Protein AF-G0NET5-F1 (afdb_monomer_lite)

Sequence (930 aa):
MNVPQTSREEDGLPDDEEYNIPIRFRRPGNSDSEREPPSPVGDLRLNLDMDLNKYRNMKEADFNNLADVVARKKIIGMIKEHECLWASKRVCVPLEIWETFAIEHFLRTGNMSHDTHIRKVWGSAKKELLEMLTQSIQSKDTKKETEEQLRSWDLYRHMSFYRAVTYEYEVELRKKVKNLPYDKIIVEDLSAFTDLVTSVQEVKEDDGTVHHKLVREPPLVLDETDTGTTRKIRAPLRKPGLSMTLQEYRALRKEQFEERMDVEILKLIISVIEEFPILWDREKVRAPRLEYERMAIELYLRTEVLLSVEHVWTVFNETKERLRMELQMCKLRNLSLHDTDLHLDHWELYQQIKFFREAMMEFDIDVNQKGVFEDELLPEEDEGAPGFFNPVQQQSGPLVLDSQRVNRNPQNDGAHPQADNNPPLFPKIPVPDIIDGLTMTLDDYKKVKNFVKKNDLESTKKIIAILETHKELWEQKGVAMPLEKWQILAVDVYLRTSYRLKVPFIREMWKKAKDQLRCKVRPTLMAKDEKAYKAAMNRLHNWELYEQTKFFREVMKEYEEETKKKHQGFAYNVELVDAQDPFEDIIYEGEYTSNPQMKEYLLQYPLAATVEMKPDIGQSENEEEEEIPEELQKIRIPGPRPGVQMTVDEYRAMGIEEFEDRTDAQAKKWVLCLIEKVPALWYRRNIKTTVEQWEELAVEFYLRTGSSMSVPHIRSIWKNLKEAMRKRLSKPLESAKIEEELSKWEFYLQMQFYRKVMKEVEDARRKKYDGVAHNEEILNDATAFEDVFVTKIVHGTGLLPINVKQEFNARDEDRVETKPLHYHLQDPVEQQEDNQWNLLEDYQDEEMMESPAPQDAAQLDPVTEEAAFVLGRLFDIGQEGNGVVQNLVTAFVEVIDRPGLEDTPMDQIWRSMREVMGNEQEGGKENRPA

Foldseek 3Di:
DDDDDDDDDDPDDDDPPPPPPDPDPDDDDDDDDDDDDPDPQPQQQDPDDDDLVNLVPDDPVLADQQPDPVSLLVLLLLVVVVCQNAVALEREAEPVVLSVSQVVCCRRPVGRHDSLNSLQSVLAVLVVLLVLLLVCLLVVHDPVVSVVSLVVDSNSVSCVVNVVNCVLLSVQSNCVSVVHDHDPCSPVPPVSNFYWYWYWDFDADPVGDTDTDTDIDDRRHNPPPPVPQLDQDAQADFDPPDDDDLVNLVVDDPVLADLDDPLVVLSNLLNLVLVPCLCQPPVDPHRDLVSLSVSQRVSCRGPVHRHDSVSSVVSVVVVVVVLVVLVVVCVVVVHDPVSSVVSQSVPRNCSSNVVNVVSVVVVVCVVVVVVPVPPPDDDDDDPDDDDDDDDDDDDDDDDDDDDDDDDDDDDDDDDDDDDPPDDQPDDQDAQFDFDPPDDDDLVNLVVDPDFDDDDDPVLLSNLLNLVLVLCVQQLAWPAADEPSSLSVSQRSSCRRPVGNHDSVNSLVSVVVLVVVLCVLVLQCLLDPDPVSNVVSVVSQSPDNCNSSCVVNCVVCVLLSVQSNCVNVVHDHDCCSPVPPDRRRHHYDYCPVVVDVVVVVVSVVDDDDDDDDDDDDDDDDDDDDPDPPPPVVVQDDQADFDPPDADDLVNLVVDDPVQADLPPDPVLLSNLLLLVLVPCLQAVFWQRADEPVVLSVSQRVSCRRPVGGHDSVSSLVSVVVVVVVLVVLLPPPDDVVVSVVSLVPDPCSSSCVSNVVHCVLLSVQVVCVVVVHDHPCCSVPVPRRRPHNYDHDDDPDDDDDDDDDDDDDDDDDDDDDDDDDDDDDDDDDDDDDDDDDDDDDDDDDDDDDDDDDDDDDDDDDDPVVVVLVVVLVVLVVVPPVVDVVSVLLNVLLVVLVPDPPCVVPDVVVSVVSSVVSSVVVVVPPDDDDDD

Structure (mmCIF, N/CA/C/O backbone):
data_AF-G0NET5-F1
#
_entry.id   AF-G0NET5-F1
#
loop_
_atom_site.group_PDB
_atom_site.id
_atom_site.type_symbol
_atom_site.label_atom_id
_atom_site.label_alt_id
_atom_site.label_comp_id
_atom_site.label_asym_id
_atom_site.label_entity_id
_atom_site.label_seq_id
_atom_site.pdbx_PDB_ins_code
_atom_site.Cartn_x
_atom_site.Cartn_y
_atom_site.Cartn_z
_atom_site.occupancy
_atom_site.B_iso_or_equiv
_atom_site.auth_seq_id
_atom_site.auth_comp_id
_atom_site.auth_asym_id
_atom_site.auth_atom_id
_atom_site.pdbx_PDB_model_num
ATOM 1 N N . MET A 1 1 ? 86.307 -6.302 12.106 1.00 35.53 1 MET A N 1
ATOM 2 C CA . MET A 1 1 ? 85.567 -7.263 12.952 1.00 35.53 1 MET A CA 1
ATOM 3 C C . MET A 1 1 ? 84.102 -6.898 12.858 1.00 35.53 1 MET A C 1
ATOM 5 O O . MET A 1 1 ? 83.797 -5.791 13.274 1.00 35.53 1 MET A O 1
ATOM 9 N N . ASN A 1 2 ? 83.257 -7.805 12.351 1.00 35.19 2 ASN A N 1
ATOM 10 C CA . ASN A 1 2 ? 81.784 -7.716 12.309 1.00 35.19 2 ASN A CA 1
ATOM 11 C C . ASN A 1 2 ? 81.253 -6.502 11.491 1.00 35.19 2 ASN A C 1
ATOM 13 O O . ASN A 1 2 ? 81.978 -5.543 11.259 1.00 35.19 2 ASN A O 1
ATOM 17 N N . VAL A 1 3 ? 80.045 -6.485 10.925 1.00 34.47 3 VAL A N 1
ATOM 18 C CA . VAL A 1 3 ? 78.841 -7.334 11.048 1.00 34.47 3 VAL A CA 1
ATOM 19 C C . VAL A 1 3 ? 78.463 -7.871 9.645 1.00 34.47 3 VAL A C 1
ATOM 21 O O . VAL A 1 3 ? 78.719 -7.167 8.668 1.00 34.47 3 VAL A O 1
ATOM 24 N N . PRO A 1 4 ? 77.910 -9.094 9.496 1.00 46.44 4 PRO A N 1
ATOM 25 C CA . PRO A 1 4 ? 77.538 -9.641 8.185 1.00 46.44 4 PRO A CA 1
ATOM 26 C C . PRO A 1 4 ? 76.296 -8.971 7.576 1.00 46.44 4 PRO A C 1
ATOM 28 O O . PRO A 1 4 ? 75.436 -8.457 8.288 1.00 46.44 4 PRO A O 1
ATOM 31 N N . GLN A 1 5 ? 76.183 -9.037 6.248 1.00 39.06 5 GLN A N 1
ATOM 32 C CA . GLN A 1 5 ? 74.958 -8.699 5.520 1.00 39.06 5 GLN A CA 1
ATOM 33 C C . GLN A 1 5 ? 73.926 -9.817 5.719 1.00 39.06 5 GLN A C 1
ATOM 35 O O . GLN A 1 5 ? 74.235 -10.980 5.466 1.00 39.06 5 GLN A O 1
ATOM 40 N N . THR A 1 6 ? 72.703 -9.478 6.125 1.00 36.12 6 THR A N 1
ATOM 41 C CA . THR A 1 6 ? 71.564 -10.399 6.033 1.00 36.12 6 THR A CA 1
ATOM 42 C C . THR A 1 6 ? 71.061 -10.443 4.594 1.00 36.12 6 THR A C 1
ATOM 44 O O . THR A 1 6 ? 70.737 -9.411 4.004 1.00 36.12 6 THR A O 1
ATOM 47 N N . SER A 1 7 ? 71.010 -11.646 4.026 1.00 33.16 7 SER A N 1
ATOM 48 C CA . SER A 1 7 ? 70.346 -11.916 2.754 1.00 33.16 7 SER A CA 1
ATOM 49 C C . SER A 1 7 ? 68.862 -11.572 2.847 1.00 33.16 7 SER A C 1
ATOM 51 O O . SER A 1 7 ? 68.210 -11.856 3.850 1.00 33.16 7 SER A O 1
ATOM 53 N N . ARG A 1 8 ? 68.328 -10.973 1.783 1.00 31.56 8 ARG A N 1
ATOM 54 C CA . ARG A 1 8 ? 66.887 -10.855 1.574 1.00 31.56 8 ARG A CA 1
ATOM 55 C C . ARG A 1 8 ? 66.412 -12.199 1.038 1.00 31.56 8 ARG A C 1
ATOM 57 O O . ARG A 1 8 ? 66.746 -12.538 -0.092 1.00 31.56 8 ARG A O 1
ATOM 64 N N . GLU A 1 9 ? 65.707 -12.962 1.860 1.00 33.69 9 GLU A N 1
ATOM 65 C CA . GLU A 1 9 ? 65.026 -14.169 1.400 1.00 33.69 9 GLU A CA 1
ATOM 66 C C . GLU A 1 9 ? 63.880 -13.742 0.472 1.00 33.69 9 GLU A C 1
ATOM 68 O O . GLU A 1 9 ? 63.061 -12.887 0.818 1.00 33.69 9 GLU A O 1
ATOM 73 N N . GLU A 1 10 ? 63.889 -14.268 -0.750 1.00 31.33 10 GLU A N 1
ATOM 74 C CA . GLU A 1 10 ? 62.745 -14.206 -1.651 1.00 31.33 10 GLU A CA 1
ATOM 75 C C . GLU A 1 10 ? 61.914 -15.459 -1.378 1.00 31.33 10 GLU A C 1
ATOM 77 O O . GLU A 1 10 ? 62.306 -16.558 -1.772 1.00 31.33 10 GLU A O 1
ATOM 82 N N . ASP A 1 11 ? 60.794 -15.297 -0.667 1.00 35.56 11 ASP A N 1
ATOM 83 C CA . ASP A 1 11 ? 59.796 -16.356 -0.502 1.00 35.56 11 ASP A CA 1
ATOM 84 C C . ASP A 1 11 ? 59.212 -16.699 -1.880 1.00 35.56 11 ASP A C 1
ATOM 86 O O . ASP A 1 11 ? 58.290 -16.044 -2.376 1.00 35.56 11 ASP A O 1
ATOM 90 N N . GLY A 1 12 ? 59.780 -17.721 -2.520 1.00 31.42 12 GLY A N 1
ATOM 91 C CA . GLY A 1 12 ? 59.198 -18.331 -3.707 1.00 31.42 12 GLY A CA 1
ATOM 92 C C . GLY A 1 12 ? 57.820 -18.902 -3.376 1.00 31.42 12 GLY A C 1
ATOM 93 O O . GLY A 1 12 ? 57.624 -19.484 -2.306 1.00 31.42 12 GLY A O 1
ATOM 94 N N . LEU A 1 13 ? 56.858 -18.747 -4.290 1.00 35.31 13 LEU A N 1
ATOM 95 C CA . LEU A 1 13 ? 55.574 -19.426 -4.143 1.00 35.31 13 LEU A CA 1
ATOM 96 C C . LEU A 1 13 ? 55.823 -20.947 -4.123 1.00 35.31 13 LEU A C 1
ATOM 98 O O . LEU A 1 13 ? 56.546 -21.432 -4.994 1.00 35.31 13 LEU A O 1
ATOM 102 N N . PRO A 1 14 ? 55.250 -21.701 -3.168 1.00 38.47 14 PRO A N 1
ATOM 103 C CA . PRO A 1 14 ? 55.300 -23.157 -3.211 1.00 38.47 14 PRO A CA 1
ATOM 104 C C . PRO A 1 14 ? 54.464 -23.669 -4.392 1.00 38.47 14 PRO A C 1
ATOM 106 O O . PRO A 1 14 ? 53.358 -23.179 -4.616 1.00 38.47 14 PRO A O 1
ATOM 109 N N . ASP A 1 15 ? 54.991 -24.650 -5.125 1.00 35.41 15 ASP A N 1
ATOM 110 C CA . ASP A 1 15 ? 54.364 -25.197 -6.332 1.00 35.41 15 ASP A CA 1
ATOM 111 C C . ASP A 1 15 ? 52.966 -25.798 -6.080 1.00 35.41 15 ASP A C 1
ATOM 113 O O . ASP A 1 15 ? 52.769 -26.619 -5.182 1.00 35.41 15 ASP A O 1
ATOM 117 N N . ASP A 1 16 ? 52.004 -25.462 -6.945 1.00 42.62 16 ASP A N 1
ATOM 118 C CA . ASP A 1 16 ? 50.622 -25.978 -6.928 1.00 42.62 16 ASP A CA 1
ATOM 119 C C . ASP A 1 16 ? 50.488 -27.417 -7.511 1.00 42.62 16 ASP A C 1
ATOM 121 O O . ASP A 1 16 ? 49.399 -27.847 -7.898 1.00 42.62 16 ASP A O 1
ATOM 125 N N . GLU A 1 17 ? 51.572 -28.202 -7.596 1.00 36.03 17 GLU A N 1
ATOM 126 C CA . GLU A 1 17 ? 51.571 -29.497 -8.310 1.00 36.03 17 GLU A CA 1
ATOM 127 C C . GLU A 1 17 ? 50.754 -30.620 -7.632 1.00 36.03 17 GLU A C 1
ATOM 129 O O . GLU A 1 17 ? 50.290 -31.538 -8.319 1.00 36.03 17 GLU A O 1
ATOM 134 N N . GLU A 1 18 ? 50.528 -30.564 -6.312 1.00 35.78 18 GLU A N 1
ATOM 135 C CA . GLU A 1 18 ? 50.012 -31.704 -5.524 1.00 35.78 18 GLU A CA 1
ATOM 136 C C . GLU A 1 18 ? 48.486 -31.951 -5.634 1.00 35.78 18 GLU A C 1
ATOM 138 O O . GLU A 1 18 ? 47.950 -32.829 -4.962 1.00 35.78 18 GLU A O 1
ATOM 143 N N . TYR A 1 19 ? 47.763 -31.222 -6.498 1.00 42.25 19 TYR A N 1
ATOM 144 C CA . TYR A 1 19 ? 46.329 -31.453 -6.777 1.00 42.25 19 TYR A CA 1
ATOM 145 C C . TYR A 1 19 ? 46.003 -31.752 -8.252 1.00 42.25 19 TYR A C 1
ATOM 147 O O . TYR A 1 19 ? 44.875 -31.559 -8.708 1.00 42.25 19 TYR A O 1
ATOM 155 N N . ASN A 1 20 ? 46.952 -32.340 -8.987 1.00 30.02 20 ASN A N 1
ATOM 156 C CA . ASN A 1 20 ? 46.670 -33.018 -10.257 1.00 30.02 20 ASN A CA 1
ATOM 157 C C . ASN A 1 20 ? 45.866 -34.322 -10.050 1.00 30.02 20 ASN A C 1
ATOM 159 O O . ASN A 1 20 ? 46.380 -35.421 -10.250 1.00 30.02 20 ASN A O 1
ATOM 163 N N . ILE A 1 21 ? 44.580 -34.209 -9.693 1.00 34.88 21 ILE A N 1
ATOM 164 C CA . ILE A 1 21 ? 43.588 -35.281 -9.872 1.00 34.88 21 ILE A CA 1
ATOM 165 C C . ILE A 1 21 ? 43.100 -35.194 -11.327 1.00 34.88 21 ILE A C 1
ATOM 167 O O . ILE A 1 21 ? 42.332 -34.284 -11.650 1.00 34.88 21 ILE A O 1
ATOM 171 N N . PRO A 1 22 ? 43.518 -36.084 -12.248 1.00 28.08 22 PRO A N 1
ATOM 172 C CA . PRO A 1 22 ? 43.203 -35.902 -13.657 1.00 28.08 22 PRO A CA 1
ATOM 173 C C . PRO A 1 22 ? 41.763 -36.347 -13.916 1.00 28.08 22 PRO A C 1
ATOM 175 O O . PRO A 1 22 ? 41.484 -37.547 -13.963 1.00 28.08 22 PRO A O 1
ATOM 178 N N . ILE A 1 23 ? 40.851 -35.396 -14.142 1.00 37.38 23 ILE A N 1
ATOM 179 C CA . ILE A 1 23 ? 39.480 -35.686 -14.590 1.00 37.38 23 ILE A CA 1
ATOM 180 C C . ILE A 1 23 ? 39.524 -36.152 -16.056 1.00 37.38 23 ILE A C 1
ATOM 182 O O . ILE A 1 23 ? 39.238 -35.423 -17.003 1.00 37.38 23 ILE A O 1
ATOM 186 N N . ARG A 1 24 ? 39.935 -37.408 -16.247 1.00 32.16 24 ARG A N 1
ATOM 187 C CA . ARG A 1 24 ? 39.838 -38.157 -17.501 1.00 32.16 24 ARG A CA 1
ATOM 188 C C . ARG A 1 24 ? 38.960 -39.377 -17.269 1.00 32.16 24 ARG A C 1
ATOM 190 O O . ARG A 1 24 ? 39.459 -40.447 -16.924 1.00 32.16 24 ARG A O 1
ATOM 197 N N . PHE A 1 25 ? 37.664 -39.221 -17.528 1.00 37.47 25 PHE A N 1
ATOM 198 C CA . PHE A 1 25 ? 36.702 -40.322 -17.579 1.00 37.47 25 PHE A CA 1
ATOM 199 C C . PHE A 1 25 ? 37.054 -41.307 -18.710 1.00 37.47 25 PHE A C 1
ATOM 201 O O . PHE A 1 25 ? 36.539 -41.241 -19.827 1.00 37.47 25 PHE A O 1
ATOM 208 N N . ARG A 1 26 ? 37.959 -42.250 -18.429 1.00 31.77 26 ARG A N 1
ATOM 209 C CA . ARG A 1 26 ? 38.124 -43.468 -19.227 1.00 31.77 26 ARG A CA 1
ATOM 210 C C . ARG A 1 26 ? 36.934 -44.381 -18.938 1.00 31.77 26 ARG A C 1
ATOM 212 O O . ARG A 1 26 ? 36.702 -44.721 -17.783 1.00 31.77 26 ARG A O 1
ATOM 219 N N . ARG A 1 27 ? 36.239 -44.852 -19.981 1.00 38.81 27 A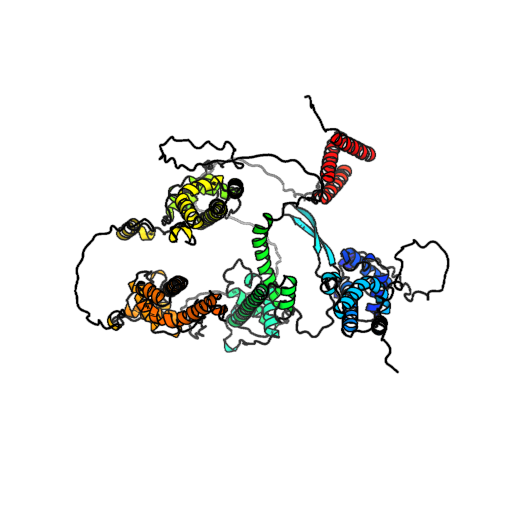RG A N 1
ATOM 220 C CA . ARG A 1 27 ? 35.337 -46.008 -19.837 1.00 38.81 27 ARG A CA 1
ATOM 221 C C . ARG A 1 27 ? 36.135 -47.188 -19.251 1.00 38.81 27 ARG A C 1
ATOM 223 O O . ARG A 1 27 ? 37.215 -47.470 -19.781 1.00 38.81 27 ARG A O 1
ATOM 230 N N . PRO A 1 28 ? 35.647 -47.874 -18.202 1.00 37.62 28 PRO A N 1
ATOM 231 C CA . PRO A 1 28 ? 36.350 -49.012 -17.623 1.00 37.62 28 PRO A CA 1
ATOM 232 C C . PRO A 1 28 ? 36.361 -50.184 -18.610 1.00 37.62 28 PRO A C 1
ATOM 234 O O . PRO A 1 28 ? 35.315 -50.640 -19.069 1.00 37.62 28 PRO A O 1
ATOM 237 N N . GLY A 1 29 ? 37.559 -50.662 -18.944 1.00 37.19 29 GLY A N 1
ATOM 238 C CA . GLY A 1 29 ? 37.784 -51.744 -19.900 1.00 37.19 29 GLY A CA 1
ATOM 239 C C . GLY A 1 29 ? 38.869 -52.703 -19.420 1.00 37.19 29 GLY A C 1
ATOM 240 O O . GLY A 1 29 ? 39.980 -52.652 -19.935 1.00 37.19 29 GLY A O 1
ATOM 241 N N . ASN A 1 30 ? 38.490 -53.585 -18.486 1.00 45.81 30 ASN A N 1
ATOM 242 C CA . ASN A 1 30 ? 39.245 -54.719 -17.923 1.00 45.81 30 ASN A CA 1
ATOM 243 C C . ASN A 1 30 ? 40.549 -54.425 -17.148 1.00 45.81 30 ASN A C 1
ATOM 245 O O . ASN A 1 30 ? 41.285 -53.493 -17.455 1.00 45.81 30 ASN A O 1
ATOM 249 N N . SER A 1 31 ? 40.858 -55.344 -16.214 1.00 40.75 31 SER A N 1
ATOM 250 C CA . SER A 1 31 ? 42.079 -55.461 -15.375 1.00 40.75 31 SER A CA 1
ATOM 251 C C . SER A 1 31 ? 42.378 -54.271 -14.433 1.00 40.75 31 SER A C 1
ATOM 253 O O . SER A 1 31 ? 42.350 -53.121 -14.851 1.00 40.75 31 SER A O 1
ATOM 255 N N . ASP A 1 32 ? 42.682 -54.452 -13.143 1.00 35.00 32 ASP A N 1
ATOM 256 C CA . ASP A 1 32 ? 42.746 -55.673 -12.318 1.00 35.00 32 ASP A CA 1
ATOM 257 C C . ASP A 1 32 ? 42.170 -55.422 -10.915 1.00 35.00 32 ASP A C 1
ATOM 259 O O . ASP A 1 32 ? 42.108 -54.290 -10.438 1.00 35.00 32 ASP A O 1
ATOM 263 N N . SER A 1 33 ? 41.712 -56.488 -10.255 1.00 41.16 33 SER A N 1
ATOM 264 C CA . SER A 1 33 ? 40.948 -56.395 -9.007 1.00 41.16 33 SER A CA 1
ATOM 265 C C . SER A 1 33 ? 41.823 -56.371 -7.748 1.00 41.16 33 SER A C 1
ATOM 267 O O . SER A 1 33 ? 42.160 -57.428 -7.199 1.00 41.16 33 SER A O 1
ATOM 269 N N . GLU A 1 34 ? 42.080 -55.181 -7.206 1.00 38.59 34 GLU A N 1
ATOM 270 C CA . GLU A 1 34 ? 42.207 -55.062 -5.750 1.00 38.59 34 GLU A CA 1
ATOM 271 C C . GLU A 1 34 ? 40.830 -55.277 -5.099 1.00 38.59 34 GLU A C 1
ATOM 273 O O . GLU A 1 34 ? 39.786 -54.973 -5.679 1.00 38.59 34 GLU A O 1
ATOM 278 N N . ARG A 1 35 ? 40.806 -55.883 -3.907 1.00 40.69 35 ARG A N 1
ATOM 279 C CA . ARG A 1 35 ? 39.549 -56.253 -3.242 1.00 40.69 35 ARG A CA 1
ATOM 280 C C . ARG A 1 35 ? 38.948 -55.068 -2.497 1.00 40.69 35 ARG A C 1
ATOM 282 O O . ARG A 1 35 ? 39.256 -54.864 -1.322 1.00 40.69 35 ARG A O 1
ATOM 289 N N . GLU A 1 36 ? 38.017 -54.368 -3.137 1.00 37.12 36 GLU A N 1
ATOM 290 C CA . GLU A 1 36 ? 37.008 -53.619 -2.387 1.00 37.12 36 GLU A CA 1
ATOM 291 C C . GLU A 1 36 ? 36.278 -54.559 -1.401 1.00 37.12 36 GLU A C 1
ATOM 293 O O . GLU A 1 36 ? 36.043 -55.735 -1.717 1.00 37.12 36 GLU A O 1
ATOM 298 N N . PRO A 1 37 ? 35.920 -54.088 -0.192 1.00 38.59 37 PRO A N 1
ATOM 299 C CA . PRO A 1 37 ? 35.039 -54.845 0.686 1.00 38.59 37 PRO A CA 1
ATOM 300 C C . PRO A 1 37 ? 33.666 -55.011 0.010 1.00 38.59 37 PRO A C 1
ATOM 302 O O . PRO A 1 37 ? 33.208 -54.082 -0.657 1.00 38.59 37 PRO A O 1
ATOM 305 N N . PRO A 1 38 ? 32.978 -56.158 0.180 1.00 39.94 38 PRO A N 1
ATOM 306 C CA . PRO A 1 38 ? 31.662 -56.361 -0.420 1.00 39.94 38 PRO A CA 1
ATOM 307 C C . PRO A 1 38 ? 30.695 -55.261 0.031 1.00 39.94 38 PRO A C 1
ATOM 309 O O . PRO A 1 38 ? 30.679 -54.902 1.212 1.00 39.94 38 PRO A O 1
ATOM 312 N N . SER A 1 39 ? 29.901 -54.735 -0.910 1.00 41.59 39 SER A N 1
ATOM 313 C CA . SER A 1 39 ? 28.956 -53.645 -0.639 1.00 41.59 39 SER A CA 1
ATOM 314 C C . SER A 1 39 ? 28.080 -53.980 0.579 1.00 41.59 39 SER A C 1
ATOM 316 O O . SER A 1 39 ? 27.467 -55.051 0.594 1.00 41.59 39 SER A O 1
ATOM 318 N N . PRO A 1 40 ? 27.987 -53.106 1.604 1.00 43.59 40 PRO A N 1
ATOM 319 C CA . PRO A 1 40 ? 27.213 -53.398 2.814 1.00 43.59 40 PRO A CA 1
ATOM 320 C C . PRO A 1 40 ? 25.701 -53.505 2.581 1.00 43.59 40 PRO A C 1
ATOM 322 O O . PRO A 1 40 ? 24.970 -53.938 3.472 1.00 43.59 40 PRO A O 1
ATOM 325 N N . VAL A 1 41 ? 25.215 -53.078 1.412 1.00 50.75 41 VAL A N 1
ATOM 326 C CA . VAL A 1 41 ? 23.803 -53.167 1.046 1.00 50.75 41 VAL A CA 1
ATOM 327 C C . VAL A 1 41 ? 23.518 -54.571 0.521 1.00 50.75 41 VAL A C 1
ATOM 329 O O . VAL A 1 41 ? 23.722 -54.874 -0.651 1.00 50.75 41 VAL A O 1
ATOM 332 N N . GLY A 1 42 ? 23.016 -55.433 1.407 1.00 49.88 42 GLY A N 1
ATOM 333 C CA . GLY A 1 42 ? 22.295 -56.626 0.981 1.00 49.88 42 GLY A CA 1
ATOM 334 C C . GLY A 1 42 ? 21.057 -56.197 0.197 1.00 49.88 42 GLY A C 1
ATOM 335 O O . GLY A 1 42 ? 20.149 -55.597 0.772 1.00 49.88 42 GLY A O 1
ATOM 336 N N . ASP A 1 43 ? 21.057 -56.480 -1.105 1.00 50.84 43 ASP A N 1
ATOM 337 C CA . ASP A 1 43 ? 20.034 -56.079 -2.075 1.00 50.84 43 ASP A CA 1
ATOM 338 C C . ASP A 1 43 ? 18.694 -56.788 -1.775 1.00 50.84 43 ASP A C 1
ATOM 340 O O . ASP A 1 43 ? 18.339 -57.805 -2.374 1.00 50.84 43 ASP A O 1
ATOM 344 N N . LEU A 1 44 ? 17.938 -56.255 -0.808 1.00 56.44 44 LEU A N 1
ATOM 345 C CA . LEU A 1 44 ? 16.549 -56.627 -0.528 1.00 56.44 44 LEU A CA 1
ATOM 346 C C . LEU A 1 44 ? 15.648 -56.109 -1.653 1.00 56.44 44 LEU A C 1
ATOM 348 O O . LEU A 1 44 ? 14.823 -55.229 -1.433 1.00 56.44 44 LEU A O 1
ATOM 352 N N . ARG A 1 45 ? 15.811 -56.664 -2.860 1.00 58.91 45 ARG A N 1
ATOM 353 C CA . ARG A 1 45 ? 14.949 -56.391 -4.013 1.00 58.91 45 ARG A CA 1
ATOM 354 C C . ARG A 1 45 ? 13.543 -56.881 -3.707 1.00 58.91 45 ARG A C 1
ATOM 356 O O . ARG A 1 45 ? 13.203 -58.045 -3.920 1.00 58.91 45 ARG A O 1
ATOM 363 N N . LEU A 1 46 ? 12.736 -55.980 -3.164 1.00 70.31 46 LEU A N 1
ATOM 364 C CA . LEU A 1 46 ? 11.316 -56.198 -2.984 1.00 70.31 46 LEU A CA 1
ATOM 365 C C . LEU A 1 46 ? 10.691 -56.303 -4.377 1.00 70.31 46 LEU A C 1
ATOM 367 O O . LEU A 1 46 ? 10.686 -55.331 -5.126 1.00 70.31 46 LEU A O 1
ATOM 371 N N . ASN A 1 47 ? 10.145 -57.474 -4.715 1.00 68.25 47 ASN A N 1
ATOM 372 C CA . ASN A 1 47 ? 9.340 -57.680 -5.925 1.00 68.25 47 ASN A CA 1
ATOM 373 C C . ASN A 1 47 ? 7.952 -57.032 -5.748 1.00 68.25 47 ASN A C 1
ATOM 375 O O . ASN A 1 47 ? 6.920 -57.702 -5.774 1.00 68.25 47 ASN A O 1
ATOM 379 N N . LEU A 1 48 ? 7.953 -55.728 -5.484 1.00 73.88 48 LEU A N 1
ATOM 380 C CA . LEU A 1 48 ? 6.796 -54.869 -5.305 1.00 73.88 48 LEU A CA 1
ATOM 381 C C . LEU A 1 48 ? 6.723 -53.946 -6.512 1.00 73.88 48 LEU A C 1
ATOM 383 O O . LEU A 1 48 ? 7.562 -53.067 -6.676 1.00 73.88 48 LEU A O 1
ATOM 387 N N . ASP A 1 49 ? 5.706 -54.156 -7.340 1.00 80.19 49 ASP A N 1
ATOM 388 C CA . ASP A 1 49 ? 5.435 -53.290 -8.480 1.00 80.19 49 ASP A CA 1
ATOM 389 C C . ASP A 1 49 ? 5.041 -51.894 -7.967 1.00 80.19 49 ASP A C 1
ATOM 391 O O . ASP A 1 49 ? 4.021 -51.736 -7.282 1.00 80.19 49 ASP A O 1
ATOM 395 N N . MET A 1 50 ? 5.906 -50.907 -8.193 1.00 85.38 50 MET A N 1
ATOM 396 C CA . MET A 1 50 ? 5.772 -49.532 -7.712 1.00 85.38 50 MET A CA 1
ATOM 397 C C . MET A 1 50 ? 6.162 -48.572 -8.831 1.00 85.38 50 MET A C 1
ATOM 399 O O . MET A 1 50 ? 7.324 -48.207 -8.981 1.00 85.38 50 MET A O 1
ATOM 403 N N . ASP A 1 51 ? 5.165 -48.179 -9.617 1.00 88.12 51 ASP A N 1
ATOM 404 C CA . ASP A 1 51 ? 5.301 -47.143 -10.633 1.00 88.12 51 ASP A CA 1
ATOM 405 C C . ASP A 1 51 ? 5.186 -45.718 -10.047 1.00 88.12 51 ASP A C 1
ATOM 407 O O . ASP A 1 51 ? 4.810 -45.507 -8.885 1.00 88.12 51 ASP A O 1
ATOM 411 N N . LEU A 1 52 ? 5.503 -44.727 -10.887 1.00 87.38 52 LEU A N 1
ATOM 412 C CA . LEU A 1 52 ? 5.484 -43.302 -10.548 1.00 87.38 52 LEU A CA 1
ATOM 413 C C . LEU A 1 52 ? 4.084 -42.805 -10.139 1.00 87.38 52 LEU A C 1
ATOM 415 O O . LEU A 1 52 ? 3.957 -41.980 -9.237 1.00 87.38 52 LEU A O 1
ATOM 419 N N . ASN A 1 53 ? 3.020 -43.325 -10.758 1.00 87.88 53 ASN A N 1
ATOM 420 C CA . ASN A 1 53 ? 1.644 -42.915 -10.470 1.00 87.88 53 ASN A CA 1
ATOM 421 C C . ASN A 1 53 ? 1.200 -43.437 -9.102 1.00 87.88 53 ASN A C 1
ATOM 423 O O . ASN A 1 53 ? 0.586 -42.712 -8.320 1.00 87.88 53 ASN A O 1
ATOM 427 N N . LYS A 1 54 ? 1.538 -44.686 -8.783 1.00 89.12 54 LYS A N 1
ATOM 428 C CA . LYS A 1 54 ? 1.274 -45.312 -7.488 1.00 89.12 54 LYS A CA 1
ATOM 429 C C . LYS A 1 54 ? 2.017 -44.606 -6.357 1.00 89.12 54 LYS A C 1
ATOM 431 O O . LYS A 1 54 ? 1.434 -44.434 -5.292 1.00 89.12 54 LYS A O 1
ATOM 436 N N . TYR A 1 55 ? 3.251 -44.162 -6.602 1.00 89.75 55 TYR A N 1
ATOM 437 C CA . TYR A 1 55 ? 4.023 -43.323 -5.681 1.00 89.75 55 TYR A CA 1
ATOM 438 C C . TYR A 1 55 ? 3.362 -41.948 -5.462 1.00 89.75 55 TYR A C 1
ATOM 440 O O . TYR A 1 55 ? 3.069 -41.586 -4.323 1.00 89.75 55 TYR A O 1
ATOM 448 N N . ARG A 1 56 ? 3.020 -41.231 -6.545 1.00 89.44 56 ARG A N 1
ATOM 449 C CA . ARG A 1 56 ? 2.332 -39.919 -6.514 1.00 89.44 56 ARG A CA 1
ATOM 450 C C . ARG A 1 56 ? 0.968 -39.935 -5.802 1.00 89.44 56 ARG A C 1
ATOM 452 O O . ARG A 1 56 ? 0.511 -38.893 -5.347 1.00 89.44 56 ARG A O 1
ATOM 459 N N . ASN A 1 57 ? 0.316 -41.096 -5.696 1.00 88.44 57 ASN A N 1
ATOM 460 C CA . ASN A 1 57 ? -0.979 -41.269 -5.020 1.00 88.44 57 ASN A CA 1
ATOM 461 C C . ASN A 1 57 ? -0.880 -41.690 -3.534 1.00 88.44 57 ASN A C 1
ATOM 463 O O . ASN A 1 57 ? -1.911 -41.943 -2.903 1.00 88.44 57 ASN A O 1
ATOM 467 N N . MET A 1 58 ? 0.324 -41.786 -2.959 1.00 86.62 58 MET A N 1
ATOM 468 C CA . MET A 1 58 ? 0.509 -42.086 -1.531 1.00 86.62 58 MET A CA 1
ATOM 469 C C . MET A 1 58 ? 0.230 -40.869 -0.643 1.00 86.62 58 MET A C 1
ATOM 471 O O . MET A 1 58 ? 0.337 -39.720 -1.069 1.00 86.62 58 MET A O 1
ATOM 475 N N . LYS A 1 59 ? -0.134 -41.110 0.618 1.00 86.19 59 LYS A N 1
ATOM 476 C CA . LYS A 1 59 ? -0.406 -40.055 1.601 1.00 86.19 59 LYS A CA 1
ATOM 477 C C . LYS A 1 59 ? 0.848 -39.751 2.409 1.00 86.19 59 LYS A C 1
ATOM 479 O O . LYS A 1 59 ? 1.688 -40.616 2.619 1.00 86.19 59 LYS A O 1
ATOM 484 N N . GLU A 1 60 ? 0.926 -38.543 2.967 1.00 79.38 60 GLU A N 1
ATOM 485 C CA . GLU A 1 60 ? 2.051 -38.112 3.815 1.00 79.38 60 GLU A CA 1
ATOM 486 C C . GLU A 1 60 ? 2.346 -39.095 4.972 1.00 79.38 60 GLU A C 1
ATOM 488 O O . GLU A 1 60 ? 3.502 -39.331 5.314 1.00 79.38 60 GLU A O 1
ATOM 493 N N . ALA A 1 61 ? 1.304 -39.737 5.516 1.00 82.38 61 ALA A N 1
ATOM 494 C CA . ALA A 1 61 ? 1.397 -40.742 6.579 1.00 82.38 61 ALA A CA 1
ATOM 495 C C . ALA A 1 61 ? 1.955 -42.116 6.142 1.00 82.38 61 ALA A C 1
ATOM 497 O O . ALA A 1 61 ? 2.266 -42.932 7.008 1.00 82.38 61 ALA A O 1
ATOM 498 N N . ASP A 1 62 ? 2.083 -42.378 4.837 1.00 80.19 62 ASP A N 1
ATOM 499 C CA . ASP A 1 62 ? 2.654 -43.620 4.296 1.00 80.19 62 ASP A CA 1
ATOM 500 C C . ASP A 1 62 ? 4.197 -43.548 4.185 1.00 80.19 62 ASP A C 1
ATOM 502 O O . ASP A 1 62 ? 4.851 -44.554 3.898 1.00 80.19 62 ASP A O 1
ATOM 506 N N . PHE A 1 63 ? 4.799 -42.371 4.421 1.00 83.50 63 PHE A N 1
ATOM 507 C CA . PHE A 1 63 ? 6.243 -42.136 4.332 1.00 83.50 63 PHE A CA 1
ATOM 508 C C . PHE A 1 63 ? 6.935 -42.122 5.702 1.00 83.50 63 PHE A C 1
ATOM 510 O O . PHE A 1 63 ? 6.457 -41.529 6.669 1.00 83.50 63 PHE A O 1
ATOM 517 N N . ASN A 1 64 ? 8.133 -42.707 5.773 1.00 82.38 64 ASN A N 1
ATOM 518 C CA . ASN A 1 64 ? 8.952 -42.686 6.982 1.00 82.38 64 ASN A CA 1
ATOM 519 C C . ASN A 1 64 ? 9.630 -41.318 7.185 1.00 82.38 64 ASN A C 1
ATOM 521 O O . ASN A 1 64 ? 10.079 -40.669 6.235 1.00 82.38 64 ASN A O 1
ATOM 525 N N . ASN A 1 65 ? 9.773 -40.909 8.449 1.00 75.06 65 ASN A N 1
ATOM 526 C CA . ASN A 1 65 ? 10.586 -39.755 8.831 1.00 75.06 65 ASN A CA 1
ATOM 527 C C . ASN A 1 65 ? 12.085 -40.114 8.749 1.00 75.06 65 ASN A C 1
ATOM 529 O O . ASN A 1 65 ? 12.527 -41.100 9.337 1.00 75.06 65 ASN A O 1
ATOM 533 N N . LEU A 1 66 ? 12.862 -39.299 8.031 1.00 76.00 66 LEU A N 1
ATOM 534 C CA . LEU A 1 66 ? 14.282 -39.518 7.734 1.00 76.00 66 LEU A CA 1
ATOM 535 C C . LEU A 1 66 ? 15.255 -38.809 8.698 1.00 76.00 66 LEU A C 1
ATOM 537 O O . LEU A 1 66 ? 16.431 -38.650 8.379 1.00 76.00 66 LEU A O 1
ATOM 541 N N . ALA A 1 67 ? 14.794 -38.408 9.886 1.00 76.56 67 ALA A N 1
ATOM 542 C CA . ALA A 1 67 ? 15.634 -37.800 10.924 1.00 76.56 67 ALA A CA 1
ATOM 543 C C . ALA A 1 67 ? 16.763 -38.716 11.459 1.00 76.56 67 ALA A C 1
ATOM 545 O O . ALA A 1 67 ? 17.715 -38.229 12.065 1.00 76.56 67 ALA A O 1
ATOM 546 N N . ASP A 1 68 ? 16.682 -40.034 11.245 1.00 84.88 68 ASP A N 1
ATOM 547 C CA . ASP A 1 68 ? 17.725 -40.985 11.641 1.00 84.88 68 ASP A CA 1
ATOM 548 C C . ASP A 1 68 ? 19.010 -40.832 10.801 1.00 84.88 68 ASP A C 1
ATOM 550 O O . ASP A 1 68 ? 19.002 -40.913 9.571 1.00 84.88 68 ASP A O 1
ATOM 554 N N . VAL A 1 69 ? 20.148 -40.698 11.486 1.00 87.75 69 VAL A N 1
ATOM 555 C CA . VAL A 1 69 ? 21.489 -40.620 10.889 1.00 87.75 69 VAL A CA 1
ATOM 556 C C . VAL A 1 69 ? 21.810 -41.850 10.029 1.00 87.75 69 VAL A C 1
ATOM 558 O O . VAL A 1 69 ? 22.494 -41.708 9.014 1.00 87.75 69 VAL A O 1
ATOM 561 N N . VAL A 1 70 ? 21.318 -43.051 10.363 1.00 90.44 70 VAL A N 1
ATOM 562 C CA . VAL A 1 70 ? 21.544 -44.253 9.533 1.00 90.44 70 VAL A CA 1
ATOM 563 C C . VAL A 1 70 ? 20.768 -44.161 8.214 1.00 90.44 70 VAL A C 1
ATOM 565 O O . VAL A 1 70 ? 21.329 -44.456 7.154 1.00 90.44 70 VAL A O 1
ATOM 568 N N . ALA A 1 71 ? 19.526 -43.671 8.246 1.00 88.88 71 ALA A N 1
ATOM 569 C CA . ALA A 1 71 ? 18.754 -43.370 7.042 1.00 88.88 71 ALA A CA 1
ATOM 570 C C . ALA A 1 71 ? 19.416 -42.267 6.189 1.00 88.88 71 ALA A C 1
ATOM 572 O O . ALA A 1 71 ? 19.618 -42.467 4.988 1.00 88.88 71 ALA A O 1
ATOM 573 N N . ARG A 1 72 ? 19.869 -41.161 6.807 1.00 93.12 72 ARG A N 1
ATOM 574 C CA . ARG A 1 72 ? 20.633 -40.090 6.129 1.00 93.12 72 ARG A CA 1
ATOM 575 C C . ARG A 1 72 ? 21.884 -40.637 5.428 1.00 93.12 72 ARG A C 1
ATOM 577 O O . ARG A 1 72 ? 22.093 -40.370 4.245 1.00 93.12 72 ARG A O 1
ATOM 584 N N . LYS A 1 73 ? 22.679 -41.470 6.114 1.00 95.38 73 LYS A N 1
ATOM 585 C CA . LYS A 1 73 ? 23.869 -42.146 5.553 1.00 95.38 73 LYS A CA 1
ATOM 586 C C . LYS A 1 73 ? 23.535 -43.033 4.350 1.00 95.38 73 LYS A C 1
ATOM 588 O O . LYS A 1 73 ? 24.302 -43.047 3.384 1.00 95.38 73 LYS A O 1
ATOM 593 N N . LYS A 1 74 ? 22.415 -43.767 4.385 1.00 94.62 74 LYS A N 1
ATOM 594 C CA . LYS A 1 74 ? 22.009 -44.644 3.273 1.00 94.62 74 LYS A CA 1
ATOM 595 C C . LYS A 1 74 ? 21.534 -43.846 2.054 1.00 94.62 74 LYS A C 1
ATOM 597 O O . LYS A 1 74 ? 21.944 -44.176 0.946 1.00 94.62 74 LYS A O 1
ATOM 602 N N . ILE A 1 75 ? 20.782 -42.761 2.255 1.00 95.31 75 ILE A N 1
ATOM 603 C CA . ILE A 1 75 ? 20.360 -41.849 1.178 1.00 95.31 75 ILE A CA 1
ATOM 604 C C . ILE A 1 75 ? 21.562 -41.189 0.505 1.00 95.31 75 ILE A C 1
ATOM 606 O O . ILE A 1 75 ? 21.702 -41.296 -0.707 1.00 95.31 75 ILE A O 1
ATOM 610 N N . ILE A 1 76 ? 22.472 -40.577 1.269 1.00 96.12 76 ILE A N 1
ATOM 611 C CA . ILE A 1 76 ? 23.680 -39.939 0.712 1.00 96.12 76 ILE A CA 1
ATOM 612 C C . ILE A 1 76 ? 24.561 -40.978 -0.006 1.00 96.12 76 ILE A C 1
ATOM 614 O O . ILE A 1 76 ? 25.122 -40.698 -1.064 1.00 96.12 76 ILE A O 1
ATOM 618 N N . GLY A 1 77 ? 24.640 -42.198 0.540 1.00 95.81 77 GLY A N 1
ATOM 619 C CA . GLY A 1 77 ? 25.312 -43.328 -0.100 1.00 95.81 77 GLY A CA 1
ATOM 620 C C . GLY A 1 77 ? 24.723 -43.699 -1.463 1.00 95.81 77 GLY A C 1
ATOM 621 O O . GLY A 1 77 ? 25.493 -43.991 -2.370 1.00 95.81 77 GLY A O 1
ATOM 622 N N . MET A 1 78 ? 23.397 -43.631 -1.622 1.00 96.19 78 MET A N 1
ATOM 623 C CA . MET A 1 78 ? 22.729 -43.828 -2.911 1.00 96.19 78 MET A CA 1
ATOM 624 C C . MET A 1 78 ? 22.875 -42.612 -3.835 1.00 96.19 78 MET A C 1
ATOM 626 O O . MET A 1 78 ? 23.159 -42.804 -5.009 1.00 96.19 78 MET A O 1
ATOM 630 N N . ILE A 1 79 ? 22.765 -41.369 -3.341 1.00 95.81 79 ILE A N 1
ATOM 631 C CA . ILE A 1 79 ? 22.937 -40.151 -4.166 1.00 95.81 79 ILE A CA 1
ATOM 632 C C . ILE A 1 79 ? 24.293 -40.167 -4.883 1.00 95.81 79 ILE A C 1
ATOM 634 O O . ILE A 1 79 ? 24.359 -39.812 -6.057 1.00 95.81 79 ILE A O 1
ATOM 638 N N . LYS A 1 80 ? 25.352 -40.672 -4.231 1.00 95.81 80 LYS A N 1
ATOM 639 C CA . LYS A 1 80 ? 26.672 -40.886 -4.848 1.00 95.81 80 LYS A CA 1
ATOM 640 C C . LYS A 1 80 ? 26.604 -41.633 -6.189 1.00 95.81 80 LYS A C 1
ATOM 642 O O . LYS A 1 80 ? 27.369 -41.307 -7.091 1.00 95.81 80 LYS A O 1
ATOM 647 N N . GLU A 1 81 ? 25.723 -42.624 -6.317 1.00 95.56 81 GLU A N 1
ATOM 648 C CA . GLU A 1 81 ? 25.579 -43.459 -7.519 1.00 95.56 81 GLU A CA 1
ATOM 649 C C . GLU A 1 81 ? 24.897 -42.715 -8.686 1.00 95.56 81 GLU A C 1
ATOM 651 O O . GLU A 1 81 ? 25.051 -43.113 -9.839 1.00 95.56 81 GLU A O 1
ATOM 656 N N . HIS A 1 82 ? 24.191 -41.612 -8.411 1.00 94.88 82 HIS A N 1
ATOM 657 C CA . HIS A 1 82 ? 23.454 -40.816 -9.394 1.00 94.88 82 HIS A CA 1
ATOM 658 C C . HIS A 1 82 ? 24.132 -39.453 -9.594 1.00 94.88 82 HIS A C 1
ATOM 660 O O . HIS A 1 82 ? 23.714 -38.447 -9.024 1.00 94.88 82 HIS A O 1
ATOM 666 N N . GLU A 1 83 ? 25.174 -39.404 -10.433 1.00 93.50 83 GLU A N 1
ATOM 667 C CA . GLU A 1 83 ? 25.934 -38.173 -10.739 1.00 93.50 83 GLU A CA 1
ATOM 668 C C . GLU A 1 83 ? 25.035 -36.988 -11.150 1.00 93.50 83 GLU A C 1
ATOM 670 O O . GLU A 1 83 ? 25.314 -35.843 -10.795 1.00 93.50 83 GLU A O 1
ATOM 675 N N . CYS A 1 84 ? 23.900 -37.251 -11.808 1.00 90.56 84 CYS A N 1
ATOM 676 C CA . CYS A 1 84 ? 22.905 -36.241 -12.184 1.00 90.56 84 CYS A CA 1
ATOM 677 C C . CYS A 1 84 ? 22.243 -35.494 -11.007 1.00 90.56 84 CYS A C 1
ATOM 679 O O . CYS A 1 84 ? 21.613 -34.469 -11.246 1.00 90.56 84 CYS A O 1
ATOM 681 N N . LEU A 1 85 ? 22.388 -35.967 -9.762 1.00 91.75 85 LEU A N 1
ATOM 682 C CA . LEU A 1 85 ? 21.887 -35.301 -8.552 1.00 91.75 85 LEU A CA 1
ATOM 683 C C . LEU A 1 85 ? 22.927 -34.395 -7.870 1.00 91.75 85 LEU A C 1
ATOM 685 O O . LEU A 1 85 ? 22.574 -33.665 -6.943 1.00 91.75 85 LEU A O 1
ATOM 689 N N . TRP A 1 86 ? 24.207 -34.457 -8.266 1.00 92.94 86 TRP A N 1
ATOM 690 C CA . TRP A 1 86 ? 25.286 -33.821 -7.495 1.00 92.94 86 TRP A CA 1
ATOM 691 C C . TRP A 1 86 ? 26.509 -33.320 -8.275 1.00 92.94 86 TRP A C 1
ATOM 693 O O . TRP A 1 86 ? 27.271 -32.534 -7.720 1.00 92.94 86 TRP A O 1
ATOM 703 N N . ALA A 1 87 ? 26.741 -33.730 -9.525 1.00 87.56 87 ALA A N 1
ATOM 704 C CA . ALA A 1 87 ? 27.994 -33.477 -10.256 1.00 87.56 87 ALA A CA 1
ATOM 705 C C . ALA A 1 87 ? 28.184 -32.027 -10.767 1.00 87.56 87 ALA A C 1
ATOM 707 O O . ALA A 1 87 ? 28.919 -31.772 -11.719 1.00 87.56 87 ALA A O 1
ATOM 708 N N . SER A 1 88 ? 27.512 -31.049 -10.162 1.00 81.62 88 SER A N 1
ATOM 709 C CA . SER A 1 88 ? 27.626 -29.618 -10.462 1.00 81.62 88 SER A CA 1
ATOM 710 C C . SER A 1 88 ? 27.348 -28.804 -9.200 1.00 81.62 88 SER A C 1
ATOM 712 O O . SER A 1 88 ? 26.637 -29.273 -8.314 1.00 81.62 88 SER A O 1
ATOM 714 N N . LYS A 1 89 ? 27.899 -27.582 -9.102 1.00 76.62 89 LYS A N 1
ATOM 715 C CA . LYS A 1 89 ? 27.671 -26.694 -7.941 1.00 76.62 89 LYS A CA 1
ATOM 716 C C . LYS A 1 89 ? 26.171 -26.460 -7.737 1.00 76.62 89 LYS A C 1
ATOM 718 O O . LYS A 1 89 ? 25.622 -26.812 -6.696 1.00 76.62 89 LYS A O 1
ATOM 723 N N . ARG A 1 90 ? 25.525 -25.971 -8.799 1.00 78.31 90 ARG A N 1
ATOM 724 C CA . ARG A 1 90 ? 24.081 -25.776 -8.913 1.00 78.31 90 ARG A CA 1
ATOM 725 C C . ARG A 1 90 ? 23.509 -26.866 -9.807 1.00 78.31 90 ARG A C 1
ATOM 727 O O . ARG A 1 90 ? 23.673 -26.801 -11.024 1.00 78.31 90 ARG A O 1
ATOM 734 N N . VAL A 1 91 ? 22.857 -27.862 -9.221 1.00 80.50 91 VAL A N 1
ATOM 735 C CA . VAL A 1 91 ? 22.149 -28.886 -9.994 1.00 80.50 91 VAL A CA 1
ATOM 736 C C . VAL A 1 91 ? 20.712 -28.415 -10.227 1.00 80.50 91 VAL A C 1
ATOM 738 O O . VAL A 1 91 ? 20.069 -27.906 -9.310 1.00 80.50 91 VAL A O 1
ATOM 741 N N . CYS A 1 92 ? 20.220 -28.547 -11.458 1.00 83.94 92 CYS A N 1
ATOM 742 C CA . CYS A 1 92 ? 18.820 -28.315 -11.806 1.00 83.94 92 CYS A CA 1
ATOM 743 C C . CYS A 1 92 ? 18.210 -29.671 -12.170 1.00 83.94 92 CYS A C 1
ATOM 745 O O . CYS A 1 92 ? 18.554 -30.235 -13.209 1.00 83.94 92 CYS A O 1
ATOM 747 N N . VAL A 1 93 ? 17.386 -30.227 -11.283 1.00 87.56 93 VAL A N 1
ATOM 748 C CA . VAL A 1 93 ? 16.907 -31.614 -11.379 1.00 87.56 93 VAL A CA 1
ATOM 749 C C . VAL A 1 93 ? 15.384 -31.625 -11.566 1.00 87.56 93 VAL A C 1
ATOM 751 O O . VAL A 1 93 ? 14.675 -31.132 -10.686 1.00 87.56 93 VAL A O 1
ATOM 754 N N . PRO A 1 94 ? 14.859 -32.201 -12.664 1.00 89.44 94 PRO A N 1
ATOM 755 C CA . PRO A 1 94 ? 13.435 -32.487 -12.814 1.00 89.44 94 PRO A CA 1
ATOM 756 C C . PRO A 1 94 ? 12.871 -33.310 -11.651 1.00 89.44 94 PRO A C 1
ATOM 758 O O . PRO A 1 94 ? 13.525 -34.245 -11.177 1.00 89.44 94 PRO A O 1
ATOM 761 N N . LEU A 1 95 ? 11.658 -32.981 -11.202 1.00 89.88 95 LEU A N 1
ATOM 762 C CA . LEU A 1 95 ? 10.990 -33.650 -10.078 1.00 89.88 95 LEU A CA 1
ATOM 763 C C . LEU A 1 95 ? 10.933 -35.177 -10.269 1.00 89.88 95 LEU A C 1
ATOM 765 O O . LEU A 1 95 ? 11.207 -35.934 -9.339 1.00 89.88 95 LEU A O 1
ATOM 769 N N . GLU A 1 96 ? 10.702 -35.618 -11.504 1.00 91.12 96 GLU A N 1
ATOM 770 C CA . GLU A 1 96 ? 10.603 -37.017 -11.926 1.00 91.12 96 GLU A CA 1
ATOM 771 C C . GLU A 1 96 ? 11.863 -37.833 -11.588 1.00 91.12 96 GLU A C 1
ATOM 773 O O . GLU A 1 96 ? 11.774 -39.026 -11.292 1.00 91.12 96 GLU A O 1
ATOM 778 N N . ILE A 1 97 ? 13.048 -37.210 -11.598 1.00 93.19 97 ILE A N 1
ATOM 779 C CA . ILE A 1 97 ? 14.309 -37.881 -11.246 1.00 93.19 97 ILE A CA 1
ATOM 780 C C . ILE A 1 97 ? 14.391 -38.091 -9.728 1.00 93.19 97 ILE A C 1
ATOM 782 O O . ILE A 1 97 ? 14.821 -39.157 -9.281 1.00 93.19 97 ILE A O 1
ATOM 786 N N . TRP A 1 98 ? 13.926 -37.126 -8.927 1.00 94.94 98 TRP A N 1
ATOM 787 C CA . TRP A 1 98 ? 13.842 -37.276 -7.472 1.00 94.94 98 TRP A CA 1
ATOM 788 C C . TRP A 1 98 ? 12.779 -38.301 -7.054 1.00 94.94 98 TRP A C 1
ATOM 790 O O . TRP A 1 98 ? 13.026 -39.078 -6.133 1.00 94.94 98 TRP A O 1
ATOM 800 N N . GLU A 1 99 ? 11.642 -38.368 -7.749 1.00 94.06 99 GLU A N 1
ATOM 801 C CA . GLU A 1 99 ? 10.624 -39.410 -7.549 1.00 94.06 99 GLU A CA 1
ATOM 802 C C . GLU A 1 99 ? 11.146 -40.802 -7.936 1.00 94.06 99 GLU A C 1
ATOM 804 O O . GLU A 1 99 ? 11.004 -41.750 -7.165 1.00 94.06 99 GLU A O 1
ATOM 809 N N . THR A 1 100 ? 11.823 -40.926 -9.085 1.00 94.06 100 THR A N 1
ATOM 810 C CA . THR A 1 100 ? 12.472 -42.180 -9.514 1.00 94.06 100 THR A CA 1
ATOM 811 C C . THR A 1 100 ? 13.488 -42.646 -8.467 1.00 94.06 100 THR A C 1
ATOM 813 O O . THR A 1 100 ? 13.471 -43.807 -8.056 1.00 94.06 100 THR A O 1
ATOM 816 N N . PHE A 1 101 ? 14.328 -41.734 -7.966 1.00 95.88 101 PHE A N 1
ATOM 817 C CA . PHE A 1 101 ? 15.281 -42.023 -6.895 1.00 95.88 101 PHE A CA 1
ATOM 818 C C . PHE A 1 101 ? 14.585 -42.402 -5.574 1.00 95.88 101 PHE A C 1
ATOM 820 O O . PHE A 1 101 ? 15.077 -43.258 -4.839 1.00 95.88 101 PHE A O 1
ATOM 827 N N . ALA A 1 102 ? 13.427 -41.815 -5.261 1.00 94.75 102 ALA A N 1
ATOM 828 C CA . ALA A 1 102 ? 12.654 -42.152 -4.067 1.00 94.75 102 ALA A CA 1
ATOM 829 C C . ALA A 1 102 ? 12.009 -43.548 -4.144 1.00 94.75 102 ALA A C 1
ATOM 831 O O . ALA A 1 102 ? 12.004 -44.281 -3.149 1.00 94.75 102 ALA A O 1
ATOM 832 N N . ILE A 1 103 ? 11.533 -43.949 -5.326 1.00 93.56 103 ILE A N 1
ATOM 833 C CA . ILE A 1 103 ? 11.069 -45.315 -5.604 1.00 93.56 103 ILE A CA 1
ATOM 834 C C . ILE A 1 103 ? 12.243 -46.294 -5.515 1.00 93.56 103 ILE A C 1
ATOM 836 O O . ILE A 1 103 ? 12.129 -47.328 -4.859 1.00 93.56 103 ILE A O 1
ATOM 840 N N . GLU A 1 104 ? 13.403 -45.964 -6.089 1.00 94.75 104 GLU A N 1
ATOM 841 C CA . GLU A 1 104 ? 14.598 -46.802 -5.962 1.00 94.75 104 GLU A CA 1
ATOM 842 C C . GLU A 1 104 ? 15.064 -46.921 -4.502 1.00 94.75 104 GLU A C 1
ATOM 844 O O . GLU A 1 104 ? 15.406 -48.016 -4.048 1.00 94.75 104 GLU A O 1
ATOM 849 N N . HIS A 1 105 ? 15.004 -45.836 -3.724 1.00 94.19 105 HIS A N 1
ATOM 850 C CA . HIS A 1 105 ? 15.247 -45.879 -2.285 1.00 94.19 105 HIS A CA 1
ATOM 851 C C . HIS A 1 105 ? 14.277 -46.845 -1.598 1.00 94.19 105 HIS A C 1
ATOM 853 O O . HIS A 1 105 ? 14.730 -47.716 -0.856 1.00 94.19 105 HIS A O 1
ATOM 859 N N . PHE A 1 106 ? 12.970 -46.785 -1.873 1.00 92.25 106 PHE A N 1
ATOM 860 C CA . PHE A 1 106 ? 12.032 -47.779 -1.344 1.00 92.25 106 PHE A CA 1
ATOM 861 C C . PHE A 1 106 ? 12.431 -49.212 -1.748 1.00 92.25 106 PHE A C 1
ATOM 863 O O . PHE A 1 106 ? 12.577 -50.073 -0.879 1.00 92.25 106 PHE A O 1
ATOM 870 N N . LEU A 1 107 ? 12.700 -49.465 -3.032 1.00 90.25 107 LEU A N 1
ATOM 871 C CA . LEU A 1 107 ? 13.037 -50.795 -3.555 1.00 90.25 107 LEU A CA 1
ATOM 872 C C . LEU A 1 107 ? 14.356 -51.368 -2.999 1.00 90.25 107 LEU A C 1
ATOM 874 O O . LEU A 1 107 ? 14.458 -52.583 -2.841 1.00 90.25 107 LEU A O 1
ATOM 878 N N . ARG A 1 108 ? 15.348 -50.525 -2.668 1.00 91.75 108 ARG A N 1
ATOM 879 C CA . ARG A 1 108 ? 16.633 -50.926 -2.051 1.00 91.75 108 ARG A CA 1
ATOM 880 C C . ARG A 1 108 ? 16.628 -50.926 -0.513 1.00 91.75 108 ARG A C 1
ATOM 882 O O . ARG A 1 108 ? 17.634 -51.296 0.110 1.00 91.75 108 ARG A O 1
ATOM 889 N N . THR A 1 109 ? 15.576 -50.430 0.146 1.00 89.50 109 THR A N 1
ATOM 890 C CA . THR A 1 109 ? 15.580 -50.225 1.613 1.00 89.50 109 THR A CA 1
ATOM 891 C C . THR A 1 109 ? 14.367 -50.765 2.364 1.00 89.50 109 THR A C 1
ATOM 893 O O . THR A 1 109 ? 14.498 -51.023 3.558 1.00 89.50 109 THR A O 1
ATOM 896 N N . GLY A 1 110 ? 13.210 -50.906 1.714 1.00 89.56 110 GLY A N 1
ATOM 897 C CA . GLY A 1 110 ? 11.908 -51.085 2.364 1.00 89.56 110 GLY A CA 1
ATOM 898 C C . GLY A 1 110 ? 11.370 -49.832 3.073 1.00 89.56 110 GLY A C 1
ATOM 899 O O . GLY A 1 110 ? 10.236 -49.844 3.544 1.00 89.56 110 GLY A O 1
ATOM 900 N N . ASN A 1 111 ? 12.145 -48.743 3.137 1.00 88.69 111 ASN A N 1
ATOM 901 C CA . ASN A 1 111 ? 11.750 -47.486 3.759 1.00 88.69 111 ASN A CA 1
ATOM 902 C C . ASN A 1 111 ? 11.157 -46.549 2.708 1.00 88.69 111 ASN A C 1
ATOM 904 O O . ASN A 1 111 ? 11.869 -45.999 1.865 1.00 88.69 111 ASN A O 1
ATOM 908 N N . MET A 1 112 ? 9.847 -46.332 2.796 1.00 88.38 112 MET A N 1
ATOM 909 C CA . MET A 1 112 ? 9.155 -45.363 1.953 1.00 88.38 112 MET A CA 1
ATOM 910 C C . MET A 1 112 ? 9.617 -43.956 2.330 1.00 88.38 112 MET A C 1
ATOM 912 O O . MET A 1 112 ? 9.717 -43.621 3.511 1.00 88.38 112 MET A O 1
ATOM 916 N N . SER A 1 113 ? 9.948 -43.128 1.348 1.00 90.88 113 SER A N 1
ATOM 917 C CA . SER A 1 113 ? 10.455 -41.774 1.579 1.00 90.88 113 SER A CA 1
ATOM 918 C C . SER A 1 113 ? 9.884 -40.835 0.535 1.00 90.88 113 SER A C 1
ATOM 920 O O . SER A 1 113 ? 9.910 -41.154 -0.652 1.00 90.88 113 SER A O 1
ATOM 922 N N . HIS A 1 114 ? 9.362 -39.692 0.976 1.00 91.94 114 HIS A N 1
ATOM 923 C CA . HIS A 1 114 ? 8.946 -38.633 0.064 1.00 91.94 114 HIS A CA 1
ATOM 924 C C . HIS A 1 114 ? 10.203 -38.046 -0.587 1.00 91.94 114 HIS A C 1
ATOM 926 O O . HIS A 1 114 ? 11.202 -37.819 0.103 1.00 91.94 114 HIS A O 1
ATOM 932 N N . ASP A 1 115 ? 10.163 -37.770 -1.886 1.00 92.62 115 ASP A N 1
ATOM 933 C CA . ASP A 1 115 ? 11.232 -37.085 -2.613 1.00 92.62 115 ASP A CA 1
ATOM 934 C C . ASP A 1 115 ? 11.633 -35.785 -1.879 1.00 92.62 115 ASP A C 1
ATOM 936 O O . ASP A 1 115 ? 12.812 -35.539 -1.648 1.00 92.62 115 ASP A O 1
ATOM 940 N N . THR A 1 116 ? 10.657 -35.024 -1.366 1.00 88.06 116 THR A N 1
ATOM 941 C CA . THR A 1 116 ? 10.861 -33.808 -0.571 1.00 88.06 116 THR A CA 1
ATOM 942 C C . THR A 1 116 ? 11.679 -34.055 0.699 1.00 88.06 116 THR A C 1
ATOM 944 O O . THR A 1 116 ? 12.434 -33.180 1.119 1.00 88.06 116 THR A O 1
ATOM 947 N N . HIS A 1 117 ? 11.581 -35.237 1.318 1.00 88.81 117 HIS A N 1
ATOM 948 C CA . HIS A 1 117 ? 12.396 -35.620 2.475 1.00 88.81 117 HIS A CA 1
ATOM 949 C C . HIS A 1 117 ? 13.815 -36.028 2.062 1.00 88.81 117 HIS A C 1
ATOM 951 O O . HIS A 1 117 ? 14.768 -35.690 2.762 1.00 88.81 117 HIS A O 1
ATOM 957 N N . ILE A 1 118 ? 13.980 -36.680 0.909 1.00 93.31 118 ILE A N 1
ATOM 958 C CA . ILE A 1 118 ? 15.296 -36.990 0.330 1.00 93.31 118 ILE A CA 1
ATOM 959 C C . ILE A 1 118 ? 16.029 -35.694 -0.052 1.00 93.31 118 ILE A C 1
ATOM 961 O O . ILE A 1 118 ? 17.176 -35.494 0.353 1.00 93.31 118 ILE A O 1
ATOM 965 N N . ARG A 1 119 ? 15.339 -34.777 -0.744 1.00 92.69 119 ARG A N 1
ATOM 966 C CA . ARG A 1 119 ? 15.819 -33.432 -1.095 1.00 92.69 119 ARG A CA 1
ATOM 967 C C . ARG A 1 119 ? 16.256 -32.649 0.145 1.00 92.69 119 ARG A C 1
ATOM 969 O O . ARG A 1 119 ? 17.366 -32.125 0.164 1.00 92.69 119 ARG A O 1
ATOM 976 N N . LYS A 1 120 ? 15.446 -32.660 1.213 1.00 88.38 120 LYS A N 1
ATOM 977 C CA . LYS A 1 120 ? 15.804 -32.080 2.523 1.00 88.38 120 LYS A CA 1
ATOM 978 C C . LYS A 1 120 ? 17.075 -32.698 3.112 1.00 88.38 120 LYS A C 1
ATOM 980 O O . LYS A 1 120 ? 17.971 -31.959 3.501 1.00 88.38 120 LYS A O 1
ATOM 985 N N . VAL A 1 121 ? 17.184 -34.029 3.164 1.00 92.75 121 VAL A N 1
ATOM 986 C CA . VAL A 1 121 ? 18.370 -34.728 3.705 1.00 92.75 121 VAL A CA 1
ATOM 987 C C . VAL A 1 121 ? 19.647 -34.363 2.939 1.00 92.75 121 VAL A C 1
ATOM 989 O O . VAL A 1 121 ? 20.687 -34.131 3.560 1.00 92.75 121 VAL A O 1
ATOM 992 N N . TRP A 1 122 ? 19.569 -34.273 1.610 1.00 94.62 122 TRP A N 1
ATOM 993 C CA . TRP A 1 122 ? 20.680 -33.850 0.755 1.00 94.62 122 TRP A CA 1
ATOM 994 C C . TRP A 1 122 ? 21.046 -32.373 0.961 1.00 94.62 122 TRP A C 1
ATOM 996 O O . TRP A 1 122 ? 22.216 -32.051 1.176 1.00 94.62 122 TRP A O 1
ATOM 1006 N N . GLY A 1 123 ? 20.047 -31.484 0.984 1.00 90.62 123 GLY A N 1
ATOM 1007 C CA . GLY A 1 123 ? 20.225 -30.057 1.259 1.00 90.62 123 GLY A CA 1
ATOM 1008 C C . GLY A 1 123 ? 20.859 -29.787 2.627 1.00 90.62 123 GLY A C 1
ATOM 1009 O O . GLY A 1 123 ? 21.781 -28.979 2.713 1.00 90.62 123 GLY A O 1
ATOM 1010 N N . SER A 1 124 ? 20.433 -30.517 3.666 1.00 89.69 124 SER A N 1
ATOM 1011 C CA . SER A 1 124 ? 21.033 -30.480 5.009 1.00 89.69 124 SER A CA 1
ATOM 1012 C C . SER A 1 124 ? 22.518 -30.818 4.956 1.00 89.69 124 SER A C 1
ATOM 1014 O O . SER A 1 124 ? 23.358 -29.997 5.310 1.00 89.69 124 SER A O 1
ATOM 1016 N N . ALA A 1 125 ? 22.863 -31.986 4.405 1.00 93.81 125 ALA A N 1
ATOM 1017 C CA . ALA A 1 125 ? 24.244 -32.451 4.386 1.00 93.81 125 ALA A CA 1
ATOM 1018 C C . ALA A 1 125 ? 25.164 -31.532 3.559 1.00 93.81 125 ALA A C 1
ATOM 1020 O O . ALA A 1 125 ? 26.334 -31.363 3.899 1.00 93.81 125 ALA A O 1
ATOM 1021 N N . LYS A 1 126 ? 24.656 -30.884 2.502 1.00 93.94 126 LYS A N 1
ATOM 1022 C CA . LYS A 1 126 ? 25.409 -29.837 1.796 1.00 93.94 126 LYS A CA 1
ATOM 1023 C C . LYS A 1 126 ? 25.591 -28.568 2.635 1.00 93.94 126 LYS A C 1
ATOM 1025 O O . LYS A 1 126 ? 26.706 -28.049 2.666 1.00 93.94 126 LYS A O 1
ATOM 1030 N N . LYS A 1 127 ? 24.549 -28.096 3.332 1.00 90.00 127 LYS A N 1
ATOM 1031 C CA . LYS A 1 127 ? 24.616 -26.946 4.255 1.00 90.00 127 LYS A CA 1
ATOM 1032 C C . LYS A 1 127 ? 25.631 -27.203 5.375 1.00 90.00 127 LYS A C 1
ATOM 1034 O O . LYS A 1 127 ? 26.584 -26.443 5.497 1.00 90.00 127 LYS A O 1
ATOM 1039 N N . GLU A 1 128 ? 25.509 -28.322 6.089 1.00 93.44 128 GLU A N 1
ATOM 1040 C CA . GLU A 1 128 ? 26.448 -28.765 7.134 1.00 93.44 128 GLU A CA 1
ATOM 1041 C C . GLU A 1 128 ? 27.901 -28.809 6.633 1.00 93.44 128 GLU A C 1
ATOM 1043 O O . GLU A 1 128 ? 28.801 -28.278 7.283 1.00 93.44 128 GLU A O 1
ATOM 1048 N N . LEU A 1 129 ? 28.145 -29.387 5.449 1.00 95.19 129 LEU A N 1
ATOM 1049 C CA . LEU A 1 129 ? 29.488 -29.458 4.870 1.00 95.19 129 LEU A CA 1
ATOM 1050 C C . LEU A 1 129 ? 30.071 -28.066 4.566 1.00 95.19 129 LEU A C 1
ATOM 1052 O O . LEU A 1 129 ? 31.241 -27.813 4.860 1.00 95.19 129 LEU A O 1
ATOM 1056 N N . LEU A 1 130 ? 29.278 -27.168 3.977 1.00 93.56 130 LEU A N 1
ATOM 1057 C CA . LEU A 1 130 ? 29.708 -25.803 3.660 1.00 93.56 130 LEU A CA 1
ATOM 1058 C C . LEU A 1 130 ? 29.916 -24.964 4.928 1.00 93.56 130 LEU A C 1
ATOM 1060 O O . LEU A 1 130 ? 30.876 -24.195 4.995 1.00 93.56 130 LEU A O 1
ATOM 1064 N N . GLU A 1 131 ? 29.089 -25.150 5.957 1.00 92.50 131 GLU A N 1
ATOM 1065 C CA . GLU A 1 131 ? 29.255 -24.510 7.263 1.00 92.50 131 GLU A CA 1
ATOM 1066 C C . GLU A 1 131 ? 30.522 -24.999 7.979 1.00 92.50 131 GLU A C 1
ATOM 1068 O O . GLU A 1 131 ? 31.305 -24.168 8.441 1.00 92.50 131 GLU A O 1
ATOM 1073 N N . MET A 1 132 ? 30.801 -26.309 8.000 1.00 95.19 132 MET A N 1
ATOM 1074 C CA . MET A 1 132 ? 32.046 -26.854 8.565 1.00 95.19 132 MET A CA 1
ATOM 1075 C C . MET A 1 132 ? 33.291 -26.337 7.833 1.00 95.19 132 MET A C 1
ATOM 1077 O O . MET A 1 132 ? 34.245 -25.893 8.475 1.00 95.19 132 MET A O 1
ATOM 1081 N N . LEU A 1 133 ? 33.278 -26.338 6.493 1.00 95.25 133 LEU A N 1
ATOM 1082 C CA . LEU A 1 133 ? 34.346 -25.737 5.686 1.00 95.25 133 LEU A CA 1
ATOM 1083 C C . LEU A 1 133 ? 34.534 -24.256 6.042 1.00 95.25 133 LEU A C 1
ATOM 1085 O O . LEU A 1 133 ? 35.663 -23.799 6.224 1.00 95.25 133 LEU A O 1
ATOM 1089 N N . THR A 1 134 ? 33.433 -23.522 6.202 1.00 92.62 134 THR A N 1
ATOM 1090 C CA . THR A 1 134 ? 33.452 -22.092 6.521 1.00 92.62 134 THR A CA 1
ATOM 1091 C C . THR A 1 134 ? 34.034 -21.807 7.900 1.00 92.62 134 THR A C 1
ATOM 1093 O O . THR A 1 134 ? 34.935 -20.976 8.017 1.00 92.62 134 THR A O 1
ATOM 1096 N N . GLN A 1 135 ? 33.582 -22.519 8.932 1.00 93.94 135 GLN A N 1
ATOM 1097 C CA . GLN A 1 135 ? 34.065 -22.369 10.307 1.00 93.94 135 GLN A CA 1
ATOM 1098 C C . GLN A 1 135 ? 35.554 -22.723 10.425 1.00 93.94 135 GLN A C 1
ATOM 1100 O O . GLN A 1 135 ? 36.321 -21.976 11.039 1.00 93.94 135 GLN A O 1
ATOM 1105 N N . SER A 1 136 ? 35.986 -23.806 9.774 1.00 96.12 136 SER A N 1
ATOM 1106 C CA . SER A 1 136 ? 37.387 -24.237 9.761 1.00 96.12 136 SER A CA 1
ATOM 1107 C C . SER A 1 136 ? 38.297 -23.209 9.069 1.00 96.12 136 SER A C 1
ATOM 1109 O O . SER A 1 136 ? 39.346 -22.811 9.582 1.00 96.12 136 SER A O 1
ATOM 1111 N N . ILE A 1 137 ? 37.861 -22.677 7.922 1.00 93.75 137 ILE A N 1
ATOM 1112 C CA . ILE A 1 137 ? 38.638 -21.691 7.158 1.00 93.75 137 ILE A CA 1
ATOM 1113 C C . ILE A 1 137 ? 38.678 -20.331 7.860 1.00 93.75 137 ILE A C 1
ATOM 1115 O O . ILE A 1 137 ? 39.736 -19.700 7.881 1.00 93.75 137 ILE A O 1
ATOM 1119 N N . GLN A 1 138 ? 37.588 -19.898 8.499 1.00 90.56 138 GLN A N 1
ATOM 1120 C CA . GLN A 1 138 ? 37.578 -18.704 9.355 1.00 90.56 138 GLN A CA 1
ATOM 1121 C C . GLN A 1 138 ? 38.487 -18.862 10.587 1.00 90.56 138 GLN A C 1
ATOM 1123 O O . GLN A 1 138 ? 39.164 -17.904 10.967 1.00 90.56 138 GLN A O 1
ATOM 1128 N N . SER A 1 139 ? 38.581 -20.075 11.147 1.00 94.00 139 SER A N 1
ATOM 1129 C CA . SER A 1 139 ? 39.528 -20.430 12.222 1.00 94.00 139 SER A CA 1
ATOM 1130 C C . SER A 1 139 ? 40.997 -20.456 11.770 1.00 94.00 139 SER A C 1
ATOM 1132 O O . SER A 1 139 ? 41.894 -20.448 12.610 1.00 94.00 139 SER A O 1
ATOM 1134 N N . LYS A 1 140 ? 41.247 -20.367 10.452 1.00 95.19 140 LYS A N 1
ATOM 1135 C CA . LYS A 1 140 ? 42.559 -20.416 9.774 1.00 95.19 140 LYS A CA 1
ATOM 1136 C C . LYS A 1 140 ? 43.241 -21.785 9.795 1.00 95.19 140 LYS A C 1
ATOM 1138 O O . LYS A 1 140 ? 44.452 -21.862 9.585 1.00 95.19 140 LYS A O 1
ATOM 1143 N N . ASP A 1 141 ? 42.462 -22.847 9.962 1.00 95.62 141 ASP A N 1
ATOM 1144 C CA . ASP A 1 141 ? 42.938 -24.227 9.918 1.00 95.62 141 ASP A CA 1
ATOM 1145 C C . ASP A 1 141 ? 43.641 -24.544 8.589 1.00 95.62 141 ASP A C 1
ATOM 1147 O O . ASP A 1 141 ? 43.224 -24.105 7.507 1.00 95.62 141 ASP A O 1
ATOM 1151 N N . THR A 1 142 ? 44.698 -25.354 8.637 1.00 95.94 142 THR A N 1
ATOM 1152 C CA . THR A 1 142 ? 45.338 -25.879 7.423 1.00 95.94 142 THR A CA 1
ATOM 1153 C C . THR A 1 142 ? 44.399 -26.825 6.664 1.00 95.94 142 THR A C 1
ATOM 1155 O O . THR A 1 142 ? 43.475 -27.400 7.237 1.00 95.94 142 THR A O 1
ATOM 1158 N N . LYS A 1 143 ? 44.671 -27.074 5.369 1.00 93.88 143 LYS A N 1
ATOM 1159 C CA . LYS A 1 143 ? 43.937 -28.083 4.569 1.00 93.88 143 LYS A CA 1
ATOM 1160 C C . LYS A 1 143 ? 43.836 -29.444 5.287 1.00 93.88 143 LYS A C 1
ATOM 1162 O O . LYS A 1 143 ? 42.826 -30.126 5.156 1.00 93.88 143 LYS A O 1
ATOM 1167 N N . LYS A 1 144 ? 44.866 -29.822 6.058 1.00 95.94 144 LYS A N 1
ATOM 1168 C CA . LYS A 1 144 ? 44.902 -31.067 6.834 1.00 95.94 144 LYS A CA 1
ATOM 1169 C C . LYS A 1 144 ? 43.964 -31.028 8.044 1.00 95.94 144 LYS A C 1
ATOM 1171 O O . LYS A 1 144 ? 43.238 -31.989 8.258 1.00 95.94 144 LYS A O 1
ATOM 1176 N N . GLU A 1 145 ? 43.972 -29.946 8.818 1.00 96.81 145 GLU A N 1
ATOM 1177 C CA . GLU A 1 145 ? 43.115 -29.802 10.005 1.00 96.81 145 GLU A CA 1
ATOM 1178 C C . GLU A 1 145 ? 41.633 -29.707 9.617 1.00 96.81 145 GLU A C 1
ATOM 1180 O O . GLU A 1 145 ? 40.810 -30.379 10.232 1.00 96.81 145 GLU A O 1
ATOM 1185 N N . THR A 1 146 ? 41.301 -28.996 8.531 1.00 96.12 146 THR A N 1
ATOM 1186 C CA . THR A 1 146 ? 39.949 -29.007 7.942 1.00 96.12 146 THR A CA 1
ATOM 1187 C C . THR A 1 146 ? 39.509 -30.423 7.553 1.00 96.12 146 THR A C 1
ATOM 1189 O O . THR A 1 146 ? 38.406 -30.848 7.881 1.00 96.12 146 THR A O 1
ATOM 1192 N N . GLU A 1 147 ? 40.373 -31.190 6.884 1.00 96.00 147 GLU A N 1
ATOM 1193 C CA . GLU A 1 147 ? 40.089 -32.579 6.497 1.00 96.00 147 GLU A CA 1
ATOM 1194 C C . GLU A 1 147 ? 39.968 -33.523 7.715 1.00 96.00 147 GLU A C 1
ATOM 1196 O O . GLU A 1 147 ? 39.172 -34.460 7.694 1.00 96.00 147 GLU A O 1
ATOM 1201 N N . GLU A 1 148 ? 40.708 -33.273 8.798 1.00 96.00 148 GLU A N 1
ATOM 1202 C CA . GLU A 1 148 ? 40.632 -34.038 10.050 1.00 96.00 148 GLU A CA 1
ATOM 1203 C C . GLU A 1 148 ? 39.356 -33.714 10.853 1.00 96.00 148 GLU A C 1
ATOM 1205 O O . GLU A 1 148 ? 38.699 -34.632 11.347 1.00 96.00 148 GLU A O 1
ATOM 1210 N N . GLN A 1 149 ? 38.925 -32.446 10.883 1.00 96.00 149 GLN A N 1
ATOM 1211 C CA . GLN A 1 149 ? 37.618 -32.041 11.417 1.00 96.00 149 GLN A CA 1
ATOM 1212 C C . GLN A 1 149 ? 36.466 -32.657 10.620 1.00 96.00 149 GLN A C 1
ATOM 1214 O O . GLN A 1 149 ? 35.571 -33.264 11.207 1.00 96.00 149 GLN A O 1
ATOM 1219 N N . LEU A 1 150 ? 36.499 -32.571 9.288 1.00 95.69 150 LEU A N 1
ATOM 1220 C CA . LEU A 1 150 ? 35.481 -33.180 8.432 1.00 95.69 150 LEU A CA 1
ATOM 1221 C C . LEU A 1 150 ? 35.389 -34.698 8.652 1.00 95.69 150 LEU A C 1
ATOM 1223 O O . LEU A 1 150 ? 34.291 -35.226 8.781 1.00 95.69 150 LEU A O 1
ATOM 1227 N N . ARG A 1 151 ? 36.514 -35.406 8.826 1.00 95.75 151 ARG A N 1
ATOM 1228 C CA . ARG A 1 151 ? 36.528 -36.846 9.170 1.00 95.75 151 ARG A CA 1
ATOM 1229 C C . ARG A 1 151 ? 35.882 -37.200 10.513 1.00 95.75 151 ARG A C 1
ATOM 1231 O O . ARG A 1 151 ? 35.591 -38.377 10.720 1.00 95.75 151 ARG A O 1
ATOM 1238 N N . SER A 1 152 ? 35.644 -36.229 11.395 1.00 95.50 152 SER A N 1
ATOM 1239 C CA . SER A 1 152 ? 34.881 -36.426 12.636 1.00 95.50 152 SER A CA 1
ATOM 1240 C C . SER A 1 152 ? 33.359 -36.316 12.449 1.00 95.50 152 SER A C 1
ATOM 1242 O O . SER A 1 152 ? 32.611 -36.844 13.270 1.00 95.50 152 SER A O 1
ATOM 1244 N N . TRP A 1 153 ? 32.887 -35.689 11.363 1.00 96.31 153 TRP A N 1
ATOM 1245 C CA . TRP A 1 153 ? 31.462 -35.582 11.050 1.00 96.31 153 TRP A CA 1
ATOM 1246 C C . TRP A 1 153 ? 30.940 -36.881 10.440 1.00 96.31 153 TRP A C 1
ATOM 1248 O O . TRP A 1 153 ? 31.461 -37.419 9.460 1.00 96.31 153 TRP A O 1
ATOM 1258 N N . ASP A 1 154 ? 29.864 -37.380 11.035 1.00 95.12 154 ASP A N 1
ATOM 1259 C CA . ASP A 1 154 ? 29.375 -38.744 10.851 1.00 95.12 154 ASP A CA 1
ATOM 1260 C C . ASP A 1 154 ? 28.915 -39.038 9.404 1.00 95.12 154 ASP A C 1
ATOM 1262 O O . ASP A 1 154 ? 28.961 -40.179 8.937 1.00 95.12 154 ASP A O 1
ATOM 1266 N N . LEU A 1 155 ? 28.506 -38.002 8.661 1.00 95.19 155 LEU A N 1
ATOM 1267 C CA . LEU A 1 155 ? 28.107 -38.106 7.254 1.00 95.19 155 LEU A CA 1
ATOM 1268 C C . LEU A 1 155 ? 29.280 -37.940 6.276 1.00 95.19 155 LEU A C 1
ATOM 1270 O O . LEU A 1 155 ? 29.138 -38.315 5.110 1.00 95.19 155 LEU A O 1
ATOM 1274 N N . TYR A 1 156 ? 30.448 -37.445 6.707 1.00 96.56 156 TYR A N 1
ATOM 1275 C CA . TYR A 1 156 ? 31.525 -37.047 5.792 1.00 96.56 156 TYR A CA 1
ATOM 1276 C C . TYR A 1 156 ? 32.034 -38.184 4.914 1.00 96.56 156 TYR A C 1
ATOM 1278 O O . TYR A 1 156 ? 32.243 -38.009 3.715 1.00 96.56 156 TYR A O 1
ATOM 1286 N N . ARG A 1 157 ? 32.166 -39.391 5.478 1.00 95.31 157 ARG A N 1
ATOM 1287 C CA . ARG A 1 157 ? 32.570 -40.579 4.713 1.00 95.31 157 ARG A CA 1
ATOM 1288 C C . ARG A 1 157 ? 31.649 -40.823 3.512 1.00 95.31 157 ARG A C 1
ATOM 1290 O O . ARG A 1 157 ? 32.132 -41.226 2.455 1.00 95.31 157 ARG A O 1
ATOM 1297 N N . HIS A 1 158 ? 30.356 -40.546 3.668 1.00 95.75 158 HIS A N 1
ATOM 1298 C CA . HIS A 1 158 ? 29.357 -40.663 2.611 1.00 95.75 158 HIS A CA 1
ATOM 1299 C C . HIS A 1 158 ? 29.373 -39.434 1.689 1.00 95.75 158 HIS A C 1
ATOM 1301 O O . HIS A 1 158 ? 29.393 -39.618 0.482 1.00 95.75 158 HIS A O 1
ATOM 1307 N N . MET A 1 159 ? 29.475 -38.212 2.227 1.00 95.81 159 MET A N 1
ATOM 1308 C CA . MET A 1 159 ? 29.548 -36.948 1.465 1.00 95.81 159 MET A CA 1
ATOM 1309 C C . MET A 1 159 ? 30.864 -36.717 0.702 1.00 95.81 159 MET A C 1
ATOM 1311 O O . MET A 1 159 ? 30.948 -35.803 -0.115 1.00 95.81 159 MET A O 1
ATOM 1315 N N . SER A 1 160 ? 31.900 -37.519 0.958 1.00 94.44 160 SER A N 1
ATOM 1316 C CA . SER A 1 160 ? 33.271 -37.315 0.463 1.00 94.44 160 SER A CA 1
ATOM 1317 C C . SER A 1 160 ? 33.401 -37.151 -1.059 1.00 94.44 160 SER A C 1
ATOM 1319 O O . SER A 1 160 ? 34.306 -36.455 -1.512 1.00 94.44 160 SER A O 1
ATOM 1321 N N . PHE A 1 161 ? 32.484 -37.710 -1.857 1.00 95.00 161 PHE A N 1
ATOM 1322 C CA . PHE A 1 161 ? 32.452 -37.508 -3.313 1.00 95.00 161 PHE A CA 1
ATOM 1323 C C . PHE A 1 161 ? 32.159 -36.048 -3.706 1.00 95.00 161 PHE A C 1
ATOM 1325 O O . PHE A 1 161 ? 32.760 -35.522 -4.641 1.00 95.00 161 PHE A O 1
ATOM 1332 N N . TYR A 1 162 ? 31.293 -35.360 -2.954 1.00 95.00 162 TYR A N 1
ATOM 1333 C CA . TYR A 1 162 ? 30.875 -33.986 -3.237 1.00 95.00 162 TYR A CA 1
ATOM 1334 C C . TYR A 1 162 ? 31.984 -32.964 -2.938 1.00 95.00 162 TYR A C 1
ATOM 1336 O O . TYR A 1 162 ? 31.920 -31.817 -3.378 1.00 95.00 162 TYR A O 1
ATOM 1344 N N . ARG A 1 163 ? 33.063 -33.373 -2.251 1.00 92.75 163 ARG A N 1
ATOM 1345 C CA . ARG A 1 163 ? 34.195 -32.484 -1.950 1.00 92.75 163 ARG A CA 1
ATOM 1346 C C . ARG A 1 163 ? 34.859 -31.910 -3.194 1.00 92.75 163 ARG A C 1
ATOM 1348 O O . ARG A 1 163 ? 35.252 -30.746 -3.155 1.00 92.75 163 ARG A O 1
ATOM 1355 N N . ALA A 1 164 ? 34.893 -32.665 -4.294 1.00 89.69 164 ALA A N 1
ATOM 1356 C CA . ALA A 1 164 ? 35.365 -32.178 -5.590 1.00 89.69 164 ALA A CA 1
ATOM 1357 C C . ALA A 1 164 ? 34.569 -30.949 -6.071 1.00 89.69 164 ALA A C 1
ATOM 1359 O O . ALA A 1 164 ? 35.161 -29.974 -6.523 1.00 89.69 164 ALA A O 1
ATOM 1360 N N . VAL A 1 165 ? 33.244 -30.948 -5.882 1.00 91.00 165 VAL A N 1
ATOM 1361 C CA . VAL A 1 165 ? 32.353 -29.829 -6.240 1.00 91.00 165 VAL A CA 1
ATOM 1362 C C . VAL A 1 165 ? 32.574 -28.620 -5.319 1.00 91.00 165 VAL A C 1
ATOM 1364 O O . VAL A 1 165 ? 32.553 -27.477 -5.772 1.00 91.00 165 VAL A O 1
ATOM 1367 N N . THR A 1 166 ? 32.854 -28.859 -4.032 1.00 91.94 166 THR A N 1
ATOM 1368 C CA . THR A 1 166 ? 33.168 -27.793 -3.056 1.00 91.94 166 THR A CA 1
ATOM 1369 C C . THR A 1 166 ? 34.591 -27.226 -3.162 1.00 91.94 166 THR A C 1
ATOM 1371 O O . THR A 1 166 ? 34.896 -26.255 -2.474 1.00 91.94 166 THR A O 1
ATOM 1374 N N . TYR A 1 167 ? 35.486 -27.811 -3.968 1.00 92.25 167 TYR A N 1
ATOM 1375 C CA . TYR A 1 167 ? 36.913 -27.461 -3.931 1.00 92.25 167 TYR A CA 1
ATOM 1376 C C . TYR A 1 167 ? 37.175 -25.996 -4.305 1.00 92.25 167 TYR A C 1
ATOM 1378 O O . TYR A 1 167 ? 37.921 -25.304 -3.617 1.00 92.25 167 TYR A O 1
ATOM 1386 N N . GLU A 1 168 ? 36.509 -25.490 -5.344 1.00 88.31 168 GLU A N 1
ATOM 1387 C CA . GLU A 1 168 ? 36.635 -24.087 -5.759 1.00 88.31 168 GLU A CA 1
ATOM 1388 C C . GLU A 1 168 ? 36.111 -23.117 -4.688 1.00 88.31 168 GLU A C 1
ATOM 1390 O O . GLU A 1 168 ? 36.743 -22.096 -4.426 1.00 88.31 168 GLU A O 1
ATOM 1395 N N . TYR A 1 169 ? 35.017 -23.464 -3.998 1.00 90.19 169 TYR A N 1
ATOM 1396 C CA . TYR A 1 169 ? 34.524 -22.693 -2.848 1.00 90.19 169 TYR A CA 1
ATOM 1397 C C . TYR A 1 169 ? 35.566 -22.638 -1.724 1.00 90.19 169 TYR A C 1
ATOM 1399 O O . TYR A 1 169 ? 35.844 -21.570 -1.180 1.00 90.19 169 TYR A O 1
ATOM 1407 N N . GLU A 1 170 ? 36.203 -23.773 -1.420 1.00 93.75 170 GLU A N 1
ATOM 1408 C CA . GLU A 1 170 ? 37.274 -23.846 -0.424 1.00 93.75 170 GLU A CA 1
ATOM 1409 C C . GLU A 1 170 ? 38.468 -22.945 -0.789 1.00 93.75 170 GLU A C 1
ATOM 1411 O O . GLU A 1 170 ? 39.022 -22.256 0.071 1.00 93.75 170 GLU A O 1
ATOM 1416 N N . VAL A 1 171 ? 38.858 -22.924 -2.068 1.00 93.06 171 VAL A N 1
ATOM 1417 C CA . VAL A 1 171 ? 39.963 -22.097 -2.577 1.00 93.06 171 VAL A CA 1
ATOM 1418 C C . VAL A 1 171 ? 39.640 -20.605 -2.464 1.00 93.06 171 VAL A C 1
ATOM 1420 O O . VAL A 1 171 ? 40.445 -19.858 -1.899 1.00 93.06 171 VAL A O 1
ATOM 1423 N N . GLU A 1 172 ? 38.470 -20.161 -2.928 1.00 92.31 172 GLU A N 1
ATOM 1424 C CA . GLU A 1 172 ? 38.090 -18.744 -2.861 1.00 92.31 172 GLU A CA 1
ATOM 1425 C C . GLU A 1 172 ? 37.854 -18.266 -1.420 1.00 92.31 172 GLU A C 1
ATOM 1427 O O . GLU A 1 172 ? 38.288 -17.171 -1.049 1.00 92.31 172 GLU A O 1
ATOM 1432 N N . LEU A 1 173 ? 37.285 -19.105 -0.549 1.00 90.06 173 LEU A N 1
ATOM 1433 C CA . LEU A 1 173 ? 37.118 -18.764 0.864 1.00 90.06 173 LEU A CA 1
ATOM 1434 C C . LEU A 1 173 ? 38.473 -18.654 1.592 1.00 90.06 173 LEU A C 1
ATOM 1436 O O . LEU A 1 173 ? 38.679 -17.739 2.397 1.00 90.06 173 LEU A O 1
ATOM 1440 N N . ARG A 1 174 ? 39.448 -19.517 1.264 1.00 93.94 174 ARG A N 1
ATOM 1441 C CA . ARG A 1 174 ? 40.827 -19.404 1.779 1.00 93.94 174 ARG A CA 1
ATOM 1442 C C . ARG A 1 174 ? 41.564 -18.177 1.230 1.00 93.94 174 ARG A C 1
ATOM 1444 O O . ARG A 1 174 ? 42.373 -17.605 1.962 1.00 93.94 174 ARG A O 1
ATOM 1451 N N . LYS A 1 175 ? 41.285 -17.728 -0.002 1.00 94.19 175 LYS A N 1
ATOM 1452 C CA . LYS A 1 175 ? 41.777 -16.435 -0.521 1.00 94.19 175 LYS A CA 1
ATOM 1453 C C . LYS A 1 175 ? 41.187 -15.263 0.278 1.00 94.19 175 LYS A C 1
ATOM 1455 O O . LYS A 1 175 ? 41.961 -14.441 0.773 1.00 94.19 175 LYS A O 1
ATOM 1460 N N . LYS A 1 176 ? 39.864 -15.250 0.512 1.00 92.19 176 LYS A N 1
ATOM 1461 C CA . LYS A 1 176 ? 39.163 -14.235 1.329 1.00 92.19 176 LYS A CA 1
ATOM 1462 C C . LYS A 1 176 ? 39.776 -14.089 2.725 1.00 92.19 176 LYS A C 1
ATOM 1464 O O . LYS A 1 176 ? 40.140 -12.983 3.112 1.00 92.19 176 LYS A O 1
ATOM 1469 N N . VAL A 1 177 ? 39.984 -15.190 3.457 1.00 92.31 177 VAL A N 1
ATOM 1470 C CA . VAL A 1 177 ? 40.578 -15.151 4.814 1.00 92.31 177 VAL A CA 1
ATOM 1471 C C . VAL A 1 177 ? 42.054 -14.713 4.821 1.00 92.31 177 VAL A C 1
ATOM 1473 O O . VAL A 1 177 ? 42.527 -14.145 5.809 1.00 92.31 177 VAL A O 1
ATOM 1476 N N . LYS A 1 178 ? 42.788 -14.909 3.718 1.00 93.19 178 LYS A N 1
ATOM 1477 C CA . LYS A 1 178 ? 44.156 -14.387 3.537 1.00 93.19 178 LYS A CA 1
ATOM 1478 C C . LYS A 1 178 ? 44.209 -12.921 3.071 1.00 93.19 178 LYS A C 1
ATOM 1480 O O . LYS A 1 178 ? 45.308 -12.392 2.930 1.00 93.19 178 LYS A O 1
ATOM 1485 N N . ASN A 1 179 ? 43.067 -12.261 2.849 1.00 91.56 179 ASN A N 1
ATOM 1486 C CA . ASN A 1 179 ? 42.954 -10.950 2.187 1.00 91.56 179 ASN A CA 1
ATOM 1487 C C . ASN A 1 179 ? 43.576 -10.914 0.773 1.00 91.56 179 ASN A C 1
ATOM 1489 O O . ASN A 1 179 ? 44.045 -9.871 0.318 1.00 91.56 179 ASN A O 1
ATOM 1493 N N . LEU A 1 180 ? 43.592 -12.054 0.079 1.00 86.56 180 LEU A N 1
ATOM 1494 C CA . LEU A 1 180 ? 43.958 -12.134 -1.336 1.00 86.56 180 LEU A CA 1
ATOM 1495 C C . LEU A 1 180 ? 42.731 -11.816 -2.208 1.00 86.56 180 LEU A C 1
ATOM 1497 O O . LEU A 1 180 ? 41.607 -12.041 -1.754 1.00 86.56 180 LEU A O 1
ATOM 1501 N N . PRO A 1 181 ? 42.908 -11.351 -3.461 1.00 73.12 181 PRO A N 1
ATOM 1502 C CA . PRO A 1 181 ? 41.813 -11.273 -4.425 1.00 73.12 181 PRO A CA 1
ATOM 1503 C C . PRO A 1 181 ? 41.122 -12.634 -4.577 1.00 73.12 181 PRO A C 1
ATOM 1505 O O . PRO A 1 181 ? 41.793 -13.656 -4.738 1.00 73.12 181 PRO A O 1
ATOM 1508 N N . TYR A 1 182 ? 39.792 -12.638 -4.510 1.00 90.62 182 TYR A N 1
ATOM 1509 C CA . TYR A 1 182 ? 38.944 -13.829 -4.561 1.00 90.62 182 TYR A CA 1
ATOM 1510 C C . TYR A 1 182 ? 37.682 -13.544 -5.376 1.00 90.62 182 TYR A C 1
ATOM 1512 O O . TYR A 1 182 ? 37.259 -12.389 -5.478 1.00 90.62 182 TYR A O 1
ATOM 1520 N N . ASP A 1 183 ? 37.067 -14.586 -5.932 1.00 81.06 183 ASP A N 1
ATOM 1521 C CA . ASP A 1 183 ? 35.758 -14.457 -6.569 1.00 81.06 183 ASP A CA 1
ATOM 1522 C C . ASP A 1 183 ? 34.670 -14.244 -5.504 1.00 81.06 183 ASP A C 1
ATOM 1524 O O . ASP A 1 183 ? 34.310 -15.142 -4.734 1.00 81.06 183 ASP A O 1
ATOM 1528 N N . LYS A 1 184 ? 34.146 -13.016 -5.461 1.00 80.62 184 LYS A N 1
ATOM 1529 C CA . LYS A 1 184 ? 33.091 -12.617 -4.531 1.00 80.62 184 LYS A CA 1
ATOM 1530 C C . LYS A 1 184 ? 31.784 -13.382 -4.773 1.00 80.62 184 LYS A C 1
ATOM 1532 O O . LYS A 1 184 ? 31.092 -13.675 -3.802 1.00 80.62 184 LYS A O 1
ATOM 1537 N N . ILE A 1 185 ? 31.470 -13.733 -6.022 1.00 75.19 185 ILE A N 1
ATOM 1538 C CA . ILE A 1 185 ? 30.252 -14.466 -6.383 1.00 75.19 185 ILE A CA 1
ATOM 1539 C C . ILE A 1 185 ? 30.329 -15.874 -5.794 1.00 75.19 185 ILE A C 1
ATOM 1541 O O . ILE A 1 185 ? 29.443 -16.261 -5.042 1.00 75.19 185 ILE A O 1
ATOM 1545 N N . ILE A 1 186 ? 31.427 -16.602 -6.035 1.00 78.31 186 ILE A N 1
ATOM 1546 C CA . ILE A 1 186 ? 31.611 -17.973 -5.521 1.00 78.31 186 ILE A CA 1
ATOM 1547 C C . ILE A 1 186 ? 31.524 -18.035 -3.989 1.00 78.31 186 ILE A C 1
ATOM 1549 O O . ILE A 1 186 ? 31.040 -19.028 -3.451 1.00 78.31 186 ILE A O 1
ATOM 1553 N N . VAL A 1 187 ? 31.997 -17.005 -3.280 1.00 79.75 187 VAL A N 1
ATOM 1554 C CA . VAL A 1 187 ? 32.081 -17.021 -1.810 1.00 79.75 187 VAL A CA 1
ATOM 1555 C C . VAL A 1 187 ? 30.824 -16.503 -1.109 1.00 79.75 187 VAL A C 1
ATOM 1557 O O . VAL A 1 187 ? 30.549 -16.932 0.012 1.00 79.75 187 VAL A O 1
ATOM 1560 N N . GLU A 1 188 ? 30.084 -15.575 -1.716 1.00 79.06 188 GLU A N 1
ATOM 1561 C CA . GLU A 1 188 ? 28.900 -14.965 -1.091 1.00 79.06 188 GLU A CA 1
ATOM 1562 C C . GLU A 1 188 ? 27.580 -15.551 -1.617 1.00 79.06 188 GLU A C 1
ATOM 1564 O O . GLU A 1 188 ? 26.609 -15.597 -0.864 1.00 79.06 188 GLU A O 1
ATOM 1569 N N . ASP A 1 189 ? 27.545 -16.110 -2.834 1.00 74.56 189 ASP A N 1
ATOM 1570 C CA . ASP A 1 189 ? 26.391 -16.867 -3.331 1.00 74.56 189 ASP A CA 1
ATOM 1571 C C . ASP A 1 189 ? 26.403 -18.325 -2.834 1.00 74.56 189 ASP A C 1
ATOM 1573 O O . ASP A 1 189 ? 26.659 -19.277 -3.573 1.00 74.56 189 ASP A O 1
ATOM 1577 N N . LEU A 1 190 ? 26.053 -18.524 -1.559 1.00 66.31 190 LEU A N 1
ATOM 1578 C CA . LEU A 1 190 ? 25.742 -19.860 -1.029 1.00 66.31 190 LEU A CA 1
ATOM 1579 C C . LEU A 1 190 ? 24.523 -20.505 -1.730 1.00 66.31 190 LEU A C 1
ATOM 1581 O O . LEU A 1 190 ? 24.375 -21.731 -1.701 1.00 66.31 190 LEU A O 1
ATOM 1585 N N . SER A 1 191 ? 23.675 -19.727 -2.419 1.00 64.94 191 SER A N 1
ATOM 1586 C CA . SER A 1 191 ? 22.576 -20.274 -3.227 1.00 64.94 191 SER A CA 1
ATOM 1587 C C . SER A 1 191 ? 23.077 -20.986 -4.495 1.00 64.94 191 SER A C 1
ATOM 1589 O O . SER A 1 191 ? 22.400 -21.887 -4.992 1.00 64.94 191 SER A O 1
ATOM 1591 N N . ALA A 1 192 ? 24.304 -20.707 -4.953 1.00 66.19 192 ALA A N 1
ATOM 1592 C CA . ALA A 1 192 ? 24.956 -21.437 -6.042 1.00 66.19 192 ALA A CA 1
ATOM 1593 C C . ALA A 1 192 ? 25.239 -22.918 -5.719 1.00 66.19 192 ALA A C 1
ATOM 1595 O O . ALA A 1 192 ? 25.482 -23.694 -6.641 1.00 66.19 192 ALA A O 1
ATOM 1596 N N . PHE A 1 193 ? 25.189 -23.320 -4.443 1.00 72.19 193 PHE A N 1
ATOM 1597 C CA . PHE A 1 193 ? 25.287 -24.720 -3.993 1.00 72.19 193 PHE A CA 1
ATOM 1598 C C . PHE A 1 193 ? 23.928 -25.334 -3.621 1.00 72.19 193 PHE A C 1
ATOM 1600 O O . PHE A 1 193 ? 23.844 -26.483 -3.174 1.00 72.19 193 PHE A O 1
ATOM 1607 N N . THR A 1 194 ? 22.850 -24.575 -3.801 1.00 73.75 194 THR A N 1
ATOM 1608 C CA . THR A 1 194 ? 21.481 -24.994 -3.509 1.00 73.75 194 THR A CA 1
ATOM 1609 C C . THR A 1 194 ? 20.845 -25.558 -4.782 1.00 73.75 194 THR A C 1
ATOM 1611 O O . THR A 1 194 ? 20.886 -24.913 -5.832 1.00 73.75 194 THR A O 1
ATOM 1614 N N . ASP A 1 195 ? 20.276 -26.767 -4.719 1.00 76.19 195 ASP A N 1
ATOM 1615 C CA . ASP A 1 195 ? 19.681 -27.391 -5.909 1.00 76.19 195 ASP A CA 1
ATOM 1616 C C . ASP A 1 195 ? 18.385 -26.684 -6.296 1.00 76.19 195 ASP A C 1
ATOM 1618 O O . ASP A 1 195 ? 17.548 -26.373 -5.444 1.00 76.19 195 ASP A O 1
ATOM 1622 N N . LEU A 1 196 ? 18.202 -26.481 -7.597 1.00 77.75 196 LEU A N 1
ATOM 1623 C CA . LEU A 1 196 ? 16.908 -26.130 -8.156 1.00 77.75 196 LEU A CA 1
ATOM 1624 C C . LEU A 1 196 ? 16.172 -27.416 -8.515 1.00 77.75 196 LEU A C 1
ATOM 1626 O O . LEU A 1 196 ? 16.743 -28.324 -9.123 1.00 77.75 196 LEU A O 1
ATOM 1630 N N . VAL A 1 197 ? 14.886 -27.464 -8.183 1.00 81.88 197 VAL A N 1
ATOM 1631 C CA . VAL A 1 197 ? 13.976 -28.467 -8.732 1.00 81.88 197 VAL A CA 1
ATOM 1632 C C . VAL A 1 197 ? 13.024 -27.787 -9.685 1.00 81.88 197 VAL A C 1
ATOM 1634 O O . VAL A 1 197 ? 12.558 -26.675 -9.437 1.00 81.88 197 VAL A O 1
ATOM 1637 N N . THR A 1 198 ? 12.770 -28.462 -10.794 1.00 82.12 198 THR A N 1
ATOM 1638 C CA . THR A 1 198 ? 11.814 -28.028 -11.800 1.00 82.12 198 THR A CA 1
ATOM 1639 C C . THR A 1 198 ? 10.730 -29.077 -11.950 1.00 82.12 198 THR A C 1
ATOM 1641 O O . THR A 1 198 ? 11.037 -30.224 -12.270 1.00 82.12 198 THR A O 1
ATOM 1644 N N . SER A 1 199 ? 9.479 -28.683 -11.754 1.00 84.06 199 SER A N 1
ATOM 1645 C CA . SER A 1 199 ? 8.305 -29.477 -12.114 1.00 84.06 199 SER A CA 1
ATOM 1646 C C . SER A 1 199 ? 7.641 -28.878 -13.353 1.00 84.06 199 SER A C 1
ATOM 1648 O O . SER A 1 199 ? 7.779 -27.687 -13.651 1.00 84.06 199 SER A O 1
ATOM 1650 N N . VAL A 1 200 ? 6.954 -29.717 -14.126 1.00 82.06 200 VAL A N 1
ATOM 1651 C CA . VAL A 1 200 ? 6.208 -29.281 -15.310 1.00 82.06 200 VAL A CA 1
ATOM 1652 C C . VAL A 1 200 ? 4.764 -29.024 -14.895 1.00 82.06 200 VAL A C 1
ATOM 1654 O O . VAL A 1 200 ? 4.066 -29.942 -14.473 1.00 82.06 200 VAL A O 1
ATOM 1657 N N . GLN A 1 201 ? 4.314 -27.775 -15.003 1.00 84.38 201 GLN A N 1
ATOM 1658 C CA . GLN A 1 201 ? 2.924 -27.404 -14.771 1.00 84.38 201 GLN A CA 1
ATOM 1659 C C . GLN A 1 201 ? 2.173 -27.373 -16.104 1.00 84.38 201 GLN A C 1
ATOM 1661 O O . GLN A 1 201 ? 2.498 -26.574 -16.982 1.00 84.38 201 GLN A O 1
ATOM 1666 N N . GLU A 1 202 ? 1.134 -28.198 -16.231 1.00 85.19 202 GLU A N 1
ATOM 1667 C CA . GLU A 1 202 ? 0.110 -28.014 -17.260 1.00 85.19 202 GLU A CA 1
ATOM 1668 C C . GLU A 1 202 ? -0.640 -26.701 -16.995 1.00 85.19 202 GLU A C 1
ATOM 1670 O O . GLU A 1 202 ? -1.394 -26.577 -16.025 1.00 85.19 202 GLU A O 1
ATOM 1675 N N . VAL A 1 203 ? -0.428 -25.712 -17.858 1.00 78.56 203 VAL A N 1
ATOM 1676 C CA . VAL A 1 203 ? -1.218 -24.483 -17.922 1.00 78.56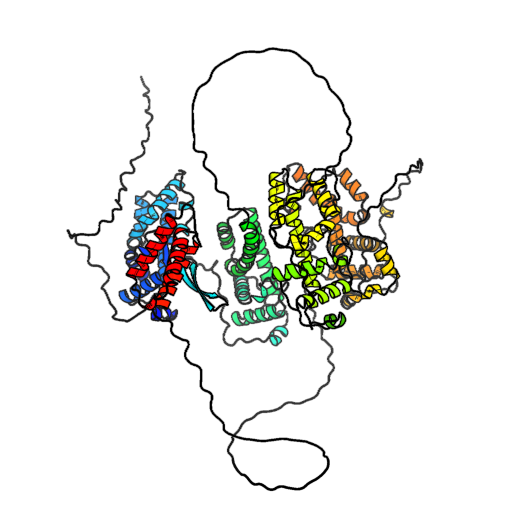 203 VAL A CA 1
ATOM 1677 C C . VAL A 1 203 ? -2.247 -24.667 -19.027 1.00 78.56 203 VAL A C 1
ATOM 1679 O O . VAL A 1 203 ? -1.884 -24.942 -20.169 1.00 78.56 203 VAL A O 1
ATOM 1682 N N . LYS A 1 204 ? -3.529 -24.531 -18.681 1.00 80.44 204 LYS A N 1
ATOM 1683 C CA . LYS A 1 204 ? -4.626 -24.506 -19.651 1.00 80.44 204 LYS A CA 1
ATOM 1684 C C . LYS A 1 204 ? -5.007 -23.067 -19.940 1.00 80.44 204 LYS A C 1
ATOM 1686 O O . LYS A 1 204 ? -5.298 -22.330 -18.998 1.00 80.44 204 LYS A O 1
ATOM 1691 N N . GLU A 1 205 ? -4.977 -22.684 -21.209 1.00 84.62 205 GLU A N 1
ATOM 1692 C CA . GLU A 1 205 ? -5.443 -21.368 -21.653 1.00 84.62 205 GLU A CA 1
ATOM 1693 C C . GLU A 1 205 ? -6.954 -21.392 -21.937 1.00 84.62 205 GLU A C 1
ATOM 1695 O O . GLU A 1 205 ? -7.576 -22.458 -21.994 1.00 84.62 205 GLU A O 1
ATOM 1700 N N . ASP A 1 206 ? -7.567 -20.213 -22.079 1.00 70.12 206 ASP A N 1
ATOM 1701 C CA . ASP A 1 206 ? -9.025 -20.059 -22.229 1.00 70.12 206 ASP A CA 1
ATOM 1702 C C . ASP A 1 206 ? -9.585 -20.693 -23.525 1.00 70.12 206 ASP A C 1
ATOM 1704 O O . ASP A 1 206 ? -10.797 -20.885 -23.643 1.00 70.12 206 ASP A O 1
ATOM 1708 N N . ASP A 1 207 ? -8.725 -21.040 -24.490 1.00 80.69 207 ASP A N 1
ATOM 1709 C CA . ASP A 1 207 ? -9.082 -21.772 -25.713 1.00 80.69 207 ASP A CA 1
ATOM 1710 C C . ASP A 1 207 ? -9.047 -23.309 -25.555 1.00 80.69 207 ASP A C 1
ATOM 1712 O O . ASP A 1 207 ? -9.518 -24.034 -26.433 1.00 80.69 207 ASP A O 1
ATOM 1716 N N . GLY A 1 208 ? -8.539 -23.811 -24.424 1.00 82.56 208 GLY A N 1
ATOM 1717 C CA . GLY A 1 208 ? -8.403 -25.234 -24.114 1.00 82.56 208 GLY A CA 1
ATOM 1718 C C . GLY A 1 208 ? -7.048 -25.863 -24.460 1.00 82.56 208 GLY A C 1
ATOM 1719 O O . GLY A 1 208 ? -6.871 -27.057 -24.200 1.00 82.56 208 GLY A O 1
ATOM 1720 N N . THR A 1 209 ? -6.087 -25.107 -25.002 1.00 80.88 209 THR A N 1
ATOM 1721 C CA . THR A 1 209 ? -4.709 -25.587 -25.220 1.00 80.88 209 THR A CA 1
ATOM 1722 C C . THR A 1 209 ? -3.997 -25.912 -23.900 1.00 80.88 209 THR A C 1
ATOM 1724 O O . THR A 1 209 ? -4.333 -25.377 -22.843 1.00 80.88 209 THR A O 1
ATOM 1727 N N . VAL A 1 210 ? -3.021 -26.834 -23.940 1.00 82.06 210 VAL A N 1
ATOM 1728 C CA . VAL A 1 210 ? -2.261 -27.295 -22.760 1.00 82.06 210 VAL A CA 1
ATOM 1729 C C . VAL A 1 210 ? -0.773 -27.003 -22.941 1.00 82.06 210 VAL A C 1
ATOM 1731 O O . VAL A 1 210 ? -0.041 -27.772 -23.568 1.00 82.06 210 VAL A O 1
ATOM 1734 N N . HIS A 1 211 ? -0.304 -25.908 -22.350 1.00 73.19 211 HIS A N 1
ATOM 1735 C CA . HIS A 1 211 ? 1.103 -25.524 -22.373 1.00 73.19 211 HIS A CA 1
ATOM 1736 C C . HIS A 1 211 ? 1.854 -26.058 -21.148 1.00 73.19 211 HIS A C 1
ATOM 1738 O O . HIS A 1 211 ? 1.422 -25.922 -20.004 1.00 73.19 211 HIS A O 1
ATOM 1744 N N . HIS A 1 212 ? 3.010 -26.674 -21.391 1.00 74.56 212 HIS A N 1
ATOM 1745 C CA . HIS A 1 212 ? 3.823 -27.336 -20.372 1.00 74.56 212 HIS A CA 1
ATOM 1746 C C . HIS A 1 212 ? 4.863 -26.360 -19.806 1.00 74.56 212 HIS A C 1
ATOM 1748 O O . HIS A 1 212 ? 6.001 -26.287 -20.271 1.00 74.56 212 HIS A O 1
ATOM 1754 N N . LYS A 1 213 ? 4.468 -25.570 -18.804 1.00 79.06 213 LYS A N 1
ATOM 1755 C CA . LYS A 1 213 ? 5.315 -24.525 -18.220 1.00 79.06 213 LYS A CA 1
ATOM 1756 C C . LYS A 1 213 ? 6.292 -25.118 -17.207 1.00 79.06 213 LYS A C 1
ATOM 1758 O O . LYS A 1 213 ? 5.882 -25.723 -16.220 1.00 79.06 213 LYS A O 1
ATOM 1763 N N . LEU A 1 214 ? 7.590 -24.896 -17.409 1.00 71.56 214 LEU A N 1
ATOM 1764 C CA . LEU A 1 214 ? 8.617 -25.296 -16.445 1.00 71.56 214 LEU A CA 1
ATOM 1765 C C . LEU A 1 214 ? 8.583 -24.364 -15.221 1.00 71.56 214 LEU A C 1
ATOM 1767 O O . LEU A 1 214 ? 8.977 -23.198 -15.301 1.00 71.56 214 LEU A O 1
ATOM 1771 N N . VAL A 1 215 ? 8.119 -24.873 -14.082 1.00 78.44 215 VAL A N 1
ATOM 1772 C CA . VAL A 1 215 ? 8.036 -24.140 -12.813 1.00 78.44 215 VAL A CA 1
ATOM 1773 C C . VAL A 1 215 ? 9.229 -24.509 -11.939 1.00 78.44 215 VAL A C 1
ATOM 1775 O O . VAL A 1 215 ? 9.564 -25.681 -11.791 1.00 78.44 215 VAL A O 1
ATOM 1778 N N . ARG A 1 216 ? 9.887 -23.506 -11.347 1.00 79.69 216 ARG A N 1
ATOM 1779 C CA . ARG A 1 216 ? 10.952 -23.724 -10.357 1.00 79.69 216 ARG A CA 1
ATOM 1780 C C . ARG A 1 216 ? 10.337 -23.847 -8.969 1.00 79.69 216 ARG A C 1
ATOM 1782 O O . ARG A 1 216 ? 9.721 -22.899 -8.486 1.00 79.69 216 ARG A O 1
ATOM 1789 N N . GLU A 1 217 ? 10.542 -24.984 -8.321 1.00 76.38 217 GLU A N 1
ATOM 1790 C CA . GLU A 1 217 ? 10.193 -25.165 -6.914 1.00 76.38 217 GLU A CA 1
ATOM 1791 C C . GLU A 1 217 ? 11.199 -24.431 -6.013 1.00 76.38 217 GLU A C 1
ATOM 1793 O O . GLU A 1 217 ? 12.399 -24.407 -6.318 1.00 76.38 217 GLU A O 1
ATOM 1798 N N . PRO A 1 218 ? 10.752 -23.843 -4.888 1.00 67.50 218 PRO A N 1
ATOM 1799 C CA . PRO A 1 218 ? 11.660 -23.267 -3.907 1.00 67.50 218 PRO A CA 1
ATOM 1800 C C . PRO A 1 218 ? 12.530 -24.371 -3.275 1.00 67.50 218 PRO A C 1
ATOM 1802 O O . PRO A 1 218 ? 12.038 -25.470 -3.000 1.00 67.50 218 PRO A O 1
ATOM 1805 N N . PRO A 1 219 ? 13.823 -24.107 -3.020 1.00 63.62 219 PRO A N 1
ATOM 1806 C CA . PRO A 1 219 ? 14.741 -25.128 -2.537 1.00 63.62 219 PRO A CA 1
ATOM 1807 C C . PRO A 1 219 ? 14.414 -25.589 -1.113 1.00 63.62 219 PRO A C 1
ATOM 1809 O O . PRO A 1 219 ? 14.177 -24.792 -0.206 1.00 63.62 219 PRO A O 1
ATOM 1812 N N . LEU A 1 220 ? 14.452 -26.905 -0.908 1.00 65.00 220 LEU A N 1
ATOM 1813 C CA . LEU A 1 220 ? 14.063 -27.547 0.346 1.00 65.00 220 LEU A CA 1
ATOM 1814 C C . LEU A 1 220 ? 15.263 -27.721 1.287 1.00 65.00 220 LEU A C 1
ATOM 1816 O O . LEU A 1 220 ? 15.817 -28.812 1.412 1.00 65.00 220 LEU A O 1
ATOM 1820 N N . VAL A 1 221 ? 15.655 -26.647 1.971 1.00 54.97 221 VAL A N 1
ATOM 1821 C CA . VAL A 1 221 ? 16.667 -26.711 3.037 1.00 54.97 221 VAL A CA 1
ATOM 1822 C C . VAL A 1 221 ? 16.057 -27.329 4.300 1.00 54.97 221 VAL A C 1
ATOM 1824 O O . VAL A 1 221 ? 14.965 -26.955 4.730 1.00 54.97 221 VAL A O 1
ATOM 1827 N N . LEU A 1 222 ? 16.770 -28.277 4.911 1.00 43.69 222 LEU A N 1
ATOM 1828 C CA . LEU A 1 222 ? 16.461 -28.761 6.254 1.00 43.69 222 LEU A CA 1
ATOM 1829 C C . LEU A 1 222 ? 17.030 -27.747 7.251 1.00 43.69 222 LEU A C 1
ATOM 1831 O O . LEU A 1 222 ? 18.245 -27.609 7.387 1.00 43.69 222 LEU A O 1
ATOM 1835 N N . ASP A 1 223 ? 16.156 -26.983 7.899 1.00 42.75 223 ASP A N 1
ATOM 1836 C CA . ASP A 1 223 ? 16.594 -25.981 8.865 1.00 42.75 223 ASP A CA 1
ATOM 1837 C C . ASP A 1 223 ? 16.726 -26.621 10.253 1.00 42.75 223 ASP A C 1
ATOM 1839 O O . ASP A 1 223 ? 15.765 -26.691 11.025 1.00 42.75 223 ASP A O 1
ATOM 1843 N N . GLU A 1 224 ? 17.926 -27.153 10.527 1.00 42.28 224 GLU A N 1
ATOM 1844 C CA . GLU A 1 224 ? 18.271 -27.857 11.776 1.00 42.28 224 GLU A CA 1
ATOM 1845 C C . GLU A 1 224 ? 18.186 -26.953 13.025 1.00 42.28 224 GLU A C 1
ATOM 1847 O O . GLU A 1 224 ? 18.101 -27.445 14.151 1.00 42.28 224 GLU A O 1
ATOM 1852 N N . THR A 1 225 ? 18.092 -25.632 12.840 1.00 40.72 225 THR A N 1
ATOM 1853 C CA . THR A 1 225 ? 17.632 -24.664 13.844 1.00 40.72 225 THR A CA 1
ATOM 1854 C C . THR A 1 225 ? 16.124 -24.776 14.107 1.00 40.72 225 THR A C 1
ATOM 1856 O O . THR A 1 225 ? 15.356 -23.833 13.921 1.00 40.72 225 THR A O 1
ATOM 1859 N N . ASP A 1 226 ? 15.685 -25.921 14.642 1.00 40.88 226 ASP A N 1
ATOM 1860 C CA . ASP A 1 226 ? 14.340 -26.103 15.213 1.00 40.88 226 ASP A CA 1
ATOM 1861 C C . ASP A 1 226 ? 14.209 -25.437 16.602 1.00 40.88 226 ASP A C 1
ATOM 1863 O O . ASP A 1 226 ? 13.788 -26.029 17.594 1.00 40.88 226 ASP A O 1
ATOM 1867 N N . THR A 1 227 ? 14.634 -24.174 16.685 1.00 40.31 227 THR A N 1
ATOM 1868 C CA . THR A 1 227 ? 14.541 -23.307 17.870 1.00 40.31 227 THR A CA 1
ATOM 1869 C C . THR A 1 227 ? 13.285 -22.427 17.853 1.00 40.31 227 THR A C 1
ATOM 1871 O O . THR A 1 227 ? 13.059 -21.644 18.772 1.00 40.31 227 THR A O 1
ATOM 1874 N N . GLY A 1 228 ? 12.434 -22.580 16.831 1.00 40.94 228 GLY A N 1
ATOM 1875 C CA . GLY A 1 228 ? 11.050 -22.097 16.787 1.00 40.94 228 GLY A CA 1
ATOM 1876 C C . GLY A 1 228 ? 10.833 -20.614 16.461 1.00 40.94 228 GLY A C 1
ATOM 1877 O O . GLY A 1 228 ? 9.763 -20.272 15.960 1.00 40.94 228 GLY A O 1
ATOM 1878 N N . THR A 1 229 ? 11.811 -19.732 16.684 1.00 43.47 229 THR A N 1
ATOM 1879 C CA . THR A 1 229 ? 11.585 -18.271 16.697 1.00 43.47 229 THR A CA 1
ATOM 1880 C C . THR A 1 229 ? 11.127 -17.680 15.358 1.00 43.47 229 THR A C 1
ATOM 1882 O O . THR A 1 229 ? 10.267 -16.800 15.344 1.00 43.47 229 THR A O 1
ATOM 1885 N N . THR A 1 230 ? 11.669 -18.155 14.233 1.00 47.28 230 THR A N 1
ATOM 1886 C CA . THR A 1 230 ? 11.463 -17.577 12.886 1.00 47.28 230 THR A CA 1
ATOM 1887 C C . THR A 1 230 ? 10.509 -18.368 11.991 1.00 47.28 230 THR A C 1
ATOM 1889 O O . THR A 1 230 ? 10.212 -17.927 10.882 1.00 47.28 230 THR A O 1
ATOM 1892 N N . ARG A 1 231 ? 10.005 -19.534 12.420 1.00 63.69 231 ARG A N 1
ATOM 1893 C CA . ARG A 1 231 ? 9.139 -20.355 11.558 1.00 63.69 231 ARG A CA 1
ATOM 1894 C C . ARG A 1 231 ? 7.791 -19.675 11.304 1.00 63.69 231 ARG A C 1
ATOM 1896 O O . ARG A 1 231 ? 7.144 -19.170 12.226 1.00 63.69 231 ARG A O 1
ATOM 1903 N N . LYS A 1 232 ? 7.323 -19.758 10.053 1.00 81.62 232 LYS A N 1
ATOM 1904 C CA . LYS A 1 232 ? 5.943 -19.428 9.683 1.00 81.62 232 LYS A CA 1
ATOM 1905 C C . LYS A 1 232 ? 4.992 -20.373 10.419 1.00 81.62 232 LYS A C 1
ATOM 1907 O O . LYS A 1 232 ? 4.858 -21.543 10.064 1.00 81.62 232 LYS A O 1
ATOM 1912 N N . ILE A 1 233 ? 4.347 -19.872 11.468 1.00 85.56 233 ILE A N 1
ATOM 1913 C CA . ILE A 1 233 ? 3.33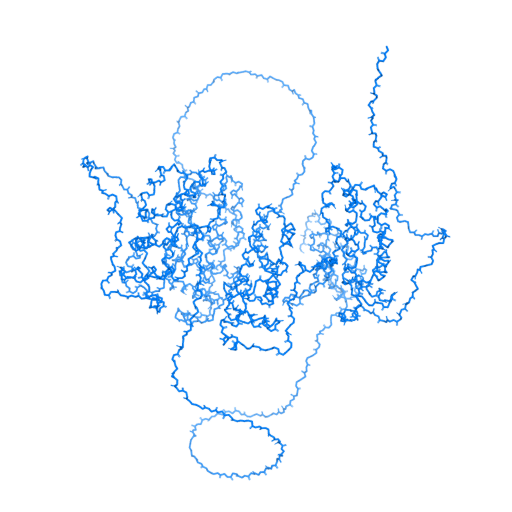7 -20.615 12.224 1.00 85.56 233 ILE A CA 1
ATOM 1914 C C . ILE A 1 233 ? 2.143 -20.825 11.295 1.00 85.56 233 ILE A C 1
ATOM 1916 O O . ILE A 1 233 ? 1.467 -19.864 10.938 1.00 85.56 233 ILE A O 1
ATOM 1920 N N . ARG A 1 234 ? 1.863 -22.071 10.903 1.00 85.69 234 ARG A N 1
ATOM 1921 C CA . ARG A 1 234 ? 0.605 -22.402 10.224 1.00 85.69 234 ARG A CA 1
ATOM 1922 C C . ARG A 1 234 ? -0.547 -22.113 11.186 1.00 85.69 234 ARG A C 1
ATOM 1924 O O . ARG A 1 234 ? -0.472 -22.507 12.351 1.00 85.69 234 ARG A O 1
ATOM 1931 N N . ALA A 1 235 ? -1.596 -21.440 10.717 1.00 87.06 235 ALA A N 1
ATOM 1932 C CA . ALA A 1 235 ? -2.767 -21.188 11.547 1.00 87.06 235 ALA A CA 1
ATOM 1933 C C . ALA A 1 235 ? -3.322 -22.522 12.104 1.00 87.06 235 ALA A C 1
ATOM 1935 O O . ALA A 1 235 ? -3.439 -23.489 11.343 1.00 87.06 235 ALA A O 1
ATOM 1936 N N . PRO A 1 236 ? -3.644 -22.617 13.410 1.00 88.12 236 PRO A N 1
ATOM 1937 C CA . PRO A 1 236 ? -4.140 -23.850 14.007 1.00 88.12 236 PRO A CA 1
ATOM 1938 C C . PRO A 1 236 ? -5.432 -24.328 13.345 1.00 88.12 236 PRO A C 1
ATOM 1940 O O . PRO A 1 236 ? -6.211 -23.535 12.816 1.00 88.12 236 PRO A O 1
ATOM 1943 N N . LEU A 1 237 ? -5.691 -25.632 13.428 1.00 91.31 237 LEU A N 1
ATOM 1944 C CA . LEU A 1 237 ? -7.002 -26.180 13.091 1.00 91.31 237 LEU A CA 1
ATOM 1945 C C . LEU A 1 237 ? -8.049 -25.679 14.098 1.00 91.31 237 LEU A C 1
ATOM 1947 O O . LEU A 1 237 ? -7.738 -25.463 15.272 1.00 91.31 237 LEU A O 1
ATOM 1951 N N . ARG A 1 238 ? -9.303 -25.531 13.655 1.00 95.25 238 ARG A N 1
ATOM 1952 C CA . ARG A 1 238 ? -10.425 -25.235 14.559 1.00 95.25 238 ARG A CA 1
ATOM 1953 C C . ARG A 1 238 ? -10.525 -26.321 15.635 1.00 95.25 238 ARG A C 1
ATOM 1955 O O . ARG A 1 238 ? -10.525 -27.510 15.310 1.00 95.25 238 ARG A O 1
ATOM 1962 N N . LYS A 1 239 ? -10.641 -25.927 16.904 1.00 92.06 239 LYS A N 1
ATOM 1963 C CA . LYS A 1 239 ? -10.789 -26.863 18.024 1.00 92.06 239 LYS A CA 1
ATOM 1964 C C . LYS A 1 239 ? -12.190 -27.499 17.970 1.00 92.06 239 LYS A C 1
ATOM 1966 O O . LYS A 1 239 ? -13.183 -26.770 17.887 1.00 92.06 239 LYS A O 1
ATOM 1971 N N . PRO A 1 240 ? -12.311 -28.839 17.988 1.00 91.75 240 PRO A N 1
ATOM 1972 C CA . PRO A 1 240 ? -13.603 -29.505 17.859 1.00 91.75 240 PRO A CA 1
ATOM 1973 C C . PRO A 1 240 ? -14.495 -29.205 19.068 1.00 91.75 240 PRO A C 1
ATOM 1975 O O . PRO A 1 240 ? -14.061 -29.315 20.211 1.00 91.75 240 PRO A O 1
ATOM 1978 N N . GLY A 1 241 ? -15.753 -28.847 18.806 1.00 93.56 241 GLY A N 1
ATOM 1979 C CA . GLY A 1 241 ? -16.726 -28.464 19.834 1.00 93.56 241 GLY A CA 1
ATOM 1980 C C . GLY A 1 241 ? -16.860 -26.955 20.065 1.00 93.56 241 GLY A C 1
ATOM 1981 O O . GLY A 1 241 ? -17.811 -26.550 20.726 1.00 93.56 241 GLY A O 1
ATOM 1982 N N . LEU A 1 242 ? -15.987 -26.118 19.489 1.00 96.06 242 LEU A N 1
ATOM 1983 C CA . LEU A 1 242 ? -16.220 -24.672 19.442 1.00 96.06 242 LEU A CA 1
ATOM 1984 C C . LEU A 1 242 ? -17.142 -24.295 18.279 1.00 96.06 242 LEU A C 1
ATOM 1986 O O . LEU A 1 242 ? -16.968 -24.740 17.143 1.00 96.06 242 LEU A O 1
ATOM 1990 N N . SER A 1 243 ? -18.085 -23.405 18.565 1.00 95.81 243 SER A N 1
ATOM 1991 C CA . SER A 1 243 ? -18.955 -22.748 17.592 1.00 95.81 243 SER A CA 1
ATOM 1992 C C . SER A 1 243 ? -19.302 -21.356 18.104 1.00 95.81 243 SER A C 1
ATOM 1994 O O . SER A 1 243 ? -19.629 -21.205 19.278 1.00 95.81 243 SER A O 1
ATOM 1996 N N . MET A 1 244 ? -19.261 -20.352 17.232 1.00 97.69 244 MET A N 1
ATOM 1997 C CA . MET A 1 244 ? -19.713 -18.998 17.542 1.00 97.69 244 MET A CA 1
ATOM 1998 C C . MET A 1 244 ? -20.280 -18.370 16.273 1.00 97.69 244 MET A C 1
ATOM 2000 O O . MET A 1 244 ? -19.603 -18.287 15.249 1.00 97.69 244 MET A O 1
ATOM 2004 N N . THR A 1 245 ? -21.537 -17.948 16.328 1.00 97.50 245 THR A N 1
ATOM 2005 C CA . THR A 1 245 ? -22.189 -17.210 15.247 1.00 97.50 245 THR A CA 1
ATOM 2006 C C . THR A 1 245 ? -21.822 -15.728 15.290 1.00 97.50 245 THR A C 1
ATOM 2008 O O . THR A 1 245 ? -21.422 -15.176 16.316 1.00 97.50 245 THR A O 1
ATOM 2011 N N . LEU A 1 246 ? -22.042 -15.040 14.168 1.00 97.06 246 LEU A N 1
ATOM 2012 C CA . LEU A 1 246 ? -21.885 -13.587 14.074 1.00 97.06 246 LEU A CA 1
ATOM 2013 C C . LEU A 1 246 ? -22.794 -12.822 15.055 1.00 97.06 246 LEU A C 1
ATOM 2015 O O . LEU A 1 246 ? -22.432 -11.741 15.514 1.00 97.06 246 LEU A O 1
ATOM 2019 N N . GLN A 1 247 ? -23.967 -13.372 15.382 1.00 96.25 247 GLN A N 1
ATOM 2020 C CA . GLN A 1 247 ? -24.898 -12.757 16.326 1.00 96.25 247 GLN A CA 1
ATOM 2021 C C . GLN A 1 247 ? -24.428 -12.920 17.776 1.00 96.25 247 GLN A C 1
ATOM 2023 O O . GLN A 1 247 ? -24.510 -11.962 18.540 1.00 96.25 247 GLN A O 1
ATOM 2028 N N . GLU A 1 248 ? -23.892 -14.087 18.142 1.00 97.88 248 GLU A N 1
ATOM 2029 C CA . GLU A 1 248 ? -23.295 -14.314 19.464 1.00 97.88 248 GLU A CA 1
ATOM 2030 C C . GLU A 1 248 ? -22.047 -13.451 19.662 1.00 97.88 248 GLU A C 1
ATOM 2032 O O . GLU A 1 248 ? -21.948 -12.763 20.674 1.00 97.88 248 GLU A O 1
ATOM 2037 N N . TYR A 1 249 ? -21.151 -13.389 18.667 1.00 97.88 249 TYR A N 1
ATOM 2038 C CA . TYR A 1 249 ? -19.959 -12.535 18.716 1.00 97.88 249 TYR A CA 1
ATOM 2039 C C . TYR A 1 249 ? -20.312 -11.051 18.928 1.00 97.88 249 TYR A C 1
ATOM 2041 O O . TYR A 1 249 ? -19.722 -10.384 19.773 1.00 97.88 249 TYR A O 1
ATOM 2049 N N . ARG A 1 250 ? -21.333 -10.541 18.223 1.00 96.88 250 ARG A N 1
ATOM 2050 C CA . ARG A 1 250 ? -21.847 -9.167 18.397 1.00 96.88 250 ARG A CA 1
ATOM 2051 C C . ARG A 1 250 ? -22.600 -8.933 19.713 1.00 96.88 250 ARG A C 1
ATOM 2053 O O . ARG A 1 250 ? -22.850 -7.779 20.052 1.00 96.88 250 ARG A O 1
ATOM 2060 N N . ALA A 1 251 ? -22.979 -9.988 20.432 1.00 96.88 251 ALA A N 1
ATOM 2061 C CA . ALA A 1 251 ? -23.609 -9.900 21.749 1.00 96.88 251 ALA A CA 1
ATOM 2062 C C . ALA A 1 251 ? -22.593 -9.944 22.910 1.00 96.88 251 ALA A C 1
ATOM 2064 O O . ALA A 1 251 ? -22.974 -9.697 24.058 1.00 96.88 251 ALA A O 1
ATOM 2065 N N . LEU A 1 252 ? -21.316 -10.234 22.628 1.00 96.44 252 LEU A N 1
ATOM 2066 C CA . LEU A 1 252 ? -20.234 -10.172 23.610 1.00 96.44 252 LEU A CA 1
ATOM 2067 C C . LEU A 1 252 ? -20.009 -8.733 24.088 1.00 96.44 252 LEU A C 1
ATOM 2069 O O . LEU A 1 252 ? -20.060 -7.774 23.315 1.00 96.44 252 LEU A O 1
ATOM 2073 N N . ARG A 1 253 ? -19.720 -8.581 25.380 1.00 94.81 253 ARG A N 1
ATOM 2074 C CA . ARG A 1 253 ? -19.373 -7.287 25.980 1.00 94.81 253 ARG A CA 1
ATOM 2075 C C . ARG A 1 253 ? -17.877 -7.004 25.869 1.00 94.81 253 ARG A C 1
ATOM 2077 O O . ARG A 1 253 ? -17.073 -7.919 25.708 1.00 94.81 253 ARG A O 1
ATOM 2084 N N . LYS A 1 254 ? -17.488 -5.733 26.012 1.00 92.25 254 LYS A N 1
ATOM 2085 C CA . LYS A 1 254 ? -16.099 -5.295 25.800 1.00 92.25 254 LYS A CA 1
ATOM 2086 C C . LYS A 1 254 ? -15.110 -5.924 26.789 1.00 92.25 254 LYS A C 1
ATOM 2088 O O . LYS A 1 254 ? -13.942 -6.075 26.455 1.00 92.25 254 LYS A O 1
ATOM 2093 N N . GLU A 1 255 ? -15.579 -6.334 27.965 1.00 94.56 255 GLU A N 1
ATOM 2094 C CA . GLU A 1 255 ? -14.794 -7.015 29.002 1.00 94.56 255 GLU A CA 1
ATOM 2095 C C . GLU A 1 255 ? -14.540 -8.506 28.707 1.00 94.56 255 GLU A C 1
ATOM 2097 O O . GLU A 1 255 ? -13.813 -9.154 29.454 1.00 94.56 255 GLU A O 1
ATOM 2102 N N . GLN A 1 256 ? -15.147 -9.067 27.652 1.00 95.94 256 GLN A N 1
ATOM 2103 C CA . GLN A 1 256 ? -14.960 -10.465 27.240 1.00 95.94 256 GLN A CA 1
ATOM 2104 C C . GLN A 1 256 ? -13.868 -10.643 26.175 1.00 95.94 256 GLN A C 1
ATOM 2106 O O . GLN A 1 256 ? -13.549 -11.780 25.837 1.00 95.94 256 GLN A O 1
ATOM 2111 N N . PHE A 1 257 ? -13.313 -9.551 25.639 1.00 96.31 257 PHE A N 1
ATOM 2112 C CA . PHE A 1 257 ? -12.215 -9.594 24.674 1.00 96.31 257 PHE A CA 1
ATOM 2113 C C . PHE A 1 257 ? -10.863 -9.427 25.372 1.00 96.31 257 PHE A C 1
ATOM 2115 O O . PHE A 1 257 ? -10.702 -8.565 26.236 1.00 96.31 257 PHE A O 1
ATOM 2122 N N . GLU A 1 258 ? -9.876 -10.217 24.961 1.00 93.94 258 GLU A N 1
ATOM 2123 C CA . GLU A 1 258 ? -8.507 -10.149 25.465 1.00 93.94 258 GLU A CA 1
ATOM 2124 C C . GLU A 1 258 ? -7.621 -9.289 24.548 1.00 93.94 258 GLU A C 1
ATOM 2126 O O . GLU A 1 258 ? -7.433 -9.595 23.374 1.00 93.94 258 GLU A O 1
ATOM 2131 N N . GLU A 1 259 ? -7.022 -8.225 25.085 1.00 90.44 259 GLU A N 1
ATOM 2132 C CA . GLU A 1 259 ? -6.106 -7.333 24.350 1.00 90.44 259 GLU A CA 1
ATOM 2133 C C . GLU A 1 259 ? -4.650 -7.835 24.461 1.00 90.44 259 GLU A C 1
ATOM 2135 O O . GLU A 1 259 ? -3.778 -7.174 25.026 1.00 90.44 259 GLU A O 1
ATOM 2140 N N . ARG A 1 260 ? -4.386 -9.057 23.971 1.00 88.50 260 ARG A N 1
ATOM 2141 C CA . ARG A 1 260 ? -3.050 -9.687 24.024 1.00 88.50 260 ARG A CA 1
ATOM 2142 C C . ARG A 1 260 ? -2.139 -9.256 22.873 1.00 88.50 260 ARG A C 1
ATOM 2144 O O . ARG A 1 260 ? -2.557 -9.230 21.719 1.00 88.50 260 ARG A O 1
ATOM 2151 N N . MET A 1 261 ? -0.882 -8.964 23.206 1.00 87.81 261 MET A N 1
ATOM 2152 C CA . MET A 1 261 ? 0.157 -8.457 22.293 1.00 87.81 261 MET A CA 1
ATOM 2153 C C . MET A 1 261 ? 1.461 -9.279 22.355 1.00 87.81 261 MET A C 1
ATOM 2155 O O . MET A 1 261 ? 2.521 -8.784 21.975 1.00 87.81 261 MET A O 1
ATOM 2159 N N . ASP A 1 262 ? 1.413 -10.516 22.861 1.00 91.75 262 ASP A N 1
ATOM 2160 C CA . ASP A 1 262 ? 2.530 -11.462 22.743 1.00 91.75 262 ASP A CA 1
ATOM 2161 C C . ASP A 1 262 ? 2.781 -11.847 21.276 1.00 91.75 262 ASP A C 1
ATOM 2163 O O . ASP A 1 262 ? 1.862 -11.874 20.454 1.00 91.75 262 ASP A O 1
ATOM 2167 N N . VAL A 1 263 ? 4.046 -12.098 20.927 1.00 91.69 263 VAL A N 1
ATOM 2168 C CA . VAL A 1 263 ? 4.467 -12.252 19.524 1.00 91.69 263 VAL A CA 1
ATOM 2169 C C . VAL A 1 263 ? 3.855 -13.508 18.906 1.00 91.69 263 VAL A C 1
ATOM 2171 O O . VAL A 1 263 ? 3.528 -13.519 17.723 1.00 91.69 263 VAL A O 1
ATOM 2174 N N . GLU A 1 264 ? 3.617 -14.535 19.712 1.00 91.94 264 GLU A N 1
ATOM 2175 C CA . GLU A 1 264 ? 2.906 -15.756 19.362 1.00 91.94 264 GLU A CA 1
ATOM 2176 C C . GLU A 1 264 ? 1.472 -15.459 18.899 1.00 91.94 264 GLU A C 1
ATOM 2178 O O . GLU A 1 264 ? 1.086 -15.911 17.819 1.00 91.94 264 GLU A O 1
ATOM 2183 N N . ILE A 1 265 ? 0.702 -14.650 19.641 1.00 91.38 265 ILE A N 1
ATOM 2184 C CA . ILE A 1 265 ? -0.632 -14.203 19.214 1.00 91.38 265 ILE A CA 1
ATOM 2185 C C . ILE A 1 265 ? -0.572 -13.237 18.025 1.00 91.38 265 ILE A C 1
ATOM 2187 O O . ILE A 1 265 ? -1.421 -13.341 17.142 1.00 91.38 265 ILE A O 1
ATOM 2191 N N . LEU A 1 266 ? 0.435 -12.363 17.918 1.00 95.12 266 LEU A N 1
ATOM 2192 C CA . LEU A 1 266 ? 0.607 -11.515 16.727 1.00 95.12 266 LEU A CA 1
ATOM 2193 C C . LEU A 1 266 ? 0.854 -12.364 15.466 1.00 95.12 266 LEU A C 1
ATOM 2195 O O . LEU A 1 266 ? 0.148 -12.203 14.470 1.00 95.12 266 LEU A O 1
ATOM 2199 N N . LYS A 1 267 ? 1.792 -13.320 15.524 1.00 95.25 267 LYS A N 1
ATOM 2200 C CA . LYS A 1 267 ? 2.064 -14.306 14.462 1.00 95.25 267 LYS A CA 1
ATOM 2201 C C . LYS A 1 267 ? 0.787 -15.052 14.073 1.00 95.25 267 LYS A C 1
ATOM 2203 O O . LYS A 1 267 ? 0.451 -15.120 12.899 1.00 95.25 267 LYS A O 1
ATOM 2208 N N . LEU A 1 268 ? 0.064 -15.566 15.063 1.00 93.94 268 LEU A N 1
ATOM 2209 C CA . LEU A 1 268 ? -1.178 -16.329 14.923 1.00 93.94 268 LEU A CA 1
ATOM 2210 C C . LEU A 1 268 ? -2.326 -15.520 14.296 1.00 93.94 268 LEU A C 1
ATOM 2212 O O . LEU A 1 268 ? -3.031 -16.043 13.436 1.00 93.94 268 LEU A O 1
ATOM 2216 N N . ILE A 1 269 ? -2.476 -14.245 14.668 1.00 95.75 269 ILE A N 1
ATOM 2217 C CA . ILE A 1 269 ? -3.396 -13.298 14.025 1.00 95.75 269 ILE A CA 1
ATOM 2218 C C . ILE A 1 269 ? -3.056 -13.160 12.537 1.00 95.75 269 ILE A C 1
ATOM 2220 O O . ILE A 1 269 ? -3.933 -13.329 11.690 1.00 95.75 269 ILE A O 1
ATOM 2224 N N . ILE A 1 270 ? -1.787 -12.907 12.210 1.00 96.56 270 ILE A N 1
ATOM 2225 C CA . ILE A 1 270 ? -1.326 -12.712 10.828 1.00 96.56 270 ILE A CA 1
ATOM 2226 C C . ILE A 1 270 ? -1.497 -13.993 9.994 1.00 96.56 270 ILE A C 1
ATOM 2228 O O . ILE A 1 270 ? -1.980 -13.920 8.866 1.00 96.56 270 ILE A O 1
ATOM 2232 N N . SER A 1 271 ? -1.202 -15.165 10.560 1.00 95.44 271 SER A N 1
ATOM 2233 C CA . SER A 1 271 ? -1.409 -16.456 9.895 1.00 95.44 271 SER A CA 1
ATOM 2234 C C . SER A 1 271 ? -2.879 -16.779 9.620 1.00 95.44 271 SER A C 1
ATOM 2236 O O . SER A 1 271 ? -3.160 -17.508 8.674 1.00 95.44 271 SER A O 1
ATOM 2238 N N . VAL A 1 272 ? -3.829 -16.264 10.413 1.00 95.69 272 VAL A N 1
ATOM 2239 C CA . VAL A 1 272 ? -5.259 -16.360 10.065 1.00 95.69 272 VAL A CA 1
ATOM 2240 C C . VAL A 1 272 ? -5.631 -15.310 9.016 1.00 95.69 272 VAL A C 1
ATOM 2242 O O . VAL A 1 272 ? -6.367 -15.646 8.098 1.00 95.69 272 VAL A O 1
ATOM 2245 N N . ILE A 1 273 ? -5.100 -14.079 9.078 1.00 95.19 273 ILE A N 1
ATOM 2246 C CA . ILE A 1 273 ? -5.336 -13.036 8.053 1.00 95.19 273 ILE A CA 1
ATOM 2247 C C . ILE A 1 273 ? -4.946 -13.519 6.648 1.00 95.19 273 ILE A C 1
ATOM 2249 O O . ILE A 1 273 ? -5.648 -13.203 5.686 1.00 95.19 273 ILE A O 1
ATOM 2253 N N . GLU A 1 274 ? -3.871 -14.303 6.523 1.00 95.56 274 GLU A N 1
ATOM 2254 C CA . GLU A 1 274 ? -3.450 -14.921 5.259 1.00 95.56 274 GLU A CA 1
ATOM 2255 C C . GLU A 1 274 ? -4.599 -15.686 4.572 1.00 95.56 274 GLU A C 1
ATOM 2257 O O . GLU A 1 274 ? -4.831 -15.505 3.378 1.00 95.56 274 GLU A O 1
ATOM 2262 N N . GLU A 1 275 ? -5.392 -16.448 5.335 1.00 94.75 275 GLU A N 1
ATOM 2263 C CA . GLU A 1 275 ? -6.530 -17.234 4.830 1.00 94.75 275 GLU A CA 1
ATOM 2264 C C . GLU A 1 275 ? -7.750 -16.384 4.405 1.00 94.75 275 GLU A C 1
ATOM 2266 O O . GLU A 1 275 ? -8.707 -16.921 3.844 1.00 94.75 275 GLU A O 1
ATOM 2271 N N . PHE A 1 276 ? -7.731 -15.060 4.613 1.00 94.00 276 PHE A N 1
ATOM 2272 C CA . PHE A 1 276 ? -8.803 -14.136 4.218 1.00 94.00 276 PHE A CA 1
ATOM 2273 C C . PHE A 1 276 ? -8.313 -13.061 3.221 1.00 94.00 276 PHE A C 1
ATOM 2275 O O . PHE A 1 276 ? -8.232 -11.883 3.589 1.00 94.00 276 PHE A O 1
ATOM 2282 N N . PRO A 1 277 ? -8.077 -13.404 1.932 1.00 92.06 277 PRO A N 1
ATOM 2283 C CA . PRO A 1 277 ? -7.651 -12.458 0.892 1.00 92.06 277 PRO A CA 1
ATOM 2284 C C . PRO A 1 277 ? -8.431 -11.143 0.844 1.00 92.06 277 PRO A C 1
ATOM 2286 O O . PRO A 1 277 ? -7.844 -10.083 0.671 1.00 92.06 277 PRO A O 1
ATOM 2289 N N . ILE A 1 278 ? -9.743 -11.169 1.101 1.00 90.50 278 ILE A N 1
ATOM 2290 C CA . ILE A 1 278 ? -10.614 -9.980 1.127 1.00 90.50 278 ILE A CA 1
ATOM 2291 C C . ILE A 1 278 ? -10.194 -8.880 2.128 1.00 90.50 278 ILE A C 1
ATOM 2293 O O . ILE A 1 278 ? -10.665 -7.749 2.017 1.00 90.50 278 ILE A O 1
ATOM 2297 N N . LEU A 1 279 ? -9.322 -9.183 3.096 1.00 90.19 279 LEU A N 1
ATOM 2298 C CA . LEU A 1 279 ? -8.779 -8.218 4.059 1.00 90.19 279 LEU A CA 1
ATOM 2299 C C . LEU A 1 279 ? -7.523 -7.487 3.563 1.00 90.19 279 LEU A C 1
ATOM 2301 O O . LEU A 1 279 ? -7.173 -6.442 4.123 1.00 90.19 279 LEU A O 1
ATOM 2305 N N . TRP A 1 280 ? -6.830 -8.048 2.569 1.00 91.81 280 TRP A N 1
ATOM 2306 C CA . TRP A 1 280 ? -5.490 -7.630 2.146 1.00 91.81 280 TRP A CA 1
ATOM 2307 C C . TRP A 1 280 ? -5.316 -7.434 0.629 1.00 91.81 280 TRP A C 1
ATOM 2309 O O . TRP A 1 280 ? -4.377 -6.756 0.215 1.00 91.81 280 TRP A O 1
ATOM 2319 N N . ASP A 1 281 ? -6.262 -7.936 -0.164 1.00 86.69 281 ASP A N 1
ATOM 2320 C CA . ASP A 1 281 ? -6.536 -7.595 -1.563 1.00 86.69 281 ASP A CA 1
ATOM 2321 C C . ASP A 1 281 ? -6.623 -6.068 -1.775 1.00 86.69 281 ASP A C 1
ATOM 2323 O O . ASP A 1 281 ? -7.305 -5.341 -1.044 1.00 86.69 281 ASP A O 1
ATOM 2327 N N . ARG A 1 282 ? -5.916 -5.586 -2.803 1.00 67.75 282 ARG A N 1
ATOM 2328 C CA . ARG A 1 282 ? -5.768 -4.164 -3.137 1.00 67.75 282 ARG A CA 1
ATOM 2329 C C . ARG A 1 282 ? -6.967 -3.562 -3.876 1.00 67.75 282 ARG A C 1
ATOM 2331 O O . ARG A 1 282 ? -7.090 -2.338 -3.859 1.00 67.75 282 ARG A O 1
ATOM 2338 N N . GLU A 1 283 ? -7.870 -4.349 -4.470 1.00 70.12 283 GLU A N 1
ATOM 2339 C CA . GLU A 1 283 ? -9.055 -3.795 -5.157 1.00 70.12 283 GLU A CA 1
ATOM 2340 C C . GLU A 1 283 ? -10.014 -3.060 -4.201 1.00 70.12 283 GLU A C 1
ATOM 2342 O O . GLU A 1 283 ? -10.807 -2.209 -4.616 1.00 70.12 283 GLU A O 1
ATOM 2347 N N . LYS A 1 284 ? -9.962 -3.377 -2.902 1.00 62.84 284 LYS A N 1
ATOM 2348 C CA . LYS A 1 284 ? -10.924 -2.906 -1.900 1.00 62.84 284 LYS A CA 1
ATOM 2349 C C . LYS A 1 284 ? -10.279 -1.885 -0.969 1.00 62.84 284 LYS A C 1
ATOM 2351 O O . LYS A 1 284 ? -9.730 -2.228 0.072 1.00 62.84 284 LYS A O 1
ATOM 2356 N N . VAL A 1 285 ? -10.451 -0.602 -1.311 1.00 59.03 285 VAL A N 1
ATOM 2357 C CA . VAL A 1 285 ? -9.946 0.581 -0.568 1.00 59.03 285 VAL A CA 1
ATOM 2358 C C . VAL A 1 285 ? -10.167 0.489 0.953 1.00 59.03 285 VAL A C 1
ATOM 2360 O O . VAL A 1 285 ? -9.348 0.989 1.724 1.00 59.03 285 VAL A O 1
ATOM 2363 N N . ARG A 1 286 ? -11.253 -0.162 1.399 1.00 76.75 286 ARG A N 1
ATOM 2364 C CA . ARG A 1 286 ? -11.419 -0.671 2.771 1.00 76.75 286 ARG A CA 1
ATOM 2365 C C . ARG A 1 286 ? -12.157 -2.010 2.748 1.00 76.75 286 ARG A C 1
ATOM 2367 O O . ARG A 1 286 ? -13.240 -2.094 2.173 1.00 76.75 286 ARG A O 1
ATOM 2374 N N . ALA A 1 287 ? -11.625 -3.018 3.435 1.00 84.31 287 ALA A N 1
ATOM 2375 C CA . ALA A 1 287 ? -12.357 -4.254 3.703 1.00 84.31 287 ALA A CA 1
ATOM 2376 C C . ALA A 1 287 ? -13.516 -4.003 4.705 1.00 84.31 287 ALA A C 1
ATOM 2378 O O . ALA A 1 287 ? -13.331 -3.236 5.659 1.00 84.31 287 ALA A O 1
ATOM 2379 N N . PRO A 1 288 ? -14.710 -4.606 4.524 1.00 88.38 288 PRO A N 1
ATOM 2380 C CA . PRO A 1 288 ? -15.853 -4.395 5.418 1.00 88.38 288 PRO A CA 1
ATOM 2381 C C . PRO A 1 288 ? -15.602 -4.877 6.854 1.00 88.38 288 PRO A C 1
ATOM 2383 O O . PRO A 1 288 ? -14.957 -5.903 7.063 1.00 88.38 288 PRO A O 1
ATOM 2386 N N . ARG A 1 289 ? -16.218 -4.217 7.852 1.00 91.94 289 ARG A N 1
ATOM 2387 C CA . ARG A 1 289 ? -16.173 -4.655 9.269 1.00 91.94 289 ARG A CA 1
ATOM 2388 C C . ARG A 1 289 ? -16.604 -6.120 9.440 1.00 91.94 289 ARG A C 1
ATOM 2390 O O . ARG A 1 289 ? -16.017 -6.829 10.247 1.00 91.94 289 ARG A O 1
ATOM 2397 N N . LEU A 1 290 ? -17.560 -6.568 8.621 1.00 93.81 290 LEU A N 1
ATOM 2398 C CA . LEU A 1 290 ? -18.066 -7.942 8.569 1.00 93.81 290 LEU A CA 1
ATOM 2399 C C . LEU A 1 290 ? -16.969 -8.999 8.371 1.00 93.81 290 LEU A C 1
ATOM 2401 O O . LEU A 1 290 ? -17.050 -10.080 8.950 1.00 93.81 290 LEU A O 1
ATOM 2405 N N . GLU A 1 291 ? -15.941 -8.697 7.578 1.00 95.38 291 GLU A N 1
ATOM 2406 C CA . GLU A 1 291 ? -14.855 -9.645 7.315 1.00 95.38 291 GLU A CA 1
ATOM 2407 C C . GLU A 1 291 ? -13.880 -9.718 8.500 1.00 95.38 291 GLU A C 1
ATOM 2409 O O . GLU A 1 291 ? -13.410 -10.799 8.847 1.00 95.38 291 GLU A O 1
ATOM 2414 N N . TYR A 1 292 ? -13.662 -8.601 9.207 1.00 95.81 292 TYR A N 1
ATOM 2415 C CA . TYR A 1 292 ? -12.924 -8.605 10.476 1.00 95.81 292 TYR A CA 1
ATOM 2416 C C . TYR A 1 292 ? -13.697 -9.320 11.598 1.00 95.81 292 TYR A C 1
ATOM 2418 O O . TYR A 1 292 ? -13.081 -10.017 12.398 1.00 95.81 292 TYR A O 1
ATOM 2426 N N . GLU A 1 293 ? -15.032 -9.215 11.643 1.00 97.19 293 GLU A N 1
ATOM 2427 C CA . GLU A 1 293 ? -15.873 -9.995 12.570 1.00 97.19 293 GLU A CA 1
ATOM 2428 C C . GLU A 1 293 ? -15.772 -11.505 12.283 1.00 97.19 293 GLU A C 1
ATOM 2430 O O . GLU A 1 293 ? -15.563 -12.295 13.202 1.00 97.19 293 GLU A O 1
ATOM 2435 N N . ARG A 1 294 ? -15.853 -11.915 11.007 1.00 96.56 294 ARG A N 1
ATOM 2436 C CA . ARG A 1 294 ? -15.661 -13.316 10.577 1.00 96.56 294 ARG A CA 1
ATOM 2437 C C . ARG A 1 294 ? -14.282 -13.856 10.951 1.00 96.56 294 ARG A C 1
ATOM 2439 O O . ARG A 1 294 ? -14.184 -14.965 11.465 1.00 96.56 294 ARG A O 1
ATOM 2446 N N . MET A 1 295 ? -13.232 -13.071 10.737 1.00 96.19 295 MET A N 1
ATOM 2447 C CA . MET A 1 295 ? -11.871 -13.434 11.123 1.00 96.19 295 MET A CA 1
ATOM 2448 C C . MET A 1 295 ? -11.691 -13.514 12.647 1.00 96.19 295 MET A C 1
ATOM 2450 O O . MET A 1 295 ? -11.017 -14.420 13.128 1.00 96.19 295 MET A O 1
ATOM 2454 N N . ALA A 1 296 ? -12.287 -12.606 13.425 1.00 96.94 296 ALA A N 1
ATOM 2455 C CA . ALA A 1 296 ? -12.220 -12.662 14.887 1.00 96.94 296 ALA A CA 1
ATOM 2456 C C . ALA A 1 296 ? -12.946 -13.902 15.448 1.00 96.94 296 ALA A C 1
ATOM 2458 O O . ALA A 1 296 ? -12.466 -14.526 16.396 1.00 96.94 296 ALA A O 1
ATOM 2459 N N . ILE A 1 297 ? -14.049 -14.313 14.811 1.00 97.62 297 ILE A N 1
ATOM 2460 C CA . ILE A 1 297 ? -14.696 -15.609 15.058 1.00 97.62 297 ILE A CA 1
ATOM 2461 C C . ILE A 1 297 ? -13.743 -16.759 14.707 1.00 97.62 297 ILE A C 1
ATOM 2463 O O . ILE A 1 297 ? -13.555 -17.654 15.525 1.00 97.62 297 ILE A O 1
ATOM 2467 N N . GLU A 1 298 ? -13.097 -16.734 13.539 1.00 97.25 298 GLU A N 1
ATOM 2468 C CA . GLU A 1 298 ? -12.162 -17.788 13.119 1.00 97.25 298 GLU A CA 1
ATOM 2469 C C . GLU A 1 298 ? -10.961 -17.932 14.071 1.00 97.25 298 GLU A C 1
ATOM 2471 O O . GLU A 1 298 ? -10.579 -19.048 14.428 1.00 97.25 298 GLU A O 1
ATOM 2476 N N . LEU A 1 299 ? -10.416 -16.808 14.547 1.00 96.12 299 LEU A N 1
ATOM 2477 C CA . LEU A 1 299 ? -9.384 -16.766 15.582 1.00 96.12 299 LEU A CA 1
ATOM 2478 C C . LEU A 1 299 ? -9.879 -17.412 16.879 1.00 96.12 299 LEU A C 1
ATOM 2480 O O . LEU A 1 299 ? -9.195 -18.285 17.412 1.00 96.12 299 LEU A O 1
ATOM 2484 N N . TYR A 1 300 ? -11.082 -17.085 17.357 1.00 97.19 300 TYR A N 1
ATOM 2485 C CA . TYR A 1 300 ? -11.653 -17.750 18.531 1.00 97.19 300 TYR A CA 1
ATOM 2486 C C . TYR A 1 300 ? -11.805 -19.268 18.327 1.00 97.19 300 TYR A C 1
ATOM 2488 O O . TYR A 1 300 ? -11.346 -20.044 19.166 1.00 97.19 300 TYR A O 1
ATOM 2496 N N . LEU A 1 301 ? -12.357 -19.708 17.189 1.00 96.19 301 LEU A N 1
ATOM 2497 C CA . LEU A 1 301 ? -12.565 -21.131 16.877 1.00 96.19 301 LEU A CA 1
ATOM 2498 C C . LEU A 1 301 ? -11.258 -21.942 16.813 1.00 96.19 301 LEU A C 1
ATOM 2500 O O . LEU A 1 301 ? -11.285 -23.160 16.987 1.00 96.19 301 LEU A O 1
ATOM 2504 N N . ARG A 1 302 ? -10.116 -21.296 16.563 1.00 94.38 302 ARG A N 1
ATOM 2505 C CA . ARG A 1 302 ? -8.783 -21.926 16.517 1.00 94.38 302 ARG A CA 1
ATOM 2506 C C . ARG A 1 302 ? -8.025 -21.833 17.839 1.00 94.38 302 ARG A C 1
ATOM 2508 O O . ARG A 1 302 ? -7.201 -22.696 18.135 1.00 94.38 302 ARG A O 1
ATOM 2515 N N . THR A 1 303 ? -8.289 -20.805 18.644 1.00 93.12 303 THR A N 1
ATOM 2516 C CA . THR A 1 303 ? -7.415 -20.428 19.769 1.00 93.12 303 THR A CA 1
ATOM 2517 C C . THR A 1 303 ? -8.074 -20.496 21.144 1.00 93.12 303 THR A C 1
ATOM 2519 O O . THR A 1 303 ? -7.358 -20.722 22.113 1.00 93.12 303 THR A O 1
ATOM 2522 N N . GLU A 1 304 ? -9.406 -20.402 21.236 1.00 95.31 304 GLU A N 1
ATOM 2523 C CA . GLU A 1 304 ? -10.206 -20.071 22.442 1.00 95.31 304 GLU A CA 1
ATOM 2524 C C . GLU A 1 304 ? -10.044 -18.628 22.955 1.00 95.31 304 GLU A C 1
ATOM 2526 O O . GLU A 1 304 ? -10.752 -18.234 23.879 1.00 95.31 304 GLU A O 1
ATOM 2531 N N . VAL A 1 305 ? -9.192 -17.806 22.331 1.00 94.94 305 VAL A N 1
ATOM 2532 C CA . VAL A 1 305 ? -9.016 -16.395 22.695 1.00 94.94 305 VAL A CA 1
ATOM 2533 C C . VAL A 1 305 ? -10.049 -15.546 21.953 1.00 94.94 305 VAL A C 1
ATOM 2535 O O . VAL A 1 305 ? -10.085 -15.514 20.722 1.00 94.94 305 VAL A O 1
ATOM 2538 N N . LEU A 1 306 ? -10.898 -14.841 22.700 1.00 97.19 306 LEU A N 1
ATOM 2539 C CA . LEU A 1 306 ? -11.822 -13.855 22.142 1.00 97.19 306 LEU A CA 1
ATOM 2540 C C . LEU A 1 306 ? -11.070 -12.549 21.872 1.00 97.19 306 LEU A C 1
ATOM 2542 O O . LEU A 1 306 ? -10.693 -11.845 22.803 1.00 97.19 306 LEU A O 1
ATOM 2546 N N . LEU A 1 307 ? -10.881 -12.204 20.600 1.00 96.75 307 LEU A N 1
ATOM 2547 C CA . LEU A 1 307 ? -10.268 -10.941 20.178 1.00 96.75 307 LEU A CA 1
ATOM 2548 C C . LEU A 1 307 ? -11.340 -9.985 19.637 1.00 96.75 307 LEU A C 1
ATOM 2550 O O . LEU A 1 307 ? -12.292 -10.414 18.976 1.00 96.75 307 LEU A O 1
ATOM 2554 N N . SER A 1 308 ? -11.198 -8.685 19.904 1.00 97.62 308 SER A N 1
ATOM 2555 C CA . SER A 1 308 ? -12.087 -7.663 19.338 1.00 97.62 308 SER A CA 1
ATOM 2556 C C . SER A 1 308 ? -11.714 -7.352 17.884 1.00 97.62 308 SER A C 1
ATOM 2558 O O . SER A 1 308 ? -10.547 -7.438 17.493 1.00 97.62 308 SER A O 1
ATOM 2560 N N . VAL A 1 309 ? -12.702 -6.942 17.083 1.00 96.94 309 VAL A N 1
ATOM 2561 C CA . VAL A 1 309 ? -12.510 -6.466 15.698 1.00 96.94 309 VAL A CA 1
ATOM 2562 C C . VAL A 1 309 ? -11.431 -5.388 15.640 1.00 96.94 309 VAL A C 1
ATOM 2564 O O . VAL A 1 309 ? -10.571 -5.393 14.763 1.00 96.94 309 VAL A O 1
ATOM 2567 N N . GLU A 1 310 ? -11.475 -4.481 16.610 1.00 95.94 310 GLU A N 1
ATOM 2568 C CA . GLU A 1 310 ? -10.591 -3.337 16.758 1.00 95.94 310 GLU A CA 1
ATOM 2569 C C . GLU A 1 310 ? -9.146 -3.770 17.045 1.00 95.94 310 GLU A C 1
ATOM 2571 O O . GLU A 1 310 ? -8.216 -3.194 16.478 1.00 95.94 310 GLU A O 1
ATOM 2576 N N . HIS A 1 311 ? -8.946 -4.815 17.858 1.00 95.38 311 HIS A N 1
ATOM 2577 C CA . HIS A 1 311 ? -7.622 -5.373 18.155 1.00 95.38 311 HIS A CA 1
ATOM 2578 C C . HIS A 1 311 ? -7.003 -6.030 16.921 1.00 95.38 311 HIS A C 1
ATOM 2580 O O . HIS A 1 311 ? -5.898 -5.672 16.521 1.00 95.38 311 HIS A O 1
ATOM 2586 N N . VAL A 1 312 ? -7.741 -6.927 16.254 1.00 96.50 312 VAL A N 1
ATOM 2587 C CA . VAL A 1 312 ? -7.236 -7.644 15.067 1.00 96.50 312 VAL A CA 1
ATOM 2588 C C . VAL A 1 312 ? -6.971 -6.676 13.900 1.00 96.50 312 VAL A C 1
ATOM 2590 O O . VAL A 1 312 ? -5.963 -6.799 13.202 1.00 96.50 312 VAL A O 1
ATOM 2593 N N . TRP A 1 313 ? -7.820 -5.656 13.727 1.00 95.38 313 TRP A N 1
ATOM 2594 C CA . TRP A 1 313 ? -7.599 -4.562 12.774 1.00 95.38 313 TRP A CA 1
ATOM 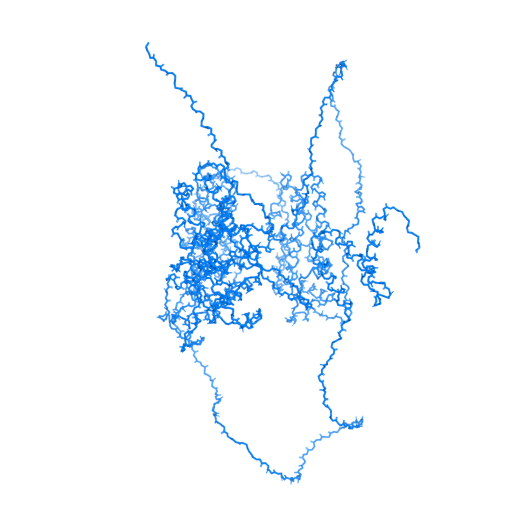2595 C C . TRP A 1 313 ? -6.343 -3.741 13.103 1.00 95.38 313 TRP A C 1
ATOM 2597 O O . TRP A 1 313 ? -5.565 -3.429 12.199 1.00 95.38 313 TRP A O 1
ATOM 2607 N N . THR A 1 314 ? -6.113 -3.419 14.380 1.00 95.12 314 THR A N 1
ATOM 2608 C CA . THR A 1 314 ? -4.931 -2.658 14.820 1.00 95.12 314 THR A CA 1
ATOM 2609 C C . THR A 1 314 ? -3.652 -3.453 14.571 1.00 95.12 314 THR A C 1
ATOM 2611 O O . THR A 1 314 ? -2.781 -2.972 13.848 1.00 95.12 314 THR A O 1
ATOM 2614 N N . VAL A 1 315 ? -3.587 -4.702 15.050 1.00 95.69 315 VAL A N 1
ATOM 2615 C CA . VAL A 1 315 ? -2.451 -5.619 14.843 1.00 95.69 315 VAL A CA 1
ATOM 2616 C C . VAL A 1 315 ? -2.088 -5.739 13.363 1.00 95.69 315 VAL A C 1
ATOM 2618 O O . VAL A 1 315 ? -0.914 -5.621 13.002 1.00 95.69 315 VAL A O 1
ATOM 2621 N N . PHE A 1 316 ? -3.077 -5.919 12.480 1.00 95.88 316 PHE A N 1
ATOM 2622 C CA . PHE A 1 316 ? -2.785 -6.048 11.055 1.00 95.88 316 PHE A CA 1
ATOM 2623 C C . PHE A 1 316 ? -2.235 -4.754 10.446 1.00 95.88 316 PHE A C 1
ATOM 2625 O O . PHE A 1 316 ? -1.285 -4.794 9.663 1.00 95.88 316 PHE A O 1
ATOM 2632 N N . ASN A 1 317 ? -2.808 -3.598 10.785 1.00 93.25 317 ASN A N 1
ATOM 2633 C CA . ASN A 1 317 ? -2.354 -2.327 10.225 1.00 93.25 317 ASN A CA 1
ATOM 2634 C C . ASN A 1 317 ? -0.976 -1.918 10.758 1.00 93.25 317 ASN A C 1
ATOM 2636 O O . ASN A 1 317 ? -0.129 -1.543 9.954 1.00 93.25 317 ASN A O 1
ATOM 2640 N N . GLU A 1 318 ? -0.699 -2.077 12.054 1.00 95.38 318 GLU A N 1
ATOM 2641 C CA . GLU A 1 318 ? 0.631 -1.805 12.618 1.00 95.38 318 GLU A CA 1
ATOM 2642 C C . GLU A 1 318 ? 1.709 -2.707 11.996 1.00 95.38 318 GLU A C 1
ATOM 2644 O O . GLU A 1 318 ? 2.790 -2.229 11.643 1.00 95.38 318 GLU A O 1
ATOM 2649 N N . THR A 1 319 ? 1.397 -3.986 11.758 1.00 96.19 319 THR A N 1
ATOM 2650 C CA . THR A 1 319 ? 2.317 -4.906 11.067 1.00 96.19 319 THR A CA 1
ATOM 2651 C C . THR A 1 319 ? 2.538 -4.489 9.603 1.00 96.19 319 THR A C 1
ATOM 2653 O O . THR A 1 319 ? 3.673 -4.505 9.128 1.00 96.19 319 THR A O 1
ATOM 2656 N N . LYS A 1 320 ? 1.496 -4.036 8.886 1.00 95.19 320 LYS A N 1
ATOM 2657 C CA . LYS A 1 320 ? 1.635 -3.504 7.515 1.00 95.19 320 LYS A CA 1
ATOM 2658 C C . LYS A 1 320 ? 2.468 -2.226 7.452 1.00 95.19 320 LYS A C 1
ATOM 2660 O O . LYS A 1 320 ? 3.324 -2.128 6.575 1.00 95.19 320 LYS A O 1
ATOM 2665 N N . GLU A 1 321 ? 2.254 -1.263 8.350 1.00 93.25 321 GLU A N 1
ATOM 2666 C CA . GLU A 1 321 ? 3.079 -0.048 8.371 1.00 93.25 321 GLU A CA 1
ATOM 2667 C C . GLU A 1 321 ? 4.538 -0.382 8.699 1.00 93.25 321 GLU A C 1
ATOM 2669 O O . GLU A 1 321 ? 5.442 0.116 8.028 1.00 93.25 321 GLU A O 1
ATOM 2674 N N . ARG A 1 322 ? 4.786 -1.302 9.643 1.00 95.69 322 ARG A N 1
ATOM 2675 C CA . ARG A 1 322 ? 6.146 -1.763 9.949 1.00 95.69 322 ARG A CA 1
ATOM 2676 C C . ARG A 1 322 ? 6.830 -2.410 8.742 1.00 95.69 322 ARG A C 1
ATOM 2678 O O . ARG A 1 322 ? 7.967 -2.053 8.450 1.00 95.69 322 ARG A O 1
ATOM 2685 N N . LEU A 1 323 ? 6.139 -3.276 7.994 1.00 96.19 323 LEU A N 1
ATOM 2686 C CA . LEU A 1 323 ? 6.668 -3.848 6.748 1.00 96.19 323 LEU A CA 1
ATOM 2687 C C . LEU A 1 323 ? 7.048 -2.753 5.736 1.00 96.19 323 LEU A C 1
ATOM 2689 O O . LEU A 1 323 ? 8.109 -2.835 5.120 1.00 96.19 323 LEU A O 1
ATOM 2693 N N . ARG A 1 324 ? 6.217 -1.711 5.572 1.00 93.88 324 ARG A N 1
ATOM 2694 C CA . ARG A 1 324 ? 6.534 -0.583 4.676 1.00 93.88 324 ARG A CA 1
ATOM 2695 C C . ARG A 1 324 ? 7.751 0.209 5.149 1.00 93.88 324 ARG A C 1
ATOM 2697 O O . ARG A 1 324 ? 8.579 0.565 4.316 1.00 93.88 324 ARG A O 1
ATOM 2704 N N . MET A 1 325 ? 7.892 0.446 6.454 1.00 92.94 325 MET A N 1
ATOM 2705 C CA . MET A 1 325 ? 9.066 1.124 7.016 1.00 92.94 325 MET A CA 1
ATOM 2706 C C . MET A 1 325 ? 10.351 0.311 6.806 1.00 92.94 325 MET A C 1
ATOM 2708 O O . MET A 1 325 ? 11.348 0.873 6.360 1.00 92.94 325 MET A O 1
ATOM 2712 N N . GLU A 1 326 ? 10.335 -1.003 7.049 1.00 95.50 326 GLU A N 1
ATOM 2713 C CA . GLU A 1 326 ? 11.502 -1.867 6.804 1.00 95.50 326 GLU A CA 1
ATOM 2714 C C . GLU A 1 326 ? 11.860 -1.924 5.306 1.00 95.50 326 GLU A C 1
ATOM 2716 O O . GLU A 1 326 ? 13.024 -1.753 4.946 1.00 95.50 326 GLU A O 1
ATOM 2721 N N . LEU A 1 327 ? 10.872 -2.053 4.407 1.00 94.25 327 LEU A N 1
ATOM 2722 C CA . LEU A 1 327 ? 11.085 -1.980 2.951 1.00 94.25 327 LEU A CA 1
ATOM 2723 C C . LEU A 1 327 ? 11.660 -0.620 2.512 1.00 94.25 327 LEU A C 1
ATOM 2725 O O . LEU A 1 327 ? 12.569 -0.567 1.681 1.00 94.25 327 LEU A O 1
ATOM 2729 N N . GLN A 1 328 ? 11.182 0.485 3.089 1.00 91.38 328 GLN A N 1
ATOM 2730 C CA . GLN A 1 328 ? 11.723 1.821 2.835 1.00 91.38 328 GLN A CA 1
ATOM 2731 C C . GLN A 1 328 ? 13.168 1.952 3.340 1.00 91.38 328 GLN A C 1
ATOM 2733 O O . GLN A 1 328 ? 13.997 2.544 2.649 1.00 91.38 328 GLN A O 1
ATOM 2738 N N . MET A 1 329 ? 13.506 1.356 4.487 1.00 89.94 329 MET A N 1
ATOM 2739 C CA . MET A 1 329 ? 14.881 1.299 4.998 1.00 89.94 329 MET A CA 1
ATOM 2740 C C . MET A 1 329 ? 15.801 0.442 4.118 1.00 89.94 329 MET A C 1
ATOM 2742 O O . MET A 1 329 ? 16.946 0.833 3.888 1.00 89.94 329 MET A O 1
ATOM 2746 N N . CYS A 1 330 ? 15.312 -0.673 3.566 1.00 93.75 330 CYS A N 1
ATOM 2747 C CA . CYS A 1 330 ? 16.045 -1.476 2.579 1.00 93.75 330 CYS A CA 1
ATOM 2748 C C . CYS A 1 330 ? 16.330 -0.663 1.306 1.00 93.75 330 CYS A C 1
ATOM 2750 O O . CYS A 1 330 ? 17.469 -0.616 0.838 1.00 93.75 330 CYS A O 1
ATOM 2752 N N . LYS A 1 331 ? 15.321 0.066 0.805 1.00 91.19 331 LYS A N 1
ATOM 2753 C CA . LYS A 1 331 ? 15.445 0.952 -0.362 1.00 91.19 331 LYS A CA 1
ATOM 2754 C C . LYS A 1 331 ? 16.421 2.109 -0.124 1.00 91.19 331 LYS A C 1
ATOM 2756 O O . LYS A 1 331 ? 17.256 2.373 -0.980 1.00 91.19 331 LYS A O 1
ATOM 2761 N N . LEU A 1 332 ? 16.379 2.759 1.043 1.00 89.25 332 LEU A N 1
ATOM 2762 C CA . LEU A 1 332 ? 17.325 3.824 1.422 1.00 89.25 332 LEU A CA 1
ATOM 2763 C C . LEU A 1 332 ? 18.776 3.328 1.553 1.00 89.25 332 LEU A C 1
ATOM 2765 O O . LEU A 1 332 ? 19.710 4.107 1.381 1.00 89.25 332 LEU A O 1
ATOM 2769 N N . ARG A 1 333 ? 18.971 2.037 1.842 1.00 94.19 333 ARG A N 1
ATOM 2770 C CA . ARG A 1 333 ? 20.282 1.369 1.883 1.00 94.19 333 ARG A CA 1
ATOM 2771 C C . ARG A 1 333 ? 20.745 0.832 0.521 1.00 94.19 333 ARG A C 1
ATOM 2773 O O . ARG A 1 333 ? 21.868 0.348 0.441 1.00 94.19 333 ARG A O 1
ATOM 2780 N N . ASN A 1 334 ? 19.916 0.920 -0.524 1.00 92.75 334 ASN A N 1
ATOM 2781 C CA . ASN A 1 334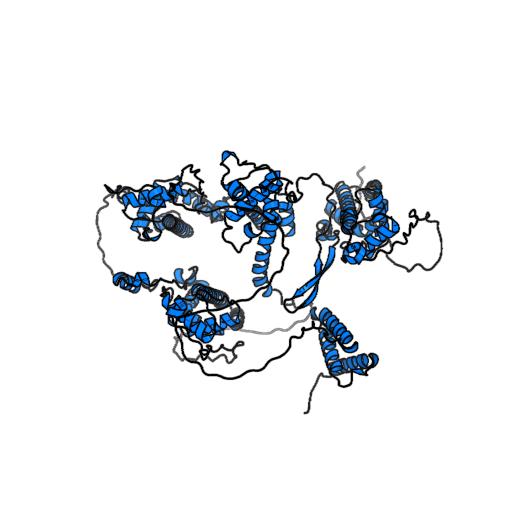 ? 20.125 0.281 -1.831 1.00 92.75 334 ASN A CA 1
ATOM 2782 C C . ASN A 1 334 ? 20.402 -1.235 -1.732 1.00 92.75 334 ASN A C 1
ATOM 2784 O O . ASN A 1 334 ? 21.248 -1.762 -2.452 1.00 92.75 334 ASN A O 1
ATOM 2788 N N . LEU A 1 335 ? 19.709 -1.932 -0.824 1.00 93.25 335 LEU A N 1
ATOM 2789 C CA . LEU A 1 335 ? 19.780 -3.394 -0.728 1.00 93.25 335 LEU A CA 1
ATOM 2790 C C . LEU A 1 335 ? 19.230 -4.045 -2.007 1.00 93.25 335 LEU A C 1
ATOM 2792 O O . LEU A 1 335 ? 18.241 -3.566 -2.567 1.00 93.25 335 LEU A O 1
ATOM 2796 N N . SER A 1 336 ? 19.829 -5.156 -2.451 1.00 91.75 336 SER A N 1
ATOM 2797 C CA . SER A 1 336 ? 19.244 -5.962 -3.530 1.00 91.75 336 SER A CA 1
ATOM 2798 C C . SER A 1 336 ? 17.925 -6.607 -3.081 1.00 91.75 336 SER A C 1
ATOM 2800 O O . SER A 1 336 ? 17.568 -6.576 -1.900 1.00 91.75 336 SER A O 1
ATOM 2802 N N . LEU A 1 337 ? 17.192 -7.238 -4.005 1.00 88.56 337 LEU A N 1
ATOM 2803 C CA . LEU A 1 337 ? 15.990 -8.000 -3.647 1.00 88.56 337 LEU A CA 1
ATOM 2804 C C . LEU A 1 337 ? 16.312 -9.122 -2.640 1.00 88.56 337 LEU A C 1
ATOM 2806 O O . LEU A 1 337 ? 15.560 -9.319 -1.689 1.00 88.56 337 LEU A O 1
ATOM 2810 N N . HIS A 1 338 ? 17.456 -9.793 -2.811 1.00 89.50 338 HIS A N 1
ATOM 2811 C CA . HIS A 1 338 ? 17.920 -10.857 -1.921 1.00 89.50 338 HIS A CA 1
ATOM 2812 C C . HIS A 1 338 ? 18.354 -10.318 -0.552 1.00 89.50 338 HIS A C 1
ATOM 2814 O O . HIS A 1 338 ? 17.912 -10.833 0.470 1.00 89.50 338 HIS A O 1
ATOM 2820 N N . ASP A 1 339 ? 19.130 -9.229 -0.517 1.00 89.75 339 ASP A N 1
ATOM 2821 C CA . ASP A 1 339 ? 19.527 -8.572 0.739 1.00 89.75 339 ASP A CA 1
ATOM 2822 C C . ASP A 1 339 ? 18.316 -7.990 1.491 1.00 89.75 339 ASP A C 1
ATOM 2824 O O . ASP A 1 339 ? 18.316 -7.915 2.718 1.00 89.75 339 ASP A O 1
ATOM 2828 N N . THR A 1 340 ? 17.275 -7.579 0.760 1.00 93.75 340 THR A N 1
ATOM 2829 C CA . THR A 1 340 ? 16.000 -7.113 1.322 1.00 93.75 340 THR A CA 1
ATOM 2830 C C . THR A 1 340 ? 15.239 -8.262 1.979 1.00 93.75 340 THR A C 1
ATOM 2832 O O . THR A 1 340 ? 14.773 -8.096 3.102 1.00 93.75 340 THR A O 1
ATOM 2835 N N . ASP A 1 341 ? 15.134 -9.428 1.330 1.00 91.69 341 ASP A N 1
ATOM 2836 C CA . ASP A 1 341 ? 14.569 -10.628 1.963 1.00 91.69 341 ASP A CA 1
ATOM 2837 C C . ASP A 1 341 ? 15.396 -11.062 3.183 1.00 91.69 341 ASP A C 1
ATOM 2839 O O . ASP A 1 341 ? 14.822 -11.257 4.248 1.00 91.69 341 ASP A O 1
ATOM 2843 N N . LEU A 1 342 ? 16.731 -11.095 3.089 1.00 90.75 342 LEU A N 1
ATOM 2844 C CA . LEU A 1 342 ? 17.605 -11.412 4.227 1.00 90.75 342 LEU A CA 1
ATOM 2845 C C . LEU A 1 342 ? 17.458 -10.416 5.390 1.00 90.75 342 LEU A C 1
ATOM 2847 O O . LEU A 1 342 ? 17.407 -10.837 6.544 1.00 90.75 342 LEU A O 1
ATOM 2851 N N . HIS A 1 343 ? 17.370 -9.104 5.133 1.00 93.00 343 HIS A N 1
ATOM 2852 C CA . HIS A 1 343 ? 17.113 -8.101 6.181 1.00 93.00 343 HIS A CA 1
ATOM 2853 C C . HIS A 1 343 ? 15.736 -8.314 6.823 1.00 93.00 343 HIS A C 1
ATOM 2855 O O . HIS A 1 343 ? 15.612 -8.248 8.046 1.00 93.00 343 HIS A O 1
ATOM 2861 N N . LEU A 1 344 ? 14.707 -8.599 6.022 1.00 94.12 344 LEU A N 1
ATOM 2862 C CA . LEU A 1 344 ? 13.346 -8.825 6.511 1.00 94.12 344 LEU A CA 1
ATOM 2863 C C . LEU A 1 344 ? 13.196 -10.155 7.269 1.00 94.12 344 LEU A C 1
ATOM 2865 O O . LEU A 1 344 ? 12.461 -10.191 8.251 1.00 94.12 344 LEU A O 1
ATOM 2869 N N . ASP A 1 345 ? 13.933 -11.208 6.909 1.00 93.44 345 ASP A N 1
ATOM 2870 C CA . ASP A 1 345 ? 13.944 -12.504 7.607 1.00 93.44 345 ASP A CA 1
ATOM 2871 C C . ASP A 1 345 ? 14.427 -12.401 9.071 1.00 93.44 345 ASP A C 1
ATOM 2873 O O . ASP A 1 345 ? 14.085 -13.250 9.896 1.00 93.44 345 ASP A O 1
ATOM 2877 N N . HIS A 1 346 ? 15.148 -11.331 9.435 1.00 90.44 346 HIS A N 1
ATOM 2878 C CA . HIS A 1 346 ? 15.501 -11.025 10.829 1.00 90.44 346 HIS A CA 1
ATOM 2879 C C . HIS A 1 346 ? 14.329 -10.442 11.647 1.00 90.44 346 HIS A C 1
ATOM 2881 O O . HIS A 1 346 ? 14.420 -10.351 12.875 1.00 90.44 346 HIS A O 1
ATOM 2887 N N . TRP A 1 347 ? 13.229 -10.023 11.011 1.00 94.81 347 TRP A N 1
ATOM 2888 C CA . TRP A 1 347 ? 12.039 -9.528 11.701 1.00 94.81 347 TRP A CA 1
ATOM 2889 C C . TRP A 1 347 ? 11.059 -10.669 11.988 1.00 94.81 347 TRP A C 1
ATOM 2891 O O . TRP A 1 347 ? 10.483 -11.281 11.095 1.00 94.81 347 TRP A O 1
ATOM 2901 N N . GLU A 1 348 ? 10.800 -10.896 13.274 1.00 94.44 348 GLU A N 1
ATOM 2902 C CA . GLU A 1 348 ? 10.055 -12.046 13.806 1.00 94.44 348 GLU A CA 1
ATOM 2903 C C . GLU A 1 348 ? 8.606 -12.237 13.301 1.00 94.44 348 GLU A C 1
ATOM 2905 O O . GLU A 1 348 ? 8.023 -13.298 13.515 1.00 94.44 348 GLU A O 1
ATOM 2910 N N . LEU A 1 349 ? 8.005 -11.230 12.652 1.00 95.50 349 LEU A N 1
ATOM 2911 C CA . LEU A 1 349 ? 6.670 -11.322 12.037 1.00 95.50 349 LEU A CA 1
ATOM 2912 C C . LEU A 1 349 ? 6.713 -11.439 10.504 1.00 95.50 349 LEU A C 1
ATOM 2914 O O . LEU A 1 349 ? 5.662 -11.604 9.883 1.00 95.50 349 LEU A O 1
ATOM 2918 N N . TYR A 1 350 ? 7.891 -11.337 9.876 1.00 96.19 350 TYR A N 1
ATOM 2919 C CA . TYR A 1 350 ? 8.003 -11.235 8.422 1.00 96.19 350 TYR A CA 1
ATOM 2920 C C . TYR A 1 350 ? 7.493 -12.482 7.701 1.00 96.19 350 TYR A C 1
ATOM 2922 O O . TYR A 1 350 ? 6.651 -12.349 6.818 1.00 96.19 350 TYR A O 1
ATOM 2930 N N . GLN A 1 351 ? 7.910 -13.685 8.116 1.00 94.94 351 GLN A N 1
ATOM 2931 C CA . GLN A 1 351 ? 7.468 -14.937 7.481 1.00 94.94 351 GLN A CA 1
ATOM 2932 C C . GLN A 1 351 ? 5.943 -15.131 7.535 1.00 94.94 351 GLN A C 1
ATOM 2934 O O . GLN A 1 351 ? 5.366 -15.801 6.679 1.00 94.94 351 GLN A O 1
ATOM 2939 N N . GLN A 1 352 ? 5.282 -14.515 8.516 1.00 96.25 352 GLN A N 1
ATOM 2940 C CA . GLN A 1 352 ? 3.836 -14.519 8.664 1.00 96.25 352 GLN A CA 1
ATOM 2941 C C . GLN A 1 352 ? 3.187 -13.480 7.739 1.00 96.25 352 GLN A C 1
ATOM 2943 O O . GLN A 1 352 ? 2.239 -13.831 7.051 1.00 96.25 352 GLN A O 1
ATOM 2948 N N . ILE A 1 353 ? 3.694 -12.240 7.646 1.00 96.94 353 ILE A N 1
ATOM 2949 C CA . ILE A 1 353 ? 3.130 -11.202 6.749 1.00 96.94 353 ILE A CA 1
ATOM 2950 C C . ILE A 1 353 ? 3.682 -11.248 5.306 1.00 96.94 353 ILE A C 1
ATOM 2952 O O . ILE A 1 353 ? 3.347 -10.398 4.479 1.00 96.94 353 ILE A O 1
ATOM 2956 N N . LYS A 1 354 ? 4.509 -12.244 4.968 1.00 95.31 354 LYS A N 1
ATOM 2957 C CA . LYS A 1 354 ? 5.188 -12.362 3.667 1.00 95.31 354 LYS A CA 1
ATOM 2958 C C . LYS A 1 354 ? 4.225 -12.351 2.472 1.00 95.31 354 LYS A C 1
ATOM 2960 O O . LYS A 1 354 ? 4.497 -11.636 1.507 1.00 95.31 354 LYS A O 1
ATOM 2965 N N . PHE A 1 355 ? 3.058 -12.992 2.603 1.00 95.00 355 PHE A N 1
ATOM 2966 C CA . PHE A 1 355 ? 1.985 -12.974 1.594 1.00 95.00 355 PHE A CA 1
ATOM 2967 C C . PHE A 1 355 ? 1.585 -11.545 1.187 1.00 95.00 355 PHE A C 1
ATOM 2969 O O . PHE A 1 355 ? 1.308 -11.269 0.023 1.00 95.00 355 PHE A O 1
ATOM 2976 N N . PHE A 1 356 ? 1.601 -10.597 2.132 1.00 94.38 356 PHE A N 1
ATOM 2977 C CA . PHE A 1 356 ? 1.256 -9.209 1.853 1.00 94.38 356 PHE A CA 1
ATOM 2978 C C . PHE A 1 356 ? 2.403 -8.461 1.164 1.00 94.38 356 PHE A C 1
ATOM 2980 O O . PHE A 1 356 ? 2.134 -7.561 0.378 1.00 94.38 356 PHE A O 1
ATOM 2987 N N . ARG A 1 357 ? 3.677 -8.828 1.382 1.00 93.38 357 ARG A N 1
ATOM 2988 C CA . ARG A 1 357 ? 4.777 -8.308 0.545 1.00 93.38 357 ARG A CA 1
ATOM 2989 C C . ARG A 1 357 ? 4.648 -8.824 -0.883 1.00 93.38 357 ARG A C 1
ATOM 2991 O O . ARG A 1 357 ? 4.783 -8.033 -1.809 1.00 93.38 357 ARG A O 1
ATOM 2998 N N . GLU A 1 358 ? 4.365 -10.108 -1.061 1.00 92.00 358 GLU A N 1
ATOM 2999 C CA . GLU A 1 358 ? 4.193 -10.735 -2.377 1.00 92.00 358 GLU A CA 1
ATOM 3000 C C . GLU A 1 358 ? 3.046 -10.050 -3.150 1.00 92.00 358 GLU A C 1
ATOM 3002 O O . GLU A 1 358 ? 3.286 -9.481 -4.217 1.00 92.00 358 GLU A O 1
ATOM 3007 N N . ALA A 1 359 ? 1.874 -9.900 -2.521 1.00 88.50 359 ALA A N 1
ATOM 3008 C CA . ALA A 1 359 ? 0.732 -9.133 -3.039 1.00 88.50 359 ALA A CA 1
ATOM 3009 C C . ALA A 1 359 ? 0.963 -7.605 -3.164 1.00 88.50 359 ALA A C 1
ATOM 3011 O O . ALA A 1 359 ? 0.124 -6.886 -3.715 1.00 88.50 359 ALA A O 1
ATOM 3012 N N . MET A 1 360 ? 2.081 -7.071 -2.656 1.00 85.12 360 MET A N 1
ATOM 3013 C CA . MET A 1 360 ? 2.521 -5.704 -2.953 1.00 85.12 360 MET A CA 1
ATOM 3014 C C . MET A 1 360 ? 3.487 -5.642 -4.144 1.00 85.12 360 MET A C 1
ATOM 3016 O O . MET A 1 360 ? 3.358 -4.718 -4.949 1.00 85.12 360 MET A O 1
ATOM 3020 N N . MET A 1 361 ? 4.415 -6.599 -4.262 1.00 81.12 361 MET A N 1
ATOM 3021 C CA . MET A 1 361 ? 5.468 -6.616 -5.284 1.00 81.12 361 MET A CA 1
ATOM 3022 C C . MET A 1 361 ? 4.973 -7.020 -6.673 1.00 81.12 361 MET A C 1
ATOM 3024 O O . MET A 1 361 ? 5.516 -6.525 -7.654 1.00 81.12 361 MET A O 1
ATOM 3028 N N . GLU A 1 362 ? 3.943 -7.862 -6.780 1.00 67.44 362 GLU A N 1
ATOM 3029 C CA . GLU A 1 362 ? 3.343 -8.257 -8.067 1.00 67.44 362 GLU A CA 1
ATOM 3030 C C . GLU A 1 362 ? 2.954 -7.029 -8.918 1.00 67.44 362 GLU A C 1
ATOM 3032 O O . GLU A 1 362 ? 3.245 -6.951 -10.111 1.00 67.44 362 GLU A O 1
ATOM 3037 N N . PHE A 1 363 ? 2.431 -5.986 -8.268 1.00 54.06 363 PHE A N 1
ATOM 3038 C CA . PHE A 1 363 ? 2.110 -4.704 -8.900 1.00 54.06 363 PHE A CA 1
ATOM 3039 C C . PHE A 1 363 ? 3.332 -3.817 -9.166 1.00 54.06 363 PHE A C 1
ATOM 3041 O O . PHE A 1 363 ? 3.332 -3.081 -10.148 1.00 54.06 363 PHE A O 1
ATOM 3048 N N . ASP A 1 364 ? 4.364 -3.847 -8.316 1.00 52.59 364 ASP A N 1
ATOM 3049 C CA . ASP A 1 364 ? 5.606 -3.109 -8.592 1.00 52.59 364 ASP A CA 1
ATOM 3050 C C . ASP A 1 364 ? 6.320 -3.717 -9.813 1.00 52.59 364 ASP A C 1
ATOM 3052 O O . ASP A 1 364 ? 6.912 -2.989 -10.608 1.00 52.59 364 ASP A O 1
ATOM 3056 N N . ILE A 1 365 ? 6.210 -5.033 -10.022 1.00 49.81 365 ILE A N 1
ATOM 3057 C CA . ILE A 1 365 ? 6.641 -5.701 -11.255 1.00 49.81 365 ILE A CA 1
ATOM 3058 C C . ILE A 1 365 ? 5.783 -5.226 -12.436 1.00 49.81 365 ILE A C 1
ATOM 3060 O O . ILE A 1 365 ? 6.344 -4.792 -13.436 1.00 49.81 365 ILE A O 1
ATOM 3064 N N . ASP A 1 366 ? 4.454 -5.208 -12.316 1.00 41.94 366 ASP A N 1
ATOM 3065 C CA . ASP A 1 366 ? 3.548 -4.797 -13.403 1.00 41.94 366 ASP A CA 1
ATOM 3066 C C . ASP A 1 366 ? 3.670 -3.301 -13.797 1.00 41.94 366 ASP A C 1
ATOM 3068 O O . ASP A 1 366 ? 3.459 -2.918 -14.956 1.00 41.94 366 ASP A O 1
ATOM 3072 N N . VAL A 1 367 ? 4.067 -2.443 -12.848 1.00 41.75 367 VAL A N 1
ATOM 3073 C CA . VAL A 1 367 ? 4.408 -1.026 -13.075 1.00 41.75 367 VAL A CA 1
ATOM 3074 C C . VAL A 1 367 ? 5.781 -0.877 -13.737 1.00 41.75 367 VAL A C 1
ATOM 3076 O O . VAL A 1 367 ? 5.921 -0.065 -14.652 1.00 41.75 367 VAL A O 1
ATOM 3079 N N . ASN A 1 368 ? 6.784 -1.663 -13.331 1.00 39.66 368 ASN A N 1
ATOM 3080 C CA . ASN A 1 368 ? 8.129 -1.587 -13.910 1.00 39.66 368 ASN A CA 1
ATOM 3081 C C . ASN A 1 368 ? 8.239 -2.293 -15.274 1.00 39.66 368 ASN A C 1
ATOM 3083 O O . ASN A 1 368 ? 8.924 -1.780 -16.154 1.00 39.66 368 ASN A O 1
ATOM 3087 N N . GLN A 1 369 ? 7.527 -3.397 -15.526 1.00 42.88 369 GLN A N 1
ATOM 3088 C CA . GLN A 1 369 ? 7.498 -4.050 -16.846 1.00 42.88 369 GLN A CA 1
ATOM 3089 C C . GLN A 1 369 ? 6.921 -3.127 -17.933 1.00 42.88 369 GLN A C 1
ATOM 3091 O O . GLN A 1 369 ? 7.398 -3.144 -19.066 1.00 42.88 369 GLN A O 1
ATOM 3096 N N . LYS A 1 370 ? 5.989 -2.228 -17.579 1.00 41.44 370 LYS A N 1
ATOM 3097 C CA . LYS A 1 370 ? 5.511 -1.148 -18.467 1.00 41.44 370 LYS A CA 1
ATOM 3098 C C . LYS A 1 370 ? 6.544 -0.036 -18.733 1.00 41.44 370 LYS A C 1
ATOM 3100 O O . LYS A 1 370 ? 6.263 0.848 -19.538 1.00 41.44 370 LYS A O 1
ATOM 3105 N N . GLY A 1 371 ? 7.710 -0.066 -18.081 1.00 38.75 371 GLY A N 1
ATOM 3106 C CA . GLY A 1 371 ? 8.847 0.828 -18.336 1.00 38.75 371 GLY A CA 1
ATOM 3107 C C . GLY A 1 371 ? 10.090 0.136 -18.915 1.00 38.75 371 GLY A C 1
ATOM 3108 O O . GLY A 1 371 ? 10.827 0.764 -19.666 1.00 38.75 371 GLY A O 1
ATOM 3109 N N . VAL A 1 372 ? 10.319 -1.145 -18.606 1.00 37.69 372 VAL A N 1
ATOM 3110 C CA . VAL A 1 372 ? 11.563 -1.870 -18.952 1.00 37.69 372 VAL A CA 1
ATOM 3111 C C . VAL A 1 372 ? 11.642 -2.292 -20.431 1.00 37.69 372 VAL A C 1
ATOM 3113 O O . VAL A 1 372 ? 12.736 -2.421 -20.966 1.00 37.69 372 VAL A O 1
ATOM 3116 N N . PHE A 1 373 ? 10.515 -2.416 -21.139 1.00 31.98 373 PHE A N 1
ATOM 3117 C CA . PHE A 1 373 ? 10.493 -2.808 -22.561 1.00 31.98 373 PHE A CA 1
ATOM 3118 C C . PHE A 1 373 ? 11.007 -1.745 -23.570 1.00 31.98 373 PHE A C 1
ATOM 3120 O O . PHE A 1 373 ? 11.030 -2.038 -24.764 1.00 31.98 373 PHE A O 1
ATOM 3127 N N . GLU A 1 374 ? 11.403 -0.527 -23.156 1.00 44.16 374 GLU A N 1
ATOM 3128 C CA . GLU A 1 374 ? 11.882 0.534 -24.081 1.00 44.16 374 GLU A CA 1
ATOM 3129 C C . GLU A 1 374 ? 13.427 0.718 -24.155 1.00 44.16 374 GLU A C 1
ATOM 3131 O O . GLU A 1 374 ? 13.854 1.501 -25.006 1.00 44.16 374 GLU A O 1
ATOM 3136 N N . ASP A 1 375 ? 14.260 0.043 -23.335 1.00 35.84 375 ASP A N 1
ATOM 3137 C CA . ASP A 1 375 ? 15.666 0.483 -23.094 1.00 35.84 375 ASP A CA 1
ATOM 3138 C C . ASP A 1 375 ? 16.810 -0.562 -23.261 1.00 35.84 375 ASP A C 1
ATOM 3140 O O . ASP A 1 375 ? 17.969 -0.195 -23.082 1.00 35.84 375 ASP A O 1
ATOM 3144 N N . GLU A 1 376 ? 16.557 -1.826 -23.647 1.00 40.22 376 GLU A N 1
ATOM 3145 C CA . GLU A 1 376 ? 17.608 -2.875 -23.764 1.00 40.22 376 GLU A CA 1
ATOM 3146 C C . GLU A 1 376 ? 17.730 -3.512 -25.172 1.00 40.22 376 GLU A C 1
ATOM 3148 O O . GLU A 1 376 ? 17.699 -4.728 -25.329 1.00 40.22 376 GLU A O 1
ATOM 3153 N N . LEU A 1 377 ? 17.889 -2.696 -26.227 1.00 38.19 377 LEU A N 1
ATOM 3154 C CA . LEU A 1 377 ? 18.383 -3.155 -27.543 1.00 38.19 377 LEU A CA 1
ATOM 3155 C C . LEU A 1 377 ? 19.188 -2.073 -28.294 1.00 38.19 377 LEU A C 1
ATOM 3157 O O . LEU A 1 377 ? 18.661 -1.365 -29.153 1.00 38.19 377 LEU A O 1
ATOM 3161 N N . LEU A 1 378 ? 20.498 -2.016 -28.039 1.00 35.00 378 LEU A N 1
ATOM 3162 C CA . LEU A 1 378 ? 21.514 -1.590 -29.012 1.00 35.00 378 LEU A CA 1
ATOM 3163 C C . LEU A 1 378 ? 22.777 -2.446 -28.803 1.00 35.00 378 LEU A C 1
ATOM 3165 O O . LEU A 1 378 ? 23.235 -2.536 -27.665 1.00 35.00 378 LEU A O 1
ATOM 3169 N N . PRO A 1 379 ? 23.356 -3.065 -29.849 1.00 39.00 379 PRO A N 1
ATOM 3170 C CA . PRO A 1 379 ? 24.661 -3.707 -29.735 1.00 39.00 379 PRO A CA 1
ATOM 3171 C C . PRO A 1 379 ? 25.772 -2.649 -29.654 1.00 39.00 379 PRO A C 1
ATOM 3173 O O . PRO A 1 379 ? 25.719 -1.631 -30.347 1.00 39.00 379 PRO A O 1
ATOM 3176 N N . GLU A 1 380 ? 26.802 -2.906 -28.848 1.00 37.84 380 GLU A N 1
ATOM 3177 C CA . GLU A 1 380 ? 28.070 -2.176 -28.950 1.00 37.84 380 GLU A CA 1
ATOM 3178 C C . GLU A 1 380 ? 28.844 -2.706 -30.170 1.00 37.84 380 GLU A C 1
ATOM 3180 O O . GLU A 1 380 ? 29.152 -3.896 -30.238 1.00 37.84 380 GLU A O 1
ATOM 3185 N N . GLU A 1 381 ? 29.136 -1.844 -31.150 1.00 38.97 381 GLU A N 1
ATOM 3186 C CA . GLU A 1 381 ? 30.002 -2.201 -32.283 1.00 38.97 381 GLU A CA 1
ATOM 3187 C C . GLU A 1 381 ? 31.489 -2.025 -31.918 1.00 38.97 381 GLU A C 1
ATOM 3189 O O . GLU A 1 381 ? 31.893 -1.045 -31.290 1.00 38.97 381 GLU A O 1
ATOM 3194 N N . ASP A 1 382 ? 32.296 -3.011 -32.312 1.00 38.16 382 ASP A N 1
ATOM 3195 C CA . ASP A 1 382 ? 33.702 -3.202 -31.934 1.00 38.16 382 ASP A CA 1
ATOM 3196 C C . ASP A 1 382 ? 34.674 -2.412 -32.842 1.00 38.16 382 ASP A C 1
ATOM 3198 O O . ASP A 1 382 ? 34.801 -2.715 -34.030 1.00 38.16 382 ASP A O 1
ATOM 3202 N N . GLU A 1 383 ? 35.411 -1.434 -32.292 1.00 37.25 383 GLU A N 1
ATOM 3203 C CA . GLU A 1 383 ? 36.532 -0.754 -32.979 1.00 37.25 383 GLU A CA 1
ATOM 3204 C C . GLU A 1 383 ? 37.920 -1.246 -32.504 1.00 37.25 383 GLU A C 1
ATOM 3206 O O . GLU A 1 383 ? 38.741 -0.518 -31.932 1.00 37.25 383 GLU A O 1
ATOM 3211 N N . GLY A 1 384 ? 38.213 -2.513 -32.800 1.00 36.31 384 GLY A N 1
ATOM 3212 C CA . GLY A 1 384 ? 39.480 -3.194 -32.512 1.00 36.31 384 GLY A CA 1
ATOM 3213 C C . GLY A 1 384 ? 40.681 -2.894 -33.437 1.00 36.31 384 GLY A C 1
ATOM 3214 O O . GLY A 1 384 ? 41.192 -3.797 -34.098 1.00 36.31 384 GLY A O 1
ATOM 3215 N N . ALA A 1 385 ? 41.254 -1.685 -33.354 1.00 37.84 385 ALA A N 1
ATOM 3216 C CA . ALA A 1 385 ? 42.679 -1.392 -33.654 1.00 37.84 385 ALA A CA 1
ATOM 3217 C C . ALA A 1 385 ? 43.163 -1.475 -35.156 1.00 37.84 385 ALA A C 1
ATOM 3219 O O . ALA A 1 385 ? 42.355 -1.314 -36.064 1.00 37.84 385 ALA A O 1
ATOM 3220 N N . PRO A 1 386 ? 44.487 -1.468 -35.482 1.00 54.75 386 PRO A N 1
ATOM 3221 C CA . PRO A 1 386 ? 45.254 -0.211 -35.606 1.00 54.75 386 PRO A CA 1
ATOM 3222 C C . PRO A 1 386 ? 46.115 -0.039 -36.894 1.00 54.75 386 PRO A C 1
ATOM 3224 O O . PRO A 1 386 ? 46.447 -1.001 -37.583 1.00 54.75 386 PRO A O 1
ATOM 3227 N N . GLY A 1 387 ? 46.610 1.186 -37.159 1.00 30.97 387 GLY A N 1
ATOM 3228 C CA . GLY A 1 387 ? 47.558 1.496 -38.255 1.00 30.97 387 GLY A CA 1
ATOM 3229 C C . GLY A 1 387 ? 48.562 2.627 -37.940 1.00 30.97 387 GLY A C 1
ATOM 3230 O O . GLY A 1 387 ? 48.248 3.543 -37.186 1.00 30.97 387 GLY A O 1
ATOM 3231 N N . PHE A 1 388 ? 49.781 2.566 -38.502 1.00 36.38 388 PHE A N 1
ATOM 3232 C CA . PHE A 1 388 ? 50.954 3.389 -38.123 1.00 36.38 388 PHE A CA 1
ATOM 3233 C C . PHE A 1 388 ? 51.662 4.060 -39.329 1.00 36.38 388 PHE A C 1
ATOM 3235 O O . PHE A 1 388 ? 51.838 3.408 -40.354 1.00 36.38 388 PHE A O 1
ATOM 3242 N N . PHE A 1 389 ? 52.221 5.271 -39.119 1.00 31.56 389 PHE A N 1
ATOM 3243 C CA . PHE A 1 389 ? 53.217 5.989 -39.967 1.00 31.56 389 PHE A CA 1
ATOM 3244 C C . PHE A 1 389 ? 52.766 6.416 -41.398 1.00 31.56 389 PHE A C 1
ATOM 3246 O O . PHE A 1 389 ? 51.842 5.842 -41.953 1.00 31.56 389 PHE A O 1
ATOM 3253 N N . ASN A 1 390 ? 53.329 7.430 -42.091 1.00 33.66 390 ASN A N 1
ATOM 3254 C CA . ASN A 1 390 ? 54.463 8.370 -41.874 1.00 33.66 390 ASN A CA 1
ATOM 3255 C C . ASN A 1 390 ? 54.172 9.746 -42.599 1.00 33.66 390 ASN A C 1
ATOM 3257 O O . ASN A 1 390 ? 53.065 9.888 -43.114 1.00 33.66 390 ASN A O 1
ATOM 3261 N N . PRO A 1 391 ? 55.058 10.785 -42.639 1.00 57.56 391 PRO A N 1
ATOM 3262 C CA . PRO A 1 391 ? 54.656 12.203 -42.781 1.00 57.56 391 PRO A CA 1
ATOM 3263 C C . PRO A 1 391 ? 55.355 12.970 -43.949 1.00 57.56 391 PRO A C 1
ATOM 3265 O O . PRO A 1 391 ? 55.849 12.340 -44.880 1.00 57.56 391 PRO A O 1
ATOM 3268 N N . VAL A 1 392 ? 55.496 14.314 -43.830 1.00 32.19 392 VAL A N 1
ATOM 3269 C CA . VAL A 1 392 ? 56.240 15.269 -44.718 1.00 32.19 392 VAL A CA 1
ATOM 3270 C C . VAL A 1 392 ? 55.390 15.720 -45.945 1.00 32.19 392 VAL A C 1
ATOM 3272 O O . VAL A 1 392 ? 54.611 14.929 -46.451 1.00 32.19 392 VAL A O 1
ATOM 3275 N N . GLN A 1 393 ? 55.374 16.975 -46.449 1.00 33.09 393 GLN A N 1
ATOM 3276 C CA . GLN A 1 393 ? 56.345 18.095 -46.412 1.00 33.09 393 GLN A CA 1
ATOM 3277 C C . GLN A 1 393 ? 55.739 19.510 -46.141 1.00 33.09 393 GLN A C 1
ATOM 3279 O O . GLN A 1 393 ? 54.662 19.639 -45.574 1.00 33.09 393 GLN A O 1
ATOM 3284 N N . GLN A 1 394 ? 56.494 20.574 -46.457 1.00 33.81 394 GLN A N 1
ATOM 3285 C CA . GLN A 1 394 ? 56.387 21.966 -45.970 1.00 33.81 394 GLN A CA 1
ATOM 3286 C C . GLN A 1 394 ? 55.946 22.986 -47.057 1.00 33.81 394 GLN A C 1
ATOM 3288 O O . GLN A 1 394 ? 55.857 22.626 -48.225 1.00 33.81 394 GLN A O 1
ATOM 3293 N N . GLN A 1 395 ? 55.901 24.279 -46.666 1.00 31.02 395 GLN A N 1
ATOM 3294 C CA . GLN A 1 395 ? 55.849 25.525 -47.482 1.00 31.02 395 GLN A CA 1
ATOM 3295 C C . GLN A 1 395 ? 54.435 25.985 -47.910 1.00 31.02 395 GLN A C 1
ATOM 3297 O O . GLN A 1 395 ? 53.603 25.162 -48.261 1.00 31.02 395 GLN A O 1
ATOM 3302 N N . SER A 1 396 ? 54.080 27.282 -47.914 1.00 33.06 396 SER A N 1
ATOM 3303 C CA . SER A 1 396 ? 54.700 28.505 -47.342 1.00 33.06 396 SER A CA 1
ATOM 3304 C C . SER A 1 396 ? 53.655 29.646 -47.261 1.00 33.06 396 SER A C 1
ATOM 3306 O O . SER A 1 396 ? 52.683 29.621 -48.008 1.00 33.06 396 SER A O 1
ATOM 3308 N N . GLY A 1 397 ? 53.839 30.649 -46.386 1.00 28.27 397 GLY A N 1
ATOM 3309 C CA . GLY A 1 397 ? 52.967 31.850 -46.306 1.00 28.27 397 GLY A CA 1
ATOM 3310 C C . GLY A 1 397 ? 53.305 32.943 -47.350 1.00 28.27 397 GLY A C 1
ATOM 3311 O O . GLY A 1 397 ? 53.974 32.608 -48.329 1.00 28.27 397 GLY A O 1
ATOM 3312 N N . PRO A 1 398 ? 52.975 34.248 -47.132 1.00 49.53 398 PRO A N 1
ATOM 3313 C CA . PRO A 1 398 ? 52.377 34.831 -45.911 1.00 49.53 398 PRO A CA 1
ATOM 3314 C C . PRO A 1 398 ? 51.370 36.021 -46.081 1.00 49.53 398 PRO A C 1
ATOM 3316 O O . PRO A 1 398 ? 51.257 36.619 -47.143 1.00 49.53 398 PRO A O 1
ATOM 3319 N N . LEU A 1 399 ? 50.821 36.468 -44.934 1.00 31.55 399 LEU A N 1
ATOM 3320 C CA . LEU A 1 399 ? 50.515 37.870 -44.538 1.00 31.55 399 LEU A CA 1
ATOM 3321 C C . LEU A 1 399 ? 49.278 38.665 -45.054 1.00 31.55 399 LEU A C 1
ATOM 3323 O O . LEU A 1 399 ? 48.856 38.585 -46.199 1.00 31.55 399 LEU A O 1
ATOM 3327 N N . VAL A 1 400 ? 48.882 39.594 -44.159 1.00 31.36 400 VAL A N 1
ATOM 3328 C CA . VAL A 1 400 ? 48.043 40.816 -44.281 1.00 31.36 400 VAL A CA 1
ATOM 3329 C C . VAL A 1 400 ? 46.553 40.738 -43.867 1.00 31.36 400 VAL A C 1
ATOM 3331 O O . VAL A 1 400 ? 45.846 39.765 -44.094 1.00 31.36 400 VAL A O 1
ATOM 3334 N N . LEU A 1 401 ? 46.166 41.830 -43.192 1.00 33.91 401 LEU A N 1
ATOM 3335 C CA . LEU A 1 401 ? 44.869 42.367 -42.748 1.00 33.91 401 LEU A CA 1
ATOM 3336 C C . LEU A 1 401 ? 43.734 42.290 -43.814 1.00 33.91 401 LEU A C 1
ATOM 3338 O O . LEU A 1 401 ? 44.004 42.078 -44.990 1.00 33.91 401 LEU A O 1
ATOM 3342 N N . ASP A 1 402 ? 42.447 42.495 -43.494 1.00 28.64 402 ASP A N 1
ATOM 3343 C CA . ASP A 1 402 ? 41.911 43.384 -42.444 1.00 28.64 402 ASP A CA 1
ATOM 3344 C C . ASP A 1 402 ? 40.529 42.982 -41.883 1.00 28.64 402 ASP A C 1
ATOM 3346 O O . ASP A 1 402 ? 39.825 42.139 -42.435 1.00 28.64 402 ASP A O 1
ATOM 3350 N N . SER A 1 403 ? 40.112 43.635 -40.793 1.00 40.28 403 SER A N 1
ATOM 3351 C CA . SER A 1 403 ? 38.767 43.525 -40.214 1.00 40.28 403 SER A CA 1
ATOM 3352 C C . SER A 1 403 ? 37.841 44.637 -40.704 1.00 40.28 403 SER A C 1
ATOM 3354 O O . SER A 1 403 ? 38.125 45.816 -40.493 1.00 40.28 403 SER A O 1
ATOM 3356 N N . GLN A 1 404 ? 36.656 44.299 -41.227 1.00 32.53 404 GLN A N 1
ATOM 3357 C CA . GLN A 1 404 ? 35.587 45.296 -41.346 1.00 32.53 404 GLN A CA 1
ATOM 3358 C C . GLN A 1 404 ? 34.174 44.717 -41.219 1.00 32.53 404 GLN A C 1
ATOM 3360 O O . GLN A 1 404 ? 33.804 43.742 -41.867 1.00 32.53 404 GLN A O 1
ATOM 3365 N N . ARG A 1 405 ? 33.369 45.356 -40.362 1.00 36.09 405 ARG A N 1
ATOM 3366 C CA . ARG A 1 405 ? 31.932 45.094 -40.209 1.00 36.09 405 ARG A CA 1
ATOM 3367 C C . ARG A 1 405 ? 31.184 45.628 -41.431 1.00 36.09 405 ARG A C 1
ATOM 3369 O O . ARG A 1 405 ? 31.363 46.795 -41.769 1.00 36.09 405 ARG A O 1
ATOM 3376 N N . VAL A 1 406 ? 30.236 44.863 -41.970 1.00 31.11 406 VAL A N 1
ATOM 3377 C CA . VAL A 1 406 ? 29.132 45.424 -42.767 1.00 31.11 406 VAL A CA 1
ATOM 3378 C C . VAL A 1 406 ? 27.808 45.020 -42.130 1.00 31.11 406 VAL A C 1
ATOM 3380 O O . VAL A 1 406 ? 27.520 43.845 -41.936 1.00 31.11 406 VAL A O 1
ATOM 3383 N N . ASN A 1 407 ? 27.020 46.032 -41.781 1.00 33.31 407 ASN A N 1
ATOM 3384 C CA . ASN A 1 407 ? 25.686 45.909 -41.210 1.00 33.31 407 ASN A CA 1
ATOM 3385 C C . ASN A 1 407 ? 24.644 45.864 -42.341 1.00 33.31 407 ASN A C 1
ATOM 3387 O O . ASN A 1 407 ? 24.649 46.758 -43.191 1.00 33.31 407 ASN A O 1
ATOM 3391 N N . ARG A 1 408 ? 23.726 44.889 -42.328 1.00 31.23 408 ARG A N 1
ATOM 3392 C CA . ARG A 1 408 ? 22.445 44.982 -43.046 1.00 31.23 408 ARG A CA 1
ATOM 3393 C C . ARG A 1 408 ? 21.304 44.423 -42.200 1.00 31.23 408 ARG A C 1
ATOM 3395 O O . ARG A 1 408 ? 21.388 43.314 -41.687 1.00 31.23 408 ARG A O 1
ATOM 3402 N N . ASN A 1 409 ? 20.249 45.227 -42.095 1.00 31.86 409 ASN A N 1
ATOM 3403 C CA . ASN A 1 409 ? 18.981 44.883 -41.456 1.00 31.86 409 ASN A CA 1
ATOM 3404 C C . ASN A 1 409 ? 18.120 43.993 -42.386 1.00 31.86 409 ASN A C 1
ATOM 3406 O O . ASN A 1 409 ? 18.420 43.907 -43.581 1.00 31.86 409 ASN A O 1
ATOM 3410 N N . PRO A 1 410 ? 17.065 43.338 -41.869 1.00 57.00 410 PRO A N 1
ATOM 3411 C CA . PRO A 1 410 ? 16.315 42.326 -42.605 1.00 57.00 410 PRO A CA 1
ATOM 3412 C C . PRO A 1 410 ? 15.240 42.918 -43.524 1.00 57.00 410 PRO A C 1
ATOM 3414 O O . PRO A 1 410 ? 14.718 44.007 -43.280 1.00 57.00 410 PRO A O 1
ATOM 3417 N N . GLN A 1 411 ? 14.822 42.125 -44.510 1.00 34.16 411 GLN A N 1
ATOM 3418 C CA . GLN A 1 411 ? 13.497 42.233 -45.115 1.00 34.16 411 GLN A CA 1
ATOM 3419 C C . GLN A 1 411 ? 12.999 40.842 -45.534 1.00 34.16 411 GLN A C 1
ATOM 3421 O O . GLN A 1 411 ? 13.803 39.976 -45.872 1.00 34.16 411 GLN A O 1
ATOM 3426 N N . ASN A 1 412 ? 11.683 40.641 -45.423 1.00 42.88 412 ASN A N 1
ATOM 3427 C CA . ASN A 1 412 ? 10.960 39.401 -45.728 1.00 42.88 412 ASN A CA 1
ATOM 3428 C C . ASN A 1 412 ? 11.327 38.785 -47.086 1.00 42.88 412 ASN A C 1
ATOM 3430 O O . ASN A 1 412 ? 11.457 39.512 -48.063 1.00 42.88 412 ASN A O 1
ATOM 3434 N N . ASP A 1 413 ? 11.251 37.455 -47.159 1.00 31.75 413 ASP A N 1
ATOM 3435 C CA . ASP A 1 413 ? 10.221 36.824 -47.993 1.00 31.75 413 ASP A CA 1
ATOM 3436 C C . ASP A 1 413 ? 9.741 35.506 -47.361 1.00 31.75 413 ASP A C 1
ATOM 3438 O O . ASP A 1 413 ? 10.457 34.875 -46.582 1.00 31.75 413 ASP A O 1
ATOM 3442 N N . GLY A 1 414 ? 8.479 35.145 -47.608 1.00 42.97 414 GLY A N 1
ATOM 3443 C CA . GLY A 1 414 ? 7.801 34.050 -46.908 1.00 42.97 414 GLY A CA 1
ATOM 3444 C C . GLY A 1 414 ? 8.013 32.684 -47.562 1.00 42.97 414 GLY A C 1
ATOM 3445 O O . GLY A 1 414 ? 7.704 32.506 -48.737 1.00 42.97 414 GLY A O 1
ATOM 3446 N N . ALA A 1 415 ? 8.455 31.697 -46.781 1.00 32.72 415 ALA A N 1
ATOM 3447 C CA . ALA A 1 415 ? 8.468 30.292 -47.183 1.00 32.72 415 ALA A CA 1
ATOM 3448 C C . ALA A 1 415 ? 7.287 29.541 -46.547 1.00 32.72 415 ALA A C 1
ATOM 3450 O O . ALA A 1 415 ? 7.123 29.552 -45.326 1.00 32.72 415 ALA A O 1
ATOM 3451 N N . HIS A 1 416 ? 6.481 28.859 -47.365 1.00 38.94 416 HIS A N 1
ATOM 3452 C CA . HIS A 1 416 ? 5.547 27.849 -46.861 1.00 38.94 416 HIS A CA 1
ATOM 3453 C C . HIS A 1 416 ? 6.335 26.681 -46.239 1.00 38.94 416 HIS A C 1
ATOM 3455 O O . HIS A 1 416 ? 7.362 26.292 -46.803 1.00 38.94 416 HIS A O 1
ATOM 3461 N N . PRO A 1 417 ? 5.861 26.070 -45.137 1.00 38.59 417 PRO A N 1
ATOM 3462 C CA . PRO A 1 417 ? 6.406 24.794 -44.694 1.00 38.59 417 PRO A CA 1
ATOM 3463 C C . PRO A 1 417 ? 6.156 23.740 -45.780 1.00 38.59 417 PRO A C 1
ATOM 3465 O O . PRO A 1 417 ? 5.038 23.614 -46.285 1.00 38.59 417 PRO A O 1
ATOM 3468 N N . GLN A 1 418 ? 7.191 22.983 -46.146 1.00 36.81 418 GLN A N 1
ATOM 3469 C CA . GLN A 1 418 ? 7.003 21.788 -46.966 1.00 36.81 418 GLN A CA 1
ATOM 3470 C C . GLN A 1 418 ? 6.211 20.761 -46.152 1.00 36.81 418 GLN A C 1
ATOM 3472 O O . GLN A 1 418 ? 6.483 20.568 -44.969 1.00 36.81 418 GLN A O 1
ATOM 3477 N N . ALA A 1 419 ? 5.232 20.109 -46.776 1.00 33.84 419 ALA A N 1
ATOM 3478 C CA . ALA A 1 419 ? 4.541 18.992 -46.149 1.00 33.84 419 ALA A CA 1
ATOM 3479 C C . ALA A 1 419 ? 5.484 17.780 -46.082 1.00 33.84 419 ALA A C 1
ATOM 3481 O O . ALA A 1 419 ? 5.999 17.345 -47.116 1.00 33.84 419 ALA A O 1
ATOM 3482 N N . ASP A 1 420 ? 5.689 17.231 -44.884 1.00 39.34 420 ASP A N 1
ATOM 3483 C CA . ASP A 1 420 ? 6.322 15.924 -44.713 1.00 39.34 420 ASP A CA 1
ATOM 3484 C C . ASP A 1 420 ? 5.419 14.856 -45.343 1.00 39.34 420 ASP A C 1
ATOM 3486 O O . ASP A 1 420 ? 4.357 14.527 -44.821 1.00 39.34 420 ASP A O 1
ATOM 3490 N N . ASN A 1 421 ? 5.840 14.310 -46.486 1.00 41.84 421 ASN A N 1
ATOM 3491 C CA . ASN A 1 421 ? 5.068 13.327 -47.257 1.00 41.84 421 ASN A CA 1
ATOM 3492 C C . ASN A 1 421 ? 5.178 11.890 -46.704 1.00 41.84 421 ASN A C 1
ATOM 3494 O O . ASN A 1 421 ? 4.932 10.928 -47.431 1.00 41.84 421 ASN A O 1
ATOM 3498 N N . ASN A 1 422 ? 5.554 11.729 -45.433 1.00 51.19 422 ASN A N 1
ATOM 3499 C CA . ASN A 1 422 ? 5.553 10.432 -44.763 1.00 51.19 422 ASN A CA 1
ATOM 3500 C C . ASN A 1 422 ? 4.110 10.095 -44.345 1.00 51.19 422 ASN A C 1
ATOM 3502 O O . ASN A 1 422 ? 3.542 10.827 -43.530 1.00 51.19 422 ASN A O 1
ATOM 3506 N N . PRO A 1 423 ? 3.491 9.021 -44.871 1.00 51.62 423 PRO A N 1
ATOM 3507 C CA . PRO A 1 423 ? 2.152 8.630 -44.445 1.00 51.62 423 PRO A CA 1
ATOM 3508 C C . PRO A 1 423 ? 2.167 8.218 -42.961 1.00 51.62 423 PRO A C 1
ATOM 3510 O O . PRO A 1 423 ? 3.128 7.584 -42.518 1.00 51.62 423 PRO A O 1
ATOM 3513 N N . PRO A 1 424 ? 1.125 8.552 -42.175 1.00 58.22 424 PRO A N 1
ATOM 3514 C CA . PRO A 1 424 ? 1.053 8.139 -40.779 1.00 58.22 424 PRO A CA 1
ATOM 3515 C C . PRO A 1 424 ? 0.968 6.610 -40.685 1.00 58.22 424 PRO A C 1
ATOM 3517 O O . PRO A 1 424 ? 0.156 5.983 -41.364 1.00 58.22 424 PRO A O 1
ATOM 3520 N N . LEU A 1 425 ? 1.801 6.016 -39.823 1.00 67.31 425 LEU A N 1
ATOM 3521 C CA . LEU A 1 425 ? 1.904 4.559 -39.643 1.00 67.31 425 LEU A CA 1
ATOM 3522 C C . LEU A 1 425 ? 0.613 3.908 -39.123 1.00 67.31 425 LEU A C 1
ATOM 3524 O O . LEU A 1 425 ? 0.392 2.721 -39.343 1.00 67.31 425 LEU A O 1
ATOM 3528 N N . PHE A 1 426 ? -0.258 4.694 -38.489 1.00 74.94 426 PHE A N 1
ATOM 3529 C CA . PHE A 1 426 ? -1.615 4.298 -38.135 1.00 74.94 426 PHE A CA 1
ATOM 3530 C C . PHE A 1 426 ? -2.610 5.179 -38.902 1.00 74.94 426 PHE A C 1
ATOM 3532 O O . PHE A 1 426 ? -2.492 6.404 -38.845 1.00 74.94 426 PHE A O 1
ATOM 3539 N N . PRO A 1 427 ? -3.602 4.613 -39.611 1.00 80.25 427 PRO A N 1
ATOM 3540 C CA . PRO A 1 427 ? -4.655 5.415 -40.218 1.00 80.25 427 PRO A CA 1
ATOM 3541 C C . PRO A 1 427 ? -5.567 5.998 -39.131 1.00 80.25 427 PRO A C 1
ATOM 3543 O O . PRO A 1 427 ? -5.904 5.322 -38.153 1.00 80.25 427 PRO A O 1
ATOM 3546 N N . LYS A 1 428 ? -6.031 7.239 -39.320 1.00 86.00 428 LYS A N 1
ATOM 3547 C CA . LYS A 1 428 ? -7.086 7.799 -38.472 1.00 86.00 428 LYS A CA 1
ATOM 3548 C C . LYS A 1 428 ? -8.354 6.954 -38.627 1.00 86.00 428 LYS A C 1
ATOM 3550 O O . LYS A 1 428 ? -8.935 6.889 -39.708 1.00 86.00 428 LYS A O 1
ATOM 3555 N N . ILE A 1 429 ? -8.783 6.331 -37.531 1.00 88.06 429 ILE A N 1
ATOM 3556 C CA . ILE A 1 429 ? -10.026 5.556 -37.481 1.00 88.06 429 ILE A CA 1
ATOM 3557 C C . ILE A 1 429 ? -11.211 6.507 -37.731 1.00 88.06 429 ILE A C 1
ATOM 3559 O O . ILE A 1 429 ? -11.285 7.548 -37.071 1.00 88.06 429 ILE A O 1
ATOM 3563 N N . PRO A 1 430 ? -12.118 6.194 -38.677 1.00 91.00 430 PRO A N 1
ATOM 3564 C CA . PRO A 1 430 ? -13.314 6.996 -38.892 1.00 91.00 430 PRO A CA 1
ATOM 3565 C C . PRO A 1 430 ? -14.217 6.936 -37.658 1.00 91.00 430 PRO A C 1
ATOM 3567 O O . PRO A 1 430 ? -14.282 5.918 -36.966 1.00 91.00 430 PRO A O 1
ATOM 3570 N N . VAL A 1 431 ? -14.940 8.026 -37.397 1.00 94.06 431 VAL A N 1
ATOM 3571 C CA . VAL A 1 431 ? -15.999 8.042 -36.380 1.00 94.06 431 VAL A CA 1
ATOM 3572 C C . VAL A 1 431 ? -17.016 6.962 -36.764 1.00 94.06 431 VAL A C 1
ATOM 3574 O O . VAL A 1 431 ? -17.529 7.036 -37.880 1.00 94.06 431 VAL A O 1
ATOM 3577 N N . PRO A 1 432 ? -17.306 5.959 -35.912 1.00 92.88 432 PRO A N 1
ATOM 3578 C CA . PRO A 1 432 ? -18.226 4.897 -36.296 1.00 92.88 432 PRO A CA 1
ATOM 3579 C C . PRO A 1 432 ? -19.621 5.463 -36.571 1.00 92.88 432 PRO A C 1
ATOM 3581 O O . PRO A 1 432 ? -20.087 6.358 -35.855 1.00 92.88 432 PRO A O 1
ATOM 3584 N N . ASP A 1 433 ? -20.280 4.959 -37.610 1.00 95.31 433 ASP A N 1
ATOM 3585 C CA . ASP A 1 433 ? -21.646 5.351 -37.948 1.00 95.31 433 ASP A CA 1
ATOM 3586 C C . ASP A 1 433 ? -22.645 4.930 -36.860 1.00 95.31 433 ASP A C 1
ATOM 3588 O O . ASP A 1 433 ? -22.367 4.078 -36.013 1.00 95.31 433 ASP A O 1
ATOM 3592 N N . ILE A 1 434 ? -23.821 5.559 -36.864 1.00 95.75 434 ILE A N 1
ATOM 3593 C CA . ILE A 1 434 ? -24.920 5.160 -35.979 1.00 95.75 434 ILE A CA 1
ATOM 3594 C C . ILE A 1 434 ? -25.413 3.782 -36.430 1.00 95.75 434 ILE A C 1
ATOM 3596 O O . ILE A 1 434 ? -25.695 3.574 -37.607 1.00 95.75 434 ILE A O 1
ATOM 3600 N N . ILE A 1 435 ? -25.513 2.845 -35.489 1.00 94.75 435 ILE A N 1
ATOM 3601 C CA . ILE A 1 435 ? -25.932 1.470 -35.757 1.00 94.75 435 ILE A CA 1
ATOM 3602 C C . ILE A 1 435 ? -27.433 1.466 -36.072 1.00 94.75 435 ILE A C 1
ATOM 3604 O O . ILE A 1 435 ? -28.249 1.842 -35.228 1.00 94.75 435 ILE A O 1
ATOM 3608 N N . ASP A 1 436 ? -27.804 1.021 -37.274 1.00 92.88 436 ASP A N 1
ATOM 3609 C CA . ASP A 1 436 ? -29.202 0.963 -37.709 1.00 92.88 436 ASP A CA 1
ATOM 3610 C C . ASP A 1 436 ? -30.083 0.166 -36.732 1.00 92.88 436 ASP A C 1
ATOM 3612 O O . ASP A 1 436 ? -29.724 -0.907 -36.243 1.00 92.88 436 ASP A O 1
ATOM 3616 N N . GLY A 1 437 ? -31.260 0.718 -36.426 1.00 92.06 437 GLY A N 1
ATOM 3617 C CA . GLY A 1 437 ? -32.197 0.163 -35.445 1.00 92.06 437 GLY A CA 1
ATOM 3618 C C . GLY A 1 437 ? -31.806 0.372 -33.974 1.00 92.06 437 GLY A C 1
ATOM 3619 O O . GLY A 1 437 ? -32.628 0.110 -33.095 1.00 92.06 437 GLY A O 1
ATOM 3620 N N . LEU A 1 438 ? -30.604 0.877 -33.670 1.00 93.75 438 LEU A N 1
ATOM 3621 C CA . LEU A 1 438 ? -30.195 1.175 -32.301 1.00 93.75 438 LEU A CA 1
ATOM 3622 C C . LEU A 1 438 ? -30.689 2.565 -31.882 1.00 93.75 438 LEU A C 1
ATOM 3624 O O . LEU A 1 438 ? -30.256 3.585 -32.408 1.00 93.75 438 LEU A O 1
ATOM 3628 N N . THR A 1 439 ? -31.580 2.618 -30.891 1.00 93.88 439 THR A N 1
ATOM 3629 C CA . THR A 1 439 ? -32.106 3.877 -30.339 1.00 93.88 439 THR A CA 1
ATOM 3630 C C . THR A 1 439 ? -31.941 3.936 -28.825 1.00 93.88 439 THR A C 1
ATOM 3632 O O . THR A 1 439 ? -32.160 2.941 -28.132 1.00 93.88 439 THR A O 1
ATOM 3635 N N . MET A 1 440 ? -31.610 5.114 -28.297 1.00 96.06 440 MET A N 1
ATOM 3636 C CA . MET A 1 440 ? -31.642 5.428 -26.866 1.00 96.06 440 MET A CA 1
ATOM 3637 C C . MET A 1 440 ? -31.783 6.941 -26.707 1.00 96.06 440 MET A C 1
ATOM 3639 O O . MET A 1 440 ? -30.964 7.684 -27.245 1.00 96.06 440 MET A O 1
ATOM 3643 N N . THR A 1 441 ? -32.801 7.413 -25.984 1.00 96.50 441 THR A N 1
ATOM 3644 C CA . THR A 1 441 ? -32.871 8.837 -25.623 1.00 96.50 441 THR A CA 1
ATOM 3645 C C . THR A 1 441 ? -32.000 9.128 -24.400 1.00 96.50 441 THR A C 1
ATOM 3647 O O . THR A 1 441 ? -31.634 8.227 -23.640 1.00 96.50 441 THR A O 1
ATOM 3650 N N . LEU A 1 442 ? -31.712 10.410 -24.167 1.00 96.06 442 LEU A N 1
ATOM 3651 C CA . LEU A 1 442 ? -31.043 10.878 -22.953 1.00 96.06 442 LEU A CA 1
ATOM 3652 C C . LEU A 1 442 ? -31.774 10.424 -21.674 1.00 96.06 442 LEU A C 1
ATOM 3654 O O . LEU A 1 442 ? -31.135 10.023 -20.702 1.00 96.06 442 LEU A O 1
ATOM 3658 N N . ASP A 1 443 ? -33.107 10.425 -21.683 1.00 96.00 443 ASP A N 1
ATOM 3659 C CA . ASP A 1 443 ? -33.897 10.000 -20.526 1.00 96.00 443 ASP A CA 1
ATOM 3660 C C . ASP A 1 443 ? -33.978 8.479 -20.388 1.00 96.00 443 ASP A C 1
ATOM 3662 O O . ASP A 1 443 ? -34.165 7.983 -19.281 1.00 96.00 443 ASP A O 1
ATOM 3666 N N . ASP A 1 444 ? -33.783 7.713 -21.461 1.00 95.88 444 ASP A N 1
ATOM 3667 C CA . ASP A 1 444 ? -33.619 6.259 -21.357 1.00 95.88 444 ASP A CA 1
ATOM 3668 C C . ASP A 1 444 ? -32.255 5.904 -20.774 1.00 95.88 444 ASP A C 1
ATOM 3670 O O . ASP A 1 444 ? -32.188 5.091 -19.854 1.00 95.88 444 ASP A O 1
ATOM 3674 N N . TYR A 1 445 ? -31.189 6.584 -21.210 1.00 95.12 445 TYR A N 1
ATOM 3675 C CA . TYR A 1 445 ? -29.858 6.458 -20.615 1.00 95.12 445 TYR A CA 1
ATOM 3676 C C . TYR A 1 445 ? -29.879 6.741 -19.100 1.00 95.12 445 TYR A C 1
ATOM 3678 O O . TYR A 1 445 ? -29.335 5.952 -18.328 1.00 95.12 445 TYR A O 1
ATOM 3686 N N . LYS A 1 446 ? -30.585 7.792 -18.646 1.00 92.62 446 LYS A N 1
ATOM 3687 C CA . LYS A 1 446 ? -30.775 8.094 -17.208 1.00 92.62 446 LYS A CA 1
ATOM 3688 C C . LYS A 1 446 ? -31.486 6.971 -16.426 1.00 92.62 446 LYS A C 1
ATOM 3690 O O . LYS A 1 446 ? -31.310 6.884 -15.213 1.00 92.62 446 LYS A O 1
ATOM 3695 N N . LYS A 1 447 ? -32.269 6.105 -17.086 1.00 94.00 447 LYS A N 1
ATOM 3696 C CA . LYS A 1 447 ? -32.961 4.947 -16.473 1.00 94.00 447 LYS A CA 1
ATOM 3697 C C . LYS A 1 447 ? -32.122 3.658 -16.498 1.00 94.00 447 LYS A C 1
ATOM 3699 O O . LYS A 1 447 ? -32.476 2.697 -15.810 1.00 94.00 447 LYS A O 1
ATOM 3704 N N . VAL A 1 448 ? -31.038 3.593 -17.280 1.00 90.38 448 VAL A N 1
ATOM 3705 C CA . VAL A 1 448 ? -30.188 2.394 -17.386 1.00 90.38 448 VAL A CA 1
ATOM 3706 C C . VAL A 1 448 ? -29.489 2.117 -16.053 1.00 90.38 448 VAL A C 1
ATOM 3708 O O . VAL A 1 448 ? -28.823 2.978 -15.488 1.00 90.38 448 VAL A O 1
ATOM 3711 N N . LYS A 1 449 ? -29.596 0.874 -15.566 1.00 83.56 449 LYS A N 1
ATOM 3712 C CA . LYS A 1 449 ? -28.840 0.375 -14.399 1.00 83.56 449 LYS A CA 1
ATOM 3713 C C . LYS A 1 449 ? -27.621 -0.468 -14.789 1.00 83.56 449 LYS A C 1
ATOM 3715 O O . LYS A 1 449 ? -26.622 -0.465 -14.072 1.00 83.56 449 LYS A O 1
ATOM 3720 N N . ASN A 1 450 ? -27.690 -1.151 -15.933 1.00 82.56 450 ASN A N 1
ATOM 3721 C CA . ASN A 1 450 ? -26.679 -2.105 -16.387 1.00 82.56 450 ASN A CA 1
ATOM 3722 C C . ASN A 1 450 ? -25.742 -1.440 -17.403 1.00 82.56 450 ASN A C 1
ATOM 3724 O O . ASN A 1 450 ? -26.140 -1.161 -18.535 1.00 82.56 450 ASN A O 1
ATOM 3728 N N . PHE A 1 451 ? -24.497 -1.216 -16.986 1.00 87.12 451 PHE A N 1
ATOM 3729 C CA . PHE A 1 451 ? -23.437 -0.605 -17.787 1.00 87.12 451 PHE A CA 1
ATOM 3730 C C . PHE A 1 451 ? -22.295 -1.599 -17.982 1.00 87.12 451 PHE A C 1
ATOM 3732 O O . PHE A 1 451 ? -21.958 -2.345 -17.062 1.00 87.12 451 PHE A O 1
ATOM 3739 N N . VAL A 1 452 ? -21.684 -1.583 -19.162 1.00 82.88 452 VAL A N 1
ATOM 3740 C CA . VAL A 1 452 ? -20.552 -2.444 -19.516 1.00 82.88 452 VAL A CA 1
ATOM 3741 C C . VAL A 1 452 ? -19.256 -1.677 -19.256 1.00 82.88 452 VAL A C 1
ATOM 3743 O O . VAL A 1 452 ? -19.148 -0.508 -19.620 1.00 82.88 452 VAL A O 1
ATOM 3746 N N . LYS A 1 453 ? -18.253 -2.326 -18.656 1.00 78.81 453 LYS A N 1
ATOM 3747 C CA . LYS A 1 453 ? -16.866 -1.842 -18.705 1.00 78.81 453 LYS A CA 1
ATOM 3748 C C . LYS A 1 453 ? -16.184 -2.478 -19.917 1.00 78.81 453 LYS A C 1
ATOM 3750 O O . LYS A 1 453 ? -16.079 -3.698 -19.971 1.00 78.81 453 LYS A O 1
ATOM 3755 N N . LYS A 1 454 ? -15.700 -1.666 -20.857 1.00 80.81 454 LYS A N 1
ATOM 3756 C CA . LYS A 1 454 ? -14.743 -2.081 -21.894 1.00 80.81 454 LYS A CA 1
ATOM 3757 C C . LYS A 1 454 ? -13.536 -1.158 -21.838 1.00 80.81 454 LYS A C 1
ATOM 3759 O O . LYS A 1 454 ? -13.698 0.050 -21.949 1.00 80.81 454 LYS A O 1
ATOM 3764 N N . ASN A 1 455 ? -12.357 -1.732 -21.625 1.00 81.56 455 ASN A N 1
ATOM 3765 C CA . ASN A 1 455 ? -11.097 -1.008 -21.421 1.00 81.56 455 ASN A CA 1
ATOM 3766 C C . ASN A 1 455 ? -10.024 -1.450 -22.435 1.00 81.56 455 ASN A C 1
ATOM 3768 O O . ASN A 1 455 ? -8.833 -1.254 -22.214 1.00 81.56 455 ASN A O 1
ATOM 3772 N N . ASP A 1 456 ? -10.447 -2.104 -23.521 1.00 90.50 456 ASP A N 1
ATOM 3773 C CA . ASP A 1 456 ? -9.575 -2.494 -24.621 1.00 90.50 456 ASP A CA 1
ATOM 3774 C C . ASP A 1 456 ? -9.199 -1.281 -25.490 1.00 90.50 456 ASP A C 1
ATOM 3776 O O . ASP A 1 456 ? -9.900 -0.260 -25.544 1.00 90.50 456 ASP A O 1
ATOM 3780 N N . LEU A 1 457 ? -8.063 -1.395 -26.176 1.00 87.81 457 LEU A N 1
ATOM 3781 C CA . LEU A 1 457 ? -7.493 -0.323 -26.987 1.00 87.81 457 LEU A CA 1
ATOM 3782 C C . LEU A 1 457 ? -8.422 0.110 -28.132 1.00 87.81 457 LEU A C 1
ATOM 3784 O O . LEU A 1 457 ? -8.496 1.295 -28.446 1.00 87.81 457 LEU A O 1
ATOM 3788 N N . GLU A 1 458 ? -9.140 -0.823 -28.750 1.00 92.12 458 GLU A N 1
ATOM 3789 C CA . GLU A 1 458 ? -9.956 -0.554 -29.935 1.00 92.12 458 GLU A CA 1
ATOM 3790 C C . GLU A 1 458 ? -11.278 0.142 -29.578 1.00 92.12 458 GLU A C 1
ATOM 3792 O O . GLU A 1 458 ? -11.685 1.106 -30.231 1.00 92.12 458 GLU A O 1
ATOM 3797 N N . SER A 1 459 ? -11.902 -0.252 -28.467 1.00 90.00 459 SER A N 1
ATOM 3798 C CA . SER A 1 459 ? -12.978 0.513 -27.838 1.00 90.00 459 SER A CA 1
ATOM 3799 C C . SER A 1 459 ? -12.496 1.913 -27.448 1.00 90.00 459 SER A C 1
ATOM 3801 O O . SER A 1 459 ? -13.185 2.889 -27.735 1.00 90.00 459 SER A O 1
ATOM 3803 N N . THR A 1 460 ? -11.293 2.038 -26.875 1.00 92.56 460 THR A N 1
ATOM 3804 C CA . THR A 1 460 ? -10.693 3.337 -26.512 1.00 92.56 460 THR A CA 1
ATOM 3805 C C . THR A 1 460 ? -10.518 4.243 -27.736 1.00 92.56 460 THR A C 1
ATOM 3807 O O . THR A 1 460 ? -10.969 5.389 -27.717 1.00 92.56 460 THR A O 1
ATOM 3810 N N . LYS A 1 461 ? -9.948 3.719 -28.831 1.00 94.62 461 LYS A N 1
ATOM 3811 C CA . LYS A 1 461 ? -9.800 4.415 -30.121 1.00 94.62 461 LYS A CA 1
ATOM 3812 C C . LYS A 1 461 ? -11.143 4.942 -30.639 1.00 94.62 461 LYS A C 1
ATOM 3814 O O . LYS A 1 461 ? -11.243 6.116 -30.995 1.00 94.62 461 LYS A O 1
ATOM 3819 N N . LYS A 1 462 ? -12.187 4.104 -30.623 1.00 95.06 462 LYS A N 1
ATOM 3820 C CA . LYS A 1 462 ? -13.544 4.460 -31.076 1.00 95.06 462 LYS A CA 1
ATOM 3821 C C . LYS A 1 462 ? -14.211 5.520 -30.196 1.00 95.06 462 LYS A C 1
ATOM 3823 O O . LYS A 1 462 ? -14.793 6.460 -30.726 1.00 95.06 462 LYS A O 1
ATOM 3828 N N . ILE A 1 463 ? -14.092 5.421 -28.871 1.00 94.56 463 ILE A N 1
ATOM 3829 C CA . ILE A 1 463 ? -14.662 6.404 -27.931 1.00 94.56 463 ILE A CA 1
ATOM 3830 C C . ILE A 1 463 ? -14.001 7.780 -28.106 1.00 94.56 463 ILE A C 1
ATOM 3832 O O . ILE A 1 463 ? -14.702 8.790 -28.119 1.00 94.56 463 ILE A O 1
ATOM 3836 N N . ILE A 1 464 ? -12.678 7.832 -28.300 1.00 94.88 464 ILE A N 1
ATOM 3837 C CA . ILE A 1 464 ? -11.951 9.092 -28.535 1.00 94.88 464 ILE A CA 1
ATOM 3838 C C . ILE A 1 464 ? -12.317 9.700 -29.901 1.00 94.88 464 ILE A C 1
ATOM 3840 O O . ILE A 1 464 ? -12.541 10.905 -29.979 1.00 94.88 464 ILE A O 1
ATOM 3844 N N . ALA A 1 465 ? -12.456 8.885 -30.954 1.00 95.19 465 ALA A N 1
ATOM 3845 C CA . ALA A 1 465 ? -12.913 9.357 -32.266 1.00 95.19 465 ALA A CA 1
ATOM 3846 C C . ALA A 1 465 ? -14.337 9.950 -32.222 1.00 95.19 465 ALA A C 1
ATOM 3848 O O . ALA A 1 465 ? -14.636 10.905 -32.932 1.00 95.19 465 ALA A O 1
ATOM 3849 N N . ILE A 1 466 ? -15.214 9.430 -31.355 1.00 96.38 466 ILE A N 1
ATOM 3850 C CA . ILE A 1 466 ? -16.537 10.023 -31.115 1.00 96.38 466 ILE A CA 1
ATOM 3851 C C . ILE A 1 466 ? -16.394 11.324 -30.315 1.00 96.38 466 ILE A C 1
ATOM 3853 O O . ILE A 1 466 ? -16.949 12.339 -30.729 1.00 96.38 466 ILE A O 1
ATOM 3857 N N . LEU A 1 467 ? -15.594 11.349 -29.241 1.00 94.69 467 LEU A N 1
ATOM 3858 C CA . LEU A 1 467 ? -15.340 12.551 -28.431 1.00 94.69 467 LEU A CA 1
ATOM 3859 C C . LEU A 1 467 ? -14.793 13.730 -29.262 1.00 94.69 467 LEU A C 1
ATOM 3861 O O . LEU A 1 467 ? -15.184 14.869 -29.013 1.00 94.69 467 LEU A O 1
ATOM 3865 N N . GLU A 1 468 ? -13.979 13.477 -30.294 1.00 94.56 468 GLU A N 1
ATOM 3866 C CA . GLU A 1 468 ? -13.509 14.502 -31.243 1.00 94.56 468 GLU A CA 1
ATOM 3867 C C . GLU A 1 468 ? -14.667 15.312 -31.859 1.00 94.56 468 GLU A C 1
ATOM 3869 O O . GLU A 1 468 ? -14.567 16.532 -31.995 1.00 94.56 468 GLU A O 1
ATOM 3874 N N . THR A 1 469 ? -15.793 14.662 -32.178 1.00 95.31 469 THR A N 1
ATOM 3875 C CA . THR A 1 469 ? -16.975 15.330 -32.757 1.00 95.31 469 THR A CA 1
ATOM 3876 C C . THR A 1 469 ? -17.706 16.242 -31.768 1.00 95.31 469 THR A C 1
ATOM 3878 O O . THR A 1 469 ? -18.306 17.238 -32.175 1.00 95.31 469 THR A O 1
ATOM 3881 N N . HIS A 1 470 ? -17.589 15.977 -30.463 1.00 94.00 470 HIS A N 1
ATOM 3882 C CA . HIS A 1 470 ? -18.191 16.776 -29.391 1.00 94.00 470 HIS A CA 1
ATOM 3883 C C . HIS A 1 470 ? -17.218 17.871 -28.934 1.00 94.00 470 HIS A C 1
ATOM 3885 O O . HIS A 1 470 ? -16.818 17.918 -27.773 1.00 94.00 470 HIS A O 1
ATOM 3891 N N . LYS A 1 471 ? -16.843 18.763 -29.863 1.00 91.50 471 LYS A N 1
ATOM 3892 C CA . LYS A 1 471 ? -15.911 19.902 -29.675 1.00 91.50 471 LYS A CA 1
ATOM 3893 C C . LYS A 1 471 ? -16.054 20.642 -28.341 1.00 91.50 471 LYS A C 1
ATOM 3895 O O . LYS A 1 471 ? -15.072 20.931 -27.663 1.00 91.50 471 LYS A O 1
ATOM 3900 N N . GLU A 1 472 ? -17.292 20.883 -27.935 1.00 88.38 472 GLU A N 1
ATOM 3901 C CA . GLU A 1 472 ? -17.664 21.529 -26.674 1.00 88.38 472 GLU A CA 1
ATOM 3902 C C . GLU A 1 472 ? -17.125 20.846 -25.400 1.00 88.38 472 GLU A C 1
ATOM 3904 O O . GLU A 1 472 ? -16.972 21.526 -24.391 1.00 88.38 472 GLU A O 1
ATOM 3909 N N . LEU A 1 473 ? -16.794 19.548 -25.430 1.00 87.00 473 LEU A N 1
ATOM 3910 C CA . LEU A 1 473 ? -16.191 18.810 -24.307 1.00 87.00 473 LEU A CA 1
ATOM 3911 C C . LEU A 1 473 ? -14.664 18.959 -24.205 1.00 87.00 473 LEU A C 1
ATOM 3913 O O . LEU A 1 473 ? -14.088 18.471 -23.233 1.00 87.00 473 LEU A O 1
ATOM 3917 N N . TRP A 1 474 ? -13.996 19.582 -25.182 1.00 86.31 474 TRP A N 1
ATOM 3918 C CA . TRP A 1 474 ? -12.529 19.656 -25.208 1.00 86.31 474 TRP A CA 1
ATOM 3919 C C . TRP A 1 474 ? -11.933 20.999 -25.645 1.00 86.31 474 TRP A C 1
ATOM 3921 O O . TRP A 1 474 ? -10.804 21.290 -25.262 1.00 86.31 474 TRP A O 1
ATOM 3931 N N . GLU A 1 475 ? -12.653 21.847 -26.384 1.00 84.69 475 GLU A N 1
ATOM 3932 C CA . GLU A 1 475 ? -12.155 23.177 -26.785 1.00 84.69 475 GLU A CA 1
ATOM 3933 C C . GLU A 1 475 ? -12.017 24.161 -25.603 1.00 84.69 475 GLU A C 1
ATOM 3935 O O . GLU A 1 475 ? -11.241 25.115 -25.679 1.00 84.69 475 GLU A O 1
ATOM 3940 N N . GLN A 1 476 ? -12.742 23.943 -24.499 1.00 78.62 476 GLN A N 1
ATOM 3941 C CA . GLN A 1 476 ? -12.750 24.837 -23.335 1.00 78.62 476 GLN A CA 1
ATOM 3942 C C . GLN A 1 476 ? -11.773 24.367 -22.244 1.00 78.62 476 GLN A C 1
ATOM 3944 O O . GLN A 1 476 ? -11.964 23.327 -21.617 1.00 78.62 476 GLN A O 1
ATOM 3949 N N . LYS A 1 477 ? -10.724 25.157 -21.983 1.00 69.12 477 LYS A N 1
ATOM 3950 C CA . LYS A 1 477 ? -9.697 24.845 -20.972 1.00 69.12 477 LYS A CA 1
ATOM 3951 C C . LYS A 1 477 ? -10.247 25.001 -19.554 1.00 69.12 477 LYS A C 1
ATOM 3953 O O . LYS A 1 477 ? -10.670 26.091 -19.189 1.00 69.12 477 LYS A O 1
ATOM 3958 N N . GLY A 1 478 ? -10.207 23.934 -18.753 1.00 62.72 478 GLY A N 1
ATOM 3959 C CA . GLY A 1 478 ? -10.526 23.975 -17.316 1.00 62.72 478 GLY A CA 1
ATOM 3960 C C . GLY A 1 478 ? -11.966 24.375 -16.962 1.00 62.72 478 GLY A C 1
ATOM 3961 O O . GLY A 1 478 ? -12.255 24.625 -15.793 1.00 62.72 478 GLY A O 1
ATOM 3962 N N . VAL A 1 479 ? -12.874 24.451 -17.941 1.00 61.81 479 VAL A N 1
ATOM 3963 C CA . VAL A 1 479 ? -14.278 24.807 -17.704 1.00 61.81 479 VAL A CA 1
ATOM 3964 C C . VAL A 1 479 ? -15.043 23.583 -17.209 1.00 61.81 479 VAL A C 1
ATOM 3966 O O . VAL A 1 479 ? -14.932 22.487 -17.758 1.00 61.81 479 VAL A O 1
ATOM 3969 N N . ALA A 1 480 ? -15.852 23.776 -16.170 1.00 69.19 480 ALA A N 1
ATOM 3970 C CA . ALA A 1 480 ? -16.734 22.740 -15.661 1.00 69.19 480 ALA A CA 1
ATOM 3971 C C . ALA A 1 480 ? -17.880 22.463 -16.645 1.00 69.19 480 ALA A C 1
ATOM 3973 O O . ALA A 1 480 ? -18.720 23.327 -16.907 1.00 69.19 480 ALA A O 1
ATOM 3974 N N . MET A 1 481 ? -17.936 21.240 -17.166 1.00 81.25 481 MET A N 1
ATOM 3975 C CA . MET A 1 481 ? -18.957 20.826 -18.122 1.00 81.25 481 MET A CA 1
ATOM 3976 C C . MET A 1 481 ? -20.219 20.325 -17.404 1.00 81.25 481 MET A C 1
ATOM 3978 O O . MET A 1 481 ? -20.117 19.527 -16.466 1.00 81.25 481 MET A O 1
ATOM 3982 N N . PRO A 1 482 ? -21.430 20.719 -17.845 1.00 86.12 482 PRO A N 1
ATOM 3983 C CA . PRO A 1 482 ? -22.668 20.159 -17.315 1.00 86.12 482 PRO A CA 1
ATOM 3984 C C . PRO A 1 482 ? -22.704 18.638 -17.488 1.00 86.12 482 PRO A C 1
ATOM 3986 O O . PRO A 1 482 ? -22.378 18.129 -18.565 1.00 86.12 482 PRO A O 1
ATOM 3989 N N . LEU A 1 483 ? -23.168 17.913 -16.464 1.00 89.81 483 LEU A N 1
ATOM 3990 C CA . LEU A 1 483 ? -23.326 16.452 -16.520 1.00 89.81 483 LEU A CA 1
ATOM 3991 C C . LEU A 1 483 ? -24.086 15.993 -17.782 1.00 89.81 483 LEU A C 1
ATOM 3993 O O . LEU A 1 483 ? -23.712 15.003 -18.405 1.00 89.81 483 LEU A O 1
ATOM 3997 N N . GLU A 1 484 ? -25.107 16.745 -18.195 1.00 92.75 484 GLU A N 1
ATOM 3998 C CA . GLU A 1 484 ? -25.917 16.483 -19.389 1.00 92.75 484 GLU A CA 1
ATOM 3999 C C . GLU A 1 484 ? -25.096 16.382 -20.687 1.00 92.75 484 GLU A C 1
ATOM 4001 O O . GLU A 1 484 ? -25.359 15.502 -21.503 1.00 92.75 484 GLU A O 1
ATOM 4006 N N . LYS A 1 485 ? -24.049 17.199 -20.865 1.00 93.81 485 LYS A N 1
ATOM 4007 C CA . LYS A 1 485 ? -23.184 17.135 -22.057 1.00 93.81 485 LYS A CA 1
ATOM 4008 C C . LYS A 1 485 ? -22.393 15.829 -22.120 1.00 93.81 485 LYS A C 1
ATOM 4010 O O . LYS A 1 485 ? -22.321 15.192 -23.168 1.00 93.81 485 LYS A O 1
ATOM 4015 N N . TRP A 1 486 ? -21.891 15.366 -20.977 1.00 94.38 486 TRP A N 1
ATOM 4016 C CA . TRP A 1 486 ? -21.269 14.046 -20.874 1.00 94.38 486 TRP A CA 1
ATOM 4017 C C . TRP A 1 486 ? -22.274 12.901 -21.076 1.00 94.38 486 TRP A C 1
ATOM 4019 O O . TRP A 1 486 ? -21.912 11.867 -21.636 1.00 94.38 486 TRP A O 1
ATOM 4029 N N . GLN A 1 487 ? -23.532 13.064 -20.651 1.00 95.38 487 GLN A N 1
ATOM 4030 C CA . GLN A 1 487 ? -24.590 12.080 -20.910 1.00 95.38 487 GLN A CA 1
ATOM 4031 C C . GLN A 1 487 ? -24.965 12.019 -22.402 1.00 95.38 487 GLN A C 1
ATOM 4033 O O . GLN A 1 487 ? -25.195 10.927 -22.915 1.00 95.38 487 GLN A O 1
ATOM 4038 N N . ILE A 1 488 ? -24.958 13.149 -23.118 1.00 96.56 488 ILE A N 1
ATOM 4039 C CA . ILE A 1 488 ? -25.146 13.200 -24.578 1.00 96.56 488 ILE A CA 1
ATOM 4040 C C . ILE A 1 488 ? -24.014 12.451 -25.301 1.00 96.56 488 ILE A C 1
ATOM 4042 O O . ILE A 1 488 ? -24.303 11.610 -26.152 1.00 96.56 488 ILE A O 1
ATOM 4046 N N . LEU A 1 489 ? -22.748 12.650 -24.907 1.00 96.56 489 LEU A N 1
ATOM 4047 C CA . LEU A 1 489 ? -21.635 11.839 -25.422 1.00 96.56 489 LEU A CA 1
ATOM 4048 C C . LEU A 1 489 ? -21.819 10.345 -25.097 1.00 96.56 489 LEU A C 1
ATOM 4050 O O . LEU A 1 489 ? -21.579 9.503 -25.955 1.00 96.56 489 LEU A O 1
ATOM 4054 N N . ALA A 1 490 ? -22.276 9.989 -23.892 1.00 96.62 490 ALA A N 1
ATOM 4055 C CA . ALA A 1 490 ? -22.522 8.591 -23.524 1.00 96.62 490 ALA A CA 1
ATOM 4056 C C . ALA A 1 490 ? -23.643 7.933 -24.359 1.00 96.62 490 ALA A C 1
ATOM 4058 O O . ALA A 1 490 ? -23.562 6.743 -24.670 1.00 96.62 490 ALA A O 1
ATOM 4059 N N . VAL A 1 491 ? -24.661 8.705 -24.760 1.00 97.38 491 VAL A N 1
ATOM 4060 C CA . VAL A 1 491 ? -25.696 8.271 -25.711 1.00 97.38 491 VAL A CA 1
ATOM 4061 C C . VAL A 1 491 ? -25.103 8.072 -27.107 1.00 97.38 491 VAL A C 1
ATOM 4063 O O . VAL A 1 491 ? -25.300 7.008 -27.684 1.00 97.38 491 VAL A O 1
ATOM 4066 N N . ASP A 1 492 ? -24.342 9.033 -27.635 1.00 97.62 492 ASP A N 1
ATOM 4067 C CA . ASP A 1 492 ? -23.744 8.941 -28.978 1.00 97.62 492 ASP A CA 1
ATOM 4068 C C . ASP A 1 492 ? -22.710 7.798 -29.077 1.00 97.62 492 ASP A C 1
ATOM 4070 O O . ASP A 1 492 ? -22.714 7.026 -30.036 1.00 97.62 492 ASP A O 1
ATOM 4074 N N . VAL A 1 493 ? -21.910 7.583 -28.023 1.00 96.69 493 VAL A N 1
ATOM 4075 C CA . VAL A 1 493 ? -21.044 6.400 -27.879 1.00 96.69 493 VAL A CA 1
ATOM 4076 C C . VAL A 1 493 ? -21.859 5.110 -27.958 1.00 96.69 493 VAL A C 1
ATOM 4078 O O . VAL A 1 493 ? -21.491 4.217 -28.721 1.00 96.69 493 VAL A O 1
ATOM 4081 N N . TYR A 1 494 ? -22.979 4.997 -27.238 1.00 96.81 494 TYR A N 1
ATOM 4082 C CA . TYR A 1 494 ? -23.839 3.815 -27.335 1.00 96.81 494 TYR A CA 1
ATOM 4083 C C . TYR A 1 494 ? -24.418 3.633 -28.743 1.00 96.81 494 TYR A C 1
ATOM 4085 O O . TYR A 1 494 ? -24.322 2.536 -29.285 1.00 96.81 494 TYR A O 1
ATOM 4093 N N . LEU A 1 495 ? -24.965 4.689 -29.354 1.00 96.50 495 LEU A N 1
ATOM 4094 C CA . LEU A 1 495 ? -25.573 4.637 -30.690 1.00 96.50 495 LEU A CA 1
ATOM 4095 C C . LEU A 1 495 ? -24.586 4.180 -31.780 1.00 96.50 495 LEU A C 1
ATOM 4097 O O . LEU A 1 495 ? -25.001 3.541 -32.741 1.00 96.50 495 LEU A O 1
ATOM 4101 N N . ARG A 1 496 ? -23.290 4.468 -31.614 1.00 96.75 496 ARG A N 1
ATOM 4102 C CA . ARG A 1 496 ? -22.223 4.162 -32.585 1.00 96.75 496 ARG A CA 1
ATOM 4103 C C . ARG A 1 496 ? -21.400 2.907 -32.281 1.00 96.75 496 ARG A C 1
ATOM 4105 O O . ARG A 1 496 ? -20.652 2.436 -33.131 1.00 96.75 496 ARG A O 1
ATOM 4112 N N . THR A 1 497 ? -21.474 2.373 -31.059 1.00 95.06 497 THR A N 1
ATOM 4113 C CA . THR A 1 497 ? -20.622 1.240 -30.624 1.00 95.06 497 THR A CA 1
ATOM 4114 C C . THR A 1 497 ? -21.372 0.118 -29.907 1.00 95.06 497 THR A C 1
ATOM 4116 O O . THR A 1 497 ? -20.778 -0.916 -29.615 1.00 95.06 497 THR A O 1
ATOM 4119 N N . SER A 1 498 ? -22.661 0.301 -29.599 1.00 93.88 498 SER A N 1
ATOM 4120 C CA . SER A 1 498 ? -23.475 -0.480 -28.647 1.00 93.88 498 SER A CA 1
ATOM 4121 C C . SER A 1 498 ? -23.029 -0.421 -27.173 1.00 93.88 498 SER A C 1
ATOM 4123 O O . SER A 1 498 ? -23.666 -1.023 -26.303 1.00 93.88 498 SER A O 1
ATOM 4125 N N . TYR A 1 499 ? -21.969 0.324 -26.833 1.00 94.06 499 TYR A N 1
ATOM 4126 C CA . TYR A 1 499 ? -21.394 0.308 -25.486 1.00 94.06 499 TYR A CA 1
ATOM 4127 C C . TYR A 1 499 ? -22.143 1.221 -24.507 1.00 94.06 499 TYR A C 1
ATOM 4129 O O . TYR A 1 499 ? -22.107 2.446 -24.602 1.00 94.06 499 TYR A O 1
ATOM 4137 N N . ARG A 1 500 ? -22.786 0.621 -23.497 1.00 92.88 500 ARG A N 1
ATOM 4138 C CA . ARG A 1 500 ? -23.423 1.343 -22.381 1.00 92.88 500 ARG A CA 1
ATOM 4139 C C . ARG A 1 500 ? -22.387 1.698 -21.318 1.00 92.88 500 ARG A C 1
ATOM 4141 O O . ARG A 1 500 ? -22.251 0.980 -20.329 1.00 92.88 500 ARG A O 1
ATOM 4148 N N . LEU A 1 501 ? -21.646 2.782 -21.531 1.00 94.38 501 LEU A N 1
ATOM 4149 C CA . LEU A 1 501 ? -20.632 3.281 -20.595 1.00 94.38 501 LEU A CA 1
ATOM 4150 C C . LEU A 1 501 ? -21.231 4.292 -19.605 1.00 94.38 501 LEU A C 1
ATOM 4152 O O . LEU A 1 501 ? -22.157 5.022 -19.948 1.00 94.38 501 LEU A O 1
ATOM 4156 N N . LYS A 1 502 ? -20.691 4.368 -18.382 1.00 94.44 502 LYS A N 1
ATOM 4157 C CA . LYS A 1 502 ? -21.030 5.441 -17.427 1.00 94.44 502 LYS A CA 1
ATOM 4158 C C . LYS A 1 502 ? -20.182 6.686 -17.704 1.00 94.44 502 LYS A C 1
ATOM 4160 O O . LYS A 1 502 ? -18.988 6.558 -17.957 1.00 94.44 502 LYS A O 1
ATOM 4165 N N . VAL A 1 503 ? -20.748 7.880 -17.518 1.00 94.44 503 VAL A N 1
ATOM 4166 C CA . VAL A 1 503 ? -20.029 9.169 -17.649 1.00 94.44 503 VAL A CA 1
ATOM 4167 C C . VAL A 1 503 ? -18.674 9.215 -16.910 1.00 94.44 503 VAL A C 1
ATOM 4169 O O . VAL A 1 503 ? -17.689 9.578 -17.552 1.00 94.44 503 VAL A O 1
ATOM 4172 N N . PRO A 1 504 ? -18.551 8.810 -15.625 1.00 92.06 504 PRO A N 1
ATOM 4173 C CA . PRO A 1 504 ? -17.252 8.763 -14.949 1.00 92.06 504 PRO A CA 1
ATOM 4174 C C . PRO A 1 504 ? -16.202 7.891 -15.648 1.00 92.06 504 PRO A C 1
ATOM 4176 O O . PRO A 1 504 ? -15.035 8.257 -15.650 1.00 92.06 504 PRO A O 1
ATOM 4179 N N . PHE A 1 505 ? -16.607 6.789 -16.286 1.00 91.69 505 PHE A N 1
ATOM 4180 C CA . PHE A 1 505 ? -15.695 5.896 -17.008 1.00 91.69 505 PHE A CA 1
ATOM 4181 C C . PHE A 1 505 ? -15.210 6.528 -18.322 1.00 91.69 505 PHE A C 1
ATOM 4183 O O . PHE A 1 505 ? -14.024 6.472 -18.626 1.00 91.69 505 PHE A O 1
ATOM 4190 N N . ILE A 1 506 ? -16.089 7.222 -19.058 1.00 93.25 506 ILE A N 1
ATOM 4191 C CA . ILE A 1 506 ? -15.690 7.995 -20.250 1.00 93.25 506 ILE A CA 1
ATOM 4192 C C . ILE A 1 506 ? -14.696 9.106 -19.858 1.00 93.25 506 ILE A C 1
ATOM 4194 O O . ILE A 1 506 ? -13.683 9.286 -20.533 1.00 93.25 506 ILE A O 1
ATOM 4198 N N . ARG A 1 507 ? -14.930 9.804 -18.733 1.00 89.69 507 ARG A N 1
ATOM 4199 C CA . ARG A 1 507 ? -13.987 10.796 -18.179 1.00 89.69 507 ARG A CA 1
ATOM 4200 C C . ARG A 1 507 ? -12.655 10.183 -17.750 1.00 89.69 507 ARG A C 1
ATOM 4202 O O . ARG A 1 507 ? -11.618 10.768 -18.031 1.00 89.69 507 ARG A O 1
ATOM 4209 N N . GLU A 1 508 ? -12.662 9.015 -17.111 1.00 88.94 508 GLU A N 1
ATOM 4210 C CA . GLU A 1 508 ? -11.443 8.298 -16.711 1.00 88.94 508 GLU A CA 1
ATOM 4211 C C . GLU A 1 508 ? -10.589 7.917 -17.933 1.00 88.94 508 GLU A C 1
ATOM 4213 O O . GLU A 1 508 ? -9.390 8.202 -17.967 1.00 88.94 508 GLU A O 1
ATOM 4218 N N . MET A 1 509 ? -11.218 7.367 -18.980 1.00 90.19 509 MET A N 1
ATOM 4219 C CA . MET A 1 509 ? -10.557 7.067 -20.255 1.00 90.19 509 MET A CA 1
ATOM 4220 C C . MET A 1 509 ? -10.008 8.333 -20.930 1.00 90.19 509 MET A C 1
ATOM 4222 O O . MET A 1 509 ? -8.870 8.332 -21.399 1.00 90.19 509 MET A O 1
ATOM 4226 N N . TRP A 1 510 ? -10.780 9.426 -20.948 1.00 91.81 510 TRP A N 1
ATOM 4227 C CA . TRP A 1 510 ? -10.351 10.696 -21.539 1.00 91.81 510 TRP A CA 1
ATOM 4228 C C . TRP A 1 510 ? -9.188 11.339 -20.778 1.00 91.81 510 TRP A C 1
ATOM 4230 O O . TRP A 1 510 ? -8.203 11.745 -21.394 1.00 91.81 510 TRP A O 1
ATOM 4240 N N . LYS A 1 511 ? -9.244 11.373 -19.441 1.00 89.75 511 LYS A N 1
ATOM 4241 C CA . LYS A 1 511 ? -8.151 11.875 -18.599 1.00 89.75 511 LYS A CA 1
ATOM 4242 C C . LYS A 1 511 ? -6.869 11.075 -18.834 1.00 89.75 511 LYS A C 1
ATOM 4244 O O . LYS A 1 511 ? -5.841 11.664 -19.155 1.00 89.75 511 LYS A O 1
ATOM 4249 N N . LYS A 1 512 ? -6.959 9.741 -18.823 1.00 88.94 512 LYS A N 1
ATOM 4250 C CA . LYS A 1 512 ? -5.839 8.836 -19.127 1.00 88.94 512 LYS A CA 1
ATOM 4251 C C . LYS A 1 512 ? -5.251 9.069 -20.528 1.00 88.94 512 LYS A C 1
ATOM 4253 O O . LYS A 1 512 ? -4.031 9.054 -20.679 1.00 88.94 512 LYS A O 1
ATOM 4258 N N . ALA A 1 513 ? -6.083 9.332 -21.538 1.00 91.06 513 ALA A N 1
ATOM 4259 C CA . ALA A 1 513 ? -5.621 9.664 -22.888 1.00 91.06 513 ALA A CA 1
ATOM 4260 C C . ALA A 1 513 ? -4.898 11.026 -22.945 1.00 91.06 513 ALA A C 1
ATOM 4262 O O . ALA A 1 513 ? -3.823 11.120 -23.543 1.00 91.06 513 ALA A O 1
ATOM 4263 N N . LYS A 1 514 ? -5.427 12.060 -22.269 1.00 91.06 514 LYS A N 1
ATOM 4264 C CA . LYS A 1 514 ? -4.757 13.366 -22.109 1.00 91.06 514 LYS A CA 1
ATOM 4265 C C . LYS A 1 514 ? -3.416 13.230 -21.379 1.00 91.06 514 LYS A C 1
ATOM 4267 O O . LYS A 1 514 ? -2.427 13.823 -21.806 1.00 91.06 514 LYS A O 1
ATOM 4272 N N . ASP A 1 515 ? -3.351 12.426 -20.319 1.00 88.62 515 ASP A N 1
ATOM 4273 C CA . ASP A 1 515 ? -2.122 12.154 -19.564 1.00 88.62 515 ASP A CA 1
ATOM 4274 C C . ASP A 1 515 ? -1.057 11.466 -20.424 1.00 88.62 515 ASP A C 1
ATOM 4276 O O . ASP A 1 515 ? 0.089 11.916 -20.471 1.00 88.62 515 ASP A O 1
ATOM 4280 N N . GLN A 1 516 ? -1.434 10.420 -21.162 1.00 91.12 516 GLN A N 1
ATOM 4281 C CA . GLN A 1 516 ? -0.519 9.713 -22.058 1.00 91.12 516 GLN A CA 1
ATOM 4282 C C . GLN A 1 516 ? -0.015 10.612 -23.197 1.00 91.12 516 GLN A C 1
ATOM 4284 O O . GLN A 1 516 ? 1.191 10.629 -23.458 1.00 91.12 516 GLN A O 1
ATOM 4289 N N . LEU A 1 517 ? -0.889 11.426 -23.808 1.00 93.12 517 LEU A N 1
ATOM 4290 C CA . LEU A 1 517 ? -0.484 12.399 -24.827 1.00 93.12 517 LEU A CA 1
ATOM 4291 C C . LEU A 1 517 ? 0.487 13.438 -24.243 1.00 93.12 517 LEU A C 1
ATOM 4293 O O . LEU A 1 517 ? 1.537 13.674 -24.837 1.00 93.12 517 LEU A O 1
ATOM 4297 N N . ARG A 1 518 ? 0.212 14.007 -23.057 1.00 89.62 518 ARG A N 1
ATOM 4298 C CA . ARG A 1 518 ? 1.146 14.921 -22.364 1.00 89.62 518 ARG A CA 1
ATOM 4299 C C . ARG A 1 518 ? 2.508 14.270 -22.117 1.00 89.62 518 ARG A C 1
ATOM 4301 O O . ARG A 1 518 ? 3.540 14.895 -22.372 1.00 89.62 518 ARG A O 1
ATOM 4308 N N . CYS A 1 519 ? 2.526 13.019 -21.662 1.00 89.50 519 CYS A N 1
ATOM 4309 C CA . CYS A 1 519 ? 3.754 12.277 -21.385 1.00 89.50 519 CYS A CA 1
ATOM 4310 C C . CYS A 1 519 ? 4.565 11.942 -22.647 1.00 89.50 519 CYS A C 1
ATOM 4312 O O . CYS A 1 519 ? 5.786 12.070 -22.606 1.00 89.50 519 CYS A O 1
ATOM 4314 N N . LYS A 1 520 ? 3.933 11.576 -23.773 1.00 93.31 520 LYS A N 1
ATOM 4315 C CA . LYS A 1 520 ? 4.641 11.325 -25.046 1.00 93.31 520 LYS A CA 1
ATOM 4316 C C . LYS A 1 520 ? 4.991 12.624 -25.804 1.00 93.31 520 LYS A C 1
ATOM 4318 O O . LYS A 1 520 ? 5.991 12.648 -26.514 1.00 93.31 520 LYS A O 1
ATOM 4323 N N . VAL A 1 521 ? 4.260 13.730 -25.605 1.00 92.44 521 VAL A N 1
ATOM 4324 C CA . VAL A 1 521 ? 4.606 15.061 -26.157 1.00 92.44 521 VAL A CA 1
ATOM 4325 C C . VAL A 1 521 ? 5.793 15.698 -25.429 1.00 92.44 521 VAL A C 1
ATOM 4327 O O . VAL A 1 521 ? 6.663 16.263 -26.092 1.00 92.44 521 VAL A O 1
ATOM 4330 N N . ARG A 1 522 ? 5.874 15.603 -24.091 1.00 91.44 522 ARG A N 1
ATOM 4331 C CA . ARG A 1 522 ? 6.905 16.282 -23.276 1.00 91.44 522 ARG A CA 1
ATOM 4332 C C . ARG A 1 522 ? 8.354 16.054 -23.763 1.00 91.44 522 ARG A C 1
ATOM 4334 O O . ARG A 1 522 ? 9.063 17.053 -23.880 1.00 91.44 522 ARG A O 1
ATOM 4341 N N . PRO A 1 523 ? 8.805 14.835 -24.129 1.00 91.88 523 PRO A N 1
ATOM 4342 C CA . PRO A 1 523 ? 10.128 14.620 -24.724 1.00 91.88 523 PRO A CA 1
ATOM 4343 C C . PRO A 1 523 ? 10.401 15.443 -25.992 1.00 91.88 523 PRO A C 1
ATOM 4345 O O . PRO A 1 523 ? 11.520 15.918 -26.171 1.00 91.88 523 PRO A O 1
ATOM 4348 N N . THR A 1 524 ? 9.392 15.692 -26.838 1.00 93.00 524 THR A N 1
ATOM 4349 C CA . THR A 1 524 ? 9.553 16.514 -28.057 1.00 93.00 524 THR A CA 1
ATOM 4350 C C . THR A 1 524 ? 9.814 17.989 -27.726 1.00 93.00 524 THR A C 1
ATOM 4352 O O . THR A 1 524 ? 10.518 18.675 -28.461 1.00 93.00 524 THR A O 1
ATOM 4355 N N . LEU A 1 525 ? 9.315 18.465 -26.580 1.00 90.94 525 LEU A N 1
ATOM 4356 C CA . LEU A 1 525 ? 9.530 19.825 -26.068 1.00 90.94 525 LEU A CA 1
ATOM 4357 C C . LEU A 1 525 ? 10.849 19.974 -25.288 1.00 90.94 525 LEU A C 1
ATOM 4359 O O . LEU A 1 525 ? 11.348 21.088 -25.139 1.00 90.94 525 LEU A O 1
ATOM 4363 N N . MET A 1 526 ? 11.398 18.865 -24.782 1.00 88.94 526 MET A N 1
ATOM 4364 C CA . MET A 1 526 ? 12.641 18.811 -23.996 1.00 88.94 526 MET A CA 1
ATOM 4365 C C . MET A 1 526 ? 13.890 18.472 -24.827 1.00 88.94 526 MET A C 1
ATOM 4367 O O . MET A 1 526 ? 15.006 18.530 -24.304 1.00 88.94 526 MET A O 1
ATOM 4371 N N . ALA A 1 527 ? 13.724 18.111 -26.102 1.00 91.81 527 ALA A N 1
ATOM 4372 C CA . ALA A 1 527 ? 14.821 17.781 -27.002 1.00 91.81 527 ALA A CA 1
ATOM 4373 C C . ALA A 1 527 ? 15.796 18.963 -27.173 1.00 91.81 527 ALA A C 1
ATOM 4375 O O . ALA A 1 527 ? 15.408 20.058 -27.578 1.00 91.81 527 ALA A O 1
ATOM 4376 N N . LYS A 1 528 ? 17.080 18.727 -26.872 1.00 91.06 528 LYS A N 1
ATOM 4377 C CA . LYS A 1 528 ? 18.153 19.736 -26.970 1.00 91.06 528 LYS A CA 1
ATOM 4378 C C . LYS A 1 528 ? 18.729 19.873 -28.381 1.00 91.06 528 LYS A C 1
ATOM 4380 O O . LYS A 1 528 ? 19.366 20.878 -28.681 1.00 91.06 528 LYS A O 1
ATOM 4385 N N . ASP A 1 529 ? 18.517 18.866 -29.219 1.00 92.88 529 ASP A N 1
ATOM 4386 C CA . ASP A 1 529 ? 19.057 18.748 -30.568 1.00 92.88 529 ASP A CA 1
ATOM 4387 C C . ASP A 1 529 ? 18.036 18.103 -31.523 1.00 92.88 529 ASP A C 1
ATOM 4389 O O . ASP A 1 529 ? 17.023 17.528 -31.112 1.00 92.88 529 ASP A O 1
ATOM 4393 N N . GLU A 1 530 ? 18.309 18.207 -32.822 1.00 91.12 530 GLU A N 1
ATOM 4394 C CA . GLU A 1 530 ? 17.408 17.755 -33.884 1.00 91.12 530 GLU A CA 1
ATOM 4395 C C . GLU A 1 530 ? 17.259 16.222 -33.950 1.00 91.12 530 GLU A C 1
ATOM 4397 O O . GLU A 1 530 ? 16.198 15.728 -34.336 1.00 91.12 530 GLU A O 1
ATOM 4402 N N . LYS A 1 531 ? 18.281 15.453 -33.538 1.00 93.69 531 LYS A N 1
ATOM 4403 C CA . LYS A 1 531 ? 18.238 13.981 -33.522 1.00 93.69 531 LYS A CA 1
ATOM 4404 C C . LYS A 1 531 ? 17.314 13.503 -32.403 1.00 93.69 531 LYS A C 1
ATOM 4406 O O . LYS A 1 531 ? 16.436 12.679 -32.655 1.00 93.69 531 LYS A O 1
ATOM 4411 N N . ALA A 1 532 ? 17.454 14.068 -31.204 1.00 90.62 532 ALA A N 1
ATOM 4412 C CA . ALA A 1 532 ? 16.551 13.833 -30.082 1.00 90.62 532 ALA A CA 1
ATOM 4413 C C . ALA A 1 532 ? 15.111 14.266 -30.410 1.00 90.62 532 ALA A C 1
ATOM 4415 O O . ALA A 1 532 ? 14.169 13.534 -30.103 1.00 90.62 532 ALA A O 1
ATOM 4416 N N . TYR A 1 533 ? 14.929 15.405 -31.091 1.00 92.00 533 TYR A N 1
ATOM 4417 C CA . TYR A 1 533 ? 13.607 15.873 -31.517 1.00 92.00 533 TYR A CA 1
ATOM 4418 C C . TYR A 1 533 ? 12.945 14.902 -32.501 1.00 92.00 533 TYR A C 1
ATOM 4420 O O . TYR A 1 533 ? 11.815 14.477 -32.271 1.00 92.00 533 TYR A O 1
ATOM 4428 N N . LYS A 1 534 ? 13.659 14.487 -33.557 1.00 91.56 534 LYS A N 1
ATOM 4429 C CA . LYS A 1 534 ? 13.161 13.514 -34.543 1.00 91.56 534 LYS A CA 1
ATOM 4430 C C . LYS A 1 534 ? 12.865 12.151 -33.911 1.00 91.56 534 LYS A C 1
ATOM 4432 O O . LYS A 1 534 ? 11.817 11.577 -34.184 1.00 91.56 534 LYS A O 1
ATOM 4437 N N . ALA A 1 535 ? 13.719 11.664 -33.009 1.00 92.56 535 ALA A N 1
ATOM 4438 C CA . ALA A 1 535 ? 13.468 10.424 -32.274 1.00 92.56 535 ALA A CA 1
ATOM 4439 C C . ALA A 1 535 ? 12.209 10.513 -31.390 1.00 92.56 535 ALA A C 1
ATOM 4441 O O . ALA A 1 535 ? 11.376 9.607 -31.412 1.00 92.56 535 ALA A O 1
ATOM 4442 N N . ALA A 1 536 ? 12.029 11.615 -30.655 1.00 91.25 536 ALA A N 1
ATOM 4443 C CA . ALA A 1 536 ? 10.849 11.839 -29.824 1.00 91.25 536 ALA A CA 1
ATOM 4444 C C . ALA A 1 536 ? 9.566 12.006 -30.660 1.00 91.25 536 ALA A C 1
ATOM 4446 O O . ALA A 1 536 ? 8.533 11.441 -30.308 1.00 91.25 536 ALA A O 1
ATOM 4447 N N . MET A 1 537 ? 9.629 12.725 -31.787 1.00 92.44 537 MET A N 1
ATOM 4448 C CA . MET A 1 537 ? 8.507 12.857 -32.722 1.00 92.44 537 MET A CA 1
ATOM 4449 C C . MET A 1 537 ? 8.130 11.510 -33.346 1.00 92.44 537 MET A C 1
ATOM 4451 O O . MET A 1 537 ? 6.945 11.198 -33.409 1.00 92.44 537 MET A O 1
ATOM 4455 N N . ASN A 1 538 ? 9.097 10.667 -33.720 1.00 91.44 538 ASN A N 1
ATOM 4456 C CA . ASN A 1 538 ? 8.816 9.310 -34.196 1.00 91.44 538 ASN A CA 1
ATOM 4457 C C . ASN A 1 538 ? 8.148 8.456 -33.101 1.00 91.44 538 ASN A C 1
ATOM 4459 O O . ASN A 1 538 ? 7.130 7.825 -33.365 1.00 91.44 538 ASN A O 1
ATOM 4463 N N . ARG A 1 539 ? 8.639 8.491 -31.849 1.00 91.88 539 ARG A N 1
ATOM 4464 C CA . ARG A 1 539 ? 7.977 7.812 -30.709 1.00 91.88 539 ARG A CA 1
ATOM 4465 C C . ARG A 1 539 ? 6.550 8.328 -30.454 1.00 91.88 539 ARG A C 1
ATOM 4467 O O . ARG A 1 539 ? 5.712 7.564 -29.984 1.00 91.88 539 ARG A O 1
ATOM 4474 N N . LEU A 1 540 ? 6.270 9.599 -30.756 1.00 93.38 540 LEU A N 1
ATOM 4475 C CA . LEU A 1 540 ? 4.940 10.204 -30.641 1.00 93.38 540 LEU A CA 1
ATOM 4476 C C . LEU A 1 540 ? 4.010 9.791 -31.797 1.00 93.38 540 LEU A C 1
ATOM 4478 O O . LEU A 1 540 ? 2.876 9.401 -31.541 1.00 93.38 540 LEU A O 1
ATOM 4482 N N . HIS A 1 541 ? 4.483 9.816 -33.047 1.00 92.12 541 HIS A N 1
ATOM 4483 C CA . HIS A 1 541 ? 3.717 9.365 -34.219 1.00 92.12 541 HIS A CA 1
ATOM 4484 C C . HIS A 1 541 ? 3.441 7.853 -34.214 1.00 92.12 541 HIS A C 1
ATOM 4486 O O . HIS A 1 541 ? 2.407 7.422 -34.720 1.00 92.12 541 HIS A O 1
ATOM 4492 N N . ASN A 1 542 ? 4.329 7.061 -33.607 1.00 91.38 542 ASN A N 1
ATOM 4493 C CA . ASN A 1 542 ? 4.174 5.613 -33.460 1.00 91.38 542 ASN A CA 1
ATOM 4494 C C . ASN A 1 542 ? 3.292 5.215 -32.258 1.00 91.38 542 ASN A C 1
ATOM 4496 O O . ASN A 1 542 ? 3.129 4.026 -31.993 1.00 91.38 542 ASN A O 1
ATOM 4500 N N . TRP A 1 543 ? 2.732 6.168 -31.505 1.00 94.50 543 TRP A N 1
ATOM 4501 C CA . TRP A 1 543 ? 1.818 5.859 -30.406 1.00 94.50 543 TRP A CA 1
ATOM 4502 C C . TRP A 1 543 ? 0.395 5.620 -30.929 1.00 94.50 543 TRP A C 1
ATOM 4504 O O . TRP A 1 543 ? -0.194 6.465 -31.599 1.00 94.50 543 TRP A O 1
ATOM 4514 N N . GLU A 1 544 ? -0.185 4.475 -30.574 1.00 92.50 544 GLU A N 1
ATOM 4515 C CA . GLU A 1 544 ? -1.420 3.930 -31.161 1.00 92.50 544 GLU A CA 1
ATOM 4516 C C . GLU A 1 544 ? -2.690 4.779 -30.983 1.00 92.50 544 GLU A C 1
ATOM 4518 O O . GLU A 1 544 ? -3.696 4.509 -31.638 1.00 92.50 544 GLU A O 1
ATOM 4523 N N . LEU A 1 545 ? -2.672 5.758 -30.071 1.00 93.50 545 LEU A N 1
ATOM 4524 C CA . LEU A 1 545 ? -3.765 6.708 -29.834 1.00 93.50 545 LEU A CA 1
ATOM 4525 C C . LEU A 1 545 ? -3.450 8.119 -30.357 1.00 93.50 545 LEU A C 1
ATOM 4527 O O . LEU A 1 545 ? -4.269 9.024 -30.189 1.00 93.50 545 LEU A O 1
ATOM 4531 N N . TYR A 1 546 ? -2.280 8.352 -30.963 1.00 94.69 546 TYR A N 1
ATOM 4532 C CA . TYR A 1 546 ? -1.862 9.689 -31.392 1.00 94.69 546 TYR A CA 1
ATOM 4533 C C . TYR A 1 546 ? -2.806 10.278 -32.444 1.00 94.69 546 TYR A C 1
ATOM 4535 O O . TYR A 1 546 ? -3.278 11.402 -32.298 1.00 94.69 546 TYR A O 1
ATOM 4543 N N . GLU A 1 547 ? -3.149 9.506 -33.475 1.00 92.06 547 GLU A N 1
ATOM 4544 C CA . GLU A 1 547 ? -4.018 9.964 -34.567 1.00 92.06 547 GLU A CA 1
ATOM 4545 C C . GLU A 1 547 ? -5.460 10.251 -34.127 1.00 92.06 547 GLU A C 1
ATOM 4547 O O . GLU A 1 547 ? -6.132 11.086 -34.733 1.00 92.06 547 GLU A O 1
ATOM 4552 N N . GLN A 1 548 ? -5.915 9.603 -33.052 1.00 92.56 548 GLN A N 1
ATOM 4553 C CA . GLN A 1 548 ? -7.211 9.828 -32.417 1.00 92.56 548 GLN A CA 1
ATOM 4554 C C . GLN A 1 548 ? -7.161 11.006 -31.437 1.00 92.56 548 GLN A C 1
ATOM 4556 O O . GLN A 1 548 ? -8.143 11.721 -31.318 1.00 92.56 548 GLN A O 1
ATOM 4561 N N . THR A 1 549 ? -6.041 11.241 -30.746 1.00 92.94 549 THR A N 1
ATOM 4562 C CA . THR A 1 549 ? -5.916 12.298 -29.717 1.00 92.94 549 THR A CA 1
ATOM 4563 C C . THR A 1 549 ? -5.318 13.612 -30.224 1.00 92.94 549 THR A C 1
ATOM 4565 O O . THR A 1 549 ? -5.388 14.618 -29.518 1.00 92.94 549 THR A O 1
ATOM 4568 N N . LYS A 1 550 ? -4.757 13.656 -31.442 1.00 92.94 550 LYS A N 1
ATOM 4569 C CA . LYS A 1 550 ? -4.028 14.828 -31.965 1.00 92.94 550 LYS A CA 1
ATOM 4570 C C . LYS A 1 550 ? -4.831 16.128 -32.002 1.00 92.94 550 LYS A C 1
ATOM 4572 O O . LYS A 1 550 ? -4.218 17.184 -31.872 1.00 92.94 550 LYS A O 1
ATOM 4577 N N . PHE A 1 551 ? -6.164 16.076 -32.109 1.00 92.06 551 PHE A N 1
ATOM 4578 C CA . PHE A 1 551 ? -7.016 17.272 -32.022 1.00 92.06 551 PHE A CA 1
ATOM 4579 C C . PHE A 1 551 ? -6.799 18.028 -30.699 1.00 92.06 551 PHE A C 1
ATOM 4581 O O . PHE A 1 551 ? -6.792 19.255 -30.666 1.00 92.06 551 PHE A O 1
ATOM 4588 N N . PHE A 1 552 ? -6.500 17.312 -29.610 1.00 90.81 552 PHE A N 1
ATOM 4589 C CA . PHE A 1 552 ? -6.245 17.919 -28.308 1.00 90.81 552 PHE A CA 1
ATOM 4590 C C . PHE A 1 552 ? -4.929 18.713 -28.258 1.00 90.81 552 PHE A C 1
ATOM 4592 O O . PHE A 1 552 ? -4.776 19.587 -27.404 1.00 90.81 552 PHE A O 1
ATOM 4599 N N . ARG A 1 553 ? -3.990 18.503 -29.197 1.00 91.19 553 ARG A N 1
ATOM 4600 C CA . ARG A 1 553 ? -2.785 19.347 -29.298 1.00 91.19 553 ARG A CA 1
ATOM 4601 C C . ARG A 1 553 ? -3.109 20.796 -29.663 1.00 91.19 553 ARG A C 1
ATOM 4603 O O . ARG A 1 553 ? -2.359 21.685 -29.273 1.00 91.19 553 ARG A O 1
ATOM 4610 N N . GLU A 1 554 ? -4.239 21.061 -30.323 1.00 89.50 554 GLU A N 1
ATOM 4611 C CA . GLU A 1 554 ? -4.714 22.433 -30.562 1.00 89.50 554 GLU A CA 1
ATOM 4612 C C . GLU A 1 554 ? -5.013 23.148 -29.231 1.00 89.50 554 GLU A C 1
ATOM 4614 O O . GLU A 1 554 ? -4.583 24.282 -29.018 1.00 89.50 554 GLU A O 1
ATOM 4619 N N . VAL A 1 555 ? -5.652 22.441 -28.291 1.00 87.06 555 VAL A N 1
ATOM 4620 C CA . VAL A 1 555 ? -5.964 22.918 -26.930 1.00 87.06 555 VAL A CA 1
ATOM 4621 C C . VAL A 1 555 ? -4.691 23.064 -26.091 1.00 87.06 555 VAL A C 1
ATOM 4623 O O . VAL A 1 555 ? -4.492 24.075 -25.407 1.00 87.06 555 VAL A O 1
ATOM 4626 N N . MET A 1 556 ? -3.796 22.073 -26.174 1.00 87.56 556 MET A N 1
ATOM 4627 C CA . MET A 1 556 ? -2.521 22.066 -25.453 1.00 87.56 556 MET A CA 1
ATOM 4628 C C . MET A 1 556 ? -1.477 23.036 -26.013 1.00 87.56 556 MET A C 1
ATOM 4630 O O . MET A 1 556 ? -0.451 23.210 -25.366 1.00 87.56 556 MET A O 1
ATOM 4634 N N . LYS A 1 557 ? -1.692 23.685 -27.163 1.00 91.06 557 LYS A N 1
ATOM 4635 C CA . LYS A 1 557 ? -0.671 24.513 -27.829 1.00 91.06 557 LYS A CA 1
ATOM 4636 C C . LYS A 1 557 ? 0.008 25.529 -26.897 1.00 91.06 557 LYS A C 1
ATOM 4638 O O . LYS A 1 557 ? 1.226 25.647 -26.900 1.00 91.06 557 LYS A O 1
ATOM 4643 N N . GLU A 1 558 ? -0.764 26.202 -26.047 1.00 88.38 558 GLU A N 1
ATOM 4644 C CA . GLU A 1 558 ? -0.233 27.139 -25.043 1.00 88.38 558 GLU A CA 1
ATOM 4645 C C . GLU A 1 558 ? 0.617 26.428 -23.970 1.00 88.38 558 GLU A C 1
ATOM 4647 O O . GLU A 1 558 ? 1.673 26.922 -23.592 1.00 88.38 558 GLU A O 1
ATOM 4652 N N . TYR A 1 559 ? 0.217 25.229 -23.529 1.00 88.94 559 TYR A N 1
ATOM 4653 C CA . TYR A 1 559 ? 1.022 24.395 -22.628 1.00 88.94 559 TYR A CA 1
ATOM 4654 C C . TYR A 1 559 ? 2.324 23.942 -23.301 1.00 88.94 559 TYR A C 1
ATOM 4656 O O . TYR A 1 559 ? 3.369 23.935 -22.652 1.00 88.94 559 TYR A O 1
ATOM 4664 N N . GLU A 1 560 ? 2.294 23.600 -24.594 1.00 92.31 560 GLU A N 1
ATOM 4665 C CA . GLU A 1 560 ? 3.497 23.261 -25.360 1.00 92.31 560 GLU A CA 1
ATOM 4666 C C . GLU A 1 560 ? 4.445 24.471 -25.486 1.00 92.31 560 GLU A C 1
ATOM 4668 O O . GLU A 1 560 ? 5.650 24.337 -25.262 1.00 92.31 560 GLU A O 1
ATOM 4673 N N . GLU A 1 561 ? 3.912 25.666 -25.765 1.00 92.88 561 GLU A N 1
ATOM 4674 C CA . GLU A 1 561 ? 4.674 26.918 -25.858 1.00 92.88 561 GLU A CA 1
ATOM 4675 C C . GLU A 1 561 ? 5.278 27.349 -24.507 1.00 92.88 561 GLU A C 1
ATOM 4677 O O . GLU A 1 561 ? 6.473 27.647 -24.438 1.00 92.88 561 GLU A O 1
ATOM 4682 N N . GLU A 1 562 ? 4.510 27.326 -23.415 1.00 92.25 562 GLU A N 1
ATOM 4683 C CA . GLU A 1 562 ? 5.000 27.660 -22.069 1.00 92.25 562 GLU A CA 1
ATOM 4684 C C . GLU A 1 562 ? 5.990 26.611 -21.534 1.00 92.25 562 GLU A C 1
ATOM 4686 O O . GLU A 1 562 ? 7.026 26.955 -20.958 1.00 92.25 562 GLU A O 1
ATOM 4691 N N . THR A 1 563 ? 5.753 25.323 -21.805 1.00 86.81 563 THR A N 1
ATOM 4692 C CA . THR A 1 563 ? 6.714 24.253 -21.489 1.00 86.81 563 THR A CA 1
ATOM 4693 C C . THR A 1 563 ? 8.015 24.434 -22.275 1.00 86.81 563 THR A C 1
ATOM 4695 O O . THR A 1 563 ? 9.097 24.188 -21.737 1.00 86.81 563 THR A O 1
ATOM 4698 N N . LYS A 1 564 ? 7.957 24.911 -23.524 1.00 90.19 564 LYS A N 1
ATOM 4699 C CA . LYS A 1 564 ? 9.152 25.228 -24.316 1.00 90.19 564 LYS A CA 1
ATOM 4700 C C . LYS A 1 564 ? 9.908 26.437 -23.751 1.00 90.19 564 LYS A C 1
ATOM 4702 O O . LYS A 1 564 ? 11.128 26.353 -23.604 1.00 90.19 564 LYS A O 1
ATOM 4707 N N . LYS A 1 565 ? 9.209 27.507 -23.341 1.00 91.69 565 LYS A N 1
ATOM 4708 C CA . LYS A 1 565 ? 9.813 28.660 -22.635 1.00 91.69 565 LYS A CA 1
ATOM 4709 C C . LYS A 1 565 ? 10.562 28.213 -21.375 1.00 91.69 565 LYS A C 1
ATOM 4711 O O . LYS A 1 565 ? 11.732 28.566 -21.222 1.00 91.69 565 LYS A O 1
ATOM 4716 N N . LYS A 1 566 ? 9.940 27.362 -20.544 1.00 91.00 566 LYS A N 1
ATOM 4717 C CA . LYS A 1 566 ? 10.548 26.772 -19.335 1.00 91.00 566 LYS A CA 1
ATOM 4718 C C . LYS A 1 566 ? 11.886 26.086 -19.624 1.00 91.00 566 LYS A C 1
ATOM 4720 O O . LYS A 1 566 ? 12.871 26.361 -18.942 1.00 91.00 566 LYS A O 1
ATOM 4725 N N . HIS A 1 567 ? 11.948 25.223 -20.640 1.00 84.69 567 HIS A N 1
ATOM 4726 C CA . HIS A 1 567 ? 13.171 24.479 -20.975 1.00 84.69 567 HIS A CA 1
ATOM 4727 C C . HIS A 1 567 ? 14.250 25.332 -21.655 1.00 84.69 567 HIS A C 1
ATOM 4729 O O . HIS A 1 567 ? 15.433 25.019 -21.545 1.00 84.69 567 HIS A O 1
ATOM 4735 N N . GLN A 1 568 ? 13.863 26.432 -22.301 1.00 87.25 568 GLN A N 1
ATOM 4736 C CA . GLN A 1 568 ? 14.784 27.430 -22.852 1.00 87.25 568 GLN A CA 1
ATOM 4737 C C . GLN A 1 568 ? 15.281 28.449 -21.805 1.00 87.25 568 GLN A C 1
ATOM 4739 O O . GLN A 1 568 ? 16.108 29.298 -22.130 1.00 87.25 568 GLN A O 1
ATOM 4744 N N . GLY A 1 569 ? 14.806 28.376 -20.554 1.00 88.75 569 GLY A N 1
ATOM 4745 C CA . GLY A 1 569 ? 15.180 29.305 -19.481 1.00 88.75 569 GLY A CA 1
ATOM 4746 C C . GLY A 1 569 ? 14.506 30.680 -19.566 1.00 88.75 569 GLY A C 1
ATOM 4747 O O . GLY A 1 569 ? 14.906 31.600 -18.853 1.00 88.75 569 GLY A O 1
ATOM 4748 N N . PHE A 1 570 ? 13.488 30.837 -20.417 1.00 91.56 570 PHE A N 1
ATOM 4749 C CA . PHE A 1 570 ? 12.665 32.044 -20.467 1.00 91.56 570 PHE A CA 1
ATOM 4750 C C . PHE A 1 570 ? 11.621 32.049 -19.342 1.00 91.56 570 PHE A C 1
ATOM 4752 O O . PHE A 1 570 ? 11.277 31.006 -18.785 1.00 91.56 570 PHE A O 1
ATOM 4759 N N . ALA A 1 571 ? 11.081 33.229 -19.026 1.00 85.44 571 ALA A N 1
ATOM 4760 C CA . ALA A 1 571 ? 9.912 33.335 -18.157 1.00 85.44 571 ALA A CA 1
ATOM 4761 C C . ALA A 1 571 ? 8.711 32.604 -18.789 1.00 85.44 571 ALA A C 1
ATOM 4763 O O . ALA A 1 571 ? 8.486 32.711 -19.996 1.00 85.44 571 ALA A O 1
ATOM 4764 N N . TYR A 1 572 ? 7.962 31.869 -17.966 1.00 92.69 572 TYR A N 1
ATOM 4765 C CA . TYR A 1 572 ? 6.843 31.028 -18.388 1.00 92.69 572 TYR A CA 1
ATOM 4766 C C . TYR A 1 572 ? 5.705 31.046 -17.360 1.00 92.69 572 TYR A C 1
ATOM 4768 O O . TYR A 1 572 ? 5.914 31.366 -16.186 1.00 92.69 572 TYR A O 1
ATOM 4776 N N . ASN A 1 573 ? 4.505 30.667 -17.792 1.00 86.25 573 ASN A N 1
ATOM 4777 C CA . ASN A 1 573 ? 3.341 30.509 -16.932 1.00 86.25 573 ASN A CA 1
ATOM 4778 C C . ASN A 1 573 ? 3.483 29.252 -16.051 1.00 86.25 573 ASN A C 1
ATOM 4780 O O . ASN A 1 573 ? 3.184 28.131 -16.466 1.00 86.25 573 ASN A O 1
ATOM 4784 N N . VAL A 1 574 ? 3.934 29.456 -14.811 1.00 80.69 574 VAL A N 1
ATOM 4785 C CA . VAL A 1 574 ? 4.092 28.396 -13.800 1.00 80.69 574 VAL A CA 1
ATOM 4786 C C . VAL A 1 574 ? 2.764 27.701 -13.489 1.00 80.69 574 VAL A C 1
ATOM 4788 O O . VAL A 1 574 ? 2.760 26.499 -13.248 1.00 80.69 574 VAL A O 1
ATOM 4791 N N . GLU A 1 575 ? 1.635 28.411 -13.519 1.00 79.19 575 GLU A N 1
ATOM 4792 C CA . GLU A 1 575 ? 0.326 27.816 -13.222 1.00 79.19 575 GLU A CA 1
ATOM 4793 C C . GLU A 1 575 ? -0.143 26.892 -14.351 1.00 79.19 575 GLU A C 1
ATOM 4795 O O . GLU A 1 575 ? -0.708 25.840 -14.072 1.00 79.19 575 GLU A O 1
ATOM 4800 N N . LEU A 1 576 ? 0.169 27.210 -15.613 1.00 80.94 576 LEU A N 1
ATOM 4801 C CA . LEU A 1 576 ? -0.145 26.332 -16.744 1.00 80.94 576 LEU A CA 1
ATOM 4802 C C . LEU A 1 576 ? 0.795 25.118 -16.831 1.00 80.94 576 LEU A C 1
ATOM 4804 O O . LEU A 1 576 ? 0.345 24.021 -17.152 1.00 80.94 576 LEU A O 1
ATOM 4808 N N . VAL A 1 577 ? 2.097 25.296 -16.572 1.00 78.81 577 VAL A N 1
ATOM 4809 C CA . VAL A 1 577 ? 3.104 24.234 -16.783 1.00 78.81 577 VAL A CA 1
ATOM 4810 C C . VAL A 1 577 ? 3.246 23.293 -15.581 1.00 78.81 577 VAL A C 1
ATOM 4812 O O . VAL A 1 577 ? 3.473 22.098 -15.785 1.00 78.81 577 VAL A O 1
ATOM 4815 N N . ASP A 1 578 ? 3.078 23.805 -14.354 1.00 73.69 578 ASP A N 1
ATOM 4816 C CA . ASP A 1 578 ? 3.318 23.064 -13.103 1.00 73.69 578 ASP A CA 1
ATOM 4817 C C . ASP A 1 578 ? 2.024 22.727 -12.332 1.00 73.69 578 ASP A C 1
ATOM 4819 O O . ASP A 1 578 ? 2.087 22.215 -11.210 1.00 73.69 578 ASP A O 1
ATOM 4823 N N . ALA A 1 579 ? 0.843 22.978 -12.912 1.00 72.69 579 ALA A N 1
ATOM 4824 C CA . ALA A 1 579 ? -0.404 22.399 -12.416 1.00 72.69 579 ALA A CA 1
ATOM 4825 C C . ALA A 1 579 ? -0.406 20.872 -12.587 1.00 72.69 579 ALA A C 1
ATOM 4827 O O . ALA A 1 579 ? 0.053 20.334 -13.595 1.00 72.69 579 ALA A O 1
ATOM 4828 N N . GLN A 1 580 ? -0.970 20.172 -11.600 1.00 50.44 580 GLN A N 1
ATOM 4829 C CA . GLN A 1 580 ? -1.050 18.710 -11.602 1.00 50.44 580 GLN A CA 1
ATOM 4830 C C . GLN A 1 580 ? -1.979 18.183 -12.710 1.00 50.44 580 GLN A C 1
ATOM 4832 O O . GLN A 1 580 ? -1.701 17.134 -13.284 1.00 50.44 580 GLN A O 1
ATOM 4837 N N . ASP A 1 581 ? -3.023 18.944 -13.054 1.00 65.25 581 ASP A N 1
ATOM 4838 C CA . ASP A 1 581 ? -3.772 18.792 -14.301 1.00 65.25 581 ASP A CA 1
ATOM 4839 C C . ASP A 1 581 ? -4.384 20.142 -14.757 1.00 65.25 581 ASP A C 1
ATOM 4841 O O . ASP A 1 581 ? -5.489 20.482 -14.337 1.00 65.25 581 ASP A O 1
ATOM 4845 N N . PRO A 1 582 ? -3.717 20.928 -15.630 1.00 60.50 582 PRO A N 1
ATOM 4846 C CA . PRO A 1 582 ? -4.279 22.167 -16.195 1.00 60.50 582 PRO A CA 1
ATOM 4847 C C . PRO A 1 582 ? -5.490 21.957 -17.128 1.00 60.50 582 PRO A C 1
ATOM 4849 O O . PRO A 1 582 ? -6.029 22.928 -17.658 1.00 60.50 582 PRO A O 1
ATOM 4852 N N . PHE A 1 583 ? -5.912 20.710 -17.362 1.00 69.94 583 PHE A N 1
ATOM 4853 C CA . PHE A 1 583 ? -7.038 20.348 -18.222 1.00 69.94 583 PHE A CA 1
ATOM 4854 C C . PHE A 1 583 ? -8.009 19.384 -17.514 1.00 69.94 583 PHE A C 1
ATOM 4856 O O . PHE A 1 583 ? -8.623 18.545 -18.176 1.00 69.94 583 PHE A O 1
ATOM 4863 N N . GLU A 1 584 ? -8.138 19.455 -16.184 1.00 71.50 584 GLU A N 1
ATOM 4864 C CA . GLU A 1 584 ? -9.078 18.609 -15.440 1.00 71.50 584 GLU A CA 1
ATOM 4865 C C . GLU A 1 584 ? -10.535 18.995 -15.750 1.00 71.50 584 GLU A C 1
ATOM 4867 O O . GLU A 1 584 ? -10.973 20.110 -15.467 1.00 71.50 584 GLU A O 1
ATOM 4872 N N . ASP A 1 585 ? -11.305 18.063 -16.324 1.00 67.25 585 ASP A N 1
ATOM 4873 C CA . ASP A 1 585 ? -12.712 18.303 -16.657 1.00 67.25 585 ASP A CA 1
ATOM 4874 C C . ASP A 1 585 ? -13.558 18.181 -15.382 1.00 67.25 585 ASP A C 1
ATOM 4876 O O . ASP A 1 585 ? -13.820 17.072 -14.906 1.00 67.25 585 ASP A O 1
ATOM 4880 N N . ILE A 1 586 ? -14.004 19.302 -14.819 1.00 69.25 586 ILE A N 1
ATOM 4881 C CA . ILE A 1 586 ? -14.954 19.317 -13.696 1.00 69.25 586 ILE A CA 1
ATOM 4882 C C . ILE A 1 586 ? -16.363 19.005 -14.233 1.00 69.25 586 ILE A C 1
ATOM 4884 O O . ILE A 1 586 ? -16.716 19.412 -15.339 1.00 69.25 586 ILE A O 1
ATOM 4888 N N . ILE A 1 587 ? -17.181 18.284 -13.459 1.00 64.69 587 ILE A N 1
ATOM 4889 C CA . ILE A 1 587 ? -18.629 18.176 -13.697 1.00 64.69 587 ILE A CA 1
ATOM 4890 C C . ILE A 1 587 ? -19.363 18.992 -12.639 1.00 64.69 587 ILE A C 1
ATOM 4892 O O . ILE A 1 587 ? -19.070 18.853 -11.453 1.00 64.69 587 ILE A O 1
ATOM 4896 N N . TYR A 1 588 ? -20.373 19.751 -13.067 1.00 75.50 588 TYR A N 1
ATOM 4897 C CA . TYR A 1 588 ? -21.446 20.205 -12.184 1.00 75.50 588 TYR A CA 1
ATOM 4898 C C . TYR A 1 588 ? -22.753 19.480 -12.516 1.00 75.50 588 TYR A C 1
ATOM 4900 O O . TYR A 1 588 ? -23.128 19.319 -13.685 1.00 75.50 588 TYR A O 1
ATOM 4908 N N . GLU A 1 589 ? -23.439 19.021 -11.471 1.00 64.88 589 GLU A N 1
ATOM 4909 C CA . GLU A 1 589 ? -24.747 18.377 -11.571 1.00 64.88 589 GLU A CA 1
ATOM 4910 C C . GLU A 1 589 ? -25.841 19.455 -11.642 1.00 64.88 589 GLU A C 1
ATOM 4912 O O . GLU A 1 589 ? -25.770 20.492 -10.980 1.00 64.88 589 GLU A O 1
ATOM 4917 N N . GLY A 1 590 ? -26.813 19.258 -12.538 1.00 47.34 590 GLY A N 1
ATOM 4918 C CA . GLY A 1 590 ? -27.568 20.368 -13.135 1.00 47.34 590 GLY A CA 1
ATOM 4919 C C . GLY A 1 590 ? -28.485 21.158 -12.194 1.00 47.34 590 GLY A C 1
ATOM 4920 O O . GLY A 1 590 ? -28.861 22.282 -12.528 1.00 47.34 590 GLY A O 1
ATOM 4921 N N . GLU A 1 591 ? -28.832 20.615 -11.026 1.00 47.91 591 GLU A N 1
ATOM 4922 C CA . GLU A 1 591 ? -29.854 21.178 -10.128 1.00 47.91 591 GLU A CA 1
ATOM 4923 C C . GLU A 1 591 ? -29.496 22.587 -9.616 1.00 47.91 591 GLU A C 1
ATOM 4925 O O . GLU A 1 591 ? -30.369 23.456 -9.520 1.00 47.91 591 GLU A O 1
ATOM 4930 N N . TYR A 1 592 ? -28.198 22.872 -9.444 1.00 47.31 592 TYR A N 1
ATOM 4931 C CA . TYR A 1 592 ? -27.673 24.197 -9.080 1.00 47.31 592 TYR A CA 1
ATOM 4932 C C . TYR A 1 592 ? -27.930 25.293 -10.132 1.00 47.31 592 TYR A C 1
ATOM 4934 O O . TYR A 1 592 ? -27.870 26.482 -9.811 1.00 47.31 592 TYR A O 1
ATOM 4942 N N . THR A 1 593 ? -28.238 24.938 -11.385 1.00 46.12 593 THR A N 1
ATOM 4943 C CA . THR A 1 593 ? -28.402 25.918 -12.479 1.00 46.12 593 THR A CA 1
ATOM 4944 C C . THR A 1 593 ? -29.774 26.603 -12.511 1.00 46.12 593 THR A C 1
ATOM 4946 O O . THR A 1 593 ? -29.971 27.539 -13.289 1.00 46.12 593 THR A O 1
ATOM 4949 N N . SER A 1 594 ? -30.698 26.198 -11.631 1.00 48.66 594 SER A N 1
ATOM 4950 C CA . SER A 1 594 ? -32.026 26.812 -11.464 1.00 48.66 594 SER A CA 1
ATOM 4951 C C . SER A 1 594 ? -31.977 28.240 -10.897 1.00 48.66 594 SER A C 1
ATOM 4953 O O . SER A 1 594 ? -32.954 28.976 -11.014 1.00 48.66 594 SER A O 1
ATOM 4955 N N . ASN A 1 595 ? -30.855 28.648 -10.289 1.00 50.09 595 ASN A N 1
ATOM 4956 C CA . ASN A 1 595 ? -30.632 30.010 -9.801 1.00 50.09 595 ASN A CA 1
ATOM 4957 C C . ASN A 1 595 ? -29.959 30.880 -10.890 1.00 50.09 595 ASN A C 1
ATOM 4959 O O . ASN A 1 595 ? -28.780 30.655 -11.192 1.00 50.09 595 ASN A O 1
ATOM 4963 N N . PRO A 1 596 ? -30.637 31.913 -11.440 1.00 58.19 596 PRO A N 1
ATOM 4964 C CA . PRO A 1 596 ? -30.062 32.774 -12.474 1.00 58.19 596 PRO A CA 1
ATOM 4965 C C . PRO A 1 596 ? -28.773 33.479 -12.040 1.00 58.19 596 PRO A C 1
ATOM 4967 O O . PRO A 1 596 ? -27.851 33.588 -12.843 1.00 58.19 596 PRO A O 1
ATOM 4970 N N . GLN A 1 597 ? -28.672 33.895 -10.772 1.00 52.53 597 GLN A N 1
ATOM 4971 C CA . GLN A 1 597 ? -27.491 34.598 -10.258 1.00 52.53 597 GLN A CA 1
ATOM 4972 C C . GLN A 1 597 ? -26.264 33.685 -10.195 1.00 52.53 597 GLN A C 1
ATOM 4974 O O . GLN A 1 597 ? -25.155 34.136 -10.458 1.00 52.53 597 GLN A O 1
ATOM 4979 N N . MET A 1 598 ? -26.447 32.394 -9.899 1.00 49.66 598 MET A N 1
ATOM 4980 C CA . MET A 1 598 ? -25.330 31.444 -9.865 1.00 49.66 598 MET A CA 1
ATOM 4981 C C . MET A 1 598 ? -24.840 31.105 -11.277 1.00 49.66 598 MET A C 1
ATOM 4983 O O . MET A 1 598 ? -23.640 30.962 -11.505 1.00 49.66 598 MET A O 1
ATOM 4987 N N . LYS A 1 599 ? -25.764 31.050 -12.244 1.00 52.03 599 LYS A N 1
ATOM 4988 C CA . LYS A 1 599 ? -25.448 30.909 -13.670 1.00 52.03 599 LYS A CA 1
ATOM 4989 C C . LYS A 1 599 ? -24.716 32.137 -14.220 1.00 52.03 599 LYS A C 1
ATOM 4991 O O . LYS A 1 599 ? -23.784 31.979 -14.999 1.00 52.03 599 LYS A O 1
ATOM 4996 N N . GLU A 1 600 ? -25.103 33.338 -13.797 1.00 50.53 600 GLU A N 1
ATOM 4997 C CA . GLU A 1 600 ? -24.406 34.583 -14.134 1.00 50.53 600 GLU A CA 1
ATOM 4998 C C . GLU A 1 600 ? -23.004 34.625 -13.501 1.00 50.53 600 GLU A C 1
ATOM 5000 O O . GLU A 1 600 ? -22.029 34.838 -14.213 1.00 50.53 600 GLU A O 1
ATOM 5005 N N . TYR A 1 601 ? -22.873 34.297 -12.211 1.00 55.84 601 TYR A N 1
ATOM 5006 C CA . TYR A 1 601 ? -21.593 34.259 -11.490 1.00 55.84 601 TYR A CA 1
ATOM 5007 C C . TYR A 1 601 ? -20.575 33.289 -12.120 1.00 55.84 601 TYR A C 1
ATOM 5009 O O . TYR A 1 601 ? -19.414 33.649 -12.307 1.00 55.84 601 TYR A O 1
ATOM 5017 N N . LEU A 1 602 ? -21.013 32.087 -12.517 1.00 49.22 602 LEU A N 1
ATOM 5018 C CA . LEU A 1 602 ? -20.168 31.099 -13.206 1.00 49.22 602 LEU A CA 1
ATOM 5019 C C . LEU A 1 602 ? -19.779 31.512 -14.638 1.00 49.22 602 LEU A C 1
ATOM 5021 O O . LEU A 1 602 ? -18.754 31.059 -15.137 1.00 49.22 602 LEU A O 1
ATOM 5025 N N . LEU A 1 603 ? -20.556 32.380 -15.295 1.00 48.72 603 LEU A N 1
ATOM 5026 C CA . LEU A 1 603 ? -20.198 32.970 -16.592 1.00 48.72 603 LEU A CA 1
ATOM 5027 C C . LEU A 1 603 ? -19.296 34.210 -16.455 1.00 48.72 603 LEU A C 1
ATOM 5029 O O . LEU A 1 603 ? -18.634 34.593 -17.417 1.00 48.72 603 LEU A O 1
ATOM 5033 N N . GLN A 1 604 ? -19.267 34.843 -15.279 1.00 41.97 604 GLN A N 1
ATOM 5034 C CA . GLN A 1 604 ? -18.551 36.099 -15.035 1.00 41.97 604 GLN A CA 1
ATOM 5035 C C . GLN A 1 604 ? -17.073 35.899 -14.649 1.00 41.97 604 GLN A C 1
ATOM 5037 O O . GLN A 1 604 ? -16.289 36.841 -14.753 1.00 41.97 604 GLN A O 1
ATOM 5042 N N . TYR A 1 605 ? -16.681 34.679 -14.258 1.00 44.16 605 TYR A N 1
ATOM 5043 C CA . TYR A 1 605 ? -15.313 34.327 -13.860 1.00 44.16 605 TYR A CA 1
ATOM 5044 C C . TYR A 1 605 ? -14.747 33.133 -14.652 1.00 44.16 605 TYR A C 1
ATOM 5046 O O . TYR A 1 605 ? -14.764 32.002 -14.163 1.00 44.16 605 TYR A O 1
ATOM 5054 N N . PRO A 1 606 ? -14.170 33.364 -15.848 1.00 38.47 606 PRO A N 1
ATOM 5055 C CA . PRO A 1 606 ? -13.299 32.389 -16.493 1.00 38.47 606 PRO A CA 1
ATOM 5056 C C . PRO A 1 606 ? -12.075 32.128 -15.604 1.00 38.47 606 PRO A C 1
ATOM 5058 O O . PRO A 1 606 ? -11.293 33.040 -15.322 1.00 38.47 606 PRO A O 1
ATOM 5061 N N . LEU A 1 607 ? -11.896 30.886 -15.157 1.00 46.28 607 LEU A N 1
ATOM 5062 C CA . LEU A 1 607 ? -10.691 30.481 -14.438 1.00 46.28 607 LEU A CA 1
ATOM 5063 C C . LEU A 1 607 ? -9.500 30.504 -15.412 1.00 46.28 607 LEU A C 1
ATOM 5065 O O . LEU A 1 607 ? -9.432 29.697 -16.332 1.00 46.28 607 LEU A O 1
ATOM 5069 N N . ALA A 1 608 ? -8.581 31.447 -15.175 1.00 43.09 608 ALA A N 1
ATOM 5070 C CA . ALA A 1 608 ? -7.390 31.762 -15.972 1.00 43.09 608 ALA A CA 1
ATOM 5071 C C . ALA A 1 608 ? -7.632 32.396 -17.365 1.00 43.09 608 ALA A C 1
ATOM 5073 O O . ALA A 1 608 ? -7.488 31.758 -18.405 1.00 43.09 608 ALA A O 1
ATOM 5074 N N . ALA A 1 609 ? -7.849 33.718 -17.384 1.00 31.61 609 ALA A N 1
ATOM 5075 C CA . ALA A 1 609 ? -7.494 34.581 -18.516 1.00 31.61 609 ALA A CA 1
ATOM 5076 C C . ALA A 1 609 ? -6.940 35.935 -18.020 1.00 31.61 609 ALA A C 1
ATOM 5078 O O . ALA A 1 609 ? -7.463 36.533 -17.084 1.00 31.61 609 ALA A O 1
ATOM 5079 N N . THR A 1 610 ? -5.854 36.392 -18.642 1.00 38.09 610 THR A N 1
ATOM 5080 C CA . THR A 1 610 ? -5.022 37.567 -18.308 1.00 38.09 610 THR A CA 1
ATOM 5081 C C . THR A 1 610 ? -5.758 38.838 -17.848 1.00 38.09 610 THR A C 1
ATOM 5083 O O . THR A 1 610 ? -6.501 39.443 -18.621 1.00 38.09 610 THR A O 1
ATOM 5086 N N . VAL A 1 611 ? -5.419 39.340 -16.652 1.00 30.92 611 VAL A N 1
ATOM 5087 C CA . VAL A 1 611 ? -5.697 40.729 -16.236 1.00 30.92 611 VAL A CA 1
ATOM 5088 C C . VAL A 1 611 ? -4.472 41.598 -16.541 1.00 30.92 611 VAL A C 1
ATOM 5090 O O . VAL A 1 611 ? -3.499 41.596 -15.788 1.00 30.92 611 VAL A O 1
ATOM 5093 N N . GLU A 1 612 ? -4.511 42.358 -17.637 1.00 36.03 612 GLU A N 1
ATOM 5094 C CA . GLU A 1 612 ? -3.491 43.375 -17.923 1.00 36.03 612 GLU A CA 1
ATOM 5095 C C . GLU A 1 612 ? -3.694 44.613 -17.035 1.00 36.03 612 GLU A C 1
ATOM 5097 O O . GLU A 1 612 ? -4.585 45.432 -17.271 1.00 36.03 612 GLU A O 1
ATOM 5102 N N . MET A 1 613 ? -2.842 44.790 -16.022 1.00 31.31 613 MET A N 1
ATOM 5103 C CA . MET A 1 613 ? -2.781 46.051 -15.279 1.00 31.31 613 MET A CA 1
ATOM 5104 C C . MET A 1 613 ? -1.962 47.089 -16.051 1.00 31.31 613 MET A C 1
ATOM 5106 O O . MET A 1 613 ? -0.750 46.947 -16.217 1.00 31.31 613 MET A O 1
ATOM 5110 N N . LYS A 1 614 ? -2.616 48.174 -16.478 1.00 31.17 614 LYS A N 1
ATOM 5111 C CA . LYS A 1 614 ? -1.914 49.391 -16.904 1.00 31.17 614 LYS A CA 1
ATOM 5112 C C . LYS A 1 614 ? -1.249 50.064 -15.696 1.00 31.17 614 LYS A C 1
ATOM 5114 O O . LYS A 1 614 ? -1.892 50.156 -14.651 1.00 31.17 614 LYS A O 1
ATOM 5119 N N . PRO A 1 615 ? -0.031 50.609 -15.838 1.00 44.59 615 PRO A N 1
ATOM 5120 C CA . PRO A 1 615 ? 0.468 51.600 -14.901 1.00 44.59 615 PRO A CA 1
ATOM 5121 C C . PRO A 1 615 ? -0.251 52.934 -15.142 1.00 44.59 615 PRO A C 1
ATOM 5123 O O . PRO A 1 615 ? -0.430 53.342 -16.291 1.00 44.59 615 PRO A O 1
ATOM 5126 N N . ASP A 1 616 ? -0.597 53.637 -14.068 1.00 29.17 616 ASP A N 1
ATOM 5127 C CA . ASP A 1 616 ? -0.880 55.073 -14.114 1.00 29.17 616 ASP A CA 1
ATOM 5128 C C . ASP A 1 616 ? -0.168 55.764 -12.942 1.00 29.17 616 ASP A C 1
ATOM 5130 O O . ASP A 1 616 ? 0.151 55.127 -11.934 1.00 29.17 616 ASP A O 1
ATOM 5134 N N . ILE A 1 617 ? 0.170 57.041 -13.109 1.00 41.75 617 ILE A N 1
ATOM 5135 C CA . ILE A 1 617 ? 1.138 57.750 -12.263 1.00 41.75 617 ILE A CA 1
ATOM 5136 C C . ILE A 1 617 ? 0.417 58.797 -11.413 1.00 41.75 617 ILE A C 1
ATOM 5138 O O . ILE A 1 617 ? -0.094 59.786 -11.932 1.00 41.75 617 ILE A O 1
ATOM 5142 N N . GLY A 1 618 ? 0.448 58.620 -10.090 1.00 31.67 618 GLY A N 1
ATOM 5143 C CA . GLY A 1 618 ? -0.076 59.585 -9.124 1.00 31.67 618 GLY A CA 1
ATOM 5144 C C . GLY A 1 618 ? 0.797 59.651 -7.875 1.00 31.67 618 GLY A C 1
ATOM 5145 O O . GLY A 1 618 ? 0.871 58.687 -7.121 1.00 31.67 618 GLY A O 1
ATOM 5146 N N . GLN A 1 619 ? 1.467 60.785 -7.662 1.00 42.38 619 GLN A N 1
ATOM 5147 C CA . GLN A 1 619 ? 2.193 61.071 -6.423 1.00 42.38 619 GLN A CA 1
ATOM 5148 C C . GLN A 1 619 ? 1.252 61.709 -5.394 1.00 42.38 619 GLN A C 1
ATOM 5150 O O . GLN A 1 619 ? 0.525 62.644 -5.727 1.00 42.38 619 GLN A O 1
ATOM 5155 N N . SER A 1 620 ? 1.372 61.305 -4.133 1.00 30.73 620 SER A N 1
ATOM 5156 C CA . SER A 1 620 ? 1.013 62.138 -2.982 1.00 30.73 620 SER A CA 1
ATOM 5157 C C . SER A 1 620 ? 1.949 61.805 -1.823 1.00 30.73 620 SER A C 1
ATOM 5159 O O . SER A 1 620 ? 1.943 60.685 -1.319 1.00 30.73 620 SER A O 1
ATOM 5161 N N . GLU A 1 621 ? 2.791 62.763 -1.445 1.00 40.00 621 GLU A N 1
ATOM 5162 C CA . GLU A 1 621 ? 3.656 62.669 -0.267 1.00 40.00 621 GLU A CA 1
ATOM 5163 C C . GLU A 1 621 ? 2.880 63.064 0.999 1.00 40.00 621 GLU A C 1
ATOM 5165 O O . GLU A 1 621 ? 1.972 63.894 0.927 1.00 40.00 621 GLU A O 1
ATOM 5170 N N . ASN A 1 622 ? 3.361 62.586 2.151 1.00 42.34 622 ASN A N 1
ATOM 5171 C CA . ASN A 1 622 ? 2.893 62.882 3.513 1.00 42.34 622 ASN A CA 1
ATOM 5172 C C . ASN A 1 622 ? 1.544 62.255 3.909 1.00 42.34 622 ASN A C 1
ATOM 5174 O O . ASN A 1 622 ? 0.484 62.736 3.527 1.00 42.34 622 ASN A O 1
ATOM 5178 N N . GLU A 1 623 ? 1.608 61.287 4.819 1.00 37.19 623 GLU A N 1
ATOM 5179 C CA . GLU A 1 623 ? 0.799 61.302 6.042 1.00 37.19 623 GLU A CA 1
ATOM 5180 C C . GLU A 1 623 ? 1.627 60.658 7.173 1.00 37.19 623 GLU A C 1
ATOM 5182 O O . GLU A 1 623 ? 2.676 60.063 6.910 1.00 37.19 623 GLU A O 1
ATOM 5187 N N . GLU A 1 624 ? 1.265 60.925 8.426 1.00 39.97 624 GLU A N 1
ATOM 5188 C CA . GLU A 1 624 ? 2.157 60.764 9.586 1.00 39.97 624 GLU A CA 1
ATOM 5189 C C . GLU A 1 624 ? 2.227 59.310 10.098 1.00 39.97 624 GLU A C 1
ATOM 5191 O O . GLU A 1 624 ? 1.289 58.531 9.931 1.00 39.97 624 GLU A O 1
ATOM 5196 N N . GLU A 1 625 ? 3.335 58.939 10.756 1.00 42.56 625 GLU A N 1
ATOM 5197 C CA . GLU A 1 625 ? 3.485 57.634 11.422 1.00 42.56 625 GLU A CA 1
ATOM 5198 C C . GLU A 1 625 ? 2.623 57.562 12.700 1.00 42.56 625 GLU A C 1
ATOM 5200 O O . GLU A 1 625 ? 3.129 57.618 13.822 1.00 42.56 625 GLU A O 1
ATOM 5205 N N . GLU A 1 626 ? 1.304 57.403 12.550 1.00 43.34 626 GLU A N 1
ATOM 5206 C CA . GLU A 1 626 ? 0.505 56.791 13.614 1.00 43.34 626 GLU A CA 1
ATOM 5207 C C . GLU A 1 626 ? 0.956 55.332 13.781 1.00 43.34 626 GLU A C 1
ATOM 5209 O O . GLU A 1 626 ? 0.742 54.494 12.901 1.00 43.34 626 GLU A O 1
ATOM 5214 N N . GLU A 1 627 ? 1.548 55.005 14.935 1.00 42.81 627 GLU A N 1
ATOM 5215 C CA . GLU A 1 627 ? 1.761 53.621 15.372 1.00 42.81 627 GLU A CA 1
ATOM 5216 C C . GLU A 1 627 ? 0.402 52.936 15.609 1.00 42.81 627 GLU A C 1
ATOM 5218 O O . GLU A 1 627 ? -0.063 52.807 16.744 1.00 42.81 627 GLU A O 1
ATOM 5223 N N . ILE A 1 628 ? -0.255 52.485 14.534 1.00 40.84 628 ILE A N 1
ATOM 5224 C CA . ILE A 1 628 ? -1.438 51.621 14.606 1.00 40.84 628 ILE A CA 1
ATOM 5225 C C . ILE A 1 628 ? -1.023 50.355 15.373 1.00 40.84 628 ILE A C 1
ATOM 5227 O O . ILE A 1 628 ? -0.212 49.586 14.850 1.00 40.84 628 ILE A O 1
ATOM 5231 N N . PRO A 1 629 ? -1.561 50.083 16.580 1.00 48.28 629 PRO A N 1
ATOM 5232 C CA . PRO A 1 629 ? -1.109 48.945 17.370 1.00 48.28 629 PRO A CA 1
ATOM 5233 C C . PRO A 1 629 ? -1.329 47.631 16.613 1.00 48.28 629 PRO A C 1
ATOM 5235 O O . PRO A 1 629 ? -2.449 47.359 16.173 1.00 48.28 629 PRO A O 1
ATOM 5238 N N . GLU A 1 630 ? -0.287 46.799 16.492 1.00 55.22 630 GLU A N 1
ATOM 5239 C CA . GLU A 1 630 ? -0.305 45.569 15.674 1.00 55.22 630 GLU A CA 1
ATOM 5240 C C . GLU A 1 630 ? -1.473 44.622 16.025 1.00 55.22 630 GLU A C 1
ATOM 5242 O O . GLU A 1 630 ? -1.993 43.907 15.165 1.00 55.22 630 GLU A O 1
ATOM 5247 N N . GLU A 1 631 ? -1.956 44.660 17.273 1.00 53.28 631 GLU A N 1
ATOM 5248 C CA . GLU A 1 631 ? -3.125 43.900 17.730 1.00 53.28 631 GLU A CA 1
ATOM 5249 C C . GLU A 1 631 ? -4.433 44.237 16.981 1.00 53.28 631 GLU A C 1
ATOM 5251 O O . GLU A 1 631 ? -5.337 43.398 16.933 1.00 53.28 631 GLU A O 1
ATOM 5256 N N . LEU A 1 632 ? -4.565 45.429 16.381 1.00 48.72 632 LEU A N 1
ATOM 5257 C CA . LEU A 1 632 ? -5.807 45.869 15.728 1.00 48.72 632 LEU A CA 1
ATOM 5258 C C . LEU A 1 632 ? -6.089 45.172 14.392 1.00 48.72 632 LEU A C 1
ATOM 5260 O O . LEU A 1 632 ? -7.256 45.043 14.019 1.00 48.72 632 LEU A O 1
ATOM 5264 N N . GLN A 1 633 ? -5.066 44.686 13.683 1.00 66.62 633 GLN A N 1
ATOM 5265 C CA . GLN A 1 633 ? -5.262 43.998 12.398 1.00 66.62 633 GLN A CA 1
ATOM 5266 C C . GLN A 1 633 ? -5.702 42.533 12.561 1.00 66.62 633 GLN A C 1
ATOM 5268 O O . GLN A 1 633 ? -6.172 41.901 11.608 1.00 66.62 633 GLN A O 1
ATOM 5273 N N . LYS A 1 634 ? -5.582 41.957 13.766 1.00 76.38 634 LYS A N 1
ATOM 5274 C CA . LYS A 1 634 ? -5.941 40.556 13.998 1.00 76.38 634 LYS A CA 1
ATOM 5275 C C . LYS A 1 634 ? -7.461 40.392 14.048 1.00 76.38 634 LYS A C 1
ATOM 5277 O O . LYS A 1 634 ? -8.113 40.744 15.030 1.00 76.38 634 LYS A O 1
ATOM 5282 N N . ILE A 1 635 ? -8.014 39.830 12.969 1.00 85.88 635 ILE A N 1
ATOM 5283 C CA . ILE A 1 635 ? -9.454 39.610 12.757 1.00 85.88 635 ILE A CA 1
ATOM 5284 C C . ILE A 1 635 ? -10.114 39.033 14.014 1.00 85.88 635 ILE A C 1
ATOM 5286 O O . ILE A 1 635 ? -9.920 37.870 14.374 1.00 85.88 635 ILE A O 1
ATOM 5290 N N . ARG A 1 636 ? -10.948 39.851 14.663 1.00 84.50 636 ARG A N 1
ATOM 5291 C CA . ARG A 1 636 ? -11.773 39.410 15.787 1.00 84.50 636 ARG A CA 1
ATOM 5292 C C . ARG A 1 636 ? -12.784 38.388 15.276 1.00 84.50 636 ARG A C 1
ATOM 5294 O O . ARG A 1 636 ? -13.669 38.719 14.489 1.00 84.50 636 ARG A O 1
ATOM 5301 N N . ILE A 1 637 ? -12.665 37.146 15.742 1.00 85.50 637 ILE A N 1
ATOM 5302 C CA . ILE A 1 637 ? -13.710 36.138 15.534 1.00 85.50 637 ILE A CA 1
ATOM 5303 C C . ILE A 1 637 ? -14.995 36.671 16.184 1.00 85.50 637 ILE A C 1
ATOM 5305 O O . ILE A 1 637 ? -14.918 37.102 17.342 1.00 85.50 637 ILE A O 1
ATOM 5309 N N . PRO A 1 638 ? -16.159 36.646 15.508 1.00 89.25 638 PRO A N 1
ATOM 5310 C CA . PRO A 1 638 ? -17.418 37.018 16.140 1.00 89.25 638 PRO A CA 1
ATOM 5311 C C . PRO A 1 638 ? -17.634 36.240 17.445 1.00 89.25 638 PRO A C 1
ATOM 5313 O O . PRO A 1 638 ? -17.207 35.089 17.593 1.00 89.25 638 PRO A O 1
ATOM 5316 N N . GLY A 1 639 ? -18.274 36.888 18.420 1.00 91.69 639 GLY A N 1
ATOM 5317 C CA . GLY A 1 639 ? -18.755 36.204 19.619 1.00 91.69 639 GLY A CA 1
ATOM 5318 C C . GLY A 1 639 ? -19.805 35.145 19.255 1.00 91.69 639 GLY A C 1
ATOM 5319 O O . GLY A 1 639 ? -20.415 35.258 18.189 1.00 91.69 639 GLY A O 1
ATOM 5320 N N . PRO A 1 640 ? -20.036 34.130 20.107 1.00 93.25 640 PRO A N 1
ATOM 5321 C CA . PRO A 1 640 ? -21.156 33.214 19.922 1.00 93.25 640 PRO A CA 1
ATOM 5322 C C . PRO A 1 640 ? -22.464 34.000 19.764 1.00 93.25 640 PRO A C 1
ATOM 5324 O O . PRO A 1 640 ? -22.732 34.924 20.538 1.00 93.25 640 PRO A O 1
ATOM 5327 N N . ARG A 1 641 ? -23.251 33.677 18.736 1.00 90.75 641 ARG A N 1
ATOM 5328 C CA . ARG A 1 641 ? -24.493 34.381 18.410 1.00 90.75 641 ARG A CA 1
ATOM 5329 C C . ARG A 1 641 ? -25.528 34.126 19.516 1.00 90.75 641 ARG A C 1
ATOM 5331 O O . ARG A 1 641 ? -25.850 32.966 19.770 1.00 90.75 641 ARG A O 1
ATOM 5338 N N . PRO A 1 642 ? -26.084 35.165 20.171 1.00 91.69 642 PRO A N 1
ATOM 5339 C CA . PRO A 1 642 ? -27.095 34.974 21.206 1.00 91.69 642 PRO A CA 1
ATOM 5340 C C . PRO A 1 642 ? -28.297 34.180 20.680 1.00 91.69 642 PRO A C 1
ATOM 5342 O O . PRO A 1 642 ? -28.888 34.550 19.669 1.00 91.69 642 PRO A O 1
ATOM 5345 N N . GLY A 1 643 ? -28.650 33.094 21.369 1.00 90.88 643 GLY A N 1
ATOM 5346 C CA . GLY A 1 643 ? -29.747 32.201 20.981 1.00 90.88 643 GLY A CA 1
ATOM 5347 C C . GLY A 1 643 ? -29.378 31.085 19.997 1.00 90.88 643 GLY A C 1
ATOM 5348 O O . GLY A 1 643 ? -30.206 30.208 19.783 1.00 90.88 643 GLY A O 1
ATOM 5349 N N . VAL A 1 644 ? -28.158 31.060 19.447 1.00 92.38 644 VAL A N 1
ATOM 5350 C CA . VAL A 1 644 ? -27.654 29.910 18.677 1.00 92.38 644 VAL A CA 1
ATOM 5351 C C . VAL A 1 644 ? -26.993 28.923 19.638 1.00 92.38 644 VAL A C 1
ATOM 5353 O O . VAL A 1 644 ? -26.108 29.293 20.410 1.00 92.38 644 VAL A O 1
ATOM 5356 N N . GLN A 1 645 ? -27.428 27.666 19.590 1.00 94.19 645 GLN A N 1
ATOM 5357 C CA . GLN A 1 645 ? -26.822 26.537 20.292 1.00 94.19 645 GLN A CA 1
ATOM 5358 C C . GLN A 1 645 ? -26.743 25.351 19.331 1.00 94.19 645 GLN A C 1
ATOM 5360 O O . GLN A 1 645 ? -27.597 25.207 18.461 1.00 94.19 645 GLN A O 1
ATOM 5365 N N . MET A 1 646 ? -25.700 24.542 19.484 1.00 96.81 646 MET A N 1
ATOM 5366 C CA . MET A 1 646 ? -25.527 23.251 18.826 1.00 96.81 646 MET A CA 1
ATOM 5367 C C . MET A 1 646 ? -24.513 22.453 19.644 1.00 96.81 646 MET A C 1
ATOM 5369 O O . MET A 1 646 ? -23.501 22.998 20.092 1.00 96.81 646 MET A O 1
ATOM 5373 N N . THR A 1 647 ? -24.790 21.177 19.855 1.00 97.31 647 THR A N 1
ATOM 5374 C CA . THR A 1 647 ? -23.898 20.201 20.483 1.00 97.31 647 THR A CA 1
ATOM 5375 C C . THR A 1 647 ? -23.169 19.374 19.424 1.00 97.31 647 THR A C 1
ATOM 5377 O O . THR A 1 647 ? -23.539 19.363 18.250 1.00 97.31 647 THR A O 1
ATOM 5380 N N . VAL A 1 648 ? -22.126 18.646 19.833 1.00 96.81 648 VAL A N 1
ATOM 5381 C CA . VAL A 1 648 ? -21.406 17.723 18.937 1.00 96.81 648 VAL A CA 1
ATOM 5382 C C . VAL A 1 648 ? -22.325 16.607 18.421 1.00 96.81 648 VAL A C 1
ATOM 5384 O O . VAL A 1 648 ? -22.197 16.204 17.270 1.00 96.81 648 VAL A O 1
ATOM 5387 N N . ASP A 1 649 ? -23.284 16.140 19.224 1.00 95.94 649 ASP A N 1
ATOM 5388 C CA . ASP A 1 649 ? -24.199 15.072 18.809 1.00 95.94 649 ASP A CA 1
ATOM 5389 C C . ASP A 1 649 ? -25.338 15.576 17.905 1.00 95.94 649 ASP A C 1
ATOM 5391 O O . ASP A 1 649 ? -25.731 14.863 16.986 1.00 95.94 649 ASP A O 1
ATOM 5395 N N . GLU A 1 650 ? -25.796 16.824 18.069 1.00 97.12 650 GLU A N 1
ATOM 5396 C CA . GLU A 1 650 ? -26.663 17.484 17.076 1.00 97.12 650 GLU A CA 1
ATOM 5397 C C . GLU A 1 650 ? -25.916 17.695 15.750 1.00 97.12 650 GLU A C 1
ATOM 5399 O O . GLU A 1 650 ? -26.436 17.339 14.699 1.00 97.12 650 GLU A O 1
ATOM 5404 N N . TYR A 1 651 ? -24.664 18.169 15.791 1.00 97.44 651 TYR A N 1
ATOM 5405 C CA . TYR A 1 651 ? -23.813 18.322 14.602 1.00 97.44 651 TYR A CA 1
ATOM 5406 C C . TYR A 1 651 ? -23.596 16.998 13.846 1.00 97.44 651 TYR A C 1
ATOM 5408 O O . TYR A 1 651 ? -23.599 16.979 12.617 1.00 97.44 651 TYR A O 1
ATOM 5416 N N . ARG A 1 652 ? -23.441 15.880 14.570 1.00 96.06 652 ARG A N 1
ATOM 5417 C CA . ARG A 1 652 ? -23.342 14.520 14.001 1.00 96.06 652 ARG A CA 1
ATOM 5418 C C . ARG A 1 652 ? -24.648 14.000 13.402 1.00 96.06 652 ARG A C 1
ATOM 5420 O O . ARG A 1 652 ? -24.599 13.069 12.602 1.00 96.06 652 ARG A O 1
ATOM 5427 N N . ALA A 1 653 ? -25.789 14.546 13.817 1.00 96.19 653 ALA A N 1
ATOM 5428 C CA . ALA A 1 653 ? -27.104 14.174 13.307 1.00 96.19 653 ALA A CA 1
ATOM 5429 C C . ALA A 1 653 ? -27.515 14.971 12.055 1.00 96.19 653 ALA A C 1
ATOM 5431 O O . ALA A 1 653 ? -28.505 14.604 11.424 1.00 96.19 653 ALA A O 1
ATOM 5432 N N . MET A 1 654 ? -26.772 16.028 11.698 1.00 95.56 654 MET A N 1
ATOM 5433 C CA . MET A 1 654 ? -27.057 16.855 10.524 1.00 95.56 654 MET A CA 1
ATOM 5434 C C . MET A 1 654 ? -26.834 16.105 9.203 1.00 95.56 654 MET A C 1
ATOM 5436 O O . MET A 1 654 ? -25.921 15.281 9.074 1.00 95.56 654 MET A O 1
ATOM 5440 N N . GLY A 1 655 ? -27.654 16.434 8.206 1.00 90.81 655 GLY A N 1
ATOM 5441 C CA . GLY A 1 655 ? -27.532 15.924 6.839 1.00 90.81 655 GLY A CA 1
ATOM 5442 C C . GLY A 1 655 ? -26.270 16.429 6.128 1.00 90.81 655 GLY A C 1
ATOM 5443 O O . GLY A 1 655 ? -25.700 17.458 6.488 1.00 90.81 655 GLY A O 1
ATOM 5444 N N . ILE A 1 656 ? -25.835 15.742 5.065 1.00 88.12 656 ILE A N 1
ATOM 5445 C CA . ILE A 1 656 ? -24.707 16.220 4.235 1.00 88.12 656 ILE A CA 1
ATOM 5446 C C . ILE A 1 656 ? -25.102 17.528 3.526 1.00 88.12 656 ILE A C 1
ATOM 5448 O O . ILE A 1 656 ? -24.302 18.452 3.392 1.00 88.12 656 ILE A O 1
ATOM 5452 N N . GLU A 1 657 ? -26.370 17.601 3.140 1.00 90.25 657 GLU A N 1
ATOM 5453 C CA . GLU A 1 657 ? -27.103 18.730 2.587 1.00 90.25 657 GLU A CA 1
ATOM 5454 C C . GLU A 1 657 ? -27.236 19.940 3.534 1.00 90.25 657 GLU A C 1
ATOM 5456 O O . GLU A 1 657 ? -27.545 21.036 3.071 1.00 90.25 657 GLU A O 1
ATOM 5461 N N . GLU A 1 658 ? -26.977 19.776 4.837 1.00 93.44 658 GLU A N 1
ATOM 5462 C CA . GLU A 1 658 ? -27.056 20.858 5.830 1.00 93.44 658 GLU A CA 1
ATOM 5463 C C . GLU A 1 658 ? -25.709 21.566 6.064 1.00 93.44 658 GLU A C 1
ATOM 5465 O O . GLU A 1 658 ? -25.652 22.525 6.835 1.00 93.44 658 GLU A O 1
ATOM 5470 N N . PHE A 1 659 ? -24.614 21.148 5.413 1.00 95.56 659 PHE A N 1
ATOM 5471 C CA . PHE A 1 659 ? -23.310 21.821 5.502 1.00 95.56 659 PHE A CA 1
ATOM 5472 C C . PHE A 1 659 ? -23.094 22.827 4.361 1.00 95.56 659 PHE A C 1
ATOM 5474 O O . PHE A 1 659 ? -23.179 22.484 3.184 1.00 95.56 659 PHE A O 1
ATOM 5481 N N . GLU A 1 660 ? -22.704 24.059 4.693 1.00 93.44 660 GLU A N 1
ATOM 5482 C CA . GLU A 1 660 ? -22.354 25.078 3.702 1.00 93.44 660 GLU A CA 1
ATOM 5483 C C . GLU A 1 660 ? -20.914 24.889 3.176 1.00 93.44 660 GLU A C 1
ATOM 5485 O O . GLU A 1 660 ? -19.941 24.896 3.941 1.00 93.44 660 GLU A O 1
ATOM 5490 N N . ASP A 1 661 ? -20.747 24.814 1.850 1.00 90.75 661 ASP A N 1
ATOM 5491 C CA . ASP A 1 661 ? -19.438 24.818 1.174 1.00 90.75 661 ASP A CA 1
ATOM 5492 C C . ASP A 1 661 ? -18.822 26.236 1.137 1.00 90.75 661 ASP A C 1
ATOM 5494 O O . ASP A 1 661 ? -18.647 26.877 0.097 1.00 90.75 661 ASP A O 1
ATOM 5498 N N . ARG A 1 662 ? -18.512 26.778 2.319 1.00 91.12 662 ARG A N 1
ATOM 5499 C CA . ARG A 1 662 ? -17.938 28.123 2.453 1.00 91.12 662 ARG A CA 1
ATOM 5500 C C . ARG A 1 662 ? -16.428 28.137 2.246 1.00 91.12 662 ARG A C 1
ATOM 5502 O O . ARG A 1 662 ? -15.638 28.055 3.183 1.00 91.12 662 ARG A O 1
ATOM 5509 N N . THR A 1 663 ? -16.035 28.336 0.992 1.00 91.38 663 THR A N 1
ATOM 5510 C CA . THR A 1 663 ? -14.639 28.535 0.565 1.00 91.38 663 THR A CA 1
ATOM 5511 C C . THR A 1 663 ? -14.166 29.996 0.606 1.00 91.38 663 THR A C 1
ATOM 5513 O O . THR A 1 663 ? -13.029 30.280 0.216 1.00 91.38 663 THR A O 1
ATOM 5516 N N . ASP A 1 664 ? -14.988 30.935 1.079 1.00 95.44 664 ASP A N 1
ATOM 5517 C CA . ASP A 1 664 ? -14.655 32.362 1.098 1.00 95.44 664 ASP A CA 1
ATOM 5518 C C . ASP A 1 664 ? -13.483 32.706 2.045 1.00 95.44 664 ASP A C 1
ATOM 5520 O O . ASP A 1 664 ? -13.167 31.984 2.997 1.00 95.44 664 ASP A O 1
ATOM 5524 N N . ALA A 1 665 ? -12.804 33.825 1.775 1.00 95.12 665 ALA A N 1
ATOM 5525 C CA . ALA A 1 665 ? -11.629 34.235 2.544 1.00 95.12 665 ALA A CA 1
ATOM 5526 C C . ALA A 1 665 ? -11.950 34.506 4.025 1.00 95.12 665 ALA A C 1
ATOM 5528 O O . ALA A 1 665 ? -11.117 34.226 4.889 1.00 95.12 665 ALA A O 1
ATOM 5529 N N . GLN A 1 666 ? -13.150 34.997 4.347 1.00 95.50 666 GLN A N 1
ATOM 5530 C CA . GLN A 1 666 ? -13.533 35.308 5.722 1.00 95.50 666 GLN A CA 1
ATOM 5531 C C . GLN A 1 666 ? -13.809 34.032 6.532 1.00 95.50 666 GLN A C 1
ATOM 5533 O O . GLN A 1 666 ? -13.360 33.931 7.674 1.00 95.50 666 GLN A O 1
ATOM 5538 N N . ALA A 1 667 ? -14.449 33.024 5.931 1.00 95.25 667 ALA A N 1
ATOM 5539 C CA . ALA A 1 667 ? -14.588 31.691 6.511 1.00 95.25 667 ALA A CA 1
ATOM 5540 C C . ALA A 1 667 ? -13.215 31.050 6.778 1.00 95.25 667 ALA A C 1
ATOM 5542 O O . ALA A 1 667 ? -12.954 30.613 7.899 1.00 95.25 667 ALA A O 1
ATOM 5543 N N . LYS A 1 668 ? -12.292 31.094 5.805 1.00 97.12 668 LYS A N 1
ATOM 5544 C CA . LYS A 1 668 ? -10.896 30.635 5.972 1.00 97.12 668 LYS A CA 1
ATOM 5545 C C . LYS A 1 668 ? -10.182 31.354 7.127 1.00 97.12 668 LYS A C 1
ATOM 5547 O O . LYS A 1 668 ? -9.552 30.704 7.962 1.00 97.12 668 LYS A O 1
ATOM 5552 N N . LYS A 1 669 ? -10.328 32.681 7.224 1.00 96.50 669 LYS A N 1
ATOM 5553 C CA . LYS A 1 669 ? -9.785 33.511 8.317 1.00 96.50 669 LYS A CA 1
ATOM 5554 C C . LYS A 1 669 ? -10.359 33.125 9.684 1.00 96.50 669 LYS A C 1
ATOM 5556 O O . LYS A 1 669 ? -9.598 33.004 10.642 1.00 96.50 669 LYS A O 1
ATOM 5561 N N . TRP A 1 670 ? -11.661 32.857 9.782 1.00 96.50 670 TRP A N 1
ATOM 5562 C CA . TRP A 1 670 ? -12.278 32.377 11.022 1.00 96.50 670 TRP A CA 1
ATOM 5563 C C . TRP A 1 670 ? -11.839 30.960 11.405 1.00 96.50 670 TRP A C 1
ATOM 5565 O O . TRP A 1 670 ? -11.525 30.745 12.574 1.00 96.50 670 TRP A O 1
ATOM 5575 N N . VAL A 1 671 ? -11.741 30.024 10.451 1.00 97.38 671 VAL A N 1
ATOM 5576 C CA . VAL A 1 671 ? -11.209 28.668 10.696 1.00 97.38 671 VAL A CA 1
ATOM 5577 C C . VAL A 1 671 ? -9.791 28.740 11.272 1.00 97.38 671 VAL A C 1
ATOM 5579 O O . VAL A 1 671 ? -9.528 28.120 12.300 1.00 97.38 671 VAL A O 1
ATOM 5582 N N . LEU A 1 672 ? -8.898 29.555 10.696 1.00 97.00 672 LEU A N 1
ATOM 5583 C CA . LEU A 1 672 ? -7.544 29.743 11.234 1.00 97.00 672 LEU A CA 1
ATOM 5584 C C . LEU A 1 672 ? -7.537 30.285 12.669 1.00 97.00 672 LEU A C 1
ATOM 5586 O O . LEU A 1 672 ? -6.831 29.748 13.519 1.00 97.00 672 LEU A O 1
ATOM 5590 N N . CYS A 1 673 ? -8.338 31.311 12.967 1.00 96.19 673 CYS A N 1
ATOM 5591 C CA . CYS A 1 673 ? -8.407 31.876 14.316 1.00 96.19 673 CYS A CA 1
ATOM 5592 C C . CYS A 1 673 ? -9.066 30.934 15.347 1.00 96.19 673 CYS A C 1
ATOM 5594 O O . CYS A 1 673 ? -8.880 31.127 16.550 1.00 96.19 673 CYS A O 1
ATOM 5596 N N . LEU A 1 674 ? -9.825 29.922 14.913 1.00 97.00 674 LEU A N 1
ATOM 5597 C CA . LEU A 1 674 ? -10.294 28.840 15.785 1.00 97.00 674 LEU A CA 1
ATOM 5598 C C . LEU A 1 674 ? -9.226 27.760 15.979 1.00 97.00 674 LEU A C 1
ATOM 5600 O O . LEU A 1 674 ? -8.995 27.354 17.115 1.00 97.00 674 LEU A O 1
ATOM 5604 N N . ILE A 1 675 ? -8.519 27.362 14.916 1.00 96.75 675 ILE A N 1
ATOM 5605 C CA . ILE A 1 675 ? -7.392 26.422 15.008 1.00 96.75 675 ILE A CA 1
ATOM 5606 C C . ILE A 1 675 ? -6.316 26.985 15.946 1.00 96.75 675 ILE A C 1
ATOM 5608 O O . ILE A 1 675 ? -5.857 26.261 16.824 1.00 96.75 675 ILE A O 1
ATOM 5612 N N . GLU A 1 676 ? -5.989 28.282 15.865 1.00 96.12 676 GLU A N 1
ATOM 5613 C CA . GLU A 1 676 ? -5.041 28.949 16.773 1.00 96.12 676 GLU A CA 1
ATOM 5614 C C . GLU A 1 676 ? -5.336 28.654 18.256 1.00 96.12 676 GLU A C 1
ATOM 5616 O O . GLU A 1 676 ? -4.428 28.313 19.017 1.00 96.12 676 GLU A O 1
ATOM 5621 N N . LYS A 1 677 ? -6.615 28.726 18.651 1.00 96.06 677 LYS A N 1
ATOM 5622 C CA . LYS A 1 677 ? -7.082 28.499 20.029 1.00 96.06 677 LYS A CA 1
ATOM 5623 C C . LYS A 1 677 ? -6.992 27.045 20.488 1.00 96.06 677 LYS A C 1
ATOM 5625 O O . LYS A 1 677 ? -7.087 26.800 21.689 1.00 96.06 677 LYS A O 1
ATOM 5630 N N . VAL A 1 678 ? -6.800 26.095 19.572 1.00 95.69 678 VAL A N 1
ATOM 5631 C CA . VAL A 1 678 ? -6.706 24.661 19.866 1.00 95.69 678 VAL A CA 1
ATOM 5632 C C . VAL A 1 678 ? -5.313 24.139 19.474 1.00 95.69 678 VAL A C 1
ATOM 5634 O O . VAL A 1 678 ? -5.163 23.485 18.441 1.00 95.69 678 VAL A O 1
ATOM 5637 N N . PRO A 1 679 ? -4.265 24.362 20.302 1.00 94.31 679 PRO A N 1
ATOM 5638 C CA . PRO A 1 679 ? -2.909 23.849 20.062 1.00 94.31 679 PRO A CA 1
ATOM 5639 C C . PRO A 1 679 ? -2.833 22.352 19.739 1.00 94.31 679 PRO A C 1
ATOM 5641 O O . PRO A 1 679 ? -1.947 21.927 19.000 1.00 94.31 679 PRO A O 1
ATOM 5644 N N . ALA A 1 680 ? -3.785 21.551 20.229 1.00 91.44 680 ALA A N 1
ATOM 5645 C CA . ALA A 1 680 ? -3.895 20.129 19.911 1.00 91.44 680 ALA A CA 1
ATOM 5646 C C . ALA A 1 680 ? -4.095 19.822 18.409 1.00 91.44 680 ALA A C 1
ATOM 5648 O O . ALA A 1 680 ? -3.866 18.686 18.015 1.00 91.44 680 ALA A O 1
ATOM 5649 N N . LEU A 1 681 ? -4.467 20.807 17.579 1.00 92.94 681 LEU A N 1
ATOM 5650 C CA . LEU A 1 681 ? -4.623 20.673 16.124 1.00 92.94 681 LEU A CA 1
ATOM 5651 C C . LEU A 1 681 ? -3.415 21.174 15.306 1.00 92.94 681 LEU A C 1
ATOM 5653 O O . LEU A 1 681 ? -3.394 20.982 14.091 1.00 92.94 681 LEU A O 1
ATOM 5657 N N . TRP A 1 682 ? -2.419 21.832 15.922 1.00 92.50 682 TRP A N 1
ATOM 5658 C CA . TRP A 1 682 ? -1.326 22.476 15.164 1.00 92.50 682 TRP A CA 1
ATOM 5659 C C . TRP A 1 682 ? 0.067 22.518 15.815 1.00 92.50 682 TRP A C 1
ATOM 5661 O O . TRP A 1 682 ? 1.039 22.791 15.116 1.00 92.50 682 TRP A O 1
ATOM 5671 N N . TYR A 1 683 ? 0.213 22.261 17.117 1.00 85.94 683 TYR A N 1
ATOM 5672 C CA . TYR A 1 683 ? 1.426 22.595 17.888 1.00 85.94 683 TYR A CA 1
ATOM 5673 C C . TYR A 1 683 ? 2.649 21.670 17.674 1.00 85.94 683 TYR A C 1
ATOM 5675 O O . TYR A 1 683 ? 3.701 21.898 18.268 1.00 85.94 683 TYR A O 1
ATOM 5683 N N . ARG A 1 684 ? 2.550 20.608 16.861 1.00 79.44 684 ARG A N 1
ATOM 5684 C CA . ARG A 1 684 ? 3.636 19.627 16.630 1.00 79.44 684 ARG A CA 1
ATOM 5685 C C . ARG A 1 684 ? 3.693 19.162 15.166 1.00 79.44 684 ARG A C 1
ATOM 5687 O O . ARG A 1 684 ? 2.806 19.468 14.377 1.00 79.44 684 ARG A O 1
ATOM 5694 N N . ARG A 1 685 ? 4.725 18.385 14.814 1.00 76.00 685 ARG A N 1
ATOM 5695 C CA . ARG A 1 685 ? 4.699 17.481 13.645 1.00 76.00 685 ARG A CA 1
ATOM 5696 C C . ARG A 1 685 ? 3.886 16.219 13.959 1.00 76.00 685 ARG A C 1
ATOM 5698 O O . ARG A 1 685 ? 3.738 15.883 15.134 1.00 76.00 685 ARG A O 1
ATOM 5705 N N . ASN A 1 686 ? 3.401 15.530 12.923 1.00 77.25 686 ASN A N 1
ATOM 5706 C CA . ASN A 1 686 ? 2.694 14.242 12.994 1.00 77.25 686 ASN A CA 1
ATOM 5707 C C . ASN A 1 686 ? 1.602 14.204 14.083 1.00 77.25 686 ASN A C 1
ATOM 5709 O O . ASN A 1 686 ? 1.557 13.321 14.944 1.00 77.25 686 ASN A O 1
ATOM 5713 N N . ILE A 1 687 ? 0.728 15.216 14.071 1.00 83.00 687 ILE A N 1
ATOM 5714 C CA . ILE A 1 687 ? -0.304 15.396 15.093 1.00 83.00 687 ILE A CA 1
ATOM 5715 C C . ILE A 1 687 ? -1.386 14.331 14.932 1.00 83.00 687 ILE A C 1
ATOM 5717 O O . ILE A 1 687 ? -2.100 14.305 13.932 1.00 83.00 687 ILE A O 1
ATOM 5721 N N . LYS A 1 688 ? -1.545 13.502 15.965 1.00 85.81 688 LYS A N 1
ATOM 5722 C CA . LYS A 1 688 ? -2.687 12.601 16.127 1.00 85.81 688 LYS A CA 1
ATOM 5723 C C . LYS A 1 688 ? -3.903 13.403 16.605 1.00 85.81 688 LYS A C 1
ATOM 5725 O O . LYS A 1 688 ? -4.019 13.682 17.795 1.00 85.81 688 LYS A O 1
ATOM 5730 N N . THR A 1 689 ? -4.776 13.784 15.672 1.00 90.44 689 THR A N 1
ATOM 5731 C CA . THR A 1 689 ? -6.039 14.505 15.940 1.00 90.44 689 THR A CA 1
ATOM 5732 C C . THR A 1 689 ? -7.224 13.538 15.954 1.00 90.44 689 THR A C 1
ATOM 5734 O O . THR A 1 689 ? -7.251 12.590 15.165 1.00 90.44 689 THR A O 1
ATOM 5737 N N . THR A 1 690 ? -8.202 13.744 16.840 1.00 92.25 690 THR A N 1
ATOM 5738 C CA . THR A 1 690 ? -9.426 12.919 16.887 1.00 92.25 690 THR A CA 1
ATOM 5739 C C . THR A 1 690 ? -10.562 13.527 16.066 1.00 92.25 690 THR A C 1
ATOM 5741 O O . THR A 1 690 ? -10.534 14.714 15.750 1.00 92.25 690 THR A O 1
ATOM 5744 N N . VAL A 1 691 ? -11.583 12.722 15.733 1.00 91.88 691 VAL A N 1
ATOM 5745 C CA . VAL A 1 691 ? -12.844 13.219 15.138 1.00 91.88 691 VAL A CA 1
ATOM 5746 C C . VAL A 1 691 ? -13.417 14.351 15.996 1.00 91.88 691 VAL A C 1
ATOM 5748 O O . VAL A 1 691 ? -13.640 15.450 15.497 1.00 91.88 691 VAL A O 1
ATOM 5751 N N . GLU A 1 692 ? -13.521 14.088 17.303 1.00 94.31 692 GLU A N 1
ATOM 5752 C CA . GLU A 1 692 ? -14.115 14.965 18.317 1.00 94.31 692 GLU A CA 1
ATOM 5753 C C . GLU A 1 692 ? -13.516 16.374 18.290 1.00 94.31 692 GLU A C 1
ATOM 5755 O O . GLU A 1 692 ? -14.255 17.346 18.279 1.00 94.31 692 GLU A O 1
ATOM 5760 N N . GLN A 1 693 ? -12.189 16.506 18.195 1.00 95.62 693 GLN A N 1
ATOM 5761 C CA . GLN A 1 693 ? -11.514 17.812 18.185 1.00 95.62 693 GLN A CA 1
ATOM 5762 C C . GLN A 1 693 ? -11.840 18.654 16.942 1.00 95.62 693 GLN A C 1
ATOM 5764 O O . GLN A 1 693 ? -11.813 19.884 16.999 1.00 95.62 693 GLN A O 1
ATOM 5769 N N . TRP A 1 694 ? -12.133 18.009 15.808 1.00 96.69 694 TRP A N 1
ATOM 5770 C CA . TRP A 1 694 ? -12.583 18.702 14.601 1.00 96.69 694 TRP A CA 1
ATOM 5771 C C . TRP A 1 694 ? -14.089 18.993 14.641 1.00 96.69 694 TRP A C 1
ATOM 5773 O O . TRP A 1 694 ? -14.502 20.047 14.163 1.00 96.69 694 TRP A O 1
ATOM 5783 N N . GLU A 1 695 ? -14.897 18.108 15.233 1.00 97.00 695 GLU A N 1
ATOM 5784 C CA . GLU A 1 695 ? -16.336 18.319 15.455 1.00 97.00 695 GLU A CA 1
ATOM 5785 C C . GLU A 1 695 ? -16.585 19.470 16.448 1.00 97.00 695 GLU A C 1
ATOM 5787 O O . GLU A 1 695 ? -17.382 20.361 16.168 1.00 97.00 695 GLU A O 1
ATOM 5792 N N . GLU A 1 696 ? -15.843 19.527 17.559 1.00 97.19 696 GLU A N 1
ATOM 5793 C CA . GLU A 1 696 ? -15.836 20.641 18.519 1.00 97.19 696 GLU A CA 1
ATOM 5794 C C . GLU A 1 696 ? -15.500 21.977 17.837 1.00 97.19 696 GLU A C 1
ATOM 5796 O O . GLU A 1 696 ? -16.155 22.991 18.089 1.00 97.19 696 GLU A O 1
ATOM 5801 N N . LEU A 1 697 ? -14.517 21.986 16.927 1.00 97.69 697 LEU A N 1
ATOM 5802 C CA . LEU A 1 697 ? -14.150 23.186 16.171 1.00 97.69 697 LEU A CA 1
ATOM 5803 C C . LEU A 1 697 ? -15.224 23.576 15.142 1.00 97.69 697 LEU A C 1
ATOM 5805 O O . LEU A 1 697 ? -15.462 24.767 14.939 1.00 97.69 697 LEU A O 1
ATOM 5809 N N . ALA A 1 698 ? -15.899 22.603 14.527 1.00 97.50 698 ALA A N 1
ATOM 5810 C CA . ALA A 1 698 ? -17.017 22.843 13.616 1.00 97.50 698 ALA A CA 1
ATOM 5811 C C . ALA A 1 698 ? -18.251 23.410 14.342 1.00 97.50 698 ALA A C 1
ATOM 5813 O O . ALA A 1 698 ? -18.880 24.352 13.854 1.00 97.50 698 ALA A O 1
ATOM 5814 N N . VAL A 1 699 ? -18.547 22.902 15.542 1.00 97.94 699 VAL A N 1
ATOM 5815 C CA . VAL A 1 699 ? -19.570 23.446 16.444 1.00 97.94 699 VAL A CA 1
ATOM 5816 C C . VAL A 1 699 ? -19.224 24.884 16.843 1.00 97.94 699 VAL A C 1
ATOM 5818 O O . VAL A 1 699 ? -20.041 25.782 16.660 1.00 97.94 699 VAL A O 1
ATOM 5821 N N . GLU A 1 700 ? -18.002 25.149 17.308 1.00 97.75 700 GLU A N 1
ATOM 5822 C CA . GLU A 1 700 ? -17.545 26.500 17.676 1.00 97.75 700 GLU A CA 1
ATOM 5823 C C . GLU A 1 700 ? -17.530 27.474 16.472 1.00 97.75 700 GLU A C 1
ATOM 5825 O O . GLU A 1 700 ? -17.780 28.674 16.633 1.00 97.75 700 GLU A O 1
ATOM 5830 N N . PHE A 1 701 ? -17.303 26.978 15.248 1.00 97.44 701 PHE A N 1
ATOM 5831 C CA . PHE A 1 701 ? -17.470 27.757 14.016 1.00 97.44 701 PHE A CA 1
ATOM 5832 C C . PHE A 1 701 ? -18.943 28.121 13.781 1.00 97.44 701 PHE A C 1
ATOM 5834 O O . PHE A 1 701 ? -19.250 29.302 13.592 1.00 97.44 701 PHE A O 1
ATOM 5841 N N . TYR A 1 702 ? -19.864 27.158 13.863 1.00 97.44 702 TYR A N 1
ATOM 5842 C CA . TYR A 1 702 ? -21.304 27.399 13.724 1.00 97.44 702 TYR A CA 1
ATOM 5843 C C . TYR A 1 702 ? -21.837 28.373 14.783 1.00 97.44 702 TYR A C 1
ATOM 5845 O O . TYR A 1 702 ? -22.466 29.373 14.435 1.00 97.44 702 TYR A O 1
ATOM 5853 N N . LEU A 1 703 ? -21.511 28.162 16.064 1.00 96.75 703 LEU A N 1
ATOM 5854 C CA . LEU A 1 703 ? -21.959 29.011 17.177 1.00 96.75 703 LEU A CA 1
ATOM 5855 C C . LEU A 1 703 ? -21.607 30.494 16.970 1.00 96.75 703 LEU A C 1
ATOM 5857 O O . LEU A 1 703 ? -22.348 31.374 17.405 1.00 96.75 703 LEU A O 1
ATOM 5861 N N . ARG A 1 704 ? -20.488 30.794 16.299 1.00 95.69 704 ARG A N 1
ATOM 5862 C CA . ARG A 1 704 ? -20.014 32.165 16.032 1.00 95.69 704 ARG A CA 1
ATOM 5863 C C . ARG A 1 704 ? -20.490 32.733 14.696 1.00 95.69 704 ARG A C 1
ATOM 5865 O O . ARG A 1 704 ? -20.757 33.931 14.594 1.00 95.69 704 ARG A O 1
ATOM 5872 N N . THR A 1 705 ? -20.570 31.902 13.661 1.00 95.75 705 THR A N 1
ATOM 5873 C CA . THR A 1 705 ? -20.828 32.352 12.281 1.00 95.75 705 THR A CA 1
ATOM 5874 C C . THR A 1 705 ? -22.281 32.192 11.848 1.00 95.75 705 THR A C 1
ATOM 5876 O O . THR A 1 705 ? -22.722 32.936 10.976 1.00 95.75 705 THR A O 1
ATOM 5879 N N . GLY A 1 706 ? -23.028 31.273 12.464 1.00 95.75 706 GLY A N 1
ATOM 5880 C CA . GLY A 1 706 ? -24.332 30.794 12.002 1.00 95.75 706 GLY A CA 1
ATOM 5881 C C . GLY A 1 706 ? -24.277 29.874 10.775 1.00 95.75 706 GLY A C 1
ATOM 5882 O O . GLY A 1 706 ? -25.333 29.432 10.345 1.00 95.75 706 GLY A O 1
ATOM 5883 N N . SER A 1 707 ? -23.085 29.603 10.233 1.00 96.25 707 SER A N 1
ATOM 5884 C CA . SER A 1 707 ? -22.848 28.726 9.083 1.00 96.25 707 SER A CA 1
ATOM 5885 C C . SER A 1 707 ? -22.374 27.356 9.563 1.00 96.25 707 SER A C 1
ATOM 5887 O O . SER A 1 707 ? -21.374 27.254 10.276 1.00 96.25 707 SER A O 1
ATOM 5889 N N . SER A 1 708 ? -23.067 26.295 9.171 1.00 96.75 708 SER A N 1
ATOM 5890 C CA . SER A 1 708 ? -22.647 24.904 9.368 1.00 96.75 708 SER A CA 1
ATOM 5891 C C . SER A 1 708 ? -21.551 24.557 8.357 1.00 96.75 708 SER A C 1
ATOM 5893 O O . SER A 1 708 ? -21.643 24.912 7.187 1.00 96.75 708 SER A O 1
ATOM 5895 N N . MET A 1 709 ? -20.494 23.860 8.780 1.00 97.50 709 MET A N 1
ATOM 5896 C CA . MET A 1 709 ? -19.406 23.437 7.888 1.00 97.50 709 MET A CA 1
ATOM 5897 C C . MET A 1 709 ? -18.948 22.026 8.255 1.00 97.50 709 MET A C 1
ATOM 5899 O O . MET A 1 709 ? -18.810 21.705 9.437 1.00 97.50 709 MET A O 1
ATOM 5903 N N . SER A 1 710 ? -18.718 21.173 7.256 1.00 97.38 710 SER A N 1
ATOM 5904 C CA . SER A 1 710 ? -18.333 19.778 7.487 1.00 97.38 710 SER A CA 1
ATOM 5905 C C . SER A 1 710 ? -16.869 19.658 7.943 1.00 97.38 710 SER A C 1
ATOM 5907 O O . SER A 1 710 ? -15.989 20.388 7.476 1.00 97.38 710 SER A O 1
ATOM 5909 N N . VAL A 1 711 ? -16.576 18.703 8.834 1.00 96.94 711 VAL A N 1
ATOM 5910 C CA . VAL A 1 711 ? -15.202 18.393 9.282 1.00 96.94 711 VAL A CA 1
ATOM 5911 C C . VAL A 1 711 ? -14.231 18.149 8.111 1.00 96.94 711 VAL A C 1
ATOM 5913 O O . VAL A 1 711 ? -13.126 18.699 8.152 1.00 96.94 711 VAL A O 1
ATOM 5916 N N . PRO A 1 712 ? -14.587 17.395 7.047 1.00 95.38 712 PRO A N 1
ATOM 5917 C CA . PRO A 1 712 ? -13.740 17.271 5.860 1.00 95.38 712 PRO A CA 1
ATOM 5918 C C . PRO A 1 712 ? -13.389 18.616 5.211 1.00 95.38 712 PRO A C 1
ATOM 5920 O O . PRO A 1 712 ? -12.248 18.796 4.786 1.00 95.38 712 PRO A O 1
ATOM 5923 N N . HIS A 1 713 ? -14.319 19.576 5.181 1.00 96.56 713 HIS A N 1
ATOM 5924 C CA . HIS A 1 713 ? -14.083 20.883 4.563 1.00 96.56 713 HIS A CA 1
ATOM 5925 C C . HIS A 1 713 ? -13.167 21.780 5.394 1.00 96.56 713 HIS A C 1
ATOM 5927 O O . HIS A 1 713 ? -12.192 22.327 4.881 1.00 96.56 713 HIS A O 1
ATOM 5933 N N . ILE A 1 714 ? -13.398 21.838 6.708 1.00 97.00 714 ILE A N 1
ATOM 5934 C CA . ILE A 1 714 ? -12.513 22.524 7.665 1.00 97.00 714 ILE A CA 1
ATOM 5935 C C . ILE A 1 714 ? -11.077 21.982 7.549 1.00 97.00 714 ILE A C 1
ATOM 5937 O O . ILE A 1 714 ? -10.111 22.749 7.507 1.00 97.00 714 ILE A O 1
ATOM 5941 N N . ARG A 1 715 ? -10.926 20.655 7.433 1.00 94.81 715 ARG A N 1
ATOM 5942 C CA . ARG A 1 715 ? -9.622 20.002 7.240 1.00 94.81 715 ARG A CA 1
ATOM 5943 C C . ARG A 1 715 ? -9.015 20.272 5.861 1.00 94.81 715 ARG A C 1
ATOM 5945 O O . ARG A 1 715 ? -7.801 20.445 5.782 1.00 94.81 715 ARG A O 1
ATOM 5952 N N . SER A 1 716 ? -9.822 20.366 4.803 1.00 94.94 716 SER A N 1
ATOM 5953 C CA . SER A 1 716 ? -9.376 20.789 3.465 1.00 94.94 716 SER A CA 1
ATOM 5954 C C . SER A 1 716 ? -8.801 22.209 3.505 1.00 94.94 716 SER A C 1
ATOM 5956 O O . SER A 1 716 ? -7.658 22.429 3.101 1.00 94.94 716 SER A O 1
ATOM 5958 N N . ILE A 1 717 ? -9.528 23.156 4.112 1.00 96.19 717 ILE A N 1
ATOM 5959 C CA . ILE A 1 717 ? -9.064 24.530 4.355 1.00 96.19 717 ILE A CA 1
ATOM 5960 C C . ILE A 1 717 ? -7.716 24.528 5.097 1.00 96.19 717 ILE A C 1
ATOM 5962 O O . ILE A 1 717 ? -6.768 25.171 4.641 1.00 96.19 717 ILE A O 1
ATOM 5966 N N . TRP A 1 718 ? -7.588 23.768 6.191 1.00 96.06 718 TRP A N 1
ATOM 5967 C CA . TRP A 1 718 ? -6.339 23.680 6.959 1.00 96.06 718 TRP A CA 1
ATOM 5968 C C . TRP A 1 718 ? -5.173 23.074 6.164 1.00 96.06 718 TRP A C 1
ATOM 5970 O O . TRP A 1 718 ? -4.080 23.647 6.152 1.00 96.06 718 TRP A O 1
ATOM 5980 N N . LYS A 1 719 ? -5.387 21.953 5.458 1.00 93.69 719 LYS A N 1
ATOM 5981 C CA . LYS A 1 719 ? -4.357 21.316 4.618 1.00 93.69 719 LYS A CA 1
ATOM 5982 C C . LYS A 1 719 ? -3.861 22.276 3.537 1.00 93.69 719 LYS A C 1
ATOM 5984 O O . LYS A 1 719 ? -2.654 22.502 3.437 1.00 93.69 719 LYS A O 1
ATOM 5989 N N . ASN A 1 720 ? -4.780 22.898 2.802 1.00 93.81 720 ASN A N 1
ATOM 5990 C CA . ASN A 1 720 ? -4.456 23.803 1.701 1.00 93.81 720 ASN A CA 1
ATOM 5991 C C . ASN A 1 720 ? -3.684 25.042 2.190 1.00 93.81 720 ASN A C 1
ATOM 5993 O O . ASN A 1 720 ? -2.757 25.495 1.520 1.00 93.81 720 ASN A O 1
ATOM 5997 N N . LEU A 1 721 ? -3.998 25.566 3.382 1.00 95.56 721 LEU A N 1
ATOM 5998 C CA . LEU A 1 721 ? -3.281 26.700 3.979 1.00 95.56 721 LEU A CA 1
ATOM 5999 C C . LEU A 1 721 ? -1.888 26.308 4.510 1.00 95.56 721 LEU A C 1
ATOM 6001 O O . LEU A 1 721 ? -0.926 27.045 4.278 1.00 95.56 721 LEU A O 1
ATOM 6005 N N . LYS A 1 722 ? -1.731 25.127 5.130 1.00 94.12 722 LYS A N 1
ATOM 6006 C CA . LYS A 1 722 ? -0.406 24.576 5.484 1.00 94.12 722 LYS A CA 1
ATOM 6007 C C . LYS A 1 722 ? 0.475 24.381 4.249 1.00 94.12 722 LYS A C 1
ATOM 6009 O O . LYS A 1 722 ? 1.655 24.730 4.269 1.00 94.12 722 LYS A O 1
ATOM 6014 N N . GLU A 1 723 ? -0.081 23.851 3.164 1.00 90.56 723 GLU A N 1
ATOM 6015 C CA . GLU A 1 723 ? 0.643 23.630 1.911 1.00 90.56 723 GLU A CA 1
ATOM 6016 C C . GLU A 1 723 ? 0.996 24.946 1.201 1.00 90.56 723 GLU A C 1
ATOM 6018 O O . GLU A 1 723 ? 2.146 25.143 0.802 1.00 90.56 723 GLU A O 1
ATOM 6023 N N . ALA A 1 724 ? 0.068 25.905 1.152 1.00 93.44 724 ALA A N 1
ATOM 6024 C CA . ALA A 1 724 ? 0.311 27.252 0.635 1.00 93.44 724 ALA A CA 1
ATOM 6025 C C . ALA A 1 724 ? 1.410 28.008 1.410 1.00 93.44 724 ALA A C 1
ATOM 6027 O O . ALA A 1 724 ? 2.131 28.818 0.817 1.00 93.44 724 ALA A O 1
ATOM 6028 N N . MET A 1 725 ? 1.576 27.729 2.708 1.00 93.19 725 MET A N 1
ATOM 6029 C CA . MET A 1 725 ? 2.712 28.208 3.498 1.00 93.19 725 MET A CA 1
ATOM 6030 C C . MET A 1 725 ? 3.998 27.435 3.154 1.00 93.19 725 MET A C 1
ATOM 6032 O O . MET A 1 725 ? 5.020 28.053 2.855 1.00 93.19 725 MET A O 1
ATOM 6036 N N . ARG A 1 726 ? 3.947 26.094 3.097 1.00 89.19 726 ARG A N 1
ATOM 6037 C CA . ARG A 1 726 ? 5.087 25.220 2.741 1.00 89.19 726 ARG A CA 1
ATOM 6038 C C . ARG A 1 726 ? 5.696 25.576 1.373 1.00 89.19 726 ARG A C 1
ATOM 6040 O O . ARG A 1 726 ? 6.922 25.584 1.260 1.00 89.19 726 ARG A O 1
ATOM 6047 N N . LYS A 1 727 ? 4.854 25.912 0.381 1.00 90.44 727 LYS A N 1
ATOM 6048 C CA . LYS A 1 727 ? 5.217 26.313 -0.997 1.00 90.44 727 LYS A CA 1
ATOM 6049 C C . LYS A 1 727 ? 5.819 27.725 -1.090 1.00 90.44 727 LYS A C 1
ATOM 6051 O O . LYS A 1 727 ? 6.620 27.992 -1.983 1.00 90.44 727 LYS A O 1
ATOM 6056 N N . ARG A 1 728 ? 5.483 28.631 -0.161 1.00 91.12 728 ARG A N 1
ATOM 6057 C CA . ARG A 1 728 ? 6.175 29.929 -0.013 1.00 91.12 728 ARG A CA 1
ATOM 6058 C C . ARG A 1 728 ? 7.553 29.728 0.623 1.00 91.12 728 ARG A C 1
ATOM 6060 O O . ARG A 1 728 ? 8.553 30.173 0.072 1.00 91.12 728 ARG A O 1
ATOM 6067 N N . LEU A 1 729 ? 7.606 28.949 1.704 1.00 88.25 729 LEU A N 1
ATOM 6068 C CA . LEU A 1 729 ? 8.820 28.618 2.464 1.00 88.25 729 LEU A CA 1
ATOM 6069 C C . LEU A 1 729 ? 9.800 27.664 1.748 1.00 88.25 729 LEU A C 1
ATOM 6071 O O . LEU A 1 729 ? 10.853 27.337 2.296 1.00 88.25 729 LEU A O 1
ATOM 6075 N N . SER A 1 730 ? 9.467 27.163 0.554 1.00 84.88 730 SER A N 1
ATOM 6076 C CA . SER A 1 730 ? 10.383 26.397 -0.306 1.00 84.88 730 SER A CA 1
ATOM 6077 C C . SER A 1 730 ? 11.129 27.250 -1.333 1.00 84.88 730 SER A C 1
ATOM 6079 O O . SER A 1 730 ? 12.022 26.728 -1.994 1.00 84.88 730 SER A O 1
ATOM 6081 N N . LYS A 1 731 ? 10.802 28.542 -1.479 1.00 84.25 731 LYS A N 1
ATOM 6082 C CA . LYS A 1 731 ? 11.618 29.461 -2.284 1.00 84.25 731 LYS A CA 1
ATOM 6083 C C . LYS A 1 731 ? 12.928 29.765 -1.530 1.00 84.25 731 LYS A C 1
ATOM 6085 O O . LYS A 1 731 ? 12.850 30.149 -0.363 1.00 84.25 731 LYS A O 1
ATOM 6090 N N . PRO A 1 732 ? 14.116 29.640 -2.153 1.00 75.56 732 PRO A N 1
ATOM 6091 C CA . PRO A 1 732 ? 15.376 30.028 -1.525 1.00 75.56 732 PRO A CA 1
ATOM 6092 C C . PRO A 1 732 ? 15.456 31.558 -1.433 1.00 75.56 732 PRO A C 1
ATOM 6094 O O . PRO A 1 732 ? 15.799 32.245 -2.393 1.00 75.56 732 PRO A O 1
ATOM 6097 N N . LEU A 1 733 ? 15.089 32.088 -0.269 1.00 78.00 733 LEU A N 1
ATOM 6098 C CA . LEU A 1 733 ? 15.053 33.512 0.050 1.00 78.00 733 LEU A CA 1
ATOM 6099 C C . LEU A 1 733 ? 15.759 33.759 1.389 1.00 78.00 733 LEU A C 1
ATOM 6101 O O . LEU A 1 733 ? 15.723 32.930 2.299 1.00 78.00 733 LEU A O 1
ATOM 6105 N N . GLU A 1 734 ? 16.382 34.926 1.530 1.00 82.06 734 GLU A N 1
ATOM 6106 C CA . GLU A 1 734 ? 16.907 35.393 2.817 1.00 82.06 734 GLU A CA 1
ATOM 6107 C C . GLU A 1 734 ? 15.745 35.612 3.798 1.00 82.06 734 GLU A C 1
ATOM 6109 O O . GLU A 1 734 ? 14.668 36.049 3.395 1.00 82.06 734 GLU A O 1
ATOM 6114 N N . SER A 1 735 ? 15.938 35.360 5.098 1.00 80.12 735 SER A N 1
ATOM 6115 C CA . SER A 1 735 ? 14.818 35.356 6.061 1.00 80.12 735 SER A CA 1
ATOM 6116 C C . SER A 1 735 ? 14.046 36.680 6.152 1.00 80.12 735 SER A C 1
ATOM 6118 O O . SER A 1 735 ? 12.851 36.644 6.411 1.00 80.12 735 SER A O 1
ATOM 6120 N N . ALA A 1 736 ? 14.680 37.826 5.882 1.00 85.00 736 ALA A N 1
ATOM 6121 C CA . ALA A 1 736 ? 13.973 39.108 5.792 1.00 85.00 736 ALA A CA 1
ATOM 6122 C C . ALA A 1 736 ? 12.979 39.139 4.612 1.00 85.00 736 ALA A C 1
ATOM 6124 O O . ALA A 1 736 ? 11.825 39.518 4.782 1.00 85.00 736 ALA A O 1
ATOM 6125 N N . LYS A 1 737 ? 13.401 38.648 3.438 1.00 89.31 737 LYS A N 1
ATOM 6126 C CA . LYS A 1 737 ? 12.563 38.534 2.232 1.00 89.31 737 LYS A CA 1
ATOM 6127 C C . LYS A 1 737 ? 11.484 37.457 2.375 1.00 89.31 737 LYS A C 1
ATOM 6129 O O . LYS A 1 737 ? 10.427 37.584 1.771 1.00 89.31 737 LYS A O 1
ATOM 6134 N N . ILE A 1 738 ? 11.718 36.419 3.186 1.00 88.62 738 ILE A N 1
ATOM 6135 C CA . ILE A 1 738 ? 10.678 35.439 3.544 1.00 88.62 738 ILE A CA 1
ATOM 6136 C C . ILE A 1 738 ? 9.551 36.114 4.332 1.00 88.62 738 ILE A C 1
ATOM 6138 O O . ILE A 1 738 ? 8.393 35.945 3.967 1.00 88.62 738 ILE A O 1
ATOM 6142 N N . GLU A 1 739 ? 9.862 36.891 5.373 1.00 91.88 739 GLU A N 1
ATOM 6143 C CA . GLU A 1 739 ? 8.826 37.590 6.149 1.00 91.88 739 GLU A CA 1
ATOM 6144 C C . GLU A 1 739 ? 8.101 38.661 5.320 1.00 91.88 739 GLU A C 1
ATOM 6146 O O . GLU A 1 739 ? 6.890 38.807 5.453 1.00 91.88 739 GLU A O 1
ATOM 6151 N N . GLU A 1 740 ? 8.797 39.343 4.405 1.00 92.75 740 GLU A N 1
ATOM 6152 C CA . GLU A 1 740 ? 8.199 40.296 3.458 1.00 92.75 740 GLU A CA 1
ATOM 6153 C C . GLU A 1 740 ? 7.260 39.614 2.436 1.00 92.75 740 GLU A C 1
ATOM 6155 O O . GLU A 1 740 ? 6.173 40.107 2.149 1.00 92.75 740 GLU A O 1
ATOM 6160 N N . GLU A 1 741 ? 7.632 38.451 1.892 1.00 91.44 741 GLU A N 1
ATOM 6161 C CA . GLU A 1 741 ? 6.764 37.666 0.995 1.00 91.44 741 GLU A CA 1
ATOM 6162 C C . GLU A 1 741 ? 5.598 36.987 1.732 1.00 91.44 741 GLU A C 1
ATOM 6164 O O . GLU A 1 741 ? 4.562 36.691 1.128 1.00 91.44 741 GLU A O 1
ATOM 6169 N N . LEU A 1 742 ? 5.748 36.729 3.034 1.00 93.19 742 LEU A N 1
ATOM 6170 C CA . LEU A 1 742 ? 4.677 36.221 3.884 1.00 93.19 742 LEU A CA 1
ATOM 6171 C C . LEU A 1 742 ? 3.720 37.337 4.324 1.00 93.19 742 LEU A C 1
ATOM 6173 O O . LEU A 1 742 ? 2.517 37.107 4.288 1.00 93.19 742 LEU A O 1
ATOM 6177 N N . SER A 1 743 ? 4.184 38.543 4.664 1.00 93.25 743 SER A N 1
ATOM 6178 C CA . SER A 1 743 ? 3.296 39.654 5.060 1.00 93.25 743 SER A CA 1
ATOM 6179 C C . SER A 1 743 ? 2.352 40.098 3.935 1.00 93.25 743 SER A C 1
ATOM 6181 O O . SER A 1 743 ? 1.211 40.466 4.205 1.00 93.25 743 SER A O 1
ATOM 6183 N N . LYS A 1 744 ? 2.766 39.945 2.670 1.00 94.12 744 LYS A N 1
ATOM 6184 C CA . LYS A 1 744 ? 1.916 40.122 1.474 1.00 94.12 744 LYS A CA 1
ATOM 6185 C C . LYS A 1 744 ? 0.806 39.067 1.329 1.00 94.12 744 LYS A C 1
ATOM 6187 O O . LYS A 1 744 ? -0.086 39.229 0.498 1.00 94.12 744 LYS A O 1
ATOM 6192 N N . TRP A 1 745 ? 0.850 37.956 2.069 1.00 95.50 745 TRP A N 1
ATOM 6193 C CA . TRP A 1 745 ? -0.143 36.884 1.967 1.00 95.50 745 TRP A CA 1
ATOM 6194 C C . TRP A 1 745 ? -1.317 37.125 2.922 1.00 95.50 745 TRP A C 1
ATOM 6196 O O . TRP A 1 745 ? -1.153 37.129 4.138 1.00 95.50 745 TRP A O 1
ATOM 6206 N N . GLU A 1 746 ? -2.530 37.241 2.371 1.00 95.50 746 GLU A N 1
ATOM 6207 C CA . GLU A 1 746 ? -3.743 37.663 3.094 1.00 95.50 746 GLU A CA 1
ATOM 6208 C C . GLU A 1 746 ? -4.155 36.823 4.323 1.00 95.50 746 GLU A C 1
ATOM 6210 O O . GLU A 1 746 ? -5.015 37.262 5.084 1.00 95.50 746 GLU A O 1
ATOM 6215 N N . PHE A 1 747 ? -3.577 35.630 4.507 1.00 96.19 747 PHE A N 1
ATOM 6216 C CA . PHE A 1 747 ? -3.813 34.737 5.648 1.00 96.19 747 PHE A CA 1
ATOM 6217 C C . PHE A 1 747 ? -2.642 34.696 6.641 1.00 96.19 747 PHE A C 1
ATOM 6219 O O . PHE A 1 747 ? -2.738 34.014 7.662 1.00 96.19 747 PHE A O 1
ATOM 6226 N N . TYR A 1 748 ? -1.519 35.373 6.371 1.00 95.69 748 TYR A N 1
ATOM 6227 C CA . TYR A 1 748 ? -0.298 35.179 7.155 1.00 95.69 748 TYR A CA 1
ATOM 6228 C C . TYR A 1 748 ? -0.432 35.645 8.604 1.00 95.69 748 TYR A C 1
ATOM 6230 O O . TYR A 1 748 ? -0.019 34.926 9.512 1.00 95.69 748 TYR A O 1
ATOM 6238 N N . LEU A 1 749 ? -1.098 36.779 8.833 1.00 94.56 749 LEU A N 1
ATOM 6239 C CA . LEU A 1 749 ? -1.375 37.287 10.178 1.00 94.56 749 LEU A CA 1
ATOM 6240 C C . LEU A 1 749 ? -2.195 36.291 11.022 1.00 94.56 749 LEU A C 1
ATOM 6242 O O . LEU A 1 749 ? -2.041 36.227 12.240 1.00 94.56 749 LEU A O 1
ATOM 6246 N N . GLN A 1 750 ? -3.033 35.470 10.379 1.00 95.38 750 GLN A N 1
ATOM 6247 C CA . GLN A 1 750 ? -3.756 34.379 11.033 1.00 95.38 750 GLN A CA 1
ATOM 6248 C C . GLN A 1 750 ? -2.931 33.080 11.099 1.00 95.38 750 GLN A C 1
ATOM 6250 O O . GLN A 1 750 ? -3.101 32.328 12.045 1.00 95.38 750 GLN A O 1
ATOM 6255 N N . MET A 1 751 ? -2.003 32.824 10.169 1.00 95.38 751 MET A N 1
ATOM 6256 C CA . MET A 1 751 ? -1.070 31.677 10.190 1.00 95.38 751 MET A CA 1
ATOM 6257 C C . MET A 1 751 ? 0.164 31.878 11.094 1.00 95.38 751 MET A C 1
ATOM 6259 O O . MET A 1 751 ? 0.948 30.944 11.285 1.00 95.38 751 MET A O 1
ATOM 6263 N N . GLN A 1 752 ? 0.368 33.070 11.663 1.00 93.81 752 GLN A N 1
ATOM 6264 C CA . GLN A 1 752 ? 1.576 33.432 12.417 1.00 93.81 752 GLN A CA 1
ATOM 6265 C C . GLN A 1 752 ? 1.819 32.541 13.656 1.00 93.81 752 GLN A C 1
ATOM 6267 O O . GLN A 1 752 ? 2.958 32.379 14.094 1.00 93.81 752 GLN A O 1
ATOM 6272 N N . PHE A 1 753 ? 0.785 31.887 14.200 1.00 94.38 753 PHE A N 1
ATOM 6273 C CA . PHE A 1 753 ? 0.961 30.876 15.249 1.00 94.38 753 PHE A CA 1
ATOM 6274 C C . PHE A 1 753 ? 1.731 29.642 14.738 1.00 94.38 753 PHE A C 1
ATOM 6276 O O . PHE A 1 753 ? 2.658 29.167 15.399 1.00 94.38 753 PHE A O 1
ATOM 6283 N N . TYR A 1 754 ? 1.409 29.173 13.527 1.00 93.50 754 TYR A N 1
ATOM 6284 C CA . TYR A 1 754 ? 1.991 27.984 12.898 1.00 93.50 754 TYR A CA 1
ATOM 6285 C C . TYR A 1 754 ? 3.400 28.239 12.343 1.00 93.50 754 TYR A C 1
ATOM 6287 O O . TYR A 1 754 ? 4.215 27.318 12.248 1.00 93.50 754 TYR A O 1
ATOM 6295 N N . ARG A 1 755 ? 3.743 29.511 12.086 1.00 91.88 755 ARG A N 1
ATOM 6296 C CA . ARG A 1 755 ? 5.102 29.972 11.745 1.00 91.88 755 ARG A CA 1
ATOM 6297 C C . ARG A 1 755 ? 6.176 29.397 12.674 1.00 91.88 755 ARG A C 1
ATOM 6299 O O . ARG A 1 755 ? 7.267 29.074 12.207 1.00 91.88 755 ARG A O 1
ATOM 6306 N N . LYS A 1 756 ? 5.852 29.229 13.963 1.00 89.69 756 LYS A N 1
ATOM 6307 C CA . LYS A 1 756 ? 6.735 28.666 14.998 1.00 89.69 756 LYS A CA 1
ATOM 6308 C C . LYS A 1 756 ? 7.106 27.202 14.728 1.00 89.69 756 LYS A C 1
ATOM 6310 O O . LYS A 1 756 ? 8.258 26.838 14.921 1.00 89.69 756 LYS A O 1
ATOM 6315 N N . VAL A 1 757 ? 6.160 26.398 14.235 1.00 88.69 757 VAL A N 1
ATOM 6316 C CA . VAL A 1 757 ? 6.366 24.981 13.874 1.00 88.69 757 VAL A CA 1
ATOM 6317 C C . VAL A 1 757 ? 7.117 24.866 12.544 1.00 88.69 757 VAL A C 1
ATOM 6319 O O . VAL A 1 757 ? 8.023 24.047 12.402 1.00 88.69 757 VAL A O 1
ATOM 6322 N N . MET A 1 758 ? 6.798 25.739 11.582 1.00 88.56 758 MET A N 1
ATOM 6323 C CA . MET A 1 758 ? 7.491 25.784 10.289 1.00 88.56 758 MET A CA 1
ATOM 6324 C C . MET A 1 758 ? 8.946 26.265 10.392 1.00 88.56 758 MET A C 1
ATOM 6326 O O . MET A 1 758 ? 9.779 25.818 9.605 1.00 88.56 758 MET A O 1
ATOM 6330 N N . LYS A 1 759 ? 9.286 27.102 11.383 1.00 88.88 759 LYS A N 1
ATOM 6331 C CA . LYS A 1 759 ? 10.652 27.616 11.569 1.00 88.88 759 LYS A CA 1
ATOM 6332 C C . LYS A 1 759 ? 11.696 26.502 11.684 1.00 88.88 759 LYS A C 1
ATOM 6334 O O . LYS A 1 759 ? 12.739 26.590 11.051 1.00 88.88 759 LYS A O 1
ATOM 6339 N N . GLU A 1 760 ? 11.411 25.427 12.417 1.00 84.94 760 GLU A N 1
ATOM 6340 C CA . GLU A 1 760 ? 12.335 24.289 12.517 1.00 84.94 760 GLU A CA 1
ATOM 6341 C C . GLU A 1 760 ? 12.626 23.622 11.154 1.00 84.94 760 GLU A C 1
ATOM 6343 O O . GLU A 1 760 ? 13.688 23.033 10.960 1.00 84.94 760 GLU A O 1
ATOM 6348 N N . VAL A 1 761 ? 11.686 23.702 10.203 1.00 83.75 761 VAL A N 1
ATOM 6349 C CA . VAL A 1 761 ? 11.850 23.186 8.833 1.00 83.75 761 VAL A CA 1
ATOM 6350 C C . VAL A 1 761 ? 12.780 24.091 8.032 1.00 83.75 761 VAL A C 1
ATOM 6352 O O . VAL A 1 761 ? 13.637 23.604 7.300 1.00 83.75 761 VAL A O 1
ATOM 6355 N N . GLU A 1 762 ? 12.662 25.408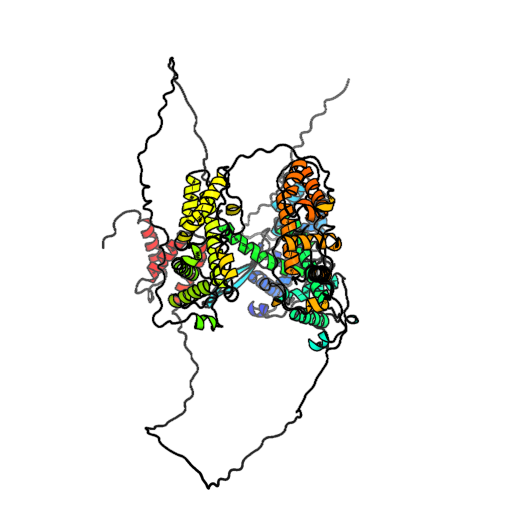 8.196 1.00 85.88 762 GLU A N 1
ATOM 6356 C CA . GLU A 1 762 ? 13.603 26.374 7.618 1.00 85.88 762 GLU A CA 1
ATOM 6357 C C . GLU A 1 762 ? 14.991 26.276 8.244 1.00 85.88 762 GLU A C 1
ATOM 6359 O O . GLU A 1 762 ? 15.970 26.325 7.510 1.00 85.88 762 GLU A O 1
ATOM 6364 N N . ASP A 1 763 ? 15.097 26.078 9.559 1.00 86.94 763 ASP A N 1
ATOM 6365 C CA . ASP A 1 763 ? 16.380 25.872 10.236 1.00 86.94 763 ASP A CA 1
ATOM 6366 C C . ASP A 1 763 ? 17.061 24.580 9.735 1.00 86.94 763 ASP A C 1
ATOM 6368 O O . ASP A 1 763 ? 18.280 24.551 9.552 1.00 86.94 763 ASP A O 1
ATOM 6372 N N . ALA A 1 764 ? 16.292 23.525 9.429 1.00 85.12 764 ALA A N 1
ATOM 6373 C CA . ALA A 1 764 ? 16.801 22.325 8.762 1.00 85.12 764 ALA A CA 1
ATOM 6374 C C . ALA A 1 764 ? 17.192 22.581 7.288 1.00 85.12 764 ALA A C 1
ATOM 6376 O O . ALA A 1 764 ? 18.269 22.154 6.868 1.00 85.12 764 ALA A O 1
ATOM 6377 N N . ARG A 1 765 ? 16.382 23.320 6.509 1.00 84.06 765 ARG A N 1
ATOM 6378 C CA . ARG A 1 765 ? 16.699 23.690 5.110 1.00 84.06 765 ARG A CA 1
ATOM 6379 C C . ARG A 1 765 ? 17.942 24.569 5.020 1.00 84.06 765 ARG A C 1
ATOM 6381 O O . ARG A 1 765 ? 18.781 24.341 4.158 1.00 84.06 765 ARG A O 1
ATOM 6388 N N . ARG A 1 766 ? 18.072 25.552 5.911 1.00 85.19 766 ARG A N 1
ATOM 6389 C CA . ARG A 1 766 ? 19.218 26.461 5.988 1.00 85.19 766 ARG A CA 1
ATOM 6390 C C . ARG A 1 766 ? 20.495 25.677 6.258 1.00 85.19 766 ARG A C 1
ATOM 6392 O O . ARG A 1 766 ? 21.406 25.747 5.448 1.00 85.19 766 ARG A O 1
ATOM 6399 N N . LYS A 1 767 ? 20.498 24.807 7.274 1.00 88.31 767 LYS A N 1
ATOM 6400 C CA . LYS A 1 767 ? 21.618 23.885 7.518 1.00 88.31 767 LYS A CA 1
ATOM 6401 C C . LYS A 1 767 ? 21.952 23.017 6.295 1.00 88.31 767 LYS A C 1
ATOM 6403 O O . LYS A 1 767 ? 23.131 22.844 6.010 1.00 88.31 767 LYS A O 1
ATOM 6408 N N . LYS A 1 768 ? 20.955 22.528 5.539 1.00 86.75 768 LYS A N 1
ATOM 6409 C CA . LYS A 1 768 ? 21.186 21.789 4.280 1.00 86.75 768 LYS A CA 1
ATOM 6410 C C . LYS A 1 768 ? 21.907 22.629 3.220 1.00 86.75 768 LYS A C 1
ATOM 6412 O O . LYS A 1 768 ? 22.820 22.113 2.584 1.00 86.75 768 LYS A O 1
ATOM 6417 N N . TYR A 1 769 ? 21.541 23.901 3.051 1.00 85.44 769 TYR A N 1
ATOM 6418 C CA . TYR A 1 769 ? 22.244 24.826 2.149 1.00 85.44 769 TYR A CA 1
ATOM 6419 C C . TYR A 1 769 ? 23.639 25.220 2.662 1.00 85.44 769 TYR A C 1
ATOM 6421 O O . TYR A 1 769 ? 24.572 25.302 1.868 1.00 85.44 769 TYR A O 1
ATOM 6429 N N . ASP A 1 770 ? 23.800 25.394 3.974 1.00 86.31 770 ASP A N 1
ATOM 6430 C CA . ASP A 1 770 ? 25.067 25.755 4.626 1.00 86.31 770 ASP A CA 1
ATOM 6431 C C . ASP A 1 770 ? 26.068 24.576 4.711 1.00 86.31 770 ASP A C 1
ATOM 6433 O O . ASP A 1 770 ? 27.168 24.730 5.243 1.00 86.31 770 ASP A O 1
ATOM 6437 N N . GLY A 1 771 ? 25.695 23.374 4.247 1.00 87.88 771 GLY A N 1
ATOM 6438 C CA . GLY A 1 771 ? 26.499 22.149 4.375 1.00 87.88 771 GLY A CA 1
ATOM 6439 C C . GLY A 1 771 ? 26.595 21.598 5.808 1.00 87.88 771 GLY A C 1
ATOM 6440 O O . GLY A 1 771 ? 27.422 20.735 6.094 1.00 87.88 771 GLY A O 1
ATOM 6441 N N . VAL A 1 772 ? 25.758 22.091 6.722 1.00 90.19 772 VAL A N 1
ATOM 6442 C CA . VAL A 1 772 ? 25.738 21.724 8.142 1.00 90.19 772 VAL A CA 1
ATOM 6443 C C . VAL A 1 772 ? 24.870 20.481 8.362 1.00 90.19 772 VAL A C 1
ATOM 6445 O O . VAL A 1 772 ? 23.806 20.316 7.758 1.00 90.19 772 VAL A O 1
ATOM 6448 N N . ALA A 1 773 ? 25.294 19.616 9.287 1.00 79.50 773 ALA A N 1
ATOM 6449 C CA . ALA A 1 773 ? 24.519 18.452 9.708 1.00 79.50 773 ALA A CA 1
ATOM 6450 C C . ALA A 1 773 ? 23.105 18.855 10.179 1.00 79.50 773 ALA A C 1
ATOM 6452 O O . ALA A 1 773 ? 22.923 19.691 11.071 1.00 79.50 773 ALA A O 1
ATOM 6453 N N . HIS A 1 774 ? 22.097 18.246 9.563 1.00 87.00 774 HIS A N 1
ATOM 6454 C CA . HIS A 1 774 ? 20.677 18.507 9.779 1.00 87.00 774 HIS A CA 1
ATOM 6455 C C . HIS A 1 774 ? 19.911 17.185 9.786 1.00 87.00 774 HIS A C 1
ATOM 6457 O O . HIS A 1 774 ? 20.396 16.186 9.259 1.00 87.00 774 HIS A O 1
ATOM 6463 N N . ASN A 1 775 ? 18.716 17.170 10.380 1.00 81.00 775 ASN A N 1
ATOM 6464 C CA . ASN A 1 775 ? 17.856 15.999 10.269 1.00 81.00 775 ASN A CA 1
ATOM 6465 C C . ASN A 1 775 ? 17.155 16.023 8.901 1.00 81.00 775 ASN A C 1
ATOM 6467 O O . ASN A 1 775 ? 16.300 16.879 8.662 1.00 81.00 775 ASN A O 1
ATOM 6471 N N . GLU A 1 776 ? 17.526 15.104 8.009 1.00 80.44 776 GLU A N 1
ATOM 6472 C CA . GLU A 1 776 ? 16.895 14.959 6.692 1.00 80.44 776 GLU A CA 1
ATOM 6473 C C . GLU A 1 776 ? 15.433 14.506 6.780 1.00 80.44 776 GLU A C 1
ATOM 6475 O O . GLU A 1 776 ? 14.636 14.872 5.921 1.00 80.44 776 GLU A O 1
ATOM 6480 N N . GLU A 1 777 ? 15.047 13.796 7.843 1.00 78.50 777 GLU A N 1
ATOM 6481 C CA . GLU A 1 777 ? 13.662 13.402 8.138 1.00 78.50 777 GLU A CA 1
ATOM 6482 C C . GLU A 1 777 ? 12.729 14.626 8.133 1.00 78.50 777 GLU A C 1
ATOM 6484 O O . GLU A 1 777 ? 11.703 14.619 7.467 1.00 78.50 777 GLU A O 1
ATOM 6489 N N . ILE A 1 778 ? 13.146 15.743 8.750 1.00 76.00 778 ILE A N 1
ATOM 6490 C CA . ILE A 1 778 ? 12.381 17.008 8.804 1.00 76.00 778 ILE A CA 1
ATOM 6491 C C . ILE A 1 778 ? 12.126 17.606 7.406 1.00 76.00 778 ILE A C 1
ATOM 6493 O O . ILE A 1 778 ? 11.202 18.406 7.233 1.00 76.00 778 ILE A O 1
ATOM 6497 N N . LEU A 1 779 ? 12.954 17.258 6.417 1.00 75.25 779 LEU A N 1
ATOM 6498 C CA . LEU A 1 779 ? 12.905 17.798 5.057 1.00 75.25 779 LEU A CA 1
ATOM 6499 C C . LEU A 1 779 ? 12.242 16.853 4.055 1.00 75.25 779 LEU A C 1
ATOM 6501 O O . LEU A 1 779 ? 11.594 17.328 3.121 1.00 75.25 779 LEU A O 1
ATOM 6505 N N . ASN A 1 780 ? 12.422 15.548 4.255 1.00 73.81 780 ASN A N 1
ATOM 6506 C CA . ASN A 1 780 ? 12.006 14.494 3.338 1.00 73.81 780 ASN A CA 1
ATOM 6507 C C . ASN A 1 780 ? 10.669 13.849 3.757 1.00 73.81 780 ASN A C 1
ATOM 6509 O O . ASN A 1 780 ? 9.954 13.343 2.893 1.00 73.81 780 ASN A O 1
ATOM 6513 N N . ASP A 1 781 ? 10.291 13.897 5.043 1.00 75.06 781 ASP A N 1
ATOM 6514 C CA . ASP A 1 781 ? 8.968 13.473 5.514 1.00 75.06 781 ASP A CA 1
ATOM 6515 C C . ASP A 1 781 ? 7.902 14.499 5.074 1.00 75.06 781 ASP A C 1
ATOM 6517 O O . ASP A 1 781 ? 7.580 15.476 5.757 1.00 75.06 781 ASP A O 1
ATOM 6521 N N . ALA A 1 782 ? 7.344 14.283 3.880 1.00 66.19 782 ALA A N 1
ATOM 6522 C CA . ALA A 1 782 ? 6.231 15.074 3.361 1.00 66.19 782 ALA A CA 1
ATOM 6523 C C . ALA A 1 782 ? 4.963 14.933 4.229 1.00 66.19 782 ALA A C 1
ATOM 6525 O O . ALA A 1 782 ? 4.178 15.891 4.315 1.00 66.19 782 ALA A O 1
ATOM 6526 N N . THR A 1 783 ? 4.808 13.777 4.884 1.00 74.00 783 THR A N 1
ATOM 6527 C CA . THR A 1 783 ? 3.725 13.418 5.807 1.00 74.00 783 THR A CA 1
ATOM 6528 C C . THR A 1 783 ? 3.864 14.042 7.200 1.00 74.00 783 THR A C 1
ATOM 6530 O O . THR A 1 783 ? 2.843 14.192 7.865 1.00 74.00 783 THR A O 1
ATOM 6533 N N . ALA A 1 784 ? 5.038 14.566 7.588 1.00 63.88 784 ALA A N 1
ATOM 6534 C CA . ALA A 1 784 ? 5.309 15.153 8.916 1.00 63.88 784 ALA A CA 1
ATOM 6535 C C . ALA A 1 784 ? 4.369 16.297 9.339 1.00 63.88 784 ALA A C 1
ATOM 6537 O O . ALA A 1 784 ? 4.342 16.708 10.503 1.00 63.88 784 ALA A O 1
ATOM 6538 N N . PHE A 1 785 ? 3.639 16.860 8.377 1.00 67.38 785 PHE A N 1
ATOM 6539 C CA . PHE A 1 785 ? 2.731 17.994 8.532 1.00 67.38 785 PHE A CA 1
ATOM 6540 C C . PHE A 1 785 ? 1.307 17.669 8.044 1.00 67.38 785 PHE A C 1
ATOM 6542 O O . PHE A 1 785 ? 0.471 18.572 7.945 1.00 67.38 785 PHE A O 1
ATOM 6549 N N . GLU A 1 786 ? 1.018 16.406 7.725 1.00 73.50 786 GLU A N 1
ATOM 6550 C CA . GLU A 1 786 ? -0.344 15.905 7.534 1.00 73.50 786 GLU A CA 1
ATOM 6551 C C . GLU A 1 786 ? -0.948 15.484 8.883 1.00 73.50 786 GLU A C 1
ATOM 6553 O O . GLU A 1 786 ? -0.247 15.061 9.803 1.00 73.50 786 GLU A O 1
ATOM 6558 N N . ASP A 1 787 ? -2.261 15.667 9.038 1.00 73.31 787 ASP A N 1
ATOM 6559 C CA . ASP A 1 787 ? -2.933 15.445 10.321 1.00 73.31 787 ASP A CA 1
ATOM 6560 C C . ASP A 1 787 ? -3.355 13.974 10.430 1.00 73.31 787 ASP A C 1
ATOM 6562 O O . ASP A 1 787 ? -4.382 13.564 9.872 1.00 73.31 787 ASP A O 1
ATOM 6566 N N . VAL A 1 788 ? -2.556 13.183 11.150 1.00 75.06 788 VAL A N 1
ATOM 6567 C CA . VAL A 1 788 ? -2.828 11.768 11.426 1.00 75.06 788 VAL A CA 1
ATOM 6568 C C . VAL A 1 788 ? -4.141 11.665 12.201 1.00 75.06 788 VAL A C 1
ATOM 6570 O O . VAL A 1 788 ? -4.324 12.296 13.242 1.00 75.06 788 VAL A O 1
ATOM 6573 N N . PHE A 1 789 ? -5.083 10.883 11.683 1.00 70.62 789 PHE A N 1
ATOM 6574 C CA . PHE A 1 789 ? -6.445 10.844 12.205 1.00 70.62 789 PHE A CA 1
ATOM 6575 C C . PHE A 1 789 ? -6.658 9.628 13.105 1.00 70.62 789 PHE A C 1
ATOM 6577 O O . PHE A 1 789 ? -6.457 8.495 12.675 1.00 70.62 789 PHE A O 1
ATOM 6584 N N . VAL A 1 790 ? -7.086 9.860 14.345 1.00 75.19 790 VAL A N 1
ATOM 6585 C CA . VAL A 1 790 ? -7.365 8.807 15.328 1.00 75.19 790 VAL A CA 1
ATOM 6586 C C . VAL A 1 790 ? -8.857 8.795 15.645 1.00 75.19 790 VAL A C 1
ATOM 6588 O O . VAL A 1 790 ? -9.364 9.609 16.418 1.00 75.19 790 VAL A O 1
ATOM 6591 N N . THR A 1 791 ? -9.577 7.838 15.063 1.00 62.16 791 THR A N 1
ATOM 6592 C CA . THR A 1 791 ? -10.955 7.524 15.452 1.00 62.16 791 THR A CA 1
ATOM 6593 C C . THR A 1 791 ? -10.957 6.900 16.843 1.00 62.16 791 THR A C 1
ATOM 6595 O O . THR A 1 791 ? -10.795 5.692 17.001 1.00 62.16 791 THR A O 1
ATOM 6598 N N . LYS A 1 792 ? -11.109 7.740 17.866 1.00 46.81 792 LYS A N 1
ATOM 6599 C CA . LYS A 1 792 ? -11.264 7.327 19.260 1.00 46.81 792 LYS A CA 1
ATOM 6600 C C . LYS A 1 792 ? -12.602 6.598 19.414 1.00 46.81 792 LYS A C 1
ATOM 6602 O O . LYS A 1 792 ? -13.662 7.185 19.209 1.00 46.81 792 LYS A O 1
ATOM 6607 N N . ILE A 1 793 ? -12.547 5.310 19.737 1.00 41.84 793 ILE A N 1
ATOM 6608 C CA . ILE A 1 793 ? -13.729 4.445 19.790 1.00 41.84 793 ILE A CA 1
ATOM 6609 C C . ILE A 1 793 ? -14.420 4.638 21.142 1.00 41.84 793 ILE A C 1
ATOM 6611 O O . ILE A 1 793 ? -13.989 4.110 22.164 1.00 41.84 793 ILE A O 1
ATOM 6615 N N . VAL A 1 794 ? -15.486 5.439 21.150 1.00 34.97 794 VAL A N 1
ATOM 6616 C CA . VAL A 1 794 ? -16.313 5.674 22.338 1.00 34.97 794 VAL A CA 1
ATOM 6617 C C . VAL A 1 794 ? -17.201 4.452 22.584 1.00 34.97 794 VAL A C 1
ATOM 6619 O O . VAL A 1 794 ? -18.049 4.111 21.760 1.00 34.97 794 VAL A O 1
ATOM 6622 N N . HIS A 1 795 ? -17.033 3.791 23.730 1.00 42.25 795 HIS A N 1
ATOM 6623 C CA . HIS A 1 795 ? -17.884 2.669 24.132 1.00 42.25 795 HIS A CA 1
ATOM 6624 C C . HIS A 1 795 ? -19.244 3.165 24.644 1.00 42.25 795 HIS A C 1
ATOM 6626 O O . HIS A 1 795 ? -19.427 3.424 25.831 1.00 42.25 795 HIS A O 1
ATOM 6632 N N . GLY A 1 796 ? -20.201 3.307 23.725 1.00 34.31 796 GLY A N 1
ATOM 6633 C CA . GLY A 1 796 ? -21.571 3.720 24.023 1.00 34.31 796 GLY A CA 1
ATOM 6634 C C . GLY A 1 796 ? -22.459 2.572 24.511 1.00 34.31 796 GLY A C 1
ATOM 6635 O O . GLY A 1 796 ? -22.989 1.806 23.711 1.00 34.31 796 GLY A O 1
ATOM 6636 N N . THR A 1 797 ? -22.691 2.486 25.821 1.00 40.91 797 THR A N 1
ATOM 6637 C CA . THR A 1 797 ? -23.798 1.702 26.392 1.00 40.91 797 THR A CA 1
ATOM 6638 C C . THR A 1 797 ? -25.102 2.507 26.316 1.00 40.91 797 THR A C 1
ATOM 6640 O O . THR A 1 797 ? -25.265 3.455 27.083 1.00 40.91 797 THR A O 1
ATOM 6643 N N . GLY A 1 798 ? -26.048 2.148 25.438 1.00 33.78 798 GLY A N 1
ATOM 6644 C CA . GLY A 1 798 ? -27.309 2.900 25.314 1.00 33.78 798 GLY A CA 1
ATOM 6645 C C . GLY A 1 798 ? -28.373 2.265 24.411 1.00 33.78 798 GLY A C 1
ATOM 6646 O O . GLY A 1 798 ? -28.250 2.267 23.195 1.00 33.78 798 GLY A O 1
ATOM 6647 N N . LEU A 1 799 ? -29.431 1.749 25.039 1.00 38.06 799 LEU A N 1
ATOM 6648 C CA . LEU A 1 799 ? -30.656 1.176 24.457 1.00 38.06 799 LEU A CA 1
ATOM 6649 C C . LEU A 1 799 ? -31.304 1.994 23.316 1.00 38.06 799 LEU A C 1
ATOM 6651 O O . LEU A 1 799 ? -31.484 3.203 23.445 1.00 38.06 799 LEU A O 1
ATOM 6655 N N . LEU A 1 800 ? -31.808 1.300 22.286 1.00 30.70 800 LEU A N 1
ATOM 6656 C CA . LEU A 1 800 ? -32.802 1.834 21.339 1.00 30.70 800 LEU A CA 1
ATOM 6657 C C . LEU A 1 800 ? -34.245 1.563 21.831 1.00 30.70 800 LEU A C 1
ATOM 6659 O O . LEU A 1 800 ? -34.492 0.487 22.386 1.00 30.70 800 LEU A O 1
ATOM 6663 N N . PRO A 1 801 ? -35.220 2.468 21.603 1.00 35.84 801 PRO A N 1
ATOM 6664 C CA . PRO A 1 801 ? -36.631 2.213 21.907 1.00 35.84 801 PRO A CA 1
ATOM 6665 C C . PRO A 1 801 ? -37.270 1.199 20.944 1.00 35.84 801 PRO A C 1
ATOM 6667 O O . PRO A 1 801 ? -37.094 1.290 19.731 1.00 35.84 801 PRO A O 1
ATOM 6670 N N . ILE A 1 802 ? -38.075 0.273 21.475 1.00 34.31 802 ILE A N 1
ATOM 6671 C CA . ILE A 1 802 ? -38.827 -0.728 20.697 1.00 34.31 802 ILE A CA 1
ATOM 6672 C C . ILE A 1 802 ? -40.315 -0.346 20.657 1.00 34.31 802 ILE A C 1
ATOM 6674 O O . ILE A 1 802 ? -40.899 -0.026 21.690 1.00 34.31 802 ILE A O 1
ATOM 6678 N N . ASN A 1 803 ? -40.943 -0.454 19.483 1.00 29.00 803 ASN A N 1
ATOM 6679 C CA . ASN A 1 803 ? -42.401 -0.452 19.305 1.00 29.00 803 ASN A CA 1
ATOM 6680 C C . ASN A 1 803 ? -42.715 -1.303 18.048 1.00 29.00 803 ASN A C 1
ATOM 6682 O O . ASN A 1 803 ? -42.527 -0.835 16.932 1.00 29.00 803 ASN A O 1
ATOM 6686 N N . VAL A 1 804 ? -42.888 -2.630 18.147 1.00 34.28 804 VAL A N 1
ATOM 6687 C CA . VAL A 1 804 ? -44.170 -3.323 18.438 1.00 34.28 804 VAL A CA 1
ATOM 6688 C C . VAL A 1 804 ? -45.268 -2.827 17.473 1.00 34.28 804 VAL A C 1
ATOM 6690 O O . VAL A 1 804 ? -45.697 -1.684 17.573 1.00 34.28 804 VAL A O 1
ATOM 6693 N N . LYS A 1 805 ? -45.737 -3.607 16.484 1.00 31.55 805 LYS A N 1
ATOM 6694 C CA . LYS A 1 805 ? -46.317 -4.973 16.563 1.00 31.55 805 LYS A CA 1
ATOM 6695 C C . LYS A 1 805 ? -45.769 -5.933 15.469 1.00 31.55 805 LYS A C 1
ATOM 6697 O O . LYS A 1 805 ? -45.258 -5.440 14.474 1.00 31.55 805 LYS A O 1
ATOM 6702 N N . GLN A 1 806 ? -45.682 -7.268 15.631 1.00 33.62 806 GLN A N 1
ATOM 6703 C CA . GLN A 1 806 ? -46.723 -8.294 15.930 1.00 33.62 806 GLN A CA 1
ATOM 6704 C C . GLN A 1 806 ? -47.706 -8.452 14.734 1.00 33.62 806 GLN A C 1
ATOM 6706 O O . GLN A 1 806 ? -48.141 -7.439 14.203 1.00 33.62 806 GLN A O 1
ATOM 6711 N N . GLU A 1 807 ? -48.058 -9.643 14.220 1.00 30.91 807 GLU A N 1
ATOM 6712 C CA . GLU A 1 807 ? -48.292 -10.952 14.870 1.00 30.91 807 GLU A CA 1
ATOM 6713 C C . GLU A 1 807 ? -48.065 -12.198 13.967 1.00 30.91 807 GLU A C 1
ATOM 6715 O O . GLU A 1 807 ? -48.264 -12.105 12.764 1.00 30.91 807 GLU A O 1
ATOM 6720 N N . PHE A 1 808 ? -47.782 -13.351 14.612 1.00 29.83 808 PHE A N 1
ATOM 6721 C CA . PHE A 1 808 ? -48.041 -14.768 14.229 1.00 29.83 808 PHE A CA 1
ATOM 6722 C C . PHE A 1 808 ? -47.575 -15.324 12.845 1.00 29.83 808 PHE A C 1
ATOM 6724 O O . PHE A 1 808 ? -47.393 -14.603 11.880 1.00 29.83 808 PHE A O 1
ATOM 6731 N N . ASN A 1 809 ? -47.330 -16.633 12.667 1.00 29.95 809 ASN A N 1
ATOM 6732 C CA . ASN A 1 809 ? -47.521 -17.789 13.560 1.00 29.95 809 ASN A CA 1
ATOM 6733 C C . ASN A 1 809 ? -46.369 -18.817 13.438 1.00 29.95 809 ASN A C 1
ATOM 6735 O O . ASN A 1 809 ? -45.538 -18.710 12.541 1.00 29.95 809 ASN A O 1
ATOM 6739 N N . ALA A 1 810 ? -46.326 -19.812 14.328 1.00 35.50 810 ALA A N 1
ATOM 6740 C CA . ALA A 1 810 ? -45.319 -20.884 14.344 1.00 35.50 810 ALA A CA 1
ATOM 6741 C C . ALA A 1 810 ? -45.974 -22.274 14.504 1.00 35.50 810 ALA A C 1
ATOM 6743 O O . ALA A 1 810 ? -47.185 -22.336 14.714 1.00 35.50 810 ALA A O 1
ATOM 6744 N N . ARG A 1 811 ? -45.141 -23.334 14.538 1.00 31.05 811 ARG A N 1
ATOM 6745 C CA . ARG A 1 811 ? -45.460 -24.752 14.850 1.00 31.05 811 ARG A CA 1
ATOM 6746 C C . ARG A 1 811 ? -46.049 -25.580 13.697 1.00 31.05 811 ARG A C 1
ATOM 6748 O O . ARG A 1 811 ? -46.775 -25.038 12.872 1.00 31.05 811 ARG A O 1
ATOM 6755 N N . ASP A 1 812 ? -45.805 -26.890 13.602 1.00 31.52 812 ASP A N 1
ATOM 6756 C CA . ASP A 1 812 ? -44.805 -27.767 14.262 1.00 31.52 812 ASP A CA 1
ATOM 6757 C C . ASP A 1 812 ? -44.526 -28.989 13.339 1.00 31.52 812 ASP A C 1
ATOM 6759 O O . ASP A 1 812 ? -45.072 -29.081 12.238 1.00 31.52 812 ASP A O 1
ATOM 6763 N N . GLU A 1 813 ? -43.658 -29.902 13.785 1.00 36.75 813 GLU A N 1
ATOM 6764 C CA . GLU A 1 813 ? -43.366 -31.235 13.214 1.00 36.75 813 GLU A CA 1
ATOM 6765 C C . GLU A 1 813 ? -44.653 -32.123 13.156 1.00 36.75 813 GLU A C 1
ATOM 6767 O O . GLU A 1 813 ? -45.668 -31.780 13.758 1.00 36.75 813 GLU A O 1
ATOM 6772 N N . ASP A 1 814 ? -44.760 -33.263 12.456 1.00 32.19 814 ASP A N 1
ATOM 6773 C CA . ASP A 1 814 ? -43.791 -34.355 12.245 1.00 32.19 814 ASP A CA 1
ATOM 6774 C C . ASP A 1 814 ? -44.229 -35.296 11.071 1.00 32.19 814 ASP A C 1
ATOM 6776 O O . ASP A 1 814 ? -45.158 -35.013 10.314 1.00 32.19 814 ASP A O 1
ATOM 6780 N N . ARG A 1 815 ? -43.536 -36.428 10.902 1.00 32.00 815 ARG A N 1
ATOM 6781 C CA . ARG A 1 815 ? -43.708 -37.514 9.914 1.00 32.00 815 ARG A CA 1
ATOM 6782 C C . ARG A 1 815 ? -44.964 -38.382 10.135 1.00 32.00 815 ARG A C 1
ATOM 6784 O O . ARG A 1 815 ? -45.405 -38.530 11.268 1.00 32.00 815 ARG A O 1
ATOM 6791 N N . VAL A 1 816 ? -45.392 -39.123 9.094 1.00 32.47 816 VAL A N 1
ATOM 6792 C CA . VAL A 1 816 ? -45.371 -40.620 9.007 1.00 32.47 816 VAL A CA 1
ATOM 6793 C C . VAL A 1 816 ? -46.232 -41.164 7.835 1.00 32.47 816 VAL A C 1
ATOM 6795 O O . VAL A 1 816 ? -47.317 -40.669 7.571 1.00 32.47 816 VAL A O 1
ATOM 6798 N N . GLU A 1 817 ? -45.703 -42.203 7.168 1.00 29.17 817 GLU A N 1
ATOM 6799 C CA . GLU A 1 817 ? -46.322 -43.216 6.270 1.00 29.17 817 GLU A CA 1
ATOM 6800 C C . GLU A 1 817 ? -47.254 -42.845 5.090 1.00 29.17 817 GLU A C 1
ATOM 6802 O O . GLU A 1 817 ? -48.319 -42.251 5.211 1.00 29.17 817 GLU A O 1
ATOM 6807 N N . THR A 1 818 ? -46.904 -43.402 3.922 1.00 30.22 818 THR A N 1
ATOM 6808 C CA . THR A 1 818 ? -47.753 -43.531 2.728 1.00 30.22 818 THR A CA 1
ATOM 6809 C C . THR A 1 818 ? -48.132 -44.998 2.479 1.00 30.22 818 THR A C 1
ATOM 6811 O O . THR A 1 818 ? -47.272 -45.874 2.548 1.00 30.22 818 THR A O 1
ATOM 6814 N N . LYS A 1 819 ? -49.404 -45.271 2.136 1.00 30.70 819 LYS A N 1
ATOM 6815 C CA . LYS A 1 819 ? -49.909 -46.438 1.361 1.00 30.70 819 LYS A CA 1
ATOM 6816 C C . LYS A 1 819 ? -51.400 -46.208 0.985 1.00 30.70 819 LYS A C 1
ATOM 6818 O O . LYS A 1 819 ? -52.002 -45.299 1.551 1.00 30.70 819 LYS A O 1
ATOM 6823 N N . PRO A 1 820 ? -51.970 -46.879 -0.044 1.00 38.06 820 PRO A N 1
ATOM 6824 C CA . PRO A 1 820 ? -52.670 -46.120 -1.087 1.00 38.06 820 PRO A CA 1
ATOM 6825 C C . PRO A 1 820 ? -54.022 -46.711 -1.558 1.00 38.06 820 PRO A C 1
ATOM 6827 O O . PRO A 1 820 ? -54.488 -47.727 -1.053 1.00 38.06 820 PRO A O 1
ATOM 6830 N N . LEU A 1 821 ? -54.560 -46.109 -2.631 1.00 29.12 821 LEU A N 1
ATOM 6831 C CA . LEU A 1 821 ? -55.586 -46.624 -3.557 1.00 29.12 821 LEU A CA 1
ATOM 6832 C C . LEU A 1 821 ? -57.022 -46.821 -3.031 1.00 29.12 821 LEU A C 1
ATOM 6834 O O . LEU A 1 821 ? -57.396 -47.906 -2.587 1.00 29.12 821 LEU A O 1
ATOM 6838 N N . HIS A 1 822 ? -57.901 -45.876 -3.385 1.00 28.12 822 HIS A N 1
ATOM 6839 C CA . HIS A 1 822 ? -59.163 -46.258 -4.030 1.00 28.12 822 HIS A CA 1
ATOM 6840 C C . HIS A 1 822 ? -59.667 -45.192 -5.016 1.00 28.12 822 HIS A C 1
ATOM 6842 O O . HIS A 1 822 ? -59.543 -43.999 -4.758 1.00 28.12 822 HIS A O 1
ATOM 6848 N N . TYR A 1 823 ? -60.226 -45.638 -6.145 1.00 30.80 823 TYR A N 1
ATOM 6849 C CA . TYR A 1 823 ? -60.878 -44.800 -7.159 1.00 30.80 823 TYR A CA 1
ATOM 6850 C C . TYR A 1 823 ? -62.400 -44.942 -7.051 1.00 30.80 823 TYR A C 1
ATOM 6852 O O . TYR A 1 823 ? -62.907 -46.067 -7.059 1.00 30.80 823 TYR A O 1
ATOM 6860 N N . HIS A 1 824 ? -63.135 -43.829 -7.101 1.00 32.47 824 HIS A N 1
ATOM 6861 C CA . HIS A 1 824 ? -64.488 -43.835 -7.659 1.00 32.47 824 HIS A CA 1
ATOM 6862 C C . HIS A 1 824 ? -64.860 -42.484 -8.274 1.00 32.47 824 HIS A C 1
ATOM 6864 O O . HIS A 1 824 ? -64.549 -41.438 -7.712 1.00 32.47 824 HIS A O 1
ATOM 6870 N N . LEU A 1 825 ? -65.513 -42.534 -9.436 1.00 33.31 825 LEU A N 1
ATOM 6871 C CA . LEU A 1 825 ? -66.098 -41.380 -10.119 1.00 33.31 825 LEU A CA 1
ATOM 6872 C C . LEU A 1 825 ? -67.518 -41.146 -9.592 1.00 33.31 825 LEU A C 1
ATOM 6874 O O . LEU A 1 825 ? -68.228 -42.128 -9.369 1.00 33.31 825 LEU A O 1
ATOM 6878 N N . GLN A 1 826 ? -67.953 -39.883 -9.532 1.00 29.08 826 GLN A N 1
ATOM 6879 C CA . GLN A 1 826 ? -69.235 -39.445 -10.113 1.00 29.08 826 GLN A CA 1
ATOM 6880 C C . GLN A 1 826 ? -69.404 -37.915 -10.049 1.00 29.08 826 GLN A C 1
ATOM 6882 O O . GLN A 1 826 ? -69.501 -37.333 -8.972 1.00 29.08 826 GLN A O 1
ATOM 6887 N N . ASP A 1 827 ? -69.478 -37.294 -11.226 1.00 28.03 827 ASP A N 1
ATOM 6888 C CA . ASP A 1 827 ? -70.021 -35.948 -11.481 1.00 28.03 827 ASP A CA 1
ATOM 6889 C C . ASP A 1 827 ? -71.580 -36.004 -11.518 1.00 28.03 827 ASP A C 1
ATOM 6891 O O . ASP A 1 827 ? -72.130 -37.093 -11.299 1.00 28.03 827 ASP A O 1
ATOM 6895 N N . PRO A 1 828 ? -72.346 -34.938 -11.878 1.00 54.78 828 PRO A N 1
ATOM 6896 C CA . PRO A 1 828 ? -71.988 -33.541 -12.198 1.00 54.78 828 PRO A CA 1
ATOM 6897 C C . PRO A 1 828 ? -72.935 -32.491 -11.533 1.00 54.78 828 PRO A C 1
ATOM 6899 O O . PRO A 1 828 ? -73.635 -32.807 -10.575 1.00 54.78 828 PRO A O 1
ATOM 6902 N N . VAL A 1 829 ? -73.011 -31.287 -12.142 1.00 29.17 829 VAL A N 1
ATOM 6903 C CA . VAL A 1 829 ? -74.084 -30.248 -12.108 1.00 29.17 829 VAL A CA 1
ATOM 6904 C C . VAL A 1 829 ? -73.883 -29.073 -11.125 1.00 29.17 829 VAL A C 1
ATOM 6906 O O . VAL A 1 829 ? -73.721 -29.301 -9.933 1.00 29.17 829 VAL A O 1
ATOM 6909 N N . GLU A 1 830 ? -73.997 -27.788 -11.513 1.00 34.41 830 GLU A N 1
ATOM 6910 C CA . GLU A 1 830 ? -73.857 -27.075 -12.814 1.00 34.41 830 GLU A CA 1
ATOM 6911 C C . GLU A 1 830 ? -73.874 -25.535 -12.563 1.00 34.41 830 GLU A C 1
ATOM 6913 O O . GLU A 1 830 ? -74.241 -25.110 -11.469 1.00 34.41 830 GLU A O 1
ATOM 6918 N N . GLN A 1 831 ? -73.601 -24.729 -13.608 1.00 32.44 831 GLN A N 1
ATOM 6919 C CA . GLN A 1 831 ? -73.879 -23.276 -13.755 1.00 32.44 831 GLN A CA 1
ATOM 6920 C C . GLN A 1 831 ? -72.911 -22.321 -12.993 1.00 32.44 831 GLN A C 1
ATOM 6922 O O . GLN A 1 831 ? -72.393 -22.666 -11.936 1.00 32.44 831 GLN A O 1
ATOM 6927 N N . GLN A 1 832 ? -72.556 -21.125 -13.503 1.00 29.52 832 GLN A N 1
ATOM 6928 C CA . GLN A 1 832 ? -73.180 -20.317 -14.572 1.00 29.52 832 GLN A CA 1
ATOM 6929 C C . GLN A 1 832 ? -72.178 -19.371 -15.310 1.00 29.52 832 GLN A C 1
ATOM 6931 O O . GLN A 1 832 ? -71.374 -18.756 -14.621 1.00 29.52 832 GLN A O 1
ATOM 6936 N N . GLU A 1 833 ? -72.301 -19.241 -16.654 1.00 31.05 833 GLU A N 1
ATOM 6937 C CA . GLU A 1 833 ? -71.890 -18.127 -17.587 1.00 31.05 833 GLU A CA 1
ATOM 6938 C C . GLU A 1 833 ? -70.420 -17.585 -17.570 1.00 31.05 833 GLU A C 1
ATOM 6940 O O . GLU A 1 833 ? -69.814 -17.436 -16.518 1.00 31.05 833 GLU A O 1
ATOM 6945 N N . ASP A 1 834 ? -69.724 -17.221 -18.668 1.00 34.97 834 ASP A N 1
ATOM 6946 C CA . ASP A 1 834 ? -69.934 -17.183 -20.145 1.00 34.97 834 ASP A CA 1
ATOM 6947 C C . ASP A 1 834 ? -68.539 -17.310 -20.856 1.00 34.97 834 ASP A C 1
ATOM 6949 O O . ASP A 1 834 ? -67.529 -16.979 -20.239 1.00 34.97 834 ASP A O 1
ATOM 6953 N N . ASN A 1 835 ? -68.313 -17.918 -22.043 1.00 33.16 835 ASN A N 1
ATOM 6954 C CA . ASN A 1 835 ? -68.764 -17.650 -23.439 1.00 33.16 835 ASN A CA 1
ATOM 6955 C C . ASN A 1 835 ? -68.267 -16.300 -24.031 1.00 33.16 835 ASN A C 1
ATOM 6957 O O . ASN A 1 835 ? -68.265 -15.304 -23.322 1.00 33.16 835 ASN A O 1
ATOM 6961 N N . GLN A 1 836 ? -67.879 -16.114 -25.311 1.00 32.41 836 GLN A N 1
ATOM 6962 C CA . GLN A 1 836 ? -67.704 -16.926 -26.554 1.00 32.41 836 GLN A CA 1
ATOM 6963 C C . GLN A 1 836 ? -67.041 -15.981 -27.619 1.00 32.41 836 GLN A C 1
ATOM 6965 O O . GLN A 1 836 ? -67.268 -14.778 -27.510 1.00 32.41 836 GLN A O 1
ATOM 6970 N N . TRP A 1 837 ? -66.256 -16.293 -28.672 1.00 30.41 837 TRP A N 1
ATOM 6971 C CA . TRP A 1 837 ? -65.667 -17.467 -29.381 1.00 30.41 837 TRP A CA 1
ATOM 6972 C C . TRP A 1 837 ? -64.159 -17.153 -29.679 1.00 30.41 837 TRP A C 1
ATOM 6974 O O . TRP A 1 837 ? -63.766 -16.006 -29.481 1.00 30.41 837 TRP A O 1
ATOM 6984 N N . ASN A 1 838 ? -63.204 -18.005 -30.108 1.00 33.28 838 ASN A N 1
ATOM 6985 C CA . ASN A 1 838 ? -63.097 -19.310 -30.814 1.00 33.28 838 ASN A CA 1
ATOM 6986 C C . ASN A 1 838 ? -63.175 -19.327 -32.370 1.00 33.28 838 ASN A C 1
ATOM 6988 O O . ASN A 1 838 ? -64.265 -19.234 -32.914 1.00 33.28 838 ASN A O 1
ATOM 6992 N N . LEU A 1 839 ? -62.044 -19.585 -33.061 1.00 30.42 839 LEU A N 1
ATOM 6993 C CA . LEU A 1 839 ? -61.869 -20.465 -34.255 1.00 30.42 839 LEU A CA 1
ATOM 6994 C C . LEU A 1 839 ? -60.347 -20.810 -34.339 1.00 30.42 839 LEU A C 1
ATOM 6996 O O . LEU A 1 839 ? -59.548 -19.878 -34.303 1.00 30.42 839 LEU A O 1
ATOM 7000 N N . LEU A 1 840 ? -59.881 -22.059 -34.133 1.00 34.59 840 LEU A N 1
ATOM 7001 C CA . LEU A 1 840 ? -59.839 -23.247 -35.039 1.00 34.59 840 LEU A CA 1
ATOM 7002 C C . LEU A 1 840 ? -58.775 -23.096 -36.159 1.00 34.59 840 LEU A C 1
ATOM 7004 O O . LEU A 1 840 ? -58.572 -21.984 -36.635 1.00 34.59 840 LEU A O 1
ATOM 7008 N N . GLU A 1 841 ? -58.028 -24.113 -36.615 1.00 34.94 841 GLU A N 1
ATOM 7009 C CA . GLU A 1 841 ? -58.015 -25.601 -36.475 1.00 34.94 841 GLU A CA 1
ATOM 7010 C C . GLU A 1 841 ? -56.531 -26.085 -36.654 1.00 34.94 841 GLU A C 1
ATOM 7012 O O . GLU A 1 841 ? -55.689 -25.247 -36.978 1.00 34.94 841 GLU A O 1
ATOM 7017 N N . ASP A 1 842 ? -56.048 -27.327 -36.456 1.00 33.78 842 ASP A N 1
ATOM 7018 C CA . ASP A 1 842 ? -56.616 -28.685 -36.253 1.00 33.78 842 ASP A CA 1
ATOM 7019 C C . ASP A 1 842 ? -55.625 -29.587 -35.422 1.00 33.78 842 ASP A C 1
ATOM 7021 O O . ASP A 1 842 ? -54.681 -29.069 -34.823 1.00 33.78 842 ASP A O 1
ATOM 7025 N N . TYR A 1 843 ? -55.812 -30.918 -35.383 1.00 36.38 843 TYR A N 1
ATOM 7026 C CA . TYR A 1 843 ? -55.057 -31.952 -34.626 1.00 36.38 843 TYR A CA 1
ATOM 7027 C C . TYR A 1 843 ? -54.018 -32.772 -35.435 1.00 36.38 843 TYR A C 1
ATOM 7029 O O . TYR A 1 843 ? -54.202 -32.978 -36.632 1.00 36.38 843 TYR A O 1
ATOM 7037 N N . GLN A 1 844 ? -53.030 -33.387 -34.748 1.00 31.55 844 GLN A N 1
ATOM 7038 C CA . GLN A 1 844 ? -52.867 -34.866 -34.666 1.00 31.55 844 GLN A CA 1
ATOM 7039 C C . GLN A 1 844 ? -51.763 -35.330 -33.681 1.00 31.55 844 GLN A C 1
ATOM 7041 O O . GLN A 1 844 ? -50.875 -34.560 -33.319 1.00 31.55 844 GLN A O 1
ATOM 7046 N N . ASP A 1 845 ? -51.870 -36.584 -33.223 1.00 32.38 845 ASP A N 1
ATOM 7047 C CA . ASP A 1 845 ? -51.065 -37.233 -32.170 1.00 32.38 845 ASP A CA 1
ATOM 7048 C C . ASP A 1 845 ? -49.855 -38.040 -32.707 1.00 32.38 845 ASP A C 1
ATOM 7050 O O . ASP A 1 845 ? -49.888 -38.487 -33.851 1.00 32.38 845 ASP A O 1
ATOM 7054 N N . GLU A 1 846 ? -48.822 -38.285 -31.877 1.00 33.59 846 GLU A N 1
ATOM 7055 C CA . GLU A 1 846 ? -48.422 -39.631 -31.372 1.00 33.59 846 GLU A CA 1
ATOM 7056 C C . GLU A 1 846 ? -46.999 -39.700 -30.738 1.00 33.59 846 GLU A C 1
ATOM 7058 O O . GLU A 1 846 ? -46.112 -38.913 -31.050 1.00 33.59 846 GLU A O 1
ATOM 7063 N N . GLU A 1 847 ? -46.840 -40.688 -29.840 1.00 31.62 847 GLU A N 1
ATOM 7064 C CA . GLU A 1 847 ? -45.628 -41.310 -29.249 1.00 31.62 847 GLU A CA 1
ATOM 7065 C C . GLU A 1 847 ? -44.538 -40.498 -28.495 1.00 31.62 847 GLU A C 1
ATOM 7067 O O . GLU A 1 847 ? -44.094 -39.415 -28.862 1.00 31.62 847 GLU A O 1
ATOM 7072 N N . MET A 1 848 ? -44.032 -41.118 -27.413 1.00 36.56 848 MET A N 1
ATOM 7073 C CA . MET A 1 848 ? -42.789 -40.741 -26.723 1.00 36.56 848 MET A CA 1
ATOM 7074 C C . MET A 1 848 ? -41.642 -41.657 -27.168 1.00 36.56 848 MET A C 1
ATOM 7076 O O . MET A 1 848 ? -41.826 -42.870 -27.238 1.00 36.56 848 MET A O 1
ATOM 7080 N N . MET A 1 849 ? -40.439 -41.105 -27.330 1.00 31.45 849 MET A N 1
ATOM 7081 C CA . MET A 1 849 ? -39.188 -41.862 -27.476 1.00 31.45 849 MET A CA 1
ATOM 7082 C C . MET A 1 849 ? -38.065 -41.208 -26.664 1.00 31.45 849 MET A C 1
ATOM 7084 O O . MET A 1 849 ? -38.031 -39.987 -26.506 1.00 31.45 849 MET A O 1
ATOM 7088 N N . GLU A 1 850 ? -37.152 -42.022 -26.136 1.00 35.31 850 GLU A N 1
ATOM 7089 C CA . GLU A 1 850 ? -36.021 -41.573 -25.314 1.00 35.31 850 GLU A CA 1
ATOM 7090 C C . GLU A 1 850 ? -34.843 -41.101 -26.188 1.00 35.31 850 GLU A C 1
ATOM 7092 O O . GLU A 1 850 ? -34.455 -41.775 -27.143 1.00 35.31 850 GLU A O 1
ATOM 7097 N N . SER A 1 851 ? -34.233 -39.961 -25.844 1.00 31.89 851 SER A N 1
ATOM 7098 C CA . SER A 1 851 ? -33.048 -39.441 -26.545 1.00 31.89 851 SER A CA 1
ATOM 7099 C C . SER A 1 851 ? -31.745 -40.044 -25.992 1.00 31.89 851 SER A C 1
ATOM 7101 O O . SER A 1 851 ? -31.521 -39.964 -24.781 1.00 31.89 851 SER A O 1
ATOM 7103 N N . PRO A 1 852 ? -30.849 -40.595 -26.835 1.00 32.06 852 PRO A N 1
ATOM 7104 C CA . PRO A 1 852 ? -29.568 -41.153 -26.397 1.00 32.06 852 PRO A CA 1
ATOM 7105 C C . PRO A 1 852 ? -28.494 -40.079 -26.142 1.00 32.06 852 PRO A C 1
ATOM 7107 O O . PRO A 1 852 ? -28.603 -38.933 -26.581 1.00 32.06 852 PRO A O 1
ATOM 7110 N N . ALA A 1 853 ? -27.424 -40.473 -25.446 1.00 33.91 853 ALA A N 1
ATOM 7111 C CA . ALA A 1 853 ? -26.243 -39.643 -25.202 1.00 33.91 853 ALA A CA 1
ATOM 7112 C C . ALA A 1 853 ? -25.317 -39.558 -26.441 1.00 33.91 853 ALA A C 1
ATOM 7114 O O . ALA A 1 853 ? -25.288 -40.499 -27.238 1.00 33.91 853 ALA A O 1
ATOM 7115 N N . PRO A 1 854 ? -24.532 -38.473 -26.603 1.00 42.16 854 PRO A N 1
ATOM 7116 C CA . PRO A 1 854 ? -23.602 -38.324 -27.722 1.00 42.16 854 PRO A CA 1
ATOM 7117 C C . PRO A 1 854 ? -22.333 -39.178 -27.557 1.00 42.16 854 PRO A C 1
ATOM 7119 O O . PRO A 1 854 ? -21.797 -39.314 -26.456 1.00 42.16 854 PRO A O 1
ATOM 7122 N N . GLN A 1 855 ? -21.818 -39.682 -28.678 1.00 37.84 855 GLN A N 1
ATOM 7123 C CA . GLN A 1 855 ? -20.475 -40.255 -28.821 1.00 37.84 855 GLN A CA 1
ATOM 7124 C C . GLN A 1 855 ? -19.773 -39.645 -30.053 1.00 37.84 855 GLN A C 1
ATOM 7126 O O . GLN A 1 855 ? -20.349 -38.803 -30.741 1.00 37.84 855 GLN A O 1
ATOM 7131 N N . ASP A 1 856 ? -18.541 -40.090 -30.301 1.00 36.59 856 ASP A N 1
ATOM 7132 C CA . ASP A 1 856 ? -17.742 -39.873 -31.514 1.00 36.59 856 ASP A CA 1
ATOM 7133 C C . ASP A 1 856 ? -17.249 -38.437 -31.775 1.00 36.59 856 ASP A C 1
ATOM 7135 O O . ASP A 1 856 ? -17.661 -37.744 -32.705 1.00 36.59 856 ASP A O 1
ATOM 7139 N N . ALA A 1 857 ? -16.230 -38.043 -31.004 1.00 38.97 857 ALA A N 1
ATOM 7140 C CA . ALA A 1 857 ? -15.171 -37.192 -31.544 1.00 38.97 857 ALA A CA 1
ATOM 7141 C C . ALA A 1 857 ? -14.283 -38.044 -32.472 1.00 38.97 857 ALA A C 1
ATOM 7143 O O . ALA A 1 857 ? -13.868 -39.141 -32.091 1.00 38.97 857 ALA A O 1
ATOM 7144 N N . ALA A 1 858 ? -14.010 -37.564 -33.686 1.00 41.91 858 ALA A N 1
ATOM 7145 C CA . ALA A 1 858 ? -13.241 -38.319 -34.674 1.00 41.91 858 ALA A CA 1
ATOM 7146 C C . ALA A 1 858 ? -11.773 -38.494 -34.248 1.00 41.91 858 ALA A C 1
ATOM 7148 O O . ALA A 1 858 ? -11.129 -37.541 -33.808 1.00 41.91 858 ALA A O 1
ATOM 7149 N N . GLN A 1 859 ? -11.236 -39.703 -34.426 1.00 45.09 859 GLN A N 1
ATOM 7150 C CA . GLN A 1 859 ? -9.794 -39.937 -34.353 1.00 45.09 859 GLN A CA 1
ATOM 7151 C C . GLN A 1 859 ? -9.122 -39.342 -35.597 1.00 45.09 859 GLN A C 1
ATOM 7153 O O . GLN A 1 859 ? -9.605 -39.540 -36.713 1.00 45.09 859 GLN A O 1
ATOM 7158 N N . LEU A 1 860 ? -8.013 -38.629 -35.395 1.00 54.28 860 LEU A N 1
ATOM 7159 C CA . LEU A 1 860 ? -7.086 -38.280 -36.472 1.00 54.28 860 LEU A CA 1
ATOM 7160 C C . LEU A 1 860 ? -6.371 -39.548 -36.956 1.00 54.28 860 LEU A C 1
ATOM 7162 O O . LEU A 1 860 ? -6.279 -40.537 -36.224 1.00 54.28 860 LEU A O 1
ATOM 7166 N N . ASP A 1 861 ? -5.865 -39.530 -38.186 1.00 74.25 861 ASP A N 1
ATOM 7167 C CA . ASP A 1 861 ? -4.989 -40.598 -38.654 1.00 74.25 861 ASP A CA 1
ATOM 7168 C C . ASP A 1 861 ? -3.575 -40.464 -38.036 1.00 74.25 861 ASP A C 1
ATOM 7170 O O . ASP A 1 861 ? -3.169 -39.361 -37.647 1.00 74.25 861 ASP A O 1
ATOM 7174 N N . PRO A 1 862 ? -2.791 -41.558 -37.966 1.00 63.94 862 PRO A N 1
ATOM 7175 C CA . PRO A 1 862 ? -1.482 -41.535 -37.313 1.00 63.94 862 PRO A CA 1
ATOM 7176 C C . PRO A 1 862 ? -0.443 -40.619 -37.976 1.00 63.94 862 PRO A C 1
ATOM 7178 O O . PRO A 1 862 ? 0.483 -40.179 -37.299 1.00 63.94 862 PRO A O 1
ATOM 7181 N N . VAL A 1 863 ? -0.564 -40.328 -39.278 1.00 63.31 863 VAL A N 1
ATOM 7182 C CA . VAL A 1 863 ? 0.382 -39.457 -39.997 1.00 63.31 863 VAL A CA 1
ATOM 7183 C C . VAL A 1 863 ? 0.091 -37.998 -39.664 1.00 63.31 863 VAL A C 1
ATOM 7185 O O . VAL A 1 863 ? 1.021 -37.245 -39.383 1.00 63.31 863 VAL A O 1
ATOM 7188 N N . THR A 1 864 ? -1.184 -37.609 -39.598 1.00 68.00 864 THR A N 1
ATOM 7189 C CA . THR A 1 864 ? -1.596 -36.287 -39.101 1.00 68.00 864 THR A CA 1
ATOM 7190 C C . THR A 1 864 ? -1.229 -36.095 -37.625 1.00 68.00 864 THR A C 1
ATOM 7192 O O . THR A 1 864 ? -0.749 -35.023 -37.254 1.00 68.00 864 THR A O 1
ATOM 7195 N N . GLU A 1 865 ? -1.385 -37.120 -36.780 1.00 67.81 865 GLU A N 1
ATOM 7196 C CA . GLU A 1 865 ? -0.997 -37.058 -35.362 1.00 67.81 865 GLU A CA 1
ATOM 7197 C C . GLU A 1 865 ? 0.532 -36.923 -35.183 1.00 67.81 865 GLU A C 1
ATOM 7199 O O . GLU A 1 865 ? 0.994 -36.045 -34.448 1.00 67.81 865 GLU A O 1
ATOM 7204 N N . GLU A 1 866 ? 1.340 -37.710 -35.907 1.00 69.00 866 GLU A N 1
ATOM 7205 C CA . GLU A 1 866 ? 2.807 -37.608 -35.854 1.00 69.00 866 GLU A CA 1
ATOM 7206 C C . GLU A 1 866 ? 3.319 -36.294 -36.481 1.00 69.00 866 GLU A C 1
ATOM 7208 O O . GLU A 1 866 ? 4.237 -35.668 -35.943 1.00 69.00 866 GLU A O 1
ATOM 7213 N N . ALA A 1 867 ? 2.689 -35.798 -37.554 1.00 70.00 867 ALA A N 1
ATOM 7214 C CA . ALA A 1 867 ? 3.013 -34.499 -38.145 1.00 70.00 867 ALA A CA 1
ATOM 7215 C C . ALA A 1 867 ? 2.694 -33.327 -37.201 1.00 70.00 867 ALA A C 1
ATOM 7217 O O . ALA A 1 867 ? 3.506 -32.406 -37.075 1.00 70.00 867 ALA A O 1
ATOM 7218 N N . ALA A 1 868 ? 1.562 -33.372 -36.489 1.00 67.44 868 ALA A N 1
ATOM 7219 C CA . ALA A 1 868 ? 1.213 -32.385 -35.468 1.00 67.44 868 ALA A CA 1
ATOM 7220 C C . ALA A 1 868 ? 2.203 -32.406 -34.287 1.00 67.44 868 ALA A C 1
ATOM 7222 O O . ALA A 1 868 ? 2.630 -31.348 -33.819 1.00 67.44 868 ALA A O 1
ATOM 7223 N N . PHE A 1 869 ? 2.636 -33.594 -33.851 1.00 71.38 869 PHE A N 1
ATOM 7224 C CA . PHE A 1 869 ? 3.667 -33.749 -32.820 1.00 71.38 869 PHE A CA 1
ATOM 7225 C C . PHE A 1 869 ? 5.022 -33.162 -33.254 1.00 71.38 869 PHE A C 1
ATOM 7227 O O . PHE A 1 869 ? 5.666 -32.447 -32.479 1.00 71.38 869 PHE A O 1
ATOM 7234 N N . VAL A 1 870 ? 5.449 -33.404 -34.500 1.00 70.75 870 VAL A N 1
ATOM 7235 C CA . VAL A 1 870 ? 6.684 -32.822 -35.058 1.00 70.75 870 VAL A CA 1
ATOM 7236 C C . VAL A 1 870 ? 6.579 -31.299 -35.188 1.00 70.75 870 VAL A C 1
ATOM 7238 O O . VAL A 1 870 ? 7.520 -30.601 -34.808 1.00 70.75 870 VAL A O 1
ATOM 7241 N N . LEU A 1 871 ? 5.440 -30.764 -35.642 1.00 67.38 871 LEU A N 1
ATOM 7242 C CA . LEU A 1 871 ? 5.195 -29.318 -35.692 1.00 67.38 871 LEU A CA 1
ATOM 7243 C C . LEU A 1 871 ? 5.269 -28.673 -34.305 1.00 67.38 871 LEU A C 1
ATOM 7245 O O . LEU A 1 871 ? 5.985 -27.686 -34.148 1.00 67.38 871 LEU A O 1
ATOM 7249 N N . GLY A 1 872 ? 4.611 -29.251 -33.295 1.00 68.25 872 GLY A N 1
ATOM 7250 C CA . GLY A 1 872 ? 4.688 -28.767 -31.912 1.00 68.25 872 GLY A CA 1
ATOM 7251 C C . GLY A 1 872 ? 6.134 -28.683 -31.415 1.00 68.25 872 GLY A C 1
ATOM 7252 O O . GLY A 1 872 ? 6.574 -27.632 -30.955 1.00 68.25 872 GLY A O 1
ATOM 7253 N N . ARG A 1 873 ? 6.922 -29.745 -31.632 1.00 71.69 873 ARG A N 1
ATOM 7254 C CA . ARG A 1 873 ? 8.353 -29.767 -31.284 1.00 71.69 873 ARG A CA 1
ATOM 7255 C C . ARG A 1 873 ? 9.194 -28.728 -32.025 1.00 71.69 873 ARG A C 1
ATOM 7257 O O . ARG A 1 873 ? 10.147 -28.213 -31.448 1.00 71.69 873 ARG A O 1
ATOM 7264 N N . LEU A 1 874 ? 8.881 -28.421 -33.282 1.00 61.81 874 LEU A N 1
ATOM 7265 C CA . LEU A 1 874 ? 9.586 -27.377 -34.029 1.00 61.81 874 LEU A CA 1
ATOM 7266 C C . LEU A 1 874 ? 9.192 -25.966 -33.559 1.00 61.81 874 LEU A C 1
ATOM 7268 O O . LEU A 1 874 ? 10.055 -25.091 -33.505 1.00 61.81 874 LEU A O 1
ATOM 7272 N N . PHE A 1 875 ? 7.937 -25.754 -33.151 1.00 62.53 875 PHE A N 1
ATOM 7273 C CA . PHE A 1 875 ? 7.493 -24.502 -32.531 1.00 62.53 875 PHE A CA 1
ATOM 7274 C C . PHE A 1 875 ? 8.104 -24.279 -31.139 1.00 62.53 875 PHE A C 1
ATOM 7276 O O . PHE A 1 875 ? 8.553 -23.164 -30.872 1.00 62.53 875 PHE A O 1
ATOM 7283 N N . ASP A 1 876 ? 8.209 -25.320 -30.299 1.00 62.31 876 ASP A N 1
ATOM 7284 C CA . ASP A 1 876 ? 8.907 -25.266 -28.999 1.00 62.31 876 ASP A CA 1
ATOM 7285 C C . ASP A 1 876 ? 10.344 -24.728 -29.157 1.00 62.31 876 ASP A C 1
ATOM 7287 O O . ASP A 1 876 ? 10.786 -23.852 -28.416 1.00 62.31 876 ASP A O 1
ATOM 7291 N N . ILE A 1 877 ? 11.072 -25.239 -30.158 1.00 59.16 877 ILE A N 1
ATOM 7292 C CA . ILE A 1 877 ? 12.471 -24.878 -30.447 1.00 59.16 877 ILE A CA 1
ATOM 7293 C C . ILE A 1 877 ? 12.564 -23.510 -31.163 1.00 59.16 877 ILE A C 1
ATOM 7295 O O . ILE A 1 877 ? 13.595 -22.838 -31.116 1.00 59.16 877 ILE A O 1
ATOM 7299 N N . GLY A 1 878 ? 11.489 -23.065 -31.820 1.00 48.44 878 GLY A N 1
ATOM 7300 C CA . GLY A 1 878 ? 11.445 -21.821 -32.592 1.00 48.44 878 GLY A CA 1
ATOM 7301 C C . GLY A 1 878 ? 11.379 -20.536 -31.758 1.00 48.44 878 GLY A C 1
ATOM 7302 O O . GLY A 1 878 ? 11.721 -19.471 -32.276 1.00 48.44 878 GLY A O 1
ATOM 7303 N N . GLN A 1 879 ? 10.978 -20.605 -30.482 1.00 51.88 879 GLN A N 1
ATOM 7304 C CA . GLN A 1 879 ? 10.798 -19.406 -29.645 1.00 51.88 879 GLN A CA 1
ATOM 7305 C C . GLN A 1 879 ? 12.111 -18.684 -29.284 1.00 51.88 879 GLN A C 1
ATOM 7307 O O . GLN A 1 879 ? 12.078 -17.501 -28.956 1.00 51.88 879 GLN A O 1
ATOM 7312 N N . GLU A 1 880 ? 13.274 -19.333 -29.417 1.00 48.19 880 GLU A N 1
ATOM 7313 C CA . GLU A 1 880 ? 14.591 -18.724 -29.149 1.00 48.19 880 GLU A CA 1
ATOM 7314 C C . GLU A 1 880 ? 15.138 -17.869 -30.319 1.00 48.19 880 GLU A C 1
ATOM 7316 O O . GLU A 1 880 ? 16.318 -17.523 -30.351 1.00 48.19 880 GLU A O 1
ATOM 7321 N N . GLY A 1 881 ? 14.306 -17.520 -31.311 1.00 45.00 881 GLY A N 1
ATOM 7322 C CA . GLY A 1 881 ? 14.676 -16.601 -32.402 1.00 45.00 881 GLY A CA 1
ATOM 7323 C C . GLY A 1 881 ? 15.651 -17.177 -33.440 1.00 45.00 881 GLY A C 1
ATOM 7324 O O . GLY A 1 881 ? 16.223 -16.439 -34.243 1.00 45.00 881 GLY A O 1
ATOM 7325 N N . ASN A 1 882 ? 15.854 -18.495 -33.444 1.00 63.06 882 ASN A N 1
ATOM 7326 C CA . ASN A 1 882 ? 16.793 -19.166 -34.337 1.00 63.06 882 ASN A CA 1
ATOM 7327 C C . ASN A 1 882 ? 16.218 -19.318 -35.760 1.00 63.06 882 ASN A C 1
ATOM 7329 O O . ASN A 1 882 ? 15.406 -20.205 -36.026 1.00 63.06 882 ASN A O 1
ATOM 7333 N N . GLY A 1 883 ? 16.690 -18.492 -36.699 1.00 66.25 883 GLY A N 1
ATOM 7334 C CA . GLY A 1 883 ? 16.234 -18.495 -38.097 1.00 66.25 883 GLY A CA 1
ATOM 7335 C C . GLY A 1 883 ? 16.378 -19.839 -38.829 1.00 66.25 883 GLY A C 1
ATOM 7336 O O . GLY A 1 883 ? 15.579 -20.135 -39.711 1.00 66.25 883 GLY A O 1
ATOM 7337 N N . VAL A 1 884 ? 17.310 -20.714 -38.422 1.00 72.75 884 VAL A N 1
ATOM 7338 C CA . VAL A 1 884 ? 17.424 -22.071 -38.999 1.00 72.75 884 VAL A CA 1
ATOM 7339 C C . VAL A 1 884 ? 16.168 -22.904 -38.712 1.00 72.75 884 VAL A C 1
ATOM 7341 O O . VAL A 1 884 ? 15.761 -23.718 -39.538 1.00 72.75 884 VAL A O 1
ATOM 7344 N N . VAL A 1 885 ? 15.525 -22.679 -37.563 1.00 74.25 885 VAL A N 1
ATOM 7345 C CA . VAL A 1 885 ? 14.295 -23.373 -37.157 1.00 74.25 885 VAL A CA 1
ATOM 7346 C C . VAL A 1 885 ? 13.093 -22.838 -37.933 1.00 74.25 885 VAL A C 1
ATOM 7348 O O . VAL A 1 885 ? 12.241 -23.622 -38.337 1.00 74.25 885 VAL A O 1
ATOM 7351 N N . GLN A 1 886 ? 13.050 -21.532 -38.223 1.00 71.56 886 GLN A N 1
ATOM 7352 C CA . GLN A 1 886 ? 11.996 -20.944 -39.059 1.00 71.56 886 GLN A CA 1
ATOM 7353 C C . GLN A 1 886 ? 12.025 -21.515 -40.484 1.00 71.56 886 GLN A C 1
ATOM 7355 O O . GLN A 1 886 ? 10.999 -21.999 -40.955 1.00 71.56 886 GLN A O 1
ATOM 7360 N N . ASN A 1 887 ? 13.193 -21.569 -41.132 1.00 78.00 887 ASN A N 1
ATOM 7361 C CA . ASN A 1 887 ? 13.334 -22.213 -42.444 1.00 78.00 887 ASN A CA 1
ATOM 7362 C C . ASN A 1 887 ? 12.975 -23.712 -42.399 1.00 78.00 887 ASN A C 1
ATOM 7364 O O . ASN A 1 887 ? 12.350 -24.223 -43.326 1.00 78.00 887 ASN A O 1
ATOM 7368 N N . LEU A 1 888 ? 13.308 -24.418 -41.310 1.00 79.81 888 LEU A N 1
ATOM 7369 C CA . LEU A 1 888 ? 12.941 -25.826 -41.124 1.00 79.81 888 LEU A CA 1
ATOM 7370 C C . LEU A 1 888 ? 11.420 -26.030 -40.963 1.00 79.81 888 LEU A C 1
ATOM 7372 O O . LEU A 1 888 ? 10.894 -27.018 -41.471 1.00 79.81 888 LEU A O 1
ATOM 7376 N N . VAL A 1 889 ? 10.712 -25.099 -40.309 1.00 78.75 889 VAL A N 1
ATOM 7377 C CA . VAL A 1 889 ? 9.238 -25.089 -40.220 1.00 78.75 889 VAL A CA 1
ATOM 7378 C C . VAL A 1 889 ? 8.612 -24.787 -41.582 1.00 78.75 889 VAL A C 1
ATOM 7380 O O . VAL A 1 889 ? 7.748 -25.544 -42.019 1.00 78.75 889 VAL A O 1
ATOM 7383 N N . THR A 1 890 ? 9.075 -23.756 -42.298 1.00 80.75 890 THR A N 1
ATOM 7384 C CA . THR A 1 890 ? 8.604 -23.442 -43.662 1.00 80.75 890 THR A CA 1
ATOM 7385 C C . THR A 1 890 ? 8.781 -24.642 -44.596 1.00 80.75 890 THR A C 1
ATOM 7387 O O . THR A 1 890 ? 7.837 -25.052 -45.268 1.00 80.75 890 THR A O 1
ATOM 7390 N N . ALA A 1 891 ? 9.957 -25.278 -44.570 1.00 83.69 891 ALA A N 1
ATOM 7391 C CA . ALA A 1 891 ? 10.250 -26.465 -45.367 1.00 83.69 891 ALA A CA 1
ATOM 7392 C C . ALA A 1 891 ? 9.485 -27.728 -44.926 1.00 83.69 891 ALA A C 1
ATOM 7394 O O . ALA A 1 891 ? 9.384 -28.669 -45.712 1.00 83.69 891 ALA A O 1
ATOM 7395 N N . PHE A 1 892 ? 8.949 -27.777 -43.701 1.00 85.12 892 PHE A N 1
ATOM 7396 C CA . PHE A 1 892 ? 8.010 -28.820 -43.281 1.00 85.12 892 PHE A CA 1
ATOM 7397 C C . PHE A 1 892 ? 6.622 -28.562 -43.884 1.00 85.12 892 PHE A C 1
ATOM 7399 O O . PHE A 1 892 ? 6.062 -29.453 -44.521 1.00 85.12 892 PHE A O 1
ATOM 7406 N N . VAL A 1 893 ? 6.111 -27.329 -43.768 1.00 82.50 893 VAL A N 1
ATOM 7407 C CA . VAL A 1 893 ? 4.803 -26.914 -44.312 1.00 82.50 893 VAL A CA 1
ATOM 7408 C C . VAL A 1 893 ? 4.738 -27.114 -45.836 1.00 82.50 893 VAL A C 1
ATOM 7410 O O . VAL A 1 893 ? 3.844 -27.801 -46.323 1.00 82.50 893 VAL A O 1
ATOM 7413 N N . GLU A 1 894 ? 5.745 -26.656 -46.592 1.00 83.38 894 GLU A N 1
ATOM 7414 C CA . GLU A 1 894 ? 5.821 -26.861 -48.056 1.00 83.38 894 GLU A CA 1
ATOM 7415 C C . GLU A 1 894 ? 5.960 -28.334 -48.501 1.00 83.38 894 GLU A C 1
ATOM 7417 O O . GLU A 1 894 ? 5.885 -28.641 -49.700 1.00 83.38 894 GLU A O 1
ATOM 7422 N N . VAL A 1 895 ? 6.215 -29.260 -47.572 1.00 85.94 895 VAL A N 1
ATOM 7423 C CA . VAL A 1 895 ? 6.279 -30.700 -47.852 1.00 85.94 895 VAL A CA 1
ATOM 7424 C C . VAL A 1 895 ? 4.975 -31.399 -47.484 1.00 85.94 895 VAL A C 1
ATOM 7426 O O . VAL A 1 895 ? 4.549 -32.251 -48.261 1.00 85.94 895 VAL A O 1
ATOM 7429 N N . ILE A 1 896 ? 4.316 -31.028 -46.380 1.00 82.44 896 ILE A N 1
ATOM 7430 C CA . ILE A 1 896 ? 3.032 -31.635 -45.988 1.00 82.44 896 ILE A CA 1
ATOM 7431 C C . ILE A 1 896 ? 1.850 -31.166 -46.850 1.00 82.44 896 ILE A C 1
ATOM 7433 O O . ILE A 1 896 ? 0.959 -31.964 -47.121 1.00 82.44 896 ILE A O 1
ATOM 7437 N N . ASP A 1 897 ? 1.882 -29.940 -47.388 1.00 80.06 897 ASP A N 1
ATOM 7438 C CA . ASP A 1 897 ? 0.850 -29.412 -48.304 1.00 80.06 897 ASP A CA 1
ATOM 7439 C C . ASP A 1 897 ? 0.856 -30.083 -49.703 1.00 80.06 897 ASP A C 1
ATOM 7441 O O . ASP A 1 897 ? 0.099 -29.704 -50.604 1.00 80.06 897 ASP A O 1
ATOM 7445 N N . ARG A 1 898 ? 1.717 -31.086 -49.933 1.00 84.25 898 ARG A N 1
ATOM 7446 C CA . ARG A 1 898 ? 1.831 -31.787 -51.221 1.00 84.25 898 ARG A CA 1
ATOM 7447 C C . ARG A 1 898 ? 0.771 -32.896 -51.332 1.00 84.25 898 ARG A C 1
ATOM 7449 O O . ARG A 1 898 ? 0.770 -33.819 -50.517 1.00 84.25 898 ARG A O 1
ATOM 7456 N N . PRO A 1 899 ? -0.099 -32.882 -52.362 1.00 77.06 899 PRO A N 1
ATOM 7457 C CA . PRO A 1 899 ? -1.140 -33.897 -52.509 1.00 77.06 899 PRO A CA 1
ATOM 7458 C C . PRO A 1 899 ? -0.536 -35.290 -52.739 1.00 77.06 899 PRO A C 1
ATOM 7460 O O . PRO A 1 899 ? 0.316 -35.464 -53.612 1.00 77.06 899 PRO A O 1
ATOM 7463 N N . GLY A 1 900 ? -1.011 -36.282 -51.979 1.00 78.19 900 GLY A N 1
ATOM 7464 C CA . GLY A 1 900 ? -0.490 -37.658 -51.984 1.00 78.19 900 GLY A CA 1
ATOM 7465 C C . GLY A 1 900 ? 0.458 -38.002 -50.824 1.00 78.19 900 GLY A C 1
ATOM 7466 O O . GLY A 1 900 ? 1.086 -39.060 -50.853 1.00 78.19 900 GLY A O 1
ATOM 7467 N N . LEU A 1 901 ? 0.564 -37.144 -49.801 1.00 72.88 901 LEU A N 1
ATOM 7468 C CA . LEU A 1 901 ? 1.401 -37.395 -48.621 1.00 72.88 901 LEU A CA 1
ATOM 7469 C C . LEU A 1 901 ? 1.023 -38.686 -47.865 1.00 72.88 901 LEU A C 1
ATOM 7471 O O . LEU A 1 901 ? 1.908 -39.348 -47.337 1.00 72.88 901 LEU A O 1
ATOM 7475 N N . GLU A 1 902 ? -0.259 -39.065 -47.866 1.00 74.50 902 GLU A N 1
ATOM 7476 C CA . GLU A 1 902 ? -0.827 -40.224 -47.147 1.00 74.50 902 GLU A CA 1
ATOM 7477 C C . GLU A 1 902 ? -0.108 -41.562 -47.437 1.00 74.50 902 GLU A C 1
ATOM 7479 O O . GLU A 1 902 ? 0.051 -42.384 -46.537 1.00 74.50 902 GLU A O 1
ATOM 7484 N N . ASP A 1 903 ? 0.388 -41.761 -48.666 1.00 77.38 903 ASP A N 1
ATOM 7485 C CA . ASP A 1 903 ? 1.148 -42.953 -49.090 1.00 77.38 903 ASP A CA 1
ATOM 7486 C C . ASP A 1 903 ? 2.685 -42.745 -49.055 1.00 77.38 903 ASP A C 1
ATOM 7488 O O . ASP A 1 903 ? 3.457 -43.627 -49.450 1.00 77.38 903 ASP A O 1
ATOM 7492 N N . THR A 1 904 ? 3.170 -41.570 -48.635 1.00 76.25 904 THR A N 1
ATOM 7493 C CA . THR A 1 904 ? 4.583 -41.178 -48.776 1.00 76.25 904 THR A CA 1
ATOM 7494 C C . THR A 1 904 ? 5.417 -41.603 -47.557 1.00 76.25 904 THR A C 1
ATOM 7496 O O . THR A 1 904 ? 5.213 -41.089 -46.458 1.00 76.25 904 THR A O 1
ATOM 7499 N N . PRO A 1 905 ? 6.426 -42.488 -47.704 1.00 79.19 905 PRO A N 1
ATOM 7500 C CA . PRO A 1 905 ? 7.244 -42.921 -46.573 1.00 79.19 905 PRO A CA 1
ATOM 7501 C C . PRO A 1 905 ? 8.149 -41.793 -46.055 1.00 79.19 905 PRO A C 1
ATOM 7503 O O . PRO A 1 905 ? 8.700 -41.005 -46.830 1.00 79.19 905 PRO A O 1
ATOM 7506 N N . MET A 1 906 ? 8.391 -41.764 -44.739 1.00 72.50 906 MET A N 1
ATOM 7507 C CA . MET A 1 906 ? 9.147 -40.686 -44.081 1.00 72.50 906 MET A CA 1
ATOM 7508 C C . MET A 1 906 ? 10.564 -40.456 -44.639 1.00 72.50 906 MET A C 1
ATOM 7510 O O . MET A 1 906 ? 11.074 -39.343 -44.544 1.00 72.50 906 MET A O 1
ATOM 7514 N N . ASP A 1 907 ? 11.217 -41.448 -45.262 1.00 74.56 907 ASP A N 1
ATOM 7515 C CA . ASP A 1 907 ? 12.523 -41.232 -45.908 1.00 74.56 907 ASP A CA 1
ATOM 7516 C C . ASP A 1 907 ? 12.436 -40.302 -47.134 1.00 74.56 907 ASP A C 1
ATOM 7518 O O . ASP A 1 907 ? 13.406 -39.603 -47.437 1.00 74.56 907 ASP A O 1
ATOM 7522 N N . GLN A 1 908 ? 11.286 -40.280 -47.820 1.00 77.94 908 GLN A N 1
ATOM 7523 C CA . GLN A 1 908 ? 10.991 -39.355 -48.912 1.00 77.94 908 GLN A CA 1
ATOM 7524 C C . GLN A 1 908 ? 10.597 -37.977 -48.380 1.00 77.94 908 GLN A C 1
ATOM 7526 O O . GLN A 1 908 ? 11.128 -36.991 -48.880 1.00 77.94 908 GLN A O 1
ATOM 7531 N N . ILE A 1 909 ? 9.796 -37.892 -47.313 1.00 81.56 909 ILE A N 1
ATOM 7532 C CA . ILE A 1 909 ? 9.469 -36.618 -46.638 1.00 81.56 909 ILE A CA 1
ATOM 7533 C C . ILE A 1 909 ? 10.762 -35.922 -46.173 1.00 81.56 909 ILE A C 1
ATOM 7535 O O . ILE A 1 909 ? 11.051 -34.793 -46.575 1.00 81.56 909 ILE A O 1
ATOM 7539 N N . TRP A 1 910 ? 11.647 -36.645 -45.476 1.00 77.81 910 TRP A N 1
ATOM 7540 C CA . TRP A 1 910 ? 12.982 -36.154 -45.106 1.00 77.81 910 TRP A CA 1
ATOM 7541 C C . TRP A 1 910 ? 13.919 -35.900 -46.299 1.00 77.81 910 TRP A C 1
ATOM 7543 O O . TRP A 1 910 ? 14.984 -35.301 -46.119 1.00 77.81 910 TRP A O 1
ATOM 7553 N N . ARG A 1 911 ? 13.613 -36.377 -47.510 1.00 83.31 911 ARG A N 1
ATOM 7554 C CA . ARG A 1 911 ? 14.369 -36.059 -48.734 1.00 83.31 911 ARG A CA 1
ATOM 7555 C C . ARG A 1 911 ? 13.855 -34.753 -49.342 1.00 83.31 911 ARG A C 1
ATOM 7557 O O . ARG A 1 911 ? 14.668 -33.869 -49.592 1.00 83.31 911 ARG A O 1
ATOM 7564 N N . SER A 1 912 ? 12.537 -34.588 -49.451 1.00 84.25 912 SER A N 1
ATOM 7565 C CA . SER A 1 912 ? 11.889 -33.366 -49.934 1.00 84.25 912 SER A CA 1
ATOM 7566 C C . SER A 1 912 ? 12.130 -32.155 -49.029 1.00 84.25 912 SER A C 1
ATOM 7568 O O . SER A 1 912 ? 12.403 -31.080 -49.549 1.00 84.25 912 SER A O 1
ATOM 7570 N N . MET A 1 913 ? 12.154 -32.304 -47.698 1.00 84.94 913 MET A N 1
ATOM 7571 C CA . MET A 1 913 ? 12.516 -31.187 -46.803 1.00 84.94 913 MET A CA 1
ATOM 7572 C C . MET A 1 913 ? 13.942 -30.671 -47.058 1.00 84.94 913 MET A C 1
ATOM 7574 O O . MET A 1 913 ? 14.188 -29.468 -47.040 1.00 84.94 913 MET A O 1
ATOM 7578 N N . ARG A 1 914 ? 14.898 -31.576 -47.321 1.00 82.50 914 ARG A N 1
ATOM 7579 C CA . ARG A 1 914 ? 16.286 -31.204 -47.658 1.00 82.50 914 ARG A CA 1
ATOM 7580 C C . ARG A 1 914 ? 16.412 -30.588 -49.049 1.00 82.50 914 ARG A C 1
ATOM 7582 O O . ARG A 1 914 ? 17.299 -29.769 -49.254 1.00 82.50 914 ARG A O 1
ATOM 7589 N N . GLU A 1 915 ? 15.536 -30.960 -49.975 1.00 84.81 915 GLU A N 1
ATOM 7590 C CA . GLU A 1 915 ? 15.431 -30.341 -51.297 1.00 84.81 915 GLU A CA 1
ATOM 7591 C C . GLU A 1 915 ? 14.898 -28.901 -51.192 1.00 84.81 915 GLU A C 1
ATOM 7593 O O . GLU A 1 915 ? 15.520 -27.990 -51.729 1.00 84.81 915 GLU A O 1
ATOM 7598 N N . VAL A 1 916 ? 13.829 -28.666 -50.417 1.00 83.25 916 VAL A N 1
ATOM 7599 C CA . VAL A 1 916 ? 13.285 -27.315 -50.162 1.00 83.25 916 VAL A CA 1
ATOM 7600 C C . VAL A 1 916 ? 14.324 -26.413 -49.485 1.00 83.25 916 VAL A C 1
ATOM 7602 O O . VAL A 1 916 ? 14.665 -25.367 -50.034 1.00 83.25 916 VAL A O 1
ATOM 7605 N N . MET A 1 917 ? 14.914 -26.847 -48.362 1.00 79.06 917 MET A N 1
ATOM 7606 C CA . MET A 1 917 ? 15.952 -26.069 -47.662 1.00 79.06 917 MET A CA 1
ATOM 7607 C C . MET A 1 917 ? 17.211 -25.820 -48.513 1.00 79.06 917 MET A C 1
ATOM 7609 O O . MET A 1 917 ? 17.898 -24.820 -48.311 1.00 79.06 917 MET A O 1
ATOM 7613 N N . GLY A 1 918 ? 17.535 -26.714 -49.455 1.00 78.12 918 GLY A N 1
ATOM 7614 C CA . GLY A 1 918 ? 18.628 -26.506 -50.408 1.00 78.12 918 GLY A CA 1
ATOM 7615 C C . GLY A 1 918 ? 18.303 -25.417 -51.433 1.00 78.12 918 GLY A C 1
ATOM 7616 O O . GLY A 1 918 ? 19.119 -24.528 -51.672 1.00 78.12 918 GLY A O 1
ATOM 7617 N N . ASN A 1 919 ? 17.089 -25.446 -51.986 1.00 73.69 919 ASN A N 1
ATOM 7618 C CA . ASN A 1 919 ? 16.633 -24.485 -52.991 1.00 73.69 919 ASN A CA 1
ATOM 7619 C C . ASN A 1 919 ? 16.519 -23.053 -52.431 1.00 73.69 919 ASN A C 1
ATOM 7621 O O . ASN A 1 919 ? 16.836 -22.099 -53.141 1.00 73.69 919 ASN A O 1
ATOM 7625 N N . GLU A 1 920 ? 16.131 -22.882 -51.160 1.00 58.19 920 GLU A N 1
ATOM 7626 C CA . GLU A 1 920 ? 16.112 -21.559 -50.513 1.00 58.19 920 GLU A CA 1
ATOM 7627 C C . GLU A 1 920 ? 17.507 -20.910 -50.440 1.00 58.19 920 GLU A C 1
ATOM 7629 O O . GLU A 1 920 ? 17.624 -19.694 -50.600 1.00 58.19 920 GLU A O 1
ATOM 7634 N N . GLN A 1 921 ? 18.577 -21.694 -50.250 1.00 51.16 921 GLN A N 1
ATOM 7635 C CA . GLN A 1 921 ? 19.943 -21.157 -50.159 1.00 51.16 921 GLN A CA 1
ATOM 7636 C C . GLN A 1 921 ? 20.520 -20.711 -51.512 1.00 51.16 921 GLN A C 1
ATOM 7638 O O . GLN A 1 921 ? 21.383 -19.832 -51.541 1.00 51.16 921 GLN A O 1
ATOM 7643 N N . GLU A 1 922 ? 20.036 -21.256 -52.634 1.00 47.28 922 GLU A N 1
ATOM 7644 C CA . GLU A 1 922 ? 20.444 -20.822 -53.981 1.00 47.28 922 GLU A CA 1
ATOM 7645 C C . GLU A 1 922 ? 19.576 -19.681 -54.552 1.00 47.28 922 GLU A C 1
ATOM 7647 O O . GLU A 1 922 ? 19.969 -19.049 -55.534 1.00 47.28 922 GLU A O 1
ATOM 7652 N N . GLY A 1 923 ? 18.453 -19.328 -53.907 1.00 42.94 923 GLY A N 1
ATOM 7653 C CA . GLY A 1 923 ? 17.496 -18.281 -54.319 1.00 42.94 923 GLY A CA 1
ATOM 7654 C C . GLY A 1 923 ? 18.006 -16.825 -54.306 1.00 42.94 923 GLY A C 1
ATOM 7655 O O . GLY A 1 923 ? 17.219 -15.881 -54.248 1.00 42.94 923 GLY A O 1
ATOM 7656 N N . GLY A 1 924 ? 19.323 -16.616 -54.350 1.00 43.44 924 GLY A N 1
ATOM 7657 C CA . GLY A 1 924 ? 20.010 -15.347 -54.103 1.00 43.44 924 GLY A CA 1
ATOM 7658 C C . GLY A 1 924 ? 20.103 -14.350 -55.268 1.00 43.44 924 GLY A C 1
ATOM 7659 O O . GLY A 1 924 ? 20.903 -13.417 -55.150 1.00 43.44 924 GLY A O 1
ATOM 7660 N N . LYS A 1 925 ? 19.361 -14.520 -56.382 1.00 40.34 925 LYS A N 1
ATOM 7661 C CA . LYS A 1 925 ? 19.143 -13.481 -57.424 1.00 40.34 925 LYS A CA 1
ATOM 7662 C C . LYS A 1 925 ? 18.131 -13.865 -58.520 1.00 40.34 925 LYS A C 1
ATOM 7664 O O . LYS A 1 925 ? 18.265 -14.905 -59.142 1.00 40.34 925 LYS A O 1
ATOM 7669 N N . GLU A 1 926 ? 17.273 -12.889 -58.837 1.00 39.81 926 GLU A N 1
ATOM 7670 C CA . GLU A 1 926 ? 16.536 -12.672 -60.101 1.00 39.81 926 GLU A CA 1
ATOM 7671 C C . GLU A 1 926 ? 15.464 -13.692 -60.574 1.00 39.81 926 GLU A C 1
ATOM 7673 O O . GLU A 1 926 ? 15.649 -14.899 -60.593 1.00 39.81 926 GLU A O 1
ATOM 7678 N N . ASN A 1 927 ? 14.360 -13.130 -61.096 1.00 36.84 927 ASN A N 1
ATOM 7679 C CA . ASN A 1 927 ? 13.347 -13.736 -61.983 1.00 36.84 927 ASN A CA 1
ATOM 7680 C C . ASN A 1 927 ? 12.455 -14.889 -61.458 1.00 36.84 927 ASN A C 1
ATOM 7682 O O . ASN A 1 927 ? 12.723 -16.064 -61.690 1.00 36.84 927 ASN A O 1
ATOM 7686 N N . ARG A 1 928 ? 11.253 -14.534 -60.966 1.00 28.59 928 ARG A N 1
ATOM 7687 C CA . ARG A 1 928 ? 10.041 -15.369 -61.123 1.00 28.59 928 ARG A CA 1
ATOM 7688 C C . ARG A 1 928 ? 9.271 -14.954 -62.391 1.00 28.59 928 ARG A C 1
ATOM 7690 O O . ARG A 1 928 ? 8.925 -13.775 -62.498 1.00 28.59 928 ARG A O 1
ATOM 7697 N N . PRO A 1 929 ? 8.951 -15.876 -63.313 1.00 35.25 929 PRO A N 1
ATOM 7698 C CA . PRO A 1 929 ? 7.923 -15.682 -64.333 1.00 35.25 929 PRO A CA 1
ATOM 7699 C C . PRO A 1 929 ? 6.624 -16.441 -63.996 1.00 35.25 929 PRO A C 1
ATOM 7701 O O . PRO A 1 929 ? 6.688 -17.620 -63.663 1.00 35.25 929 PRO A O 1
ATOM 7704 N N . ALA A 1 930 ? 5.483 -15.765 -64.193 1.00 30.88 930 ALA A N 1
ATOM 7705 C CA . ALA A 1 930 ? 4.105 -16.296 -64.200 1.00 30.88 930 ALA A CA 1
ATOM 7706 C C . ALA A 1 930 ? 3.707 -17.186 -63.000 1.00 30.88 930 ALA A C 1
ATOM 7708 O O . ALA A 1 930 ? 3.531 -18.408 -63.199 1.00 30.88 930 ALA A O 1
#

pLDDT: mean 75.23, std 23.34, range [28.03, 97.94]

Radius of gyration: 41.98 Å; chains: 1; bounding box: 160×121×93 Å

InterPro domains:
  IPR005020 Protein LIN-8 [PF03353] (50-192)
  IPR005020 Protein LIN-8 [PF03353] (244-367)
  IPR005020 Protein LIN-8 [PF03353] (440-630)
  IPR005020 Protein LIN-8 [PF03353] (646-850)
  IPR005020 Protein LIN-8 [PTHR32020] (38-179)
  IPR006578 MADF domain [PS51029] (268-361)
  IPR006578 MADF domain [PS51029] (670-759)

Secondary structure (DSSP, 8-state):
---PPPP----PPPPGGGG------PPP-S-----PPPPS-----------HHHHHT--GGGSPP--SHHHHHHHHHHHTT-GGGTSSSS-EEEHHHHHHHHHHHHHHHS----HHHHHHHHHHHHHHHHHHHHHHHHTT--HHHHHHHHTTSTTHHHHGGGHHHHHHHHHHHHHHHTT----HHHHH-GGGGSPEEEEEEEEEPTTS-EEEEEEEEPP--------STTS--PPPPPPTT----HHHHHH--GGGS-----HHHHHHHHHHHHT-GGGT-TT-SS--HHHHHHHHHHHHHHHS----HHHHHHHHHHHHHHHHHHHHHHHHTT--HHHHHHHHHTSTTHHHHHHHHHHHHHHHHHHHHHHHTTS---PPP--------------------------------PPPPPP--PPPSSPPPPPPPPPTT----HHHHHH---------HHHHHHHHHHHHH-GGGTSSTTPPEEHHHHHHHHHHHHHHH-----HHHHHHHHHHHHHHHHHHHHHHHH-SSHHHHHHHHHHHHTSTTHHHHTTHHHHHHHHHHHHHHHHTT----HHHHSSS-TT---EE-GGGGG-HHHHHHHHH--SS---------------------GGGGS--PPPPPTT----HHHHHHS-GGGS----SHHHHHHHHHHHHH-GGGTSSSS-EEEHHHHHHHHHHHHHHHS----HHHHHHHHHHHHHHHHHHTTS---HHHHHHHHHTSTTHHHHTTTHHHHHHHHHHHHHHHTT----SHHHH-GGGGS-EEE-----------------------------------------------------------PPPPP--PPPPPHHHHHHHHHHHHHHHHHTT--HHHHHHHHHHHHHHTSTTGGG--HHHHHHHHHHHHHHHHH--S-----

Organism: Caenorhabditis brenneri (NCBI:txid135651)